Protein 3H5L (pdb70)

Sequence (799 aa):
DPVVIGCPAPLTGIVAADGIEFQRGIQMAADDEINAVGGILGRPIELVFADTQSKGVDVVIQQSAQQRRLIDRDNASALIAGYNLENNGTALHDVAADAGVIAMHANTVAVHDEMVKSDPDRYWGTFQYDPPETLYGGGFLKFLKDIEDNGEFSRPNNKIAIITGPGIYSVNIANAIRDGAGEYGYDVSLFETVAIPVSDWGPTLAKLRADPPAVIVVTHFYPQDQALFMNQFMTDPTNSLVYLQYGASLAAFRDIAGDNSVGVTYATVLGTLQDEMMGDAFAKAYKEERRYGDLSSTASGCQTYSALYAYSIAAALAGGPGAPYDDVQNKAVADRLRSLIFRGPVGTMRFHADTQSAWSYPTETNDPSLGMPHIFSQIFDKAEDGVLIAPAPYKKAGFKMMPPWMQAQSSDPVVIGCPAPLTGIVAADGIEFQRGIQMAADEINAVGGILGRPIELVVFADTQSKGVDVVIQQSAQQRLIDRDNASALIAGYNLENNGTALHDVAADAGVIAMHANTVAVHDEEMVKSDPDRYWGTFQYDPPETLYGGGFLKFLLKDIEDNGEFSRPNNKIAIITGPGIYSVNIANAIRDGAGEYGYDVSLFETVAIPVSDWGPTLAKLRADPPAVIVVTHFYPQDQALFMNQFMTDPTNSLVYLQYGASLAAFRDIAGDNSVGVTYATVLGTLQDEEMMGDAFAKAYKERYGDLSSTASGCQTYSALYAYSIAAALAGGPGAPYDDVQNKAVADRLRSLIFRGPVGTMRFHADTQSAWSYPTETNDPSLGMPHIFSQIFDKAEDGVLIAPAPYKKAGFKMMPPWM

Structure (mmCIF, N/CA/C/O backbone):
data_3H5L
#
_entry.id   3H5L
#
_cell.length_a   62.882
_cell.length_b   121.628
_cell.length_c   122.876
_cell.angle_alpha   90.000
_cell.angle_beta   90.000
_cell.angle_gamma   90.000
#
_symmetry.space_group_name_H-M   'P 21 21 21'
#
loop_
_entity.id
_entity.type
_entity.pdbx_description
1 polymer 'putative Branched-chain amino acid ABC transporter'
2 water water
#
loop_
_atom_site.group_PDB
_atom_site.id
_atom_site.type_symbol
_atom_site.label_atom_id
_atom_site.label_alt_id
_atom_site.label_comp_id
_atom_site.label_asym_id
_atom_site.label_entity_id
_atom_site.label_seq_id
_atom_site.pdbx_PDB_ins_code
_atom_site.Cartn_x
_atom_site.Cartn_y
_atom_site.Cartn_z
_atom_site.occupancy
_atom_site.B_iso_or_equiv
_atom_site.auth_seq_id
_atom_site.auth_comp_id
_atom_site.auth_asym_id
_atom_site.auth_atom_id
_atom_site.pdbx_PDB_model_num
ATOM 1 N N . ASP A 1 13 ? -6.012 131.623 -0.427 1.00 28.03 41 ASP A N 1
ATOM 2 C CA . ASP A 1 13 ? -4.727 130.862 -0.446 1.00 27.09 41 ASP A CA 1
ATOM 3 C C . ASP A 1 13 ? -4.605 129.964 0.795 1.00 25.89 41 ASP A C 1
ATOM 4 O O . ASP A 1 13 ? -4.952 130.384 1.899 1.00 26.32 41 ASP A O 1
ATOM 6 N N . PRO A 1 14 ? -4.079 128.745 0.625 1.00 24.38 42 PRO A N 1
ATOM 7 C CA . PRO A 1 14 ? -3.919 127.867 1.789 1.00 23.43 42 PRO A CA 1
ATOM 8 C C . PRO A 1 14 ? -2.949 128.437 2.826 1.00 21.57 42 PRO A C 1
ATOM 9 O O . PRO A 1 14 ? -2.069 129.212 2.469 1.00 21.76 42 PRO A O 1
ATOM 13 N N . VAL A 1 15 ? -3.135 128.063 4.090 1.00 20.07 43 VAL A N 1
ATOM 14 C CA . VAL A 1 15 ? -2.209 128.412 5.152 1.00 19.63 43 VAL A CA 1
ATOM 15 C C . VAL A 1 15 ? -1.255 127.218 5.330 1.00 18.66 43 VAL A C 1
ATOM 16 O O . VAL A 1 15 ? -1.703 126.138 5.670 1.00 18.48 43 VAL A O 1
ATOM 20 N N . VAL A 1 16 ? 0.040 127.425 5.101 1.00 17.17 44 VAL A N 1
ATOM 21 C CA . VAL A 1 16 ? 1.021 126.356 5.203 1.00 16.61 44 VAL A CA 1
ATOM 22 C C . VAL A 1 16 ? 1.573 126.322 6.633 1.00 16.59 44 VAL A C 1
ATOM 23 O O . VAL A 1 16 ? 2.138 127.315 7.123 1.00 16.10 44 VAL A O 1
ATOM 27 N N . ILE A 1 17 ? 1.373 125.190 7.294 1.00 16.45 45 ILE A N 1
ATOM 28 C CA . ILE A 1 17 ? 1.921 124.953 8.617 1.00 16.51 45 ILE A CA 1
ATOM 29 C C . ILE A 1 17 ? 2.993 123.868 8.497 1.00 15.91 45 ILE A C 1
ATOM 30 O O . ILE A 1 17 ? 2.736 122.800 7.943 1.00 14.57 45 ILE A O 1
ATOM 35 N N . GLY A 1 18 ? 4.181 124.141 9.045 1.00 14.86 46 GLY A N 1
ATOM 36 C CA . GLY A 1 18 ? 5.284 123.200 8.999 1.00 15.54 46 GLY A CA 1
ATOM 37 C C . GLY A 1 18 ? 5.472 122.526 10.342 1.00 15.79 46 GLY A C 1
ATOM 38 O O . GLY A 1 18 ? 5.377 123.179 11.372 1.00 16.00 46 GLY A O 1
ATOM 39 N N . CYS A 1 19 ? 5.775 121.237 10.342 1.00 15.39 47 CYS A N 1
ATOM 40 C CA . CYS A 1 19 ? 6.003 120.488 11.580 1.00 14.88 47 CYS A CA 1
ATOM 41 C C . CYS A 1 19 ? 7.345 119.731 11.512 1.00 15.71 47 CYS A C 1
ATOM 42 O O . CYS A 1 19 ? 7.449 118.722 10.801 1.00 15.74 47 CYS A O 1
ATOM 45 N N . PRO A 1 20 ? 8.362 120.220 12.246 1.00 14.50 48 PRO A N 1
ATOM 46 C CA . PRO A 1 20 ? 9.619 119.502 12.358 1.00 14.60 48 PRO A CA 1
ATOM 47 C C . PRO A 1 20 ? 9.476 118.513 13.510 1.00 14.22 48 PRO A C 1
ATOM 48 O O . PRO A 1 20 ? 9.255 118.917 14.657 1.00 14.78 48 PRO A O 1
ATOM 52 N N . ALA A 1 21 ? 9.551 117.233 13.204 1.00 14.57 49 ALA A N 1
ATOM 53 C CA . ALA A 1 21 ? 9.253 116.184 14.178 1.00 14.24 49 ALA A CA 1
ATOM 54 C C . ALA A 1 21 ? 10.221 115.047 13.964 1.00 14.49 49 ALA A C 1
ATOM 55 O O . ALA A 1 21 ? 10.666 114.835 12.840 1.00 13.80 49 ALA A O 1
ATOM 57 N N . PRO A 1 22 ? 10.545 114.308 15.030 1.00 14.42 50 PRO A N 1
ATOM 58 C CA . PRO A 1 22 ? 11.439 113.161 14.873 1.00 14.65 50 PRO A CA 1
ATOM 59 C C . PRO A 1 22 ? 10.655 111.931 14.405 1.00 14.94 50 PRO A C 1
ATOM 60 O O . PRO A 1 22 ? 10.169 111.154 15.209 1.00 15.95 50 PRO A O 1
ATOM 64 N N . LEU A 1 23 ? 10.521 111.791 13.091 1.00 15.26 51 LEU A N 1
ATOM 65 C CA . LEU A 1 23 ? 9.735 110.701 12.508 1.00 16.11 51 LEU A CA 1
ATOM 66 C C . LEU A 1 23 ? 10.540 109.413 12.375 1.00 16.40 51 LEU A C 1
ATOM 67 O O . LEU A 1 23 ? 9.971 108.347 12.139 1.00 15.71 51 LEU A O 1
ATOM 72 N N . THR A 1 24 ? 11.857 109.531 12.473 1.00 16.28 52 THR A N 1
ATOM 73 C CA . THR A 1 24 ? 12.741 108.370 12.507 1.00 16.89 52 THR A CA 1
ATOM 74 C C . THR A 1 24 ? 13.727 108.523 13.646 1.00 17.05 52 THR A C 1
ATOM 75 O O . THR A 1 24 ? 13.848 109.608 14.251 1.00 17.08 52 THR A O 1
ATOM 79 N N . GLY A 1 25 ? 14.423 107.425 13.946 1.00 17.81 53 GLY A N 1
ATOM 80 C CA . GLY A 1 25 ? 15.382 107.434 15.054 1.00 17.71 53 GLY A CA 1
ATOM 81 C C . GLY A 1 25 ? 14.758 107.096 16.395 1.00 17.11 53 GLY A C 1
ATOM 82 O O . GLY A 1 25 ? 13.630 106.615 16.478 1.00 17.69 53 GLY A O 1
ATOM 83 N N . ILE A 1 26 ? 15.504 107.330 17.470 1.00 17.42 54 ILE A N 1
ATOM 84 C CA . ILE A 1 26 ? 15.162 106.707 18.767 1.00 18.30 54 ILE A CA 1
ATOM 85 C C . ILE A 1 26 ? 13.843 107.187 19.408 1.00 18.00 54 ILE A C 1
ATOM 86 O O . ILE A 1 26 ? 13.242 106.480 20.209 1.00 17.53 54 ILE A O 1
ATOM 91 N N . VAL A 1 27 ? 13.388 108.383 19.040 1.00 17.34 55 VAL A N 1
ATOM 92 C CA . VAL A 1 27 ? 12.080 108.875 19.513 1.00 17.23 55 VAL A CA 1
ATOM 93 C C . VAL A 1 27 ? 11.042 109.005 18.365 1.00 17.14 55 VAL A C 1
ATOM 94 O O . VAL A 1 27 ? 10.116 109.821 18.442 1.00 17.10 55 VAL A O 1
ATOM 98 N N . ALA A 1 28 ? 11.176 108.166 17.338 1.00 17.57 56 ALA A N 1
ATOM 99 C CA . ALA A 1 28 ? 10.213 108.102 16.239 1.00 17.67 56 ALA A CA 1
ATOM 100 C C . ALA A 1 28 ? 8.779 107.948 16.717 1.00 18.04 56 ALA A C 1
ATOM 101 O O . ALA A 1 28 ? 7.849 108.511 16.126 1.00 18.02 56 ALA A O 1
ATOM 103 N N . ALA A 1 29 ? 8.594 107.155 17.758 1.00 17.80 57 ALA A N 1
ATOM 104 C CA . ALA A 1 29 ? 7.255 106.866 18.242 1.00 18.24 57 ALA A CA 1
ATOM 105 C C . ALA A 1 29 ? 6.557 108.164 18.658 1.00 18.45 57 ALA A C 1
ATOM 106 O O . ALA A 1 29 ? 5.415 108.383 18.305 1.00 19.61 57 ALA A O 1
ATOM 108 N N . ASP A 1 30 ? 7.251 109.043 19.367 1.00 17.41 58 ASP A N 1
ATOM 109 C CA . ASP A 1 30 ? 6.666 110.355 19.675 1.00 16.75 58 ASP A CA 1
ATOM 110 C C . ASP A 1 30 ? 6.474 111.244 18.445 1.00 15.50 58 ASP A C 1
ATOM 111 O O . ASP A 1 30 ? 5.448 111.898 18.335 1.00 15.44 58 ASP A O 1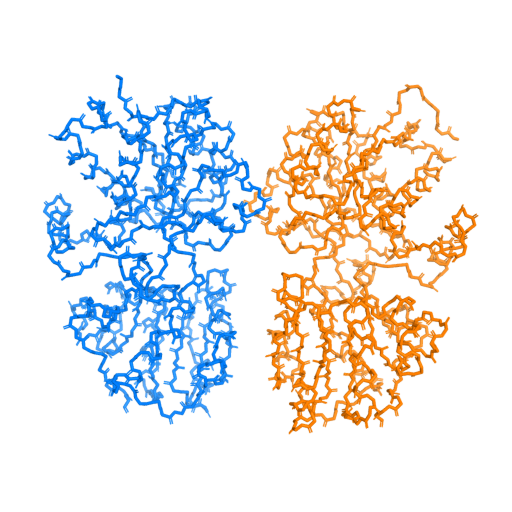
ATOM 116 N N . GLY A 1 31 ? 7.440 111.273 17.537 1.00 14.63 59 GLY A N 1
ATOM 117 C CA . GLY A 1 31 ? 7.304 112.081 16.333 1.00 14.54 59 GLY A CA 1
ATOM 118 C C . GLY A 1 31 ? 6.075 111.694 15.521 1.00 14.48 59 GLY A C 1
ATOM 119 O O . GLY A 1 31 ? 5.409 112.559 14.967 1.00 15.21 59 GLY A O 1
ATOM 120 N N . ILE A 1 32 ? 5.795 110.399 15.440 1.00 14.95 60 ILE A N 1
ATOM 121 C CA . ILE A 1 32 ? 4.629 109.895 14.692 1.00 16.64 60 ILE A CA 1
ATOM 122 C C . ILE A 1 32 ? 3.335 110.397 15.346 1.00 15.67 60 ILE A C 1
ATOM 123 O O . ILE A 1 32 ? 2.382 110.743 14.665 1.00 15.46 60 ILE A O 1
ATOM 128 N N . GLU A 1 33 ? 3.325 110.448 16.668 1.00 15.09 61 GLU A N 1
ATOM 129 C CA . GLU A 1 33 ? 2.143 110.953 17.375 1.00 14.72 61 GLU A CA 1
ATOM 130 C C . GLU A 1 33 ? 1.996 112.464 17.198 1.00 14.90 61 GLU A C 1
ATOM 131 O O . GLU A 1 33 ? 0.871 112.967 17.102 1.00 14.69 61 GLU A O 1
ATOM 137 N N . PHE A 1 34 ? 3.109 113.196 17.133 1.00 13.88 62 PHE A N 1
ATOM 138 C CA . PHE A 1 34 ? 3.002 114.633 16.868 1.00 14.28 62 PHE A CA 1
ATOM 139 C C . PHE A 1 34 ? 2.405 114.891 15.475 1.00 14.34 62 PHE A C 1
ATOM 140 O O . PHE A 1 34 ? 1.606 115.803 15.278 1.00 14.22 62 PHE A O 1
ATOM 148 N N . GLN A 1 35 ? 2.795 114.080 14.500 1.00 14.13 63 GLN A N 1
ATOM 149 C CA . GLN A 1 35 ? 2.230 114.160 13.167 1.00 14.98 63 GLN A CA 1
ATOM 150 C C . GLN A 1 35 ? 0.730 113.829 13.183 1.00 15.24 63 GLN A C 1
ATOM 151 O O . GLN A 1 35 ? -0.070 114.546 12.586 1.00 14.65 63 GLN A O 1
ATOM 157 N N . ARG A 1 36 ? 0.352 112.773 13.897 1.00 15.00 64 ARG A N 1
ATOM 158 C CA . ARG A 1 36 ? -1.055 112.346 13.994 1.00 14.76 64 ARG A CA 1
ATOM 159 C C . ARG A 1 36 ? -1.917 113.426 14.660 1.00 14.90 64 ARG A C 1
ATOM 160 O O . ARG A 1 36 ? -2.995 113.753 14.184 1.00 15.18 64 ARG A O 1
ATOM 168 N N . GLY A 1 37 ? -1.407 114.009 15.740 1.00 14.36 65 GLY A N 1
ATOM 169 C CA . GLY A 1 37 ? -2.136 115.050 16.458 1.00 13.79 65 GLY A CA 1
ATOM 170 C C . GLY A 1 37 ? -2.411 116.272 15.620 1.00 13.68 65 GLY A C 1
ATOM 171 O O . GLY A 1 37 ? -3.539 116.810 15.622 1.00 13.86 65 GLY A O 1
ATOM 172 N N . ILE A 1 38 ? -1.395 116.722 14.885 1.00 13.27 66 ILE A N 1
ATOM 173 C CA . ILE A 1 38 ? -1.547 117.929 14.089 1.00 13.46 66 ILE A CA 1
ATOM 174 C C . ILE A 1 38 ? -2.429 117.639 12.855 1.00 14.18 66 ILE A C 1
ATOM 175 O O . ILE A 1 38 ? -3.209 118.498 12.441 1.00 13.55 66 ILE A O 1
ATOM 180 N N . GLN A 1 39 ? -2.360 116.418 12.331 1.00 14.09 67 GLN A N 1
ATOM 181 C CA . GLN A 1 39 ? -3.250 116.036 11.223 1.00 15.08 67 GLN A CA 1
ATOM 182 C C . GLN A 1 39 ? -4.715 116.037 11.650 1.00 14.95 67 GLN A C 1
ATOM 183 O O . GLN A 1 39 ? -5.596 116.511 10.912 1.00 15.19 67 GLN A O 1
ATOM 189 N N . MET A 1 40 ? -4.985 115.518 12.839 1.00 15.19 68 MET A N 1
ATOM 190 C CA . MET A 1 40 ? -6.359 115.462 13.351 1.00 15.77 68 MET A CA 1
ATOM 191 C C . MET A 1 40 ? -6.905 116.886 13.549 1.00 15.89 68 MET A C 1
ATOM 192 O O . MET A 1 40 ? -8.036 117.203 13.117 1.00 15.49 68 MET A O 1
ATOM 197 N N . ALA A 1 41 ? -6.108 117.769 14.161 1.00 15.02 69 ALA A N 1
ATOM 198 C CA . ALA A 1 41 ? -6.578 119.147 14.353 1.00 14.92 69 ALA A CA 1
ATOM 199 C C . ALA A 1 41 ? -6.811 119.826 13.007 1.00 14.80 69 ALA A C 1
ATOM 200 O O . ALA A 1 41 ? -7.804 120.520 12.822 1.00 14.82 69 ALA A O 1
ATOM 202 N N . ALA A 1 42 ? -5.912 119.624 12.049 1.00 14.61 70 ALA A N 1
ATOM 203 C CA . ALA A 1 42 ? -6.070 120.256 10.736 1.00 14.74 70 ALA A CA 1
ATOM 204 C C . ALA A 1 42 ? -7.359 119.781 10.047 1.00 15.96 70 ALA A C 1
ATOM 205 O O . ALA A 1 42 ? -8.084 120.586 9.470 1.00 15.97 70 ALA A O 1
ATOM 207 N N . ASP A 1 43 ? -7.641 118.489 10.158 1.00 17.53 71 ASP A N 1
ATOM 208 C CA A ASP A 1 43 ? -8.843 117.913 9.564 0.50 18.29 71 ASP A CA 1
ATOM 209 C CA B ASP A 1 43 ? -8.857 117.897 9.582 0.50 18.43 71 ASP A CA 1
ATOM 210 C C . ASP A 1 43 ? -10.105 118.512 10.206 1.00 18.70 71 ASP A C 1
ATOM 211 O O . ASP A 1 43 ? -11.030 118.906 9.496 1.00 18.63 71 ASP A O 1
ATOM 220 N N . GLU A 1 44 ? -10.134 118.605 11.537 1.00 18.70 72 GLU A N 1
ATOM 221 C CA . GLU A 1 44 ? -11.291 119.192 12.240 1.00 19.33 72 GLU A CA 1
ATOM 222 C C . GLU A 1 44 ? -11.517 120.666 11.903 1.00 19.22 72 GLU A C 1
ATOM 223 O O . GLU A 1 44 ? -12.652 121.092 11.683 1.00 19.19 72 GLU A O 1
ATOM 229 N N . ILE A 1 45 ? -10.430 121.441 11.911 1.00 18.79 73 ILE A N 1
ATOM 230 C CA . ILE A 1 45 ? -10.480 122.867 11.582 1.00 17.85 73 ILE A CA 1
ATOM 231 C C . ILE A 1 45 ? -10.862 123.087 10.110 1.00 18.31 73 ILE A C 1
ATOM 232 O O . ILE A 1 45 ? -11.657 123.974 9.811 1.00 17.69 73 ILE A O 1
ATOM 237 N N . ASN A 1 46 ? -10.301 122.301 9.203 1.00 17.54 74 ASN A N 1
ATOM 238 C CA . ASN A 1 46 ? -10.629 122.399 7.783 1.00 18.70 74 ASN A CA 1
ATOM 239 C C . ASN A 1 46 ? -12.074 122.041 7.441 1.00 20.15 74 ASN A C 1
ATOM 240 O O . ASN A 1 46 ? -12.644 122.573 6.473 1.00 20.37 74 ASN A O 1
ATOM 245 N N . ALA A 1 47 ? -12.660 121.157 8.228 1.00 21.31 75 ALA A N 1
ATOM 246 C CA . ALA A 1 47 ? -14.051 120.730 8.034 1.00 22.83 75 ALA A CA 1
ATOM 247 C C . ALA A 1 47 ? -15.032 121.873 8.303 1.00 24.54 75 ALA A C 1
ATOM 248 O O . ALA A 1 47 ? -16.181 121.807 7.876 1.00 24.86 75 ALA A O 1
ATOM 250 N N . VAL A 1 48 ? -14.584 122.912 9.007 1.00 25.17 76 VAL A N 1
ATOM 251 C CA . VAL A 1 48 ? -15.359 124.153 9.146 1.00 26.75 76 VAL A CA 1
ATOM 252 C C . VAL A 1 48 ? -14.708 125.362 8.423 1.00 26.45 76 VAL A C 1
ATOM 253 O O . VAL A 1 48 ? -14.845 126.519 8.828 1.00 28.38 76 VAL A O 1
ATOM 257 N N . GLY A 1 49 ? -14.001 125.085 7.331 1.00 25.74 77 GLY A N 1
ATOM 258 C CA . GLY A 1 49 ? -13.496 126.118 6.421 1.00 24.68 77 GLY A CA 1
ATOM 259 C C . GLY A 1 49 ? -12.028 126.475 6.581 1.00 23.68 77 GLY A C 1
ATOM 260 O O . GLY A 1 49 ? -11.484 127.225 5.774 1.00 25.03 77 GLY A O 1
ATOM 261 N N . GLY A 1 50 ? -11.353 125.914 7.577 1.00 21.50 78 GLY A N 1
ATOM 262 C CA . GLY A 1 50 ? -9.953 126.265 7.815 1.00 19.83 78 GLY A CA 1
ATOM 263 C C . GLY A 1 50 ? -9.838 127.534 8.643 1.00 18.79 78 GLY A C 1
ATOM 264 O O . GLY A 1 50 ? -10.643 127.754 9.553 1.00 19.56 78 GLY A O 1
ATOM 265 N N . ILE A 1 51 ? -8.832 128.350 8.344 1.00 17.14 79 ILE A N 1
ATOM 266 C CA . ILE A 1 51 ? -8.628 129.631 9.046 1.00 16.43 79 ILE A CA 1
ATOM 267 C C . ILE A 1 51 ? -9.185 130.757 8.185 1.00 16.12 79 ILE A C 1
ATOM 268 O O . ILE A 1 51 ? -8.620 131.086 7.154 1.00 15.64 79 ILE A O 1
ATOM 273 N N . LEU A 1 52 ? -10.328 131.309 8.577 1.00 15.92 80 LEU A N 1
ATOM 274 C CA . LEU A 1 52 ? -10.974 132.367 7.769 1.00 16.45 80 LEU A CA 1
ATOM 275 C C . LEU A 1 52 ? -11.202 131.903 6.315 1.00 17.27 80 LEU A C 1
ATOM 276 O O . LEU A 1 52 ? -10.962 132.652 5.352 1.00 16.78 80 LEU A O 1
ATOM 281 N N . GLY A 1 53 ? -11.652 130.661 6.182 1.00 17.32 81 GLY A N 1
ATOM 282 C CA . GLY A 1 53 ? -11.924 130.072 4.856 1.00 18.36 81 GLY A CA 1
ATOM 283 C C . GLY A 1 53 ? -10.696 129.575 4.101 1.00 19.03 81 GLY A C 1
ATOM 284 O O . GLY A 1 53 ? -10.854 129.012 3.001 1.00 20.11 81 GLY A O 1
ATOM 285 N N . ARG A 1 54 ? -9.493 129.747 4.672 1.00 18.57 82 ARG A N 1
ATOM 286 C CA . ARG A 1 54 ? -8.243 129.300 4.049 1.00 18.63 82 ARG A CA 1
ATOM 287 C C . ARG A 1 54 ? -7.858 127.942 4.636 1.00 18.12 82 ARG A C 1
ATOM 288 O O . ARG A 1 54 ? -7.670 127.799 5.841 1.00 17.04 82 ARG A O 1
ATOM 296 N N . PRO A 1 55 ? -7.770 126.912 3.787 1.00 17.89 83 PRO A N 1
ATOM 297 C CA . PRO A 1 55 ? -7.476 125.606 4.314 1.00 17.44 83 PRO A CA 1
ATOM 298 C C . PRO A 1 55 ? -6.038 125.510 4.834 1.00 16.45 83 PRO A C 1
ATOM 299 O O . PRO A 1 55 ? -5.112 126.102 4.259 1.00 16.13 83 PRO A O 1
ATOM 303 N N . ILE A 1 56 ? -5.889 124.722 5.887 1.00 15.78 84 ILE A N 1
ATOM 304 C CA . ILE A 1 56 ? -4.600 124.414 6.474 1.00 15.39 84 ILE A CA 1
ATOM 305 C C . ILE A 1 56 ? -3.949 123.279 5.662 1.00 15.19 84 ILE A C 1
ATOM 306 O O . ILE A 1 56 ? -4.563 122.224 5.451 1.00 15.73 84 ILE A O 1
ATOM 311 N N . GLU A 1 57 ? -2.731 123.523 5.215 1.00 13.67 85 GLU A N 1
ATOM 312 C CA . GLU A 1 57 ? -1.874 122.521 4.580 1.00 14.45 85 GLU A CA 1
ATOM 313 C C . GLU A 1 57 ? -0.741 122.171 5.535 1.00 14.53 85 GLU A C 1
ATOM 314 O O . GLU A 1 57 ? -0.225 123.050 6.216 1.00 14.69 85 GLU A O 1
ATOM 320 N N . LEU A 1 58 ? -0.379 120.896 5.615 1.00 14.60 86 LEU A N 1
ATOM 321 C CA . LEU A 1 58 ? 0.678 120.483 6.505 1.00 13.75 86 LEU A CA 1
ATOM 322 C C . LEU A 1 58 ? 1.856 119.941 5.778 1.00 13.67 86 LEU A C 1
ATOM 323 O O . LEU A 1 58 ? 1.725 119.043 4.968 1.00 13.71 86 LEU A O 1
ATOM 328 N N . VAL A 1 59 ? 3.024 120.479 6.091 1.00 13.62 87 VAL A N 1
ATOM 329 C CA . VAL A 1 59 ? 4.264 119.970 5.546 1.00 13.55 87 VAL A CA 1
ATOM 330 C C . VAL A 1 59 ? 5.132 119.503 6.726 1.00 13.71 87 VAL A C 1
ATOM 331 O O . VAL A 1 59 ? 5.201 120.183 7.775 1.00 14.54 87 VAL A O 1
ATOM 335 N N . PHE A 1 60 ? 5.787 118.360 6.545 1.00 14.29 88 PHE A N 1
ATOM 336 C CA . PHE A 1 60 ? 6.614 117.750 7.591 1.00 14.00 88 PHE A CA 1
ATOM 337 C C . PHE A 1 60 ? 8.077 117.674 7.213 1.00 14.79 88 PHE A C 1
ATOM 338 O O . PHE A 1 60 ? 8.417 117.480 6.042 1.00 14.53 88 PHE A O 1
ATOM 346 N N . ALA A 1 61 ? 8.939 117.826 8.221 1.00 14.25 89 ALA A N 1
ATOM 347 C CA . ALA A 1 61 ? 10.359 117.612 8.071 1.00 14.23 89 ALA A CA 1
ATOM 348 C C . ALA A 1 61 ? 10.768 116.668 9.191 1.00 14.73 89 ALA A C 1
ATOM 349 O O . ALA A 1 61 ? 10.454 116.905 10.357 1.00 16.13 89 ALA A O 1
ATOM 351 N N . ASP A 1 62 ? 11.465 115.597 8.826 1.00 14.24 90 ASP A N 1
ATOM 352 C CA . ASP A 1 62 ? 11.955 114.589 9.772 1.00 14.84 90 ASP A CA 1
ATOM 353 C C . ASP A 1 62 ? 13.310 115.031 10.358 1.00 15.21 90 ASP A C 1
ATOM 354 O O . ASP A 1 62 ? 14.315 115.104 9.644 1.00 14.77 90 ASP A O 1
ATOM 359 N N . THR A 1 63 ? 13.328 115.343 11.657 1.00 14.91 91 THR A N 1
ATOM 360 C CA . THR A 1 63 ? 14.561 115.733 12.346 1.00 14.60 91 THR A CA 1
ATOM 361 C C . THR A 1 63 ? 15.354 114.511 12.823 1.00 15.19 91 THR A C 1
ATOM 362 O O . THR A 1 63 ? 16.416 114.680 13.415 1.00 15.03 91 THR A O 1
ATOM 366 N N . GLN A 1 64 ? 14.827 113.303 12.572 1.00 15.25 92 GLN A N 1
ATOM 367 C CA . GLN A 1 64 ? 15.557 112.033 12.736 1.00 15.97 92 GLN A CA 1
ATOM 368 C C . GLN A 1 64 ? 16.039 111.714 14.147 1.00 16.51 92 GLN A C 1
ATOM 369 O O . GLN A 1 64 ? 16.958 110.884 14.326 1.00 15.20 92 GLN A O 1
ATOM 375 N N . SER A 1 65 ? 15.384 112.321 15.145 1.00 15.77 93 SER A N 1
ATOM 376 C CA . SER A 1 65 ? 15.803 112.248 16.543 1.00 17.07 93 SER A CA 1
ATOM 377 C C . SER A 1 65 ? 17.255 112.722 16.720 1.00 17.45 93 SER A C 1
ATOM 378 O O . SER A 1 65 ? 17.968 112.300 17.646 1.00 18.05 93 SER A O 1
ATOM 381 N N . LYS A 1 66 ? 17.684 113.596 15.822 1.00 18.47 94 LYS A N 1
ATOM 382 C CA . LYS A 1 66 ? 19.019 114.173 15.849 1.00 19.62 94 LYS A CA 1
ATOM 383 C C . LYS A 1 66 ? 18.939 115.556 16.459 1.00 19.41 94 LYS A C 1
ATOM 384 O O . LYS A 1 66 ? 17.860 116.034 16.823 1.00 19.55 94 LYS A O 1
ATOM 390 N N . GLY A 1 67 ? 20.105 116.184 16.578 1.00 20.26 95 GLY A N 1
ATOM 391 C CA . GLY A 1 67 ? 20.260 117.408 17.324 1.00 20.29 95 GLY A CA 1
ATOM 392 C C . GLY A 1 67 ? 20.110 118.726 16.597 1.00 21.16 95 GLY A C 1
ATOM 393 O O . GLY A 1 67 ? 19.473 118.824 15.542 1.00 20.02 95 GLY A O 1
ATOM 394 N N . VAL A 1 68 ? 20.699 119.766 17.196 1.00 20.29 96 VAL A N 1
ATOM 395 C CA . VAL A 1 68 ? 20.486 121.140 16.744 1.00 20.86 96 VAL A CA 1
ATOM 396 C C . VAL A 1 68 ? 20.682 121.382 15.246 1.00 20.52 96 VAL A C 1
ATOM 397 O O . VAL A 1 68 ? 19.815 122.000 14.612 1.00 19.76 96 VAL A O 1
ATOM 401 N N . ASP A 1 69 ? 21.799 120.933 14.666 1.00 20.77 97 ASP A N 1
ATOM 402 C CA . ASP A 1 69 ? 22.096 121.256 13.263 1.00 21.97 97 ASP A CA 1
ATOM 403 C C . ASP A 1 69 ? 20.958 120.746 12.384 1.00 20.31 97 ASP A C 1
ATOM 404 O O . ASP A 1 69 ? 20.549 121.426 11.449 1.00 20.30 97 ASP A O 1
ATOM 409 N N . VAL A 1 70 ? 20.477 119.535 12.679 1.00 19.88 98 VAL A N 1
ATOM 410 C CA . VAL A 1 70 ? 19.436 118.904 11.844 1.00 18.87 98 VAL A CA 1
ATOM 411 C C . VAL A 1 70 ? 18.067 119.549 12.083 1.00 18.18 98 VAL A C 1
ATOM 412 O O . VAL A 1 70 ? 17.296 119.754 11.123 1.00 18.01 98 VAL A O 1
ATOM 416 N N . VAL A 1 71 ? 17.764 119.882 13.346 1.00 18.10 99 VAL A N 1
ATOM 417 C CA . VAL A 1 71 ? 16.520 120.589 13.651 1.00 17.00 99 VAL A CA 1
ATOM 418 C C . VAL A 1 71 ? 16.478 121.930 12.909 1.00 16.96 99 VAL A C 1
ATOM 419 O O . VAL A 1 71 ? 15.480 122.293 12.289 1.00 17.44 99 VAL A O 1
ATOM 423 N N . ILE A 1 72 ? 17.566 122.698 12.978 1.00 17.25 100 ILE A N 1
ATOM 424 C CA . ILE A 1 72 ? 17.608 123.982 12.273 1.00 16.99 100 ILE A CA 1
ATOM 425 C C . ILE A 1 72 ? 17.442 123.816 10.764 1.00 17.41 100 ILE A C 1
ATOM 426 O O . ILE A 1 72 ? 16.685 124.544 10.161 1.00 16.88 100 ILE A O 1
ATOM 431 N N . GLN A 1 73 ? 18.154 122.858 10.175 1.00 18.21 101 GLN A N 1
ATOM 432 C CA A GLN A 1 73 ? 18.071 122.557 8.749 0.50 18.65 101 GLN A CA 1
ATOM 433 C CA B GLN A 1 73 ? 18.059 122.618 8.746 0.50 18.46 101 GLN A CA 1
ATOM 434 C C . GLN A 1 73 ? 16.628 122.254 8.358 1.00 17.90 101 GLN A C 1
ATOM 435 O O . GLN A 1 73 ? 16.145 122.724 7.328 1.00 18.46 101 GLN A O 1
ATOM 446 N N . SER A 1 74 ? 15.962 121.462 9.204 1.00 16.78 102 SER A N 1
ATOM 447 C CA . SER A 1 74 ? 14.586 121.019 8.962 1.00 16.95 102 SER A CA 1
ATOM 448 C C . SER A 1 74 ? 13.620 122.195 9.048 1.00 16.93 102 SER A C 1
ATOM 449 O O . SER A 1 74 ? 12.752 122.357 8.172 1.00 16.16 102 SER A O 1
ATOM 452 N N . ALA A 1 75 ? 13.781 123.023 10.087 1.00 16.97 103 ALA A N 1
ATOM 453 C CA . ALA A 1 75 ? 12.933 124.203 10.243 1.00 17.77 103 ALA A CA 1
ATOM 454 C C . ALA A 1 75 ? 13.125 125.165 9.071 1.00 18.27 103 ALA A C 1
ATOM 455 O O . ALA A 1 75 ? 12.149 125.707 8.508 1.00 18.46 103 ALA A O 1
ATOM 457 N N . GLN A 1 76 ? 14.378 125.369 8.678 1.00 18.69 104 GLN A N 1
ATOM 458 C CA A GLN A 1 76 ? 14.706 126.271 7.574 0.50 19.09 104 GLN A CA 1
ATOM 459 C CA B GLN A 1 76 ? 14.667 126.290 7.592 0.50 19.44 104 GLN A CA 1
ATOM 460 C C . GLN A 1 76 ? 14.076 125.797 6.267 1.00 19.00 104 GLN A C 1
ATOM 461 O O . GLN A 1 76 ? 13.574 126.596 5.488 1.00 19.85 104 GLN A O 1
ATOM 472 N N . ARG A 1 77 ? 14.130 124.493 6.027 1.00 18.98 105 ARG A N 1
ATOM 473 C CA A ARG A 1 77 ? 13.542 123.898 4.822 0.50 19.54 105 ARG A CA 1
ATOM 474 C CA B ARG A 1 77 ? 13.545 123.904 4.818 0.50 19.06 105 ARG A CA 1
ATOM 475 C C . ARG A 1 77 ? 12.040 124.150 4.766 1.00 18.76 105 ARG A C 1
ATOM 476 O O . ARG A 1 77 ? 11.484 124.519 3.712 1.00 18.87 105 ARG A O 1
ATOM 491 N N . LEU A 1 78 ? 11.373 123.967 5.894 1.00 18.17 106 LEU A N 1
ATOM 492 C CA . LEU A 1 78 ? 9.926 124.210 5.963 1.00 17.57 106 LEU A CA 1
ATOM 493 C C . LEU A 1 78 ? 9.547 125.658 5.607 1.00 18.12 106 LEU A C 1
ATOM 494 O O . LEU A 1 78 ? 8.520 125.896 4.971 1.00 17.76 106 LEU A O 1
ATOM 499 N N . ILE A 1 79 ? 10.388 126.611 5.988 1.00 18.08 107 ILE A N 1
ATOM 500 C CA . ILE A 1 79 ? 10.163 128.011 5.639 1.00 19.31 107 ILE A CA 1
ATOM 501 C C . ILE A 1 79 ? 10.583 128.350 4.193 1.00 20.66 107 ILE A C 1
ATOM 502 O O . ILE A 1 79 ? 9.777 128.892 3.419 1.00 20.73 107 ILE A O 1
ATOM 507 N N . ASP A 1 80 ? 11.817 128.009 3.836 1.00 22.74 108 ASP A N 1
ATOM 508 C CA . ASP A 1 80 ? 12.442 128.414 2.570 1.00 24.46 108 ASP A CA 1
ATOM 509 C C . ASP A 1 80 ? 11.855 127.640 1.396 1.00 24.75 108 ASP A C 1
ATOM 510 O O . ASP A 1 80 ? 11.581 128.208 0.331 1.00 25.85 108 ASP A O 1
ATOM 515 N N . ARG A 1 81 ? 11.702 126.341 1.569 1.00 24.76 109 ARG A N 1
ATOM 516 C CA . ARG A 1 81 ? 11.228 125.500 0.476 1.00 25.17 109 ARG A CA 1
ATOM 517 C C . ARG A 1 81 ? 9.699 125.462 0.453 1.00 24.27 109 ARG A C 1
ATOM 518 O O . ARG A 1 81 ? 9.081 125.564 -0.630 1.00 23.83 109 ARG A O 1
ATOM 526 N N . ASP A 1 82 ? 9.072 125.333 1.631 1.00 21.82 110 ASP A N 1
ATOM 527 C CA . ASP A 1 82 ? 7.639 125.057 1.675 1.00 20.69 110 ASP A CA 1
ATOM 528 C C . ASP A 1 82 ? 6.795 126.274 2.032 1.00 19.66 110 ASP A C 1
ATOM 529 O O . ASP A 1 82 ? 5.576 126.178 2.073 1.00 17.52 110 ASP A O 1
ATOM 534 N N . ASN A 1 83 ? 7.454 127.403 2.303 1.00 18.74 111 ASN A N 1
ATOM 535 C CA . ASN A 1 83 ? 6.774 128.670 2.591 1.00 19.24 111 ASN A CA 1
ATOM 536 C C . ASN A 1 83 ? 5.858 128.646 3.829 1.00 17.18 111 ASN A C 1
ATOM 537 O O . ASN A 1 83 ? 4.825 129.333 3.869 1.00 16.05 111 ASN A O 1
ATOM 542 N N . ALA A 1 84 ? 6.252 127.878 4.853 1.00 16.28 112 ALA A N 1
ATOM 543 C CA . ALA A 1 84 ? 5.445 127.760 6.062 1.00 15.69 112 ALA A CA 1
ATOM 544 C C . ALA A 1 84 ? 5.303 129.101 6.769 1.00 15.38 112 ALA A C 1
ATOM 545 O O . ALA A 1 84 ? 6.293 129.800 6.978 1.00 16.06 112 ALA A O 1
ATOM 547 N N . SER A 1 85 ? 4.077 129.457 7.124 1.00 14.87 113 SER A N 1
ATOM 548 C CA . SER A 1 85 ? 3.796 130.658 7.908 1.00 15.50 113 SER A CA 1
ATOM 549 C C . SER A 1 85 ? 4.056 130.469 9.391 1.00 15.54 113 SER A C 1
ATOM 550 O O . SER A 1 85 ? 4.184 131.446 10.155 1.00 14.46 113 SER A O 1
ATOM 553 N N . ALA A 1 86 ? 4.063 129.208 9.817 1.00 15.11 114 ALA A N 1
ATOM 554 C CA . ALA A 1 86 ? 4.272 128.874 11.208 1.00 14.81 114 ALA A CA 1
ATOM 555 C C . ALA A 1 86 ? 4.867 127.496 11.310 1.00 14.53 114 ALA A C 1
ATOM 556 O O . ALA A 1 86 ? 4.612 126.664 10.441 1.00 13.92 114 ALA A O 1
ATOM 558 N N . LEU A 1 87 ? 5.670 127.284 12.350 1.00 12.87 115 LEU A N 1
ATOM 559 C CA . LEU A 1 87 ? 6.251 125.986 12.675 1.00 14.29 115 LEU A CA 1
ATOM 560 C C . LEU A 1 87 ? 5.640 125.524 13.972 1.00 13.96 115 LEU A C 1
ATOM 561 O O . LEU A 1 87 ? 5.596 126.277 14.948 1.00 15.07 115 LEU A O 1
ATOM 566 N N . ILE A 1 88 ? 5.123 124.300 13.974 1.00 13.71 116 ILE A N 1
ATOM 567 C CA . ILE A 1 88 ? 4.553 123.695 15.182 1.00 13.09 116 ILE A CA 1
ATOM 568 C C . ILE A 1 88 ? 5.217 122.353 15.447 1.00 13.84 116 ILE A C 1
ATOM 569 O O . ILE A 1 88 ? 5.135 121.423 14.627 1.00 14.82 116 ILE A O 1
ATOM 574 N N . ALA A 1 89 ? 5.909 122.276 16.581 1.00 14.01 117 ALA A N 1
ATOM 575 C CA . ALA A 1 89 ? 6.603 121.059 17.022 1.00 13.69 117 ALA A CA 1
ATOM 576 C C . ALA A 1 89 ? 5.994 120.511 18.295 1.00 13.87 117 ALA A C 1
ATOM 577 O O . ALA A 1 89 ? 5.309 121.227 19.026 1.00 13.66 117 ALA A O 1
ATOM 579 N N . GLY A 1 90 ? 6.273 119.245 18.575 1.00 14.00 118 GLY A N 1
ATOM 580 C CA . GLY A 1 90 ? 6.079 118.691 19.904 1.00 13.69 118 GLY A CA 1
ATOM 581 C C . GLY A 1 90 ? 7.387 118.986 20.640 1.00 14.79 118 GLY A C 1
ATOM 582 O O . GLY A 1 90 ? 7.567 120.068 21.183 1.00 15.10 118 GLY A O 1
ATOM 583 N N . TYR A 1 91 ? 8.322 118.044 20.588 1.00 14.23 119 TYR A N 1
ATOM 584 C CA . TYR A 1 91 ? 9.685 118.319 20.932 1.00 14.42 119 TYR A CA 1
ATOM 585 C C . TYR A 1 91 ? 10.576 117.703 19.862 1.00 14.77 119 TYR A C 1
ATOM 586 O O . TYR A 1 91 ? 10.124 116.889 19.053 1.00 15.76 119 TYR A O 1
ATOM 595 N N . ASN A 1 92 ? 11.835 118.100 19.878 1.00 15.28 120 ASN A N 1
ATOM 596 C CA . ASN A 1 92 ? 12.914 117.459 19.119 1.00 15.71 120 ASN A CA 1
ATOM 597 C C . ASN A 1 92 ? 14.100 117.352 20.069 1.00 16.69 120 ASN A C 1
ATOM 598 O O . ASN A 1 92 ? 14.113 118.026 21.109 1.00 15.23 120 ASN A O 1
ATOM 603 N N . LEU A 1 93 ? 15.093 116.530 19.721 1.00 17.38 121 LEU A N 1
ATOM 604 C CA . LEU A 1 93 ? 16.214 116.245 20.616 1.00 18.16 121 LEU A CA 1
ATOM 605 C C . LEU A 1 93 ? 17.321 117.294 20.452 1.00 19.22 121 LEU A C 1
ATOM 606 O O . LEU A 1 93 ? 18.494 117.002 20.188 1.00 18.57 121 LEU A O 1
ATOM 611 N N . GLU A 1 94 ? 16.915 118.538 20.673 1.00 19.47 122 GLU A N 1
ATOM 612 C CA . GLU A 1 94 ? 17.785 119.710 20.654 1.00 19.19 122 GLU A CA 1
ATOM 613 C C . GLU A 1 94 ? 17.776 120.290 22.068 1.00 18.31 122 GLU A C 1
ATOM 614 O O . GLU A 1 94 ? 16.956 119.870 22.906 1.00 18.62 122 GLU A O 1
ATOM 620 N N . ASN A 1 95 ? 18.646 121.264 22.346 1.00 17.56 123 ASN A N 1
ATOM 621 C CA A ASN A 1 95 ? 18.734 121.900 23.660 0.50 17.05 123 ASN A CA 1
ATOM 622 C CA B ASN A 1 95 ? 18.719 121.808 23.701 0.50 17.23 123 ASN A CA 1
ATOM 623 C C . ASN A 1 95 ? 17.447 122.635 24.035 1.00 16.50 123 ASN A C 1
ATOM 624 O O . ASN A 1 95 ? 17.115 122.805 25.206 1.00 16.16 123 ASN A O 1
ATOM 633 N N . GLY A 1 96 ? 16.750 123.136 23.015 1.00 16.02 124 GLY A N 1
ATOM 634 C CA . GLY A 1 96 ? 15.474 123.813 23.195 1.00 16.00 124 GLY A CA 1
ATOM 635 C C . GLY A 1 96 ? 15.293 125.165 22.539 1.00 15.86 124 GLY A C 1
ATOM 636 O O . GLY A 1 96 ? 14.171 125.651 22.457 1.00 16.97 124 GLY A O 1
ATOM 637 N N . THR A 1 97 ? 16.383 125.766 22.068 1.00 15.74 125 THR A N 1
ATOM 638 C CA . THR A 1 97 ? 16.360 127.104 21.492 1.00 15.83 125 THR A CA 1
ATOM 639 C C . THR A 1 97 ? 16.743 127.158 20.013 1.00 16.06 125 THR A C 1
ATOM 640 O O . THR A 1 97 ? 17.025 128.245 19.494 1.00 16.97 125 THR A O 1
ATOM 644 N N . ALA A 1 98 ? 16.698 126.026 19.323 1.00 15.58 126 ALA A N 1
ATOM 645 C CA . ALA A 1 98 ? 17.065 125.997 17.897 1.00 16.11 126 ALA A CA 1
ATOM 646 C C . ALA A 1 98 ? 16.100 126.781 17.002 1.00 16.47 126 ALA A C 1
ATOM 647 O O . ALA A 1 98 ? 16.513 127.358 16.004 1.00 16.30 126 ALA A O 1
ATOM 649 N N . LEU A 1 99 ? 14.827 126.788 17.379 1.00 15.96 127 LEU A N 1
ATOM 650 C CA . LEU A 1 99 ? 13.802 127.411 16.566 1.00 15.19 127 LEU A CA 1
ATOM 651 C C . LEU A 1 99 ? 13.786 128.916 16.626 1.00 14.53 127 LEU A C 1
ATOM 652 O O . LEU A 1 99 ? 13.324 129.551 15.679 1.00 14.85 127 LEU A O 1
ATOM 657 N N . HIS A 1 100 ? 14.273 129.509 17.712 1.00 13.42 128 HIS A N 1
ATOM 658 C CA . HIS A 1 100 ? 14.009 130.942 17.958 1.00 13.22 128 HIS A CA 1
ATOM 659 C C . HIS A 1 100 ? 14.575 131.846 16.881 1.00 13.93 128 HIS A C 1
ATOM 660 O O . HIS A 1 100 ? 13.860 132.715 16.384 1.00 13.74 128 HIS A O 1
ATOM 667 N N . ASP A 1 101 ? 15.837 131.639 16.493 1.00 14.35 129 ASP A N 1
ATOM 668 C CA . ASP A 1 101 ? 16.445 132.477 15.469 1.00 14.55 129 ASP A CA 1
ATOM 669 C C . ASP A 1 101 ? 15.888 132.176 14.081 1.00 14.50 129 ASP A C 1
ATOM 670 O O . ASP A 1 101 ? 15.788 133.094 13.257 1.00 15.52 129 ASP A O 1
ATOM 675 N N . VAL A 1 102 ? 15.562 130.915 13.815 1.00 14.84 130 VAL A N 1
ATOM 676 C CA . VAL A 1 102 ? 14.956 130.542 12.520 1.00 15.21 130 VAL A CA 1
ATOM 677 C C . VAL A 1 102 ? 13.622 131.295 12.347 1.00 15.49 130 VAL A C 1
ATOM 678 O O . VAL A 1 102 ? 13.396 131.944 11.317 1.00 15.39 130 VAL A O 1
ATOM 682 N N . ALA A 1 103 ? 12.761 131.229 13.363 1.00 15.96 131 ALA A N 1
ATOM 683 C CA . ALA A 1 103 ? 11.491 131.955 13.328 1.00 16.02 131 ALA A CA 1
ATOM 684 C C . ALA A 1 103 ? 11.671 133.472 13.222 1.00 15.38 131 ALA A C 1
ATOM 685 O O . ALA A 1 103 ? 11.038 134.134 12.391 1.00 15.04 131 ALA A O 1
ATOM 687 N N . ALA A 1 104 ? 12.541 134.018 14.062 1.00 15.93 132 ALA A N 1
ATOM 688 C CA . ALA A 1 104 ? 12.727 135.461 14.117 1.00 15.75 132 ALA A CA 1
ATOM 689 C C . ALA A 1 104 ? 13.260 135.975 12.805 1.00 15.68 132 ALA A C 1
ATOM 690 O O . ALA A 1 104 ? 12.771 136.964 12.274 1.00 15.31 132 ALA A O 1
ATOM 692 N N . ASP A 1 105 ? 14.239 135.278 12.254 1.00 16.30 133 ASP A N 1
ATOM 693 C CA . ASP A 1 105 ? 14.867 135.737 11.035 1.00 18.06 133 ASP A CA 1
ATOM 694 C C . ASP A 1 105 ? 13.916 135.673 9.827 1.00 17.43 133 ASP A C 1
ATOM 695 O O . ASP A 1 105 ? 14.029 136.505 8.932 1.00 19.45 133 ASP A O 1
ATOM 700 N N . ALA A 1 106 ? 12.944 134.760 9.852 1.00 17.36 134 ALA A N 1
ATOM 701 C CA . ALA A 1 106 ? 11.946 134.652 8.787 1.00 16.74 134 ALA A CA 1
ATOM 702 C C . ALA A 1 106 ? 10.629 135.387 9.107 1.00 15.91 134 ALA A C 1
ATOM 703 O O . ALA A 1 106 ? 9.703 135.369 8.302 1.00 16.25 134 ALA A O 1
ATOM 705 N N . GLY A 1 107 ? 10.528 136.025 10.270 1.00 15.43 135 GLY A N 1
ATOM 706 C CA . GLY A 1 107 ? 9.307 136.722 10.637 1.00 14.23 135 GLY A CA 1
ATOM 707 C C . GLY A 1 107 ? 8.072 135.840 10.726 1.00 14.43 135 GLY A C 1
ATOM 708 O O . GLY A 1 107 ? 6.963 136.298 10.414 1.00 14.97 135 GLY A O 1
ATOM 709 N N . VAL A 1 108 ? 8.264 134.593 11.170 1.00 14.03 136 VAL A N 1
ATOM 710 C CA . VAL A 1 108 ? 7.169 133.631 11.360 1.00 14.09 136 VAL A CA 1
ATOM 711 C C . VAL A 1 108 ? 7.002 133.207 12.826 1.00 14.64 136 VAL A C 1
ATOM 712 O O . VAL A 1 108 ? 7.794 133.582 13.706 1.00 14.08 136 VAL A O 1
ATOM 716 N N . ILE A 1 109 ? 5.902 132.497 13.081 1.00 13.90 137 ILE A N 1
ATOM 717 C CA . ILE A 1 109 ? 5.584 131.971 14.412 1.00 14.07 137 ILE A CA 1
ATOM 718 C C . ILE A 1 109 ? 6.154 130.563 14.539 1.00 13.65 137 ILE A C 1
ATOM 719 O O . ILE A 1 109 ? 6.055 129.772 13.593 1.00 13.81 137 ILE A O 1
ATOM 724 N N . ALA A 1 110 ? 6.770 130.255 15.692 1.00 12.33 138 ALA A N 1
ATOM 725 C CA . ALA A 1 110 ? 7.101 128.889 16.048 1.00 12.82 138 ALA A CA 1
ATOM 726 C C . ALA A 1 110 ? 6.467 128.562 17.388 1.00 12.04 138 ALA A C 1
ATOM 727 O O . ALA A 1 110 ? 6.494 129.372 18.295 1.00 12.18 138 ALA A O 1
ATOM 729 N N . MET A 1 111 ? 5.899 127.371 17.496 1.00 12.27 139 MET A N 1
ATOM 730 C CA . MET A 1 111 ? 5.316 126.863 18.723 1.00 12.02 139 MET A CA 1
ATOM 731 C C . MET A 1 111 ? 5.979 125.523 19.002 1.00 12.42 139 MET A C 1
ATOM 732 O O . MET A 1 111 ? 6.123 124.672 18.101 1.00 13.13 139 MET A O 1
ATOM 737 N N . HIS A 1 112 ? 6.376 125.312 20.234 1.00 11.27 140 HIS A N 1
ATOM 738 C CA . HIS A 1 112 ? 6.957 124.035 20.628 1.00 11.41 140 HIS A CA 1
ATOM 739 C C . HIS A 1 112 ? 6.618 123.668 22.062 1.00 11.67 140 HIS A C 1
ATOM 740 O O . HIS A 1 112 ? 6.237 124.541 22.861 1.00 11.87 140 HIS A O 1
ATOM 747 N N . ALA A 1 113 ? 6.785 122.377 22.378 1.00 12.14 141 ALA A N 1
ATOM 748 C CA . ALA A 1 113 ? 6.728 121.867 23.748 1.00 11.71 141 ALA A CA 1
ATOM 749 C C . ALA A 1 113 ? 8.013 121.153 24.116 1.00 12.33 141 ALA A C 1
ATOM 750 O O . ALA A 1 113 ? 7.997 120.058 24.668 1.00 11.86 141 ALA A O 1
ATOM 752 N N . ASN A 1 114 ? 9.135 121.802 23.854 1.00 12.91 142 ASN A N 1
ATOM 753 C CA . ASN A 1 114 ? 10.436 121.252 24.246 1.00 13.90 142 ASN A CA 1
ATOM 754 C C . ASN A 1 114 ? 10.542 121.117 25.778 1.00 14.05 142 ASN A C 1
ATOM 755 O O . ASN A 1 114 ? 11.319 120.298 26.284 1.00 14.74 142 ASN A O 1
ATOM 760 N N . THR A 1 115 ? 9.773 121.923 26.510 1.00 13.63 143 THR A N 1
ATOM 761 C CA . THR A 1 115 ? 9.653 121.829 27.975 1.00 13.37 143 THR A CA 1
ATOM 762 C C . THR A 1 115 ? 10.980 122.242 28.647 1.00 12.72 143 THR A C 1
ATOM 763 O O . THR A 1 115 ? 11.610 121.458 29.367 1.00 12.69 143 THR A O 1
ATOM 767 N N . VAL A 1 116 ? 11.426 123.448 28.346 1.00 12.66 144 VAL A N 1
ATOM 768 C CA . VAL A 1 116 ? 12.753 123.898 28.748 1.00 12.90 144 VAL A CA 1
ATOM 769 C C . VAL A 1 116 ? 12.763 125.327 29.297 1.00 13.16 144 VAL A C 1
ATOM 770 O O . VAL A 1 116 ? 12.242 126.264 28.677 1.00 11.95 144 VAL A O 1
ATOM 774 N N . ALA A 1 117 ? 13.460 125.486 30.415 1.00 12.69 145 ALA A N 1
ATOM 775 C CA . ALA A 1 117 ? 13.729 126.796 30.978 1.00 12.96 145 ALA A CA 1
ATOM 776 C C . ALA A 1 117 ? 14.566 127.652 30.043 1.00 12.12 145 ALA A C 1
ATOM 777 O O . ALA A 1 117 ? 14.432 128.871 30.055 1.00 12.75 145 ALA A O 1
ATOM 779 N N . VAL A 1 118 ? 15.408 127.038 29.204 1.00 11.80 146 VAL A N 1
ATOM 780 C CA . VAL A 1 118 ? 16.212 127.817 28.259 1.00 12.27 146 VAL A CA 1
ATOM 781 C C . VAL A 1 118 ? 15.376 128.608 27.252 1.00 12.16 146 VAL A C 1
ATOM 782 O O . VAL A 1 118 ? 15.811 129.670 26.791 1.00 12.27 146 VAL A O 1
ATOM 786 N N . HIS A 1 119 ? 14.184 128.097 26.916 1.00 11.66 147 HIS A N 1
ATOM 787 C CA . HIS A 1 119 ? 13.252 128.876 26.103 1.00 11.98 147 HIS A CA 1
ATOM 788 C C . HIS A 1 119 ? 12.862 130.193 26.799 1.00 12.80 147 HIS A C 1
ATOM 789 O O . HIS A 1 119 ? 12.894 131.271 26.187 1.00 12.28 147 HIS A O 1
ATOM 796 N N . ASP A 1 120 ? 12.471 130.087 28.063 1.00 12.63 148 ASP A N 1
ATOM 797 C CA . ASP A 1 120 ? 12.056 131.259 28.851 1.00 13.82 148 ASP A CA 1
ATOM 798 C C . ASP A 1 120 ? 13.182 132.289 28.868 1.00 14.10 148 ASP A C 1
ATOM 799 O O . ASP A 1 120 ? 12.974 133.482 28.653 1.00 13.40 148 ASP A O 1
ATOM 804 N N . GLU A 1 121 ? 14.390 131.814 29.112 1.00 14.67 149 GLU A N 1
ATOM 805 C CA . GLU A 1 121 ? 15.512 132.735 29.203 1.00 16.94 149 GLU A CA 1
ATOM 806 C C . GLU A 1 121 ? 15.883 133.336 27.855 1.00 16.47 149 GLU A C 1
ATOM 807 O O . GLU A 1 121 ? 16.274 134.483 27.818 1.00 16.15 149 GLU A O 1
ATOM 813 N N . MET A 1 122 ? 15.701 132.586 26.750 1.00 16.39 150 MET A N 1
ATOM 814 C CA . MET A 1 122 ? 15.977 133.111 25.405 1.00 15.79 150 MET A CA 1
ATOM 815 C C . MET A 1 122 ? 15.013 134.242 25.062 1.00 15.24 150 MET A C 1
ATOM 816 O O . MET A 1 122 ? 15.439 135.316 24.628 1.00 13.37 150 MET A O 1
ATOM 821 N N . VAL A 1 123 ? 13.715 134.019 25.252 1.00 14.68 151 VAL A N 1
ATOM 822 C CA . VAL A 1 123 ? 12.716 135.064 24.998 1.00 13.99 151 VAL A CA 1
ATOM 823 C C . VAL A 1 123 ? 12.997 136.287 25.897 1.00 14.99 151 VAL A C 1
ATOM 824 O O . VAL A 1 123 ? 13.001 137.429 25.421 1.00 15.63 151 VAL A O 1
ATOM 828 N N . LYS A 1 124 ? 13.284 136.061 27.176 1.00 16.04 152 LYS A N 1
ATOM 829 C CA . LYS A 1 124 ? 13.622 137.180 28.095 1.00 16.45 152 LYS A CA 1
ATOM 830 C C . LYS A 1 124 ? 14.912 137.951 27.699 1.00 16.45 152 LYS A C 1
ATOM 831 O O . LYS A 1 124 ? 15.078 139.135 28.058 1.00 15.92 152 LYS A O 1
ATOM 837 N N . SER A 1 125 ? 15.820 137.270 27.013 1.00 16.07 153 SER A N 1
ATOM 838 C CA . SER A 1 125 ? 17.105 137.870 26.588 1.00 17.03 153 SER A CA 1
ATOM 839 C C . SER A 1 125 ? 16.937 138.906 25.493 1.00 17.37 153 SER A C 1
ATOM 840 O O . SER A 1 125 ? 17.837 139.744 25.308 1.00 18.48 153 SER A O 1
ATOM 843 N N . ASP A 1 126 ? 15.834 138.829 24.735 1.00 16.14 154 ASP A N 1
ATOM 844 C CA . ASP A 1 126 ? 15.580 139.798 23.661 1.00 16.94 154 ASP A CA 1
ATOM 845 C C . ASP A 1 126 ? 14.110 139.707 23.247 1.00 16.08 154 ASP A C 1
ATOM 846 O O . ASP A 1 126 ? 13.816 139.247 22.155 1.00 15.96 154 ASP A O 1
ATOM 851 N N . PRO A 1 127 ? 13.187 140.143 24.126 1.00 16.83 155 PRO A N 1
ATOM 852 C CA . PRO A 1 127 ? 11.758 139.931 23.812 1.00 16.82 155 PRO A CA 1
ATOM 853 C C . PRO A 1 127 ? 11.287 140.651 22.543 1.00 16.95 155 PRO A C 1
ATOM 854 O O . PRO A 1 127 ? 10.355 140.175 21.878 1.00 17.48 155 PRO A O 1
ATOM 858 N N . ASP A 1 128 ? 11.933 141.768 22.197 1.00 17.58 156 ASP A N 1
ATOM 859 C CA . ASP A 1 128 ? 11.536 142.544 21.018 1.00 18.67 156 ASP A CA 1
ATOM 860 C C . ASP A 1 128 ? 11.827 141.738 19.765 1.00 17.63 156 ASP A C 1
ATOM 861 O O . ASP A 1 128 ? 11.140 141.904 18.756 1.00 18.49 156 ASP A O 1
ATOM 866 N N . ARG A 1 129 ? 12.855 140.890 19.815 1.00 16.40 157 ARG A N 1
ATOM 867 C CA . ARG A 1 129 ? 13.238 140.072 18.662 1.00 15.50 157 ARG A CA 1
ATOM 868 C C . ARG A 1 129 ? 12.499 138.736 18.621 1.00 14.75 157 ARG A C 1
ATOM 869 O O . ARG A 1 129 ? 12.092 138.282 17.561 1.00 15.00 157 ARG A O 1
ATOM 877 N N . TYR A 1 130 ? 12.377 138.106 19.787 1.00 13.75 158 TYR A N 1
ATOM 878 C CA . TYR A 1 130 ? 11.797 136.778 19.919 1.00 13.32 158 TYR A CA 1
ATOM 879 C C . TYR A 1 130 ? 10.295 136.805 20.186 1.00 13.41 158 TYR A C 1
ATOM 880 O O . TYR A 1 130 ? 9.775 135.984 20.932 1.00 15.47 158 TYR A O 1
ATOM 889 N N . TRP A 1 131 ? 9.591 137.718 19.526 1.00 12.59 159 TRP A N 1
ATOM 890 C CA . TRP A 1 131 ? 8.137 137.856 19.680 1.00 12.75 159 TRP A CA 1
ATOM 891 C C . TRP A 1 131 ? 7.334 136.663 19.128 1.00 12.17 159 TRP A C 1
ATOM 892 O O . TRP A 1 131 ? 6.158 136.523 19.447 1.00 11.77 159 TRP A O 1
ATOM 903 N N . GLY A 1 132 ? 7.976 135.865 18.284 1.00 12.30 160 GLY A N 1
ATOM 904 C CA . GLY A 1 132 ? 7.293 134.834 17.506 1.00 12.48 160 GLY A CA 1
ATOM 905 C C . GLY A 1 132 ? 7.333 133.400 17.992 1.00 12.84 160 GLY A C 1
ATOM 906 O O . GLY A 1 132 ? 6.653 132.537 17.402 1.00 12.33 160 GLY A O 1
ATOM 907 N N . THR A 1 133 ? 8.165 133.118 18.996 1.00 13.05 161 THR A N 1
ATOM 908 C CA . THR A 1 133 ? 8.351 131.734 19.469 1.00 12.64 161 THR A CA 1
ATOM 909 C C . THR A 1 133 ? 7.695 131.514 20.824 1.00 12.36 161 THR A C 1
ATOM 910 O O . THR A 1 133 ? 7.975 132.218 21.806 1.00 12.42 161 THR A O 1
ATOM 914 N N . PHE A 1 134 ? 6.814 130.526 20.864 1.00 11.22 162 PHE A N 1
ATOM 915 C CA . PHE A 1 134 ? 5.997 130.232 22.031 1.00 11.76 162 PHE A CA 1
ATOM 916 C C . PHE A 1 134 ? 6.197 128.796 22.468 1.00 12.48 162 PHE A C 1
ATOM 917 O O . PHE A 1 134 ? 6.224 127.871 21.638 1.00 12.98 162 PHE A O 1
ATOM 925 N N . GLN A 1 135 ? 6.288 128.614 23.776 1.00 11.09 163 GLN A N 1
ATOM 926 C CA . GLN A 1 135 ? 6.374 127.307 24.387 1.00 11.09 163 GLN A CA 1
ATOM 927 C C . GLN A 1 135 ? 5.009 127.033 25.000 1.00 10.87 163 GLN A C 1
ATOM 928 O O . GLN A 1 135 ? 4.584 127.717 25.925 1.00 10.62 163 GLN A O 1
ATOM 934 N N . TYR A 1 136 ? 4.282 126.074 24.432 1.00 11.57 164 TYR A N 1
ATOM 935 C CA . TYR A 1 136 ? 2.874 125.893 24.804 1.00 11.04 164 TYR A CA 1
ATOM 936 C C . TYR A 1 136 ? 2.658 124.909 25.949 1.00 11.46 164 TYR A C 1
ATOM 937 O O . TYR A 1 136 ? 1.529 124.556 26.292 1.00 11.24 164 TYR A O 1
ATOM 946 N N . ASP A 1 137 ? 3.754 124.489 26.558 1.00 12.24 165 ASP A N 1
ATOM 947 C CA . ASP A 1 137 ? 3.716 123.939 27.917 1.00 11.99 165 ASP A CA 1
ATOM 948 C C . ASP A 1 137 ? 4.630 124.737 28.833 1.00 12.54 165 ASP A C 1
ATOM 949 O O . ASP A 1 137 ? 5.376 125.603 28.379 1.00 12.28 165 ASP A O 1
ATOM 954 N N . PRO A 1 138 ? 4.552 124.476 30.138 1.00 11.95 166 PRO A N 1
ATOM 955 C CA . PRO A 1 138 ? 5.528 125.106 31.020 1.00 12.75 166 PRO A CA 1
ATOM 956 C C . PRO A 1 138 ? 6.916 124.489 30.899 1.00 12.89 166 PRO A C 1
ATOM 957 O O . PRO A 1 138 ? 7.054 123.357 30.441 1.00 13.93 166 PRO A O 1
ATOM 961 N N . PRO A 1 139 ? 7.956 125.226 31.313 1.00 13.47 167 PRO A N 1
ATOM 962 C CA . PRO A 1 139 ? 9.283 124.612 31.305 1.00 13.46 167 PRO A CA 1
ATOM 963 C C . PRO A 1 139 ? 9.401 123.472 32.352 1.00 13.09 167 PRO A C 1
ATOM 964 O O . PRO A 1 139 ? 8.577 123.352 33.255 1.00 12.70 167 PRO A O 1
ATOM 968 N N . GLU A 1 140 ? 10.442 122.666 32.216 1.00 12.55 168 GLU A N 1
ATOM 969 C CA . GLU A 1 140 ? 10.647 121.481 33.015 1.00 13.55 168 GLU A CA 1
ATOM 970 C C . GLU A 1 140 ? 10.820 121.812 34.492 1.00 13.47 168 GLU A C 1
ATOM 971 O O . GLU A 1 140 ? 10.544 120.977 35.350 1.00 12.65 168 GLU A O 1
ATOM 977 N N . THR A 1 141 ? 11.255 123.030 34.791 1.00 14.28 169 THR A N 1
ATOM 978 C CA . THR A 1 141 ? 11.327 123.519 36.159 1.00 15.49 169 THR A CA 1
ATOM 979 C C . THR A 1 141 ? 10.011 123.267 36.939 1.00 14.80 169 THR A C 1
ATOM 980 O O . THR A 1 141 ? 10.019 122.970 38.141 1.00 13.40 169 THR A O 1
ATOM 984 N N . LEU A 1 142 ? 8.868 123.420 36.270 1.00 13.78 170 LEU A N 1
ATOM 985 C CA . LEU A 1 142 ? 7.560 123.205 36.936 1.00 13.75 170 LEU A CA 1
ATOM 986 C C . LEU A 1 142 ? 7.341 121.759 37.411 1.00 13.66 170 LEU A C 1
ATOM 987 O O . LEU A 1 142 ? 6.516 121.503 38.300 1.00 13.00 170 LEU A O 1
ATOM 992 N N . TYR A 1 143 ? 8.062 120.799 36.823 1.00 13.46 171 TYR A N 1
ATOM 993 C CA . TYR A 1 143 ? 7.999 119.426 37.352 1.00 13.97 171 TYR A CA 1
ATOM 994 C C . TYR A 1 143 ? 8.444 119.408 38.804 1.00 13.84 171 TYR A C 1
ATOM 995 O O . TYR A 1 143 ? 7.890 118.642 39.615 1.00 14.43 171 TYR A O 1
ATOM 1004 N N . GLY A 1 144 ? 9.411 120.268 39.138 1.00 14.51 172 GLY A N 1
ATOM 1005 C CA . GLY A 1 144 ? 9.934 120.363 40.492 1.00 14.28 172 GLY A CA 1
ATOM 1006 C C . GLY A 1 144 ? 9.057 121.211 41.401 1.00 15.14 172 GLY A C 1
ATOM 1007 O O . GLY A 1 144 ? 8.569 120.749 42.433 1.00 14.42 172 GLY A O 1
ATOM 1008 N N . GLY A 1 145 ? 8.800 122.448 40.997 1.00 15.35 173 GLY A N 1
ATOM 1009 C CA . GLY A 1 145 ? 7.927 123.303 41.781 1.00 15.21 173 GLY A CA 1
ATOM 1010 C C . GLY A 1 145 ? 6.536 122.718 41.952 1.00 14.68 173 GLY A C 1
ATOM 1011 O O . GLY A 1 145 ? 5.927 122.815 43.016 1.00 15.30 173 GLY A O 1
ATOM 1012 N N . GLY A 1 146 ? 6.005 122.154 40.889 1.00 13.98 174 GLY A N 1
ATOM 1013 C CA . GLY A 1 146 ? 4.685 121.534 40.908 1.00 13.42 174 GLY A CA 1
ATOM 1014 C C . GLY A 1 146 ? 4.607 120.264 41.722 1.00 13.81 174 GLY A C 1
ATOM 1015 O O . GLY A 1 146 ? 3.566 119.958 42.278 1.00 14.64 174 GLY A O 1
ATOM 1016 N N . PHE A 1 147 ? 5.695 119.487 41.776 1.00 13.17 175 PHE A N 1
ATOM 1017 C CA . PHE A 1 147 ? 5.736 118.357 42.688 1.00 14.18 175 PHE A CA 1
ATOM 1018 C C . PHE A 1 147 ? 5.565 118.797 44.150 1.00 14.81 175 PHE A C 1
ATOM 1019 O O . PHE A 1 147 ? 4.812 118.185 44.938 1.00 14.61 175 PHE A O 1
ATOM 1027 N N . LEU A 1 148 ? 6.266 119.850 44.532 1.00 14.68 176 LEU A N 1
ATOM 1028 C CA . LEU A 1 148 ? 6.144 120.340 45.896 1.00 15.50 176 LEU A CA 1
ATOM 1029 C C . LEU A 1 148 ? 4.727 120.832 46.230 1.00 16.04 176 LEU A C 1
ATOM 1030 O O . LEU A 1 148 ? 4.197 120.549 47.308 1.00 15.95 176 LEU A O 1
ATOM 1035 N N . LYS A 1 149 ? 4.103 121.516 45.276 1.00 16.04 177 LYS A N 1
ATOM 1036 C CA . LYS A 1 149 ? 2.714 121.971 45.445 1.00 16.90 177 LYS A CA 1
ATOM 1037 C C . LYS A 1 149 ? 1.777 120.771 45.561 1.00 17.06 177 LYS A C 1
ATOM 1038 O O . LYS A 1 149 ? 0.846 120.753 46.376 1.00 17.68 177 LYS A O 1
ATOM 1044 N N . PHE A 1 150 ? 2.007 119.763 44.727 1.00 16.72 178 PHE A N 1
ATOM 1045 C CA . PHE A 1 150 ? 1.201 118.530 44.779 1.00 16.78 178 PHE A CA 1
ATOM 1046 C C . PHE A 1 150 ? 1.277 117.901 46.149 1.00 17.35 178 PHE A C 1
ATOM 1047 O O . PHE A 1 150 ? 0.254 117.496 46.742 1.00 17.44 178 PHE A O 1
ATOM 1055 N N . LEU A 1 151 ? 2.489 117.845 46.667 1.00 18.01 179 LEU A N 1
ATOM 1056 C CA . LEU A 1 151 ? 2.739 117.202 47.931 1.00 19.97 179 LEU A CA 1
ATOM 1057 C C . LEU A 1 151 ? 2.023 117.964 49.051 1.00 20.64 179 LEU A C 1
ATOM 1058 O O . LEU A 1 151 ? 1.424 117.359 49.955 1.00 20.44 179 LEU A O 1
ATOM 1063 N N . LYS A 1 152 ? 2.051 119.288 48.968 1.00 21.05 180 LYS A N 1
ATOM 1064 C CA . LYS A 1 152 ? 1.340 120.116 49.942 1.00 21.44 180 LYS A CA 1
ATOM 1065 C C . LYS A 1 152 ? -0.161 119.845 49.948 1.00 22.01 180 LYS A C 1
ATOM 1066 O O . LYS A 1 152 ? -0.783 119.742 51.023 1.00 22.67 180 LYS A O 1
ATOM 1072 N N . ASP A 1 153 ? -0.757 119.762 48.765 1.00 21.62 181 ASP A N 1
ATOM 1073 C CA . ASP A 1 153 ? -2.183 119.589 48.663 1.00 22.37 181 ASP A CA 1
ATOM 1074 C C . ASP A 1 153 ? -2.650 118.202 49.157 1.00 22.84 181 ASP A C 1
ATOM 1075 O O . ASP A 1 153 ? -3.684 118.113 49.813 1.00 22.17 181 ASP A O 1
ATOM 1080 N N . ILE A 1 154 ? -1.903 117.126 48.886 1.00 22.85 182 ILE A N 1
ATOM 1081 C CA . ILE A 1 154 ? -2.340 115.807 49.369 1.00 23.17 182 ILE A CA 1
ATOM 1082 C C . ILE A 1 154 ? -2.151 115.698 50.874 1.00 24.46 182 ILE A C 1
ATOM 1083 O O . ILE A 1 154 ? -2.905 114.977 51.523 1.00 24.69 182 ILE A O 1
ATOM 1088 N N . GLU A 1 155 ? -1.168 116.411 51.423 1.00 25.56 183 GLU A N 1
ATOM 1089 C CA . GLU A 1 155 ? -1.016 116.502 52.878 1.00 27.25 183 GLU A CA 1
ATOM 1090 C C . GLU A 1 155 ? -2.158 117.309 53.524 1.00 28.59 183 GLU A C 1
ATOM 1091 O O . GLU A 1 155 ? -2.728 116.896 54.537 1.00 27.99 183 GLU A O 1
ATOM 1097 N N . ASP A 1 156 ? -2.491 118.448 52.920 1.00 29.48 184 ASP A N 1
ATOM 1098 C CA . ASP A 1 156 ? -3.544 119.327 53.432 1.00 30.50 184 ASP A CA 1
ATOM 1099 C C . ASP A 1 156 ? -4.921 118.680 53.338 1.00 31.42 184 ASP A C 1
ATOM 1100 O O . ASP A 1 156 ? -5.785 118.971 54.159 1.00 32.03 184 ASP A O 1
ATOM 1105 N N . ASN A 1 157 ? -5.132 117.830 52.334 1.00 31.82 185 ASN A N 1
ATOM 1106 C CA . ASN A 1 157 ? -6.410 117.128 52.142 1.00 32.73 185 ASN A CA 1
ATOM 1107 C C . ASN A 1 157 ? -6.556 115.894 53.040 1.00 32.58 185 ASN A C 1
ATOM 1108 O O . ASN A 1 157 ? -7.594 115.220 52.987 1.00 33.35 185 ASN A O 1
ATOM 1113 N N . GLY A 1 158 ? -5.518 115.579 53.815 1.00 31.85 186 GLY A N 1
ATOM 1114 C CA . GLY A 1 158 ? -5.489 114.390 54.672 1.00 32.19 186 GLY A CA 1
ATOM 1115 C C . GLY A 1 158 ? -5.108 113.068 53.998 1.00 32.49 186 GLY A C 1
ATOM 1116 O O . GLY A 1 158 ? -5.126 112.015 54.641 1.00 32.85 186 GLY A O 1
ATOM 1117 N N . GLU A 1 159 ? -4.761 113.107 52.713 1.00 31.52 187 GLU A N 1
ATOM 1118 C CA . GLU A 1 159 ? -4.484 111.878 51.952 1.00 31.06 187 GLU A CA 1
ATOM 1119 C C . GLU A 1 159 ? -3.079 111.284 52.182 1.00 30.54 187 GLU A C 1
ATOM 1120 O O . GLU A 1 159 ? -2.858 110.091 51.967 1.00 30.81 187 GLU A O 1
ATOM 1126 N N . PHE A 1 160 ? -2.141 112.113 52.614 1.00 30.40 188 PHE A N 1
ATOM 1127 C CA . PHE A 1 160 ? -0.770 111.691 52.890 1.00 30.38 188 PHE A CA 1
ATOM 1128 C C . PHE A 1 160 ? -0.326 112.286 54.203 1.00 31.59 188 PHE A C 1
ATOM 1129 O O . PHE A 1 160 ? -0.411 113.494 54.388 1.00 31.02 188 PHE A O 1
ATOM 1137 N N . SER A 1 161 ? 0.166 111.437 55.105 1.00 32.42 189 SER A N 1
ATOM 1138 C CA . SER A 1 161 ? 0.667 111.880 56.402 1.00 33.68 189 SER A CA 1
ATOM 1139 C C . SER A 1 161 ? 2.159 111.611 56.401 1.00 33.36 189 SER A C 1
ATOM 1140 O O . SER A 1 161 ? 2.582 110.458 56.358 1.00 33.08 189 SER A O 1
ATOM 1143 N N . ARG A 1 162 ? 2.967 112.663 56.398 1.00 33.58 190 ARG A N 1
ATOM 1144 C CA . ARG A 1 162 ? 4.402 112.469 56.226 1.00 33.94 190 ARG A CA 1
ATOM 1145 C C . ARG A 1 162 ? 4.976 111.668 57.396 1.00 34.11 190 ARG A C 1
ATOM 1146 O O . ARG A 1 162 ? 4.717 112.003 58.543 1.00 34.45 190 ARG A O 1
ATOM 1154 N N . PRO A 1 163 ? 5.716 110.584 57.110 1.00 34.22 191 PRO A N 1
ATOM 1155 C CA . PRO A 1 163 ? 6.352 109.848 58.226 1.00 34.54 191 PRO A CA 1
ATOM 1156 C C . PRO A 1 163 ? 7.435 110.677 58.923 1.00 34.79 191 PRO A C 1
ATOM 1157 O O . PRO A 1 163 ? 7.644 110.533 60.125 1.00 34.89 191 PRO A O 1
ATOM 1161 N N . ASN A 1 164 ? 8.130 111.515 58.156 1.00 34.29 192 ASN A N 1
ATOM 1162 C CA . ASN A 1 164 ? 9.075 112.487 58.704 1.00 34.18 192 ASN A CA 1
ATOM 1163 C C . ASN A 1 164 ? 9.191 113.699 57.759 1.00 33.79 192 ASN A C 1
ATOM 1164 O O . ASN A 1 164 ? 8.351 113.862 56.868 1.00 33.23 192 ASN A O 1
ATOM 1169 N N . ASN A 1 165 ? 10.211 114.537 57.965 1.00 33.47 193 ASN A N 1
ATOM 1170 C CA . ASN A 1 165 ? 10.404 115.773 57.176 1.00 33.34 193 ASN A CA 1
ATOM 1171 C C . ASN A 1 165 ? 11.510 115.669 56.131 1.00 32.57 193 ASN A C 1
ATOM 1172 O O . ASN A 1 165 ? 12.009 116.689 55.650 1.00 32.61 193 ASN A O 1
ATOM 1177 N N . LYS A 1 166 ? 11.876 114.441 55.763 1.00 31.12 194 LYS A N 1
ATOM 1178 C CA . LYS A 1 166 ? 13.022 114.200 54.891 1.00 30.43 194 LYS A CA 1
ATOM 1179 C C . LYS A 1 166 ? 12.568 113.856 53.477 1.00 29.16 194 LYS A C 1
ATOM 1180 O O . LYS A 1 166 ? 11.639 113.069 53.295 1.00 28.41 194 LYS A O 1
ATOM 1186 N N . ILE A 1 167 ? 13.228 114.467 52.493 1.00 27.70 195 ILE A N 1
ATOM 1187 C CA . ILE A 1 167 ? 13.037 114.128 51.093 1.00 26.70 195 ILE A CA 1
ATOM 1188 C C . ILE A 1 167 ? 14.378 113.715 50.450 1.00 25.11 195 ILE A C 1
ATOM 1189 O O . ILE A 1 167 ? 15.407 114.353 50.667 1.00 25.39 195 ILE A O 1
ATOM 1194 N N . ALA A 1 168 ? 14.353 112.634 49.667 1.00 23.58 196 ALA A N 1
ATOM 1195 C CA . ALA A 1 168 ? 15.520 112.129 48.946 1.00 22.75 196 ALA A CA 1
ATOM 1196 C C . ALA A 1 168 ? 15.324 112.358 47.452 1.00 22.68 196 ALA A C 1
ATOM 1197 O O . ALA A 1 168 ? 14.264 112.038 46.937 1.00 22.17 196 ALA A O 1
ATOM 1199 N N . ILE A 1 169 ? 16.335 112.914 46.786 1.00 21.55 197 ILE A N 1
ATOM 1200 C CA . ILE A 1 169 ? 16.268 113.284 45.374 1.00 22.44 197 ILE A CA 1
ATOM 1201 C C . ILE A 1 169 ? 17.404 112.607 44.653 1.00 22.25 197 ILE A C 1
ATOM 1202 O O . ILE A 1 169 ? 18.565 112.741 45.047 1.00 23.28 197 ILE A O 1
ATOM 1207 N N . ILE A 1 170 ?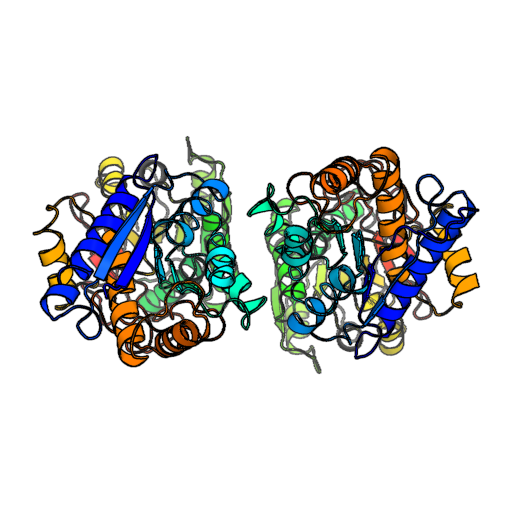 17.058 111.861 43.606 1.00 21.77 198 ILE A N 1
ATOM 1208 C CA . ILE A 1 170 ? 17.950 111.034 42.841 1.00 22.12 198 ILE A CA 1
ATOM 1209 C C . ILE A 1 170 ? 17.854 111.416 41.369 1.00 22.49 198 ILE A C 1
ATOM 1210 O O . ILE A 1 170 ? 16.795 111.285 40.754 1.00 22.27 198 ILE A O 1
ATOM 1215 N N . THR A 1 171 ? 18.947 111.923 40.812 1.00 22.01 199 THR A N 1
ATOM 1216 C CA . THR A 1 171 ? 18.930 112.479 39.469 1.00 22.75 199 THR A CA 1
ATOM 1217 C C . THR A 1 171 ? 19.986 111.832 38.594 1.00 23.67 199 THR A C 1
ATOM 1218 O O . THR A 1 171 ? 20.969 111.301 39.097 1.00 24.90 199 THR A O 1
ATOM 1222 N N . GLY A 1 172 ? 19.737 111.826 37.288 1.00 24.34 200 GLY A N 1
ATOM 1223 C CA . GLY A 1 172 ? 20.743 111.527 36.276 1.00 24.87 200 GLY A CA 1
ATOM 1224 C C . GLY A 1 172 ? 21.546 112.802 36.029 1.00 25.54 200 GLY A C 1
ATOM 1225 O O . GLY A 1 172 ? 21.262 113.839 36.639 1.00 24.91 200 GLY A O 1
ATOM 1226 N N . PRO A 1 173 ? 22.548 112.734 35.145 1.00 26.14 201 PRO A N 1
ATOM 1227 C CA . PRO A 1 173 ? 23.469 113.871 34.966 1.00 26.17 201 PRO A CA 1
ATOM 1228 C C . PRO A 1 173 ? 22.989 114.998 34.043 1.00 25.51 201 PRO A C 1
ATOM 1229 O O . PRO A 1 173 ? 23.569 116.081 34.079 1.00 25.84 201 PRO A O 1
ATOM 1233 N N . GLY A 1 174 ? 21.987 114.725 33.211 1.00 24.63 202 GLY A N 1
ATOM 1234 C CA . GLY A 1 174 ? 21.534 115.630 32.174 1.00 24.47 202 GLY A CA 1
ATOM 1235 C C . GLY A 1 174 ? 20.735 116.826 32.692 1.00 23.93 202 GLY A C 1
ATOM 1236 O O . GLY A 1 174 ? 20.223 116.817 33.814 1.00 23.67 202 GLY A O 1
ATOM 1237 N N . ILE A 1 175 ? 20.634 117.847 31.845 1.00 23.89 203 ILE A N 1
ATOM 1238 C CA . ILE A 1 175 ? 20.031 119.121 32.227 1.00 24.09 203 ILE A CA 1
ATOM 1239 C C . ILE A 1 175 ? 18.550 118.987 32.660 1.00 22.36 203 ILE A C 1
ATOM 1240 O O . ILE A 1 175 ? 18.149 119.571 33.654 1.00 22.21 203 ILE A O 1
ATOM 1245 N N . TYR A 1 176 ? 17.759 118.197 31.947 1.00 21.34 204 TYR A N 1
ATOM 1246 C CA . TYR A 1 176 ? 16.345 117.985 32.332 1.00 20.44 204 TYR A CA 1
ATOM 1247 C C . TYR A 1 176 ? 16.232 117.393 33.735 1.00 19.16 204 TYR A C 1
ATOM 1248 O O . TYR A 1 176 ? 15.556 117.956 34.598 1.00 19.21 204 TYR A O 1
ATOM 1257 N N . SER A 1 177 ? 16.918 116.285 33.995 1.00 18.65 205 SER A N 1
ATOM 1258 C CA . SER A 1 177 ? 16.814 115.656 35.300 1.00 18.81 205 SER A CA 1
ATOM 1259 C C . SER A 1 177 ? 17.371 116.544 36.392 1.00 18.10 205 SER A C 1
ATOM 1260 O O . SER A 1 177 ? 16.815 116.622 37.499 1.00 17.77 205 SER A O 1
ATOM 1263 N N . VAL A 1 178 ? 18.480 117.224 36.079 1.00 18.01 206 VAL A N 1
ATOM 1264 C CA . VAL A 1 178 ? 19.140 118.064 37.053 1.00 17.75 206 VAL A CA 1
ATOM 1265 C C . VAL A 1 178 ? 18.305 119.294 37.403 1.00 16.52 206 VAL A C 1
ATOM 1266 O O . VAL A 1 178 ? 18.183 119.662 38.561 1.00 15.94 206 VAL A O 1
ATOM 1270 N N . ASN A 1 179 ? 17.720 119.931 36.393 1.00 16.47 207 ASN A N 1
ATOM 1271 C CA . ASN A 1 179 ? 16.889 121.094 36.605 1.00 16.32 207 ASN A CA 1
ATOM 1272 C C . ASN A 1 179 ? 15.683 120.763 37.451 1.00 15.58 207 ASN A C 1
ATOM 1273 O O . ASN A 1 179 ? 15.307 121.520 38.335 1.00 15.86 207 ASN A O 1
ATOM 1278 N N . ILE A 1 180 ? 15.081 119.602 37.200 1.00 14.95 208 ILE A N 1
ATOM 1279 C CA . ILE A 1 180 ? 13.935 119.191 38.019 1.00 14.72 208 ILE A CA 1
ATOM 1280 C C . ILE A 1 180 ? 14.372 118.947 39.453 1.00 14.23 208 ILE A C 1
ATOM 1281 O O . ILE A 1 180 ? 13.758 119.412 40.412 1.00 14.50 208 ILE A O 1
ATOM 1286 N N . ALA A 1 181 ? 15.456 118.192 39.596 1.00 15.35 209 ALA A N 1
ATOM 1287 C CA . ALA A 1 181 ? 15.942 117.823 40.913 1.00 15.96 209 ALA A CA 1
ATOM 1288 C C . ALA A 1 181 ? 16.311 119.062 41.742 1.00 15.68 209 ALA A C 1
ATOM 1289 O O . ALA A 1 181 ? 15.970 119.155 42.920 1.00 17.04 209 ALA A O 1
ATOM 1291 N N . ASN A 1 182 ? 16.970 120.035 41.116 1.00 16.48 210 ASN A N 1
ATOM 1292 C CA . ASN A 1 182 ? 17.341 121.252 41.862 1.00 15.82 210 ASN A CA 1
ATOM 1293 C C . ASN A 1 182 ? 16.148 122.149 42.203 1.00 16.42 210 ASN A C 1
ATOM 1294 O O . ASN A 1 182 ? 16.157 122.825 43.242 1.00 15.93 210 ASN A O 1
ATOM 1299 N N . ALA A 1 183 ? 15.111 122.150 41.351 1.00 16.52 211 ALA A N 1
ATOM 1300 C CA . ALA A 1 183 ? 13.878 122.876 41.674 1.00 16.11 211 ALA A CA 1
ATOM 1301 C C . ALA A 1 183 ? 13.270 122.334 42.965 1.00 15.99 211 ALA A C 1
ATOM 1302 O O . ALA A 1 183 ? 12.783 123.091 43.812 1.00 16.67 211 ALA A O 1
ATOM 1304 N N . ILE A 1 184 ? 13.304 121.007 43.124 1.00 16.37 212 ILE A N 1
ATOM 1305 C CA . ILE A 1 184 ? 12.763 120.355 44.310 1.00 16.84 212 ILE A CA 1
ATOM 1306 C C . ILE A 1 184 ? 13.668 120.646 45.504 1.00 17.52 212 ILE A C 1
ATOM 1307 O O . ILE A 1 184 ? 13.194 121.046 46.549 1.00 18.31 212 ILE A O 1
ATOM 1312 N N . ARG A 1 185 ? 14.964 120.480 45.332 1.00 18.50 213 ARG A N 1
ATOM 1313 C CA . ARG A 1 185 ? 15.912 120.730 46.436 1.00 19.95 213 ARG A CA 1
ATOM 1314 C C . ARG A 1 185 ? 15.776 122.166 46.960 1.00 20.32 213 ARG A C 1
ATOM 1315 O O . ARG A 1 185 ? 15.691 122.401 48.161 1.00 21.65 213 ARG A O 1
ATOM 1323 N N . ASP A 1 186 ? 15.724 123.112 46.038 1.00 20.95 214 ASP A N 1
ATOM 1324 C CA . ASP A 1 186 ? 15.689 124.526 46.381 1.00 21.43 214 ASP A CA 1
ATOM 1325 C C . ASP A 1 186 ? 14.388 124.936 47.072 1.00 21.55 214 ASP A C 1
ATOM 1326 O O . ASP A 1 186 ? 14.404 125.775 47.979 1.00 21.81 214 ASP A O 1
ATOM 1331 N N . GLY A 1 187 ? 13.275 124.323 46.669 1.00 21.14 215 GLY A N 1
ATOM 1332 C CA . GLY A 1 187 ? 11.963 124.665 47.201 1.00 21.60 215 GLY A CA 1
ATOM 1333 C C . GLY A 1 187 ? 11.534 123.908 48.443 1.00 21.16 215 GLY A C 1
ATOM 1334 O O . GLY A 1 187 ? 10.559 124.281 49.074 1.00 21.90 215 GLY A O 1
ATOM 1335 N N . ALA A 1 188 ? 12.230 122.824 48.775 1.00 22.10 216 ALA A N 1
ATOM 1336 C CA . ALA A 1 188 ? 11.799 121.894 49.836 1.00 22.90 216 ALA A CA 1
ATOM 1337 C C . ALA A 1 188 ? 11.578 122.590 51.188 1.00 23.64 216 ALA A C 1
ATOM 1338 O O . ALA A 1 188 ? 10.598 122.316 51.890 1.00 22.98 216 ALA A O 1
ATOM 1340 N N . GLY A 1 189 ? 12.511 123.473 51.526 1.00 25.25 217 GLY A N 1
ATOM 1341 C CA . GLY A 1 189 ? 12.520 124.209 52.804 1.00 26.48 217 GLY A CA 1
ATOM 1342 C C . GLY A 1 189 ? 11.254 124.975 53.128 1.00 27.90 217 GLY A C 1
ATOM 1343 O O . GLY A 1 189 ? 10.754 124.918 54.265 1.00 28.23 217 GLY A O 1
ATOM 1344 N N . GLU A 1 190 ? 10.710 125.696 52.155 1.00 28.98 218 GLU A N 1
ATOM 1345 C CA . GLU A 1 190 ? 9.490 126.448 52.431 1.00 31.03 218 GLU A CA 1
ATOM 1346 C C . GLU A 1 190 ? 8.260 125.544 52.671 1.00 31.11 218 GLU A C 1
ATOM 1347 O O . GLU A 1 190 ? 7.260 125.997 53.223 1.00 30.81 218 GLU A O 1
ATOM 1353 N N . TYR A 1 191 ? 8.347 124.265 52.285 1.00 31.42 219 TYR A N 1
ATOM 1354 C CA . TYR A 1 191 ? 7.285 123.286 52.579 1.00 32.01 219 TYR A CA 1
ATOM 1355 C C . TYR A 1 191 ? 7.579 122.422 53.814 1.00 32.70 219 TYR A C 1
ATOM 1356 O O . TYR A 1 191 ? 6.812 121.501 54.148 1.00 33.25 219 TYR A O 1
ATOM 1365 N N . GLY A 1 192 ? 8.691 122.715 54.480 1.00 33.29 220 GLY A N 1
ATOM 1366 C CA . GLY A 1 192 ? 9.045 122.071 55.727 1.00 33.59 220 GLY A CA 1
ATOM 1367 C C . GLY A 1 192 ? 9.704 120.727 55.546 1.00 33.60 220 GLY A C 1
ATOM 1368 O O . GLY A 1 192 ? 9.630 119.876 56.447 1.00 34.37 220 GLY A O 1
ATOM 1369 N N . TYR A 1 193 ? 10.329 120.522 54.384 1.00 32.97 221 TYR A N 1
ATOM 1370 C CA . TYR A 1 193 ? 11.124 119.321 54.118 1.00 32.21 221 TYR A CA 1
ATOM 1371 C C . TYR A 1 193 ? 12.609 119.657 54.131 1.00 32.27 221 TYR A C 1
ATOM 1372 O O . TYR A 1 193 ? 13.032 120.694 53.611 1.00 32.62 221 TYR A O 1
ATOM 1381 N N . ASP A 1 194 ? 13.400 118.777 54.727 1.00 32.82 222 ASP A N 1
ATOM 1382 C CA . ASP A 1 194 ? 14.848 118.840 54.606 1.00 33.28 222 ASP A CA 1
ATOM 1383 C C . ASP A 1 194 ? 15.272 117.788 53.592 1.00 32.82 222 ASP A C 1
ATOM 1384 O O . ASP A 1 194 ? 14.723 116.676 53.577 1.00 33.01 222 ASP A O 1
ATOM 1389 N N . VAL A 1 195 ? 16.221 118.133 52.734 1.00 31.48 223 VAL A N 1
ATOM 1390 C CA . VAL A 1 195 ? 16.743 117.180 51.773 1.00 30.78 223 VAL A CA 1
ATOM 1391 C C . VAL A 1 195 ? 17.732 116.246 52.476 1.00 30.98 223 VAL A C 1
ATOM 1392 O O . VAL A 1 195 ? 18.836 116.646 52.822 1.00 30.28 223 VAL A O 1
ATOM 1396 N N . SER A 1 196 ? 17.305 115.003 52.693 1.00 30.21 224 SER A N 1
ATOM 1397 C CA . SER A 1 196 ? 18.135 114.000 53.374 1.00 29.78 224 SER A CA 1
ATOM 1398 C C . SER A 1 196 ? 19.182 113.403 52.448 1.00 29.53 224 SER A C 1
ATOM 1399 O O . SER A 1 196 ? 20.198 112.908 52.919 1.00 29.26 224 SER A O 1
ATOM 1402 N N . LEU A 1 197 ? 18.936 113.450 51.134 1.00 29.53 225 LEU A N 1
ATOM 1403 C CA . LEU A 1 197 ? 19.857 112.926 50.120 1.00 28.87 225 LEU A CA 1
ATOM 1404 C C . LEU A 1 197 ? 19.642 113.624 48.782 1.00 29.29 225 LEU A C 1
ATOM 1405 O O . LEU A 1 197 ? 18.504 113.772 48.335 1.00 28.87 225 LEU A O 1
ATOM 1410 N N . PHE A 1 198 ? 20.734 114.056 48.161 1.00 28.93 226 PHE A N 1
ATOM 1411 C CA . PHE A 1 198 ? 20.721 114.519 46.788 1.00 29.04 226 PHE A CA 1
ATOM 1412 C C . PHE A 1 198 ? 21.804 113.753 46.070 1.00 29.52 226 PHE A C 1
ATOM 1413 O O . PHE A 1 198 ? 22.985 113.961 46.327 1.00 29.68 226 PHE A O 1
ATOM 1421 N N . GLU A 1 199 ? 21.405 112.887 45.141 1.00 29.89 227 GLU A N 1
ATOM 1422 C CA . GLU A 1 199 ? 22.298 111.907 44.571 1.00 30.56 227 GLU A CA 1
ATOM 1423 C C . GLU A 1 199 ? 22.259 111.960 43.072 1.00 30.62 227 GLU A C 1
ATOM 1424 O O . GLU A 1 199 ? 21.178 111.882 42.470 1.00 30.73 227 GLU A O 1
ATOM 1430 N N . THR A 1 200 ? 23.428 112.067 42.454 1.00 30.25 228 THR A N 1
ATOM 1431 C CA . THR A 1 200 ? 23.533 112.038 41.016 1.00 30.73 228 THR A CA 1
ATOM 1432 C C . THR A 1 200 ? 24.134 110.712 40.612 1.00 31.70 228 THR A C 1
ATOM 1433 O O . THR A 1 200 ? 25.190 110.335 41.124 1.00 32.38 228 THR A O 1
ATOM 1437 N N . VAL A 1 201 ? 23.468 110.003 39.700 1.00 31.94 229 VAL A N 1
ATOM 1438 C CA . VAL A 1 201 ? 23.920 108.673 39.276 1.00 31.63 229 VAL A CA 1
ATOM 1439 C C . VAL A 1 201 ? 24.337 108.690 37.828 1.00 31.94 229 VAL A C 1
ATOM 1440 O O . VAL A 1 201 ? 23.895 109.543 37.051 1.00 31.70 229 VAL A O 1
ATOM 1444 N N . ALA A 1 202 ? 25.225 107.759 37.459 1.00 32.21 230 ALA A N 1
ATOM 1445 C CA . ALA A 1 202 ? 25.631 107.599 36.064 1.00 33.24 230 ALA A CA 1
ATOM 1446 C C . ALA A 1 202 ? 24.544 106.815 35.359 1.00 33.70 230 ALA A C 1
ATOM 1447 O O . ALA A 1 202 ? 23.885 105.994 35.975 1.00 34.30 230 ALA A O 1
ATOM 1449 N N . ILE A 1 203 ? 24.332 107.083 34.080 1.00 34.82 231 ILE A N 1
ATOM 1450 C CA . ILE A 1 203 ? 23.246 106.426 33.350 1.00 35.42 231 ILE A CA 1
ATOM 1451 C C . ILE A 1 203 ? 23.737 105.811 32.046 1.00 36.25 231 ILE A C 1
ATOM 1452 O O . ILE A 1 203 ? 24.693 106.318 31.452 1.00 36.91 231 ILE A O 1
ATOM 1457 N N . PRO A 1 204 ? 23.080 104.722 31.587 1.00 36.56 232 PRO A N 1
ATOM 1458 C CA . PRO A 1 204 ? 21.978 104.033 32.291 1.00 36.86 232 PRO A CA 1
ATOM 1459 C C . PRO A 1 204 ? 22.451 103.306 33.554 1.00 36.88 232 PRO A C 1
ATOM 1460 O O . PRO A 1 204 ? 23.637 103.018 33.696 1.00 36.83 232 PRO A O 1
ATOM 1464 N N . VAL A 1 205 ? 21.524 103.050 34.477 1.00 36.85 233 VAL A N 1
ATOM 1465 C CA . VAL A 1 205 ? 21.846 102.436 35.755 1.00 36.77 233 VAL A CA 1
ATOM 1466 C C . VAL A 1 205 ? 21.828 100.909 35.598 1.00 37.25 233 VAL A C 1
ATOM 1467 O O . VAL A 1 205 ? 20.856 100.350 35.092 1.00 36.42 233 VAL A O 1
ATOM 1471 N N . SER A 1 206 ? 22.894 100.241 36.041 1.00 37.73 234 SER A N 1
ATOM 1472 C CA . SER A 1 206 ? 22.906 98.771 36.104 1.00 37.80 234 SER A CA 1
ATOM 1473 C C . SER A 1 206 ? 22.514 98.262 37.499 1.00 37.40 234 SER A C 1
ATOM 1474 O O . SER A 1 206 ? 22.081 97.128 37.663 1.00 38.08 234 SER A O 1
ATOM 1477 N N . ASP A 1 207 ? 22.667 99.100 38.512 1.00 36.48 235 ASP A N 1
ATOM 1478 C CA . ASP A 1 207 ? 22.447 98.663 39.865 1.00 35.97 235 ASP A CA 1
ATOM 1479 C C . ASP A 1 207 ? 22.202 99.891 40.707 1.00 34.62 235 ASP A C 1
ATOM 1480 O O . ASP A 1 207 ? 23.017 100.810 40.715 1.00 34.54 235 ASP A O 1
ATOM 1485 N N . TRP A 1 208 ? 21.064 99.906 41.397 1.00 33.07 236 TRP A N 1
ATOM 1486 C CA . TRP A 1 208 ? 20.721 100.972 42.326 1.00 32.13 236 TRP A CA 1
ATOM 1487 C C . TRP A 1 208 ? 21.190 100.698 43.766 1.00 31.28 236 TRP A C 1
ATOM 1488 O O . TRP A 1 208 ? 20.834 101.430 44.677 1.00 30.92 236 TRP A O 1
ATOM 1499 N N . GLY A 1 209 ? 21.973 99.641 43.973 1.00 31.45 237 GLY A N 1
ATOM 1500 C CA . GLY A 1 209 ? 22.410 99.247 45.317 1.00 30.74 237 GLY A CA 1
ATOM 1501 C C . GLY A 1 209 ? 22.962 100.345 46.215 1.00 30.11 237 GLY A C 1
ATOM 1502 O O . GLY A 1 209 ? 22.504 100.509 47.350 1.00 30.48 237 GLY A O 1
ATOM 1503 N N . PRO A 1 210 ? 23.948 101.106 45.717 1.00 30.54 238 PRO A N 1
ATOM 1504 C CA . PRO A 1 210 ? 24.532 102.191 46.514 1.00 30.50 238 PRO A CA 1
ATOM 1505 C C . PRO A 1 210 ? 23.492 103.211 46.956 1.00 30.21 238 PRO A C 1
ATOM 1506 O O . PRO A 1 210 ? 23.465 103.586 48.128 1.00 29.69 238 PRO A O 1
ATOM 1510 N N . THR A 1 211 ? 22.599 103.614 46.046 1.00 30.07 239 THR A N 1
ATOM 1511 C CA . THR A 1 211 ? 21.534 104.547 46.427 1.00 29.69 239 THR A CA 1
ATOM 1512 C C . THR A 1 211 ? 20.603 103.902 47.424 1.00 28.51 239 THR A C 1
ATOM 1513 O O . THR A 1 211 ? 20.244 104.497 48.432 1.00 28.34 239 THR A O 1
ATOM 1517 N N . LEU A 1 212 ? 20.194 102.672 47.126 1.00 28.40 240 LEU A N 1
ATOM 1518 C CA . LEU A 1 212 ? 19.285 101.963 48.012 1.00 28.36 240 LEU A CA 1
ATOM 1519 C C . LEU A 1 212 ? 19.854 101.816 49.449 1.00 28.42 240 LEU A C 1
ATOM 1520 O O . LEU A 1 212 ? 19.132 101.986 50.431 1.00 28.63 240 LEU A O 1
ATOM 1525 N N . ALA A 1 213 ? 21.149 101.557 49.578 1.00 29.46 241 ALA A N 1
ATOM 1526 C CA . ALA A 1 213 ? 21.764 101.482 50.927 1.00 29.84 241 ALA A CA 1
ATOM 1527 C C . ALA A 1 213 ? 21.654 102.834 51.683 1.00 29.71 241 ALA A C 1
ATOM 1528 O O . ALA A 1 213 ? 21.339 102.864 52.878 1.00 29.51 241 ALA A O 1
ATOM 1530 N N . LYS A 1 214 ? 21.846 103.947 50.971 1.00 30.40 242 LYS A N 1
ATOM 1531 C CA . LYS A 1 214 ? 21.713 105.280 51.586 1.00 30.27 242 LYS A CA 1
ATOM 1532 C C . LYS A 1 214 ? 20.286 105.550 52.031 1.00 30.06 242 LYS A C 1
ATOM 1533 O O . LYS A 1 214 ? 20.040 106.013 53.147 1.00 29.45 242 LYS A O 1
ATOM 1539 N N . LEU A 1 215 ? 19.329 105.226 51.160 1.00 29.26 243 LEU A N 1
ATOM 1540 C CA . LEU A 1 215 ? 17.928 105.353 51.514 1.00 29.05 243 LEU A CA 1
ATOM 1541 C C . LEU A 1 215 ? 17.578 104.527 52.750 1.00 29.09 243 LEU A C 1
ATOM 1542 O O . LEU A 1 215 ? 16.915 105.021 53.655 1.00 28.78 243 LEU A O 1
ATOM 1547 N N . ARG A 1 216 ? 18.007 103.266 52.789 1.00 29.80 244 ARG A N 1
ATOM 1548 C CA . ARG A 1 216 ? 17.642 102.376 53.909 1.00 30.53 244 ARG A CA 1
ATOM 1549 C C . ARG A 1 216 ? 18.352 102.758 55.222 1.00 31.39 244 ARG A C 1
ATOM 1550 O O . ARG A 1 216 ? 17.810 102.564 56.302 1.00 31.40 244 ARG A O 1
ATOM 1558 N N . ALA A 1 217 ? 19.549 103.316 55.114 1.00 32.56 245 ALA A N 1
ATOM 1559 C CA . ALA A 1 217 ? 20.242 103.878 56.282 1.00 33.60 245 ALA A CA 1
ATOM 1560 C C . ALA A 1 217 ? 19.533 105.110 56.877 1.00 34.36 245 ALA A C 1
ATOM 1561 O O . ALA A 1 217 ? 19.778 105.468 58.038 1.00 34.45 245 ALA A O 1
ATOM 1563 N N . ASP A 1 218 ? 18.666 105.761 56.092 1.00 34.20 246 ASP A N 1
ATOM 1564 C CA . ASP A 1 218 ? 18.020 107.021 56.503 1.00 34.12 246 ASP A CA 1
ATOM 1565 C C . ASP A 1 218 ? 16.663 107.177 55.789 1.00 33.74 246 ASP A C 1
ATOM 1566 O O . ASP A 1 218 ? 16.490 108.084 54.958 1.00 33.71 246 ASP A O 1
ATOM 1571 N N . PRO A 1 219 ? 15.688 106.292 56.113 1.00 32.88 247 PRO A N 1
ATOM 1572 C CA . PRO A 1 219 ? 14.404 106.231 55.384 1.00 32.04 247 PRO A CA 1
ATOM 1573 C C . PRO A 1 219 ? 13.688 107.596 55.254 1.00 31.07 247 PRO A C 1
ATOM 1574 O O . PRO A 1 219 ? 13.206 108.135 56.255 1.00 31.38 247 PRO A O 1
ATOM 1578 N N . PRO A 1 220 ? 13.596 108.139 54.021 1.00 29.38 248 PRO A N 1
ATOM 1579 C CA . PRO A 1 220 ? 12.936 109.436 53.882 1.00 28.22 248 PRO A CA 1
ATOM 1580 C C . PRO A 1 220 ? 11.417 109.320 53.768 1.00 27.28 248 PRO A C 1
ATOM 1581 O O . PRO A 1 220 ? 10.898 108.240 53.475 1.00 26.93 248 PRO A O 1
ATOM 1585 N N . ALA A 1 221 ? 10.707 110.426 53.991 1.00 25.80 249 ALA A N 1
ATOM 1586 C CA . ALA A 1 221 ? 9.244 110.466 53.812 1.00 24.47 249 ALA A CA 1
ATOM 1587 C C . ALA A 1 221 ? 8.864 110.372 52.328 1.00 22.54 249 ALA A C 1
ATOM 1588 O O . ALA A 1 221 ? 7.790 109.876 51.963 1.00 22.01 249 ALA A O 1
ATOM 1590 N N . VAL A 1 222 ? 9.739 110.913 51.509 1.00 20.88 250 VAL A N 1
ATOM 1591 C CA . VAL A 1 222 ? 9.507 111.076 50.075 1.00 20.45 250 VAL A CA 1
ATOM 1592 C C . VAL A 1 222 ? 10.779 110.766 49.275 1.00 19.25 250 VAL A C 1
ATOM 1593 O O . VAL A 1 222 ? 11.872 111.236 49.589 1.00 20.15 250 VAL A O 1
ATOM 1597 N N . ILE A 1 223 ? 10.649 109.945 48.237 1.00 18.31 251 ILE A N 1
ATOM 1598 C CA . ILE A 1 223 ? 11.724 109.674 47.307 1.00 18.30 251 ILE A CA 1
ATOM 1599 C C . ILE A 1 223 ? 11.306 110.203 45.917 1.00 17.98 251 ILE A C 1
ATOM 1600 O O . ILE A 1 223 ? 10.222 109.858 45.421 1.00 16.50 251 ILE A O 1
ATOM 1605 N N . VAL A 1 224 ? 12.142 111.063 45.349 1.00 17.69 252 VAL A N 1
ATOM 1606 C CA . VAL A 1 224 ? 11.986 111.562 43.986 1.00 17.73 252 VAL A CA 1
ATOM 1607 C C . VAL A 1 224 ? 13.119 111.076 43.098 1.00 17.06 252 VAL A C 1
ATOM 1608 O O . VAL A 1 224 ? 14.305 111.313 43.385 1.00 18.31 252 VAL A O 1
ATOM 1612 N N . VAL A 1 225 ? 12.767 110.422 41.995 1.00 16.48 253 VAL A N 1
ATOM 1613 C CA . VAL A 1 225 ? 13.734 110.009 41.021 1.00 16.00 253 VAL A CA 1
ATOM 1614 C C . VAL A 1 225 ? 13.480 110.795 39.723 1.00 16.71 253 VAL A C 1
ATOM 1615 O O . VAL A 1 225 ? 12.459 110.565 39.055 1.00 15.77 253 VAL A O 1
ATOM 1619 N N . THR A 1 226 ? 14.398 111.712 39.386 1.00 15.91 254 THR A N 1
ATOM 1620 C CA . THR A 1 226 ? 14.280 112.524 38.172 1.00 16.87 254 THR A CA 1
ATOM 1621 C C . THR A 1 226 ? 14.994 111.946 36.947 1.00 17.24 254 THR A C 1
ATOM 1622 O O . THR A 1 226 ? 14.741 112.384 35.829 1.00 17.10 254 THR A O 1
ATOM 1626 N N . HIS A 1 227 ? 15.854 110.952 37.142 1.00 17.57 255 HIS A N 1
ATOM 1627 C CA . HIS A 1 227 ? 16.273 110.103 36.046 1.00 17.83 255 HIS A CA 1
ATOM 1628 C C . HIS A 1 227 ? 15.024 109.372 35.524 1.00 17.72 255 HIS A C 1
ATOM 1629 O O . HIS A 1 227 ? 14.277 108.814 36.313 1.00 18.93 255 HIS A O 1
ATOM 1636 N N . PHE A 1 228 ? 14.821 109.388 34.212 1.00 17.78 256 PHE A N 1
ATOM 1637 C CA . PHE A 1 228 ? 13.500 109.177 33.614 1.00 17.96 256 PHE A CA 1
ATOM 1638 C C . PHE A 1 228 ? 13.334 107.927 32.756 1.00 18.54 256 PHE A C 1
ATOM 1639 O O . PHE A 1 228 ? 12.225 107.684 32.284 1.00 17.52 256 PHE A O 1
ATOM 1647 N N . TYR A 1 229 ? 14.394 107.142 32.546 1.00 18.03 257 TYR A N 1
ATOM 1648 C CA . TYR A 1 229 ? 14.232 105.977 31.674 1.00 17.64 257 TYR A CA 1
ATOM 1649 C C . TYR A 1 229 ? 13.288 104.986 32.347 1.00 17.49 257 TYR A C 1
ATOM 1650 O O . TYR A 1 229 ? 13.529 104.613 33.474 1.00 17.09 257 TYR A O 1
ATOM 1659 N N . PRO A 1 230 ? 12.246 104.530 31.637 1.00 16.90 258 PRO A N 1
ATOM 1660 C CA . PRO A 1 230 ? 11.266 103.637 32.270 1.00 17.53 258 PRO A CA 1
ATOM 1661 C C . PRO A 1 230 ? 11.872 102.298 32.714 1.00 18.14 258 PRO A C 1
ATOM 1662 O O . PRO A 1 230 ? 11.526 101.785 33.779 1.00 16.70 258 PRO A O 1
ATOM 1666 N N . GLN A 1 231 ? 12.807 101.766 31.931 1.00 18.86 259 GLN A N 1
ATOM 1667 C CA . GLN A 1 231 ? 13.431 100.491 32.302 1.00 19.88 259 GLN A CA 1
ATOM 1668 C C . GLN A 1 231 ? 14.265 100.638 33.574 1.00 19.74 259 GLN A C 1
ATOM 1669 O O . GLN A 1 231 ? 14.162 99.797 34.480 1.00 19.67 259 GLN A O 1
ATOM 1675 N N . ASP A 1 232 ? 15.070 101.701 33.672 1.00 19.48 260 ASP A N 1
ATOM 1676 C CA . ASP A 1 232 ? 15.875 101.958 34.873 1.00 19.35 260 ASP A CA 1
ATOM 1677 C C . ASP A 1 232 ? 14.964 102.180 36.097 1.00 17.71 260 ASP A C 1
ATOM 1678 O O . ASP A 1 232 ? 15.256 101.763 37.209 1.00 16.05 260 ASP A O 1
ATOM 1683 N N . GLN A 1 233 ? 13.853 102.889 35.888 1.00 16.47 261 GLN A N 1
ATOM 1684 C CA . GLN A 1 233 ? 12.916 103.112 36.979 1.00 15.78 261 GLN A CA 1
ATOM 1685 C C . GLN A 1 233 ? 12.272 101.811 37.477 1.00 14.84 261 GLN A C 1
ATOM 1686 O O . GLN A 1 233 ? 12.090 101.635 38.672 1.00 15.94 261 GLN A O 1
ATOM 1692 N N . ALA A 1 234 ? 11.954 100.899 36.561 1.00 15.42 262 ALA A N 1
ATOM 1693 C CA . ALA A 1 234 ? 11.384 99.601 36.934 1.00 16.07 262 ALA A CA 1
ATOM 1694 C C . ALA A 1 234 ? 12.416 98.777 37.683 1.00 16.96 262 ALA A C 1
ATOM 1695 O O . ALA A 1 234 ? 12.094 98.144 38.700 1.00 17.28 262 ALA A O 1
ATOM 1697 N N . LEU A 1 235 ? 13.659 98.794 37.210 1.00 18.84 263 LEU A N 1
ATOM 1698 C CA . LEU A 1 235 ? 14.722 98.103 37.941 1.00 19.46 263 LEU A CA 1
ATOM 1699 C C . LEU A 1 235 ? 14.831 98.694 39.347 1.00 19.56 263 LEU A C 1
ATOM 1700 O O . LEU A 1 235 ? 14.987 97.955 40.321 1.00 19.98 263 LEU A O 1
ATOM 1705 N N . PHE A 1 236 ? 14.764 100.022 39.473 1.00 18.64 264 PHE A N 1
ATOM 1706 C CA . PHE A 1 236 ? 14.779 100.639 40.793 1.00 17.92 264 PHE A CA 1
ATOM 1707 C C . PHE A 1 236 ? 13.692 100.071 41.707 1.00 17.34 264 PHE A C 1
ATOM 1708 O O . PHE A 1 236 ? 13.954 99.702 42.865 1.00 17.93 264 PHE A O 1
ATOM 1716 N N . MET A 1 237 ? 12.462 100.014 41.204 1.00 15.96 265 MET A N 1
ATOM 1717 C CA . MET A 1 237 ? 11.348 99.570 42.047 1.00 15.91 265 MET A CA 1
ATOM 1718 C C . MET A 1 237 ? 11.525 98.079 42.392 1.00 15.38 265 MET A C 1
ATOM 1719 O O . MET A 1 237 ? 11.223 97.647 43.494 1.00 14.13 265 MET A O 1
ATOM 1724 N N . ASN A 1 238 ? 12.011 97.285 41.447 1.00 15.56 266 ASN A N 1
ATOM 1725 C CA . ASN A 1 238 ? 12.210 95.857 41.729 1.00 16.23 266 ASN A CA 1
ATOM 1726 C C . ASN A 1 238 ? 13.290 95.608 42.792 1.00 17.95 266 ASN A C 1
ATOM 1727 O O . ASN A 1 238 ? 13.171 94.669 43.594 1.00 18.80 266 ASN A O 1
ATOM 1732 N N . GLN A 1 239 ? 14.328 96.437 42.813 1.00 17.56 267 GLN A N 1
ATOM 1733 C CA . GLN A 1 239 ? 15.348 96.333 43.861 1.00 19.10 267 GLN A CA 1
ATOM 1734 C C . GLN A 1 239 ? 14.884 96.988 45.176 1.00 18.63 267 GLN A C 1
ATOM 1735 O O . GLN A 1 239 ? 15.109 96.461 46.273 1.00 17.61 267 GLN A O 1
ATOM 1741 N N . PHE A 1 240 ? 14.167 98.112 45.068 1.00 17.94 268 PHE A N 1
ATOM 1742 C CA . PHE A 1 240 ? 13.608 98.808 46.237 1.00 17.51 268 PHE A CA 1
ATOM 1743 C C . PHE A 1 240 ? 12.708 97.868 47.038 1.00 18.11 268 PHE A C 1
ATOM 1744 O O . PHE A 1 240 ? 12.805 97.809 48.267 1.00 18.32 268 PHE A O 1
ATOM 1752 N N . MET A 1 241 ? 11.845 97.128 46.326 1.00 18.08 269 MET A N 1
ATOM 1753 C CA . MET A 1 241 ? 10.770 96.372 46.954 1.00 18.98 269 MET A CA 1
ATOM 1754 C C . MET A 1 241 ? 11.221 95.084 47.655 1.00 20.44 269 MET A C 1
ATOM 1755 O O . MET A 1 241 ? 10.399 94.432 48.305 1.00 20.42 269 MET A O 1
ATOM 1760 N N . THR A 1 242 ? 12.511 94.759 47.575 1.00 20.89 270 THR A N 1
ATOM 1761 C CA . THR A 1 242 ? 13.043 93.666 48.404 1.00 22.38 270 THR A CA 1
ATOM 1762 C C . THR A 1 242 ? 13.182 94.107 49.857 1.00 23.07 270 THR A C 1
ATOM 1763 O O . THR A 1 242 ? 13.307 93.270 50.762 1.00 22.70 270 THR A O 1
ATOM 1767 N N . ASP A 1 243 ? 13.142 95.424 50.093 1.00 23.79 271 ASP A N 1
ATOM 1768 C CA . ASP A 1 243 ? 13.228 95.991 51.444 1.00 24.14 271 ASP A CA 1
ATOM 1769 C C . ASP A 1 243 ? 12.891 97.491 51.367 1.00 23.93 271 ASP A C 1
ATOM 1770 O O . ASP A 1 243 ? 13.791 98.346 51.424 1.00 23.56 271 ASP A O 1
ATOM 1775 N N . PRO A 1 244 ? 11.595 97.805 51.182 1.00 23.66 272 PRO A N 1
ATOM 1776 C CA . PRO A 1 244 ? 11.206 99.182 50.891 1.00 23.63 272 PRO A CA 1
ATOM 1777 C C . PRO A 1 244 ? 11.224 100.070 52.133 1.00 24.62 272 PRO A C 1
ATOM 1778 O O . PRO A 1 244 ? 10.849 99.615 53.218 1.00 24.68 272 PRO A O 1
ATOM 1782 N N . THR A 1 245 ? 11.658 101.314 51.949 1.00 24.48 273 THR A N 1
ATOM 1783 C CA . THR A 1 245 ? 11.518 102.356 52.959 1.00 24.89 273 THR A CA 1
ATOM 1784 C C . THR A 1 245 ? 10.091 102.891 52.992 1.00 25.27 273 THR A C 1
ATOM 1785 O O . THR A 1 245 ? 9.356 102.799 52.007 1.00 24.53 273 THR A O 1
ATOM 1789 N N . ASN A 1 246 ? 9.702 103.445 54.143 1.00 25.22 274 ASN A N 1
ATOM 1790 C CA . ASN A 1 246 ? 8.356 103.964 54.359 1.00 25.50 274 ASN A CA 1
ATOM 1791 C C . ASN A 1 246 ? 8.237 105.348 53.707 1.00 25.01 274 ASN A C 1
ATOM 1792 O O . ASN A 1 246 ? 8.276 106.373 54.394 1.00 25.15 274 ASN A O 1
ATOM 1797 N N . SER A 1 247 ? 8.115 105.361 52.384 1.00 24.03 275 SER A N 1
ATOM 1798 C CA . SER A 1 247 ? 8.318 106.588 51.596 1.00 23.58 275 SER A CA 1
ATOM 1799 C C . SER A 1 247 ? 7.329 106.687 50.442 1.00 22.96 275 SER A C 1
ATOM 1800 O O . SER A 1 247 ? 7.120 105.718 49.722 1.00 21.29 275 SER A O 1
ATOM 1803 N N . LEU A 1 248 ? 6.790 107.887 50.213 1.00 21.94 276 LEU A N 1
ATOM 1804 C CA . LEU A 1 248 ? 6.080 108.182 48.978 1.00 21.02 276 LEU A CA 1
ATOM 1805 C C . LEU A 1 248 ? 7.120 108.204 47.861 1.00 19.16 276 LEU A C 1
ATOM 1806 O O . LEU A 1 248 ? 8.208 108.736 48.033 1.00 19.25 276 LEU A O 1
ATOM 1811 N N . VAL A 1 249 ? 6.806 107.566 46.739 1.00 17.88 277 VAL A N 1
ATOM 1812 C CA . VAL A 1 249 ? 7.704 107.530 45.614 1.00 16.55 277 VAL A CA 1
ATOM 1813 C C . VAL A 1 249 ? 7.088 108.247 44.421 1.00 15.00 277 VAL A C 1
ATOM 1814 O O . VAL A 1 249 ? 5.939 107.973 44.028 1.00 15.67 277 VAL A O 1
ATOM 1818 N N . TYR A 1 250 ? 7.869 109.175 43.877 1.00 14.15 278 TYR A N 1
ATOM 1819 C CA . TYR A 1 250 ? 7.552 109.855 42.629 1.00 14.17 278 TYR A CA 1
ATOM 1820 C C . TYR A 1 250 ? 8.670 109.565 41.615 1.00 14.10 278 TYR A C 1
ATOM 1821 O O . TYR A 1 250 ? 9.865 109.712 41.913 1.00 14.96 278 TYR A O 1
ATOM 1830 N N . LEU A 1 251 ? 8.266 109.130 40.425 1.00 14.05 279 LEU A N 1
ATOM 1831 C CA . LEU A 1 251 ? 9.179 108.775 39.350 1.00 14.21 279 LEU A CA 1
ATOM 1832 C C . LEU A 1 251 ? 8.892 109.682 38.158 1.00 14.44 279 LEU A C 1
ATOM 1833 O O . LEU A 1 251 ? 7.766 109.766 37.685 1.00 14.13 279 LEU A O 1
ATOM 1838 N N . GLN A 1 252 ? 9.911 110.367 37.688 1.00 13.58 280 GLN A N 1
ATOM 1839 C CA . GLN A 1 252 ? 9.745 111.346 36.611 1.00 13.21 280 GLN A CA 1
ATOM 1840 C C . GLN A 1 252 ? 9.586 110.678 35.249 1.00 13.82 280 GLN A C 1
ATOM 1841 O O . GLN A 1 252 ? 10.511 110.003 34.781 1.00 13.75 280 GLN A O 1
ATOM 1847 N N . TYR A 1 253 ? 8.442 110.943 34.607 1.00 13.45 281 TYR A N 1
ATOM 1848 C CA . TYR A 1 253 ? 8.135 110.505 33.230 1.00 14.21 281 TYR A CA 1
ATOM 1849 C C . TYR A 1 253 ? 8.014 109.002 32.952 1.00 13.90 281 TYR A C 1
ATOM 1850 O O . TYR A 1 253 ? 6.974 108.557 32.468 1.00 13.47 281 TYR A O 1
ATOM 1859 N N . GLY A 1 254 ? 9.071 108.231 33.219 1.00 14.14 282 GLY A N 1
ATOM 1860 C CA . GLY A 1 254 ? 9.107 106.836 32.787 1.00 13.95 282 GLY A CA 1
ATOM 1861 C C . GLY A 1 254 ? 7.950 105.992 33.300 1.00 13.94 282 GLY A C 1
ATOM 1862 O O . GLY A 1 254 ? 7.449 105.102 32.575 1.00 14.34 282 GLY A O 1
ATOM 1863 N N . ALA A 1 255 ? 7.506 106.277 34.524 1.00 13.51 283 ALA A N 1
ATOM 1864 C CA . ALA A 1 255 ? 6.436 105.502 35.153 1.00 14.33 283 ALA A CA 1
ATOM 1865 C C . ALA A 1 255 ? 5.092 105.682 34.440 1.00 14.81 283 ALA A C 1
ATOM 1866 O O . ALA A 1 255 ? 4.166 104.913 34.658 1.00 15.26 283 ALA A O 1
ATOM 1868 N N . SER A 1 256 ? 5.018 106.684 33.554 1.00 15.02 284 SER A N 1
ATOM 1869 C CA . SER A 1 256 ? 3.822 106.945 32.769 1.00 15.91 284 SER A CA 1
ATOM 1870 C C . SER A 1 256 ? 3.629 105.936 31.627 1.00 16.55 284 SER A C 1
ATOM 1871 O O . SER A 1 256 ? 2.584 105.922 30.981 1.00 17.46 284 SER A O 1
ATOM 1874 N N . LEU A 1 257 ? 4.625 105.094 31.388 1.00 16.41 285 LEU A N 1
ATOM 1875 C CA . LEU A 1 257 ? 4.677 104.250 30.183 1.00 17.08 285 LEU A CA 1
ATOM 1876 C C . LEU A 1 257 ? 4.420 102.785 30.500 1.00 17.92 285 LEU A C 1
ATOM 1877 O O . LEU A 1 257 ? 4.814 102.299 31.567 1.00 18.79 285 LEU A O 1
ATOM 1882 N N . ALA A 1 258 ? 3.735 102.081 29.588 1.00 18.75 286 ALA A N 1
ATOM 1883 C CA . ALA A 1 258 ? 3.446 100.651 29.739 1.00 19.48 286 ALA A CA 1
ATOM 1884 C C . ALA A 1 258 ? 4.703 99.861 30.064 1.00 19.10 286 ALA A C 1
ATOM 1885 O O . ALA A 1 258 ? 4.655 98.956 30.887 1.00 19.99 286 ALA A O 1
ATOM 1887 N N . ALA A 1 259 ? 5.820 100.224 29.442 1.00 18.47 287 ALA A N 1
ATOM 1888 C CA . ALA A 1 259 ? 7.075 99.488 29.632 1.00 18.98 287 ALA A CA 1
ATOM 1889 C C . ALA A 1 259 ? 7.473 99.443 31.108 1.00 18.43 287 ALA A C 1
ATOM 1890 O O . ALA A 1 259 ? 7.922 98.397 31.619 1.00 19.13 287 ALA A O 1
ATOM 1892 N N . PHE A 1 260 ? 7.276 100.560 31.810 1.00 17.54 288 PHE A N 1
ATOM 1893 C CA . PHE A 1 260 ? 7.561 100.595 33.250 1.00 16.75 288 PHE A CA 1
ATOM 1894 C C . PHE A 1 260 ? 6.704 99.603 34.025 1.00 16.73 288 PHE A C 1
ATOM 1895 O O . PHE A 1 260 ? 7.196 98.848 34.897 1.00 16.25 288 PHE A O 1
ATOM 1903 N N . ARG A 1 261 ? 5.410 99.617 33.745 1.00 16.28 289 ARG A N 1
ATOM 1904 C CA . ARG A 1 261 ? 4.478 98.741 34.441 1.00 17.21 289 ARG A CA 1
ATOM 1905 C C . ARG A 1 261 ? 4.703 97.286 34.077 1.00 16.77 289 ARG A C 1
ATOM 1906 O O . ARG A 1 261 ? 4.538 96.405 34.935 1.00 17.57 289 ARG A O 1
ATOM 1914 N N . ASP A 1 262 ? 5.101 97.037 32.837 1.00 17.37 290 ASP A N 1
ATOM 1915 C CA . ASP A 1 262 ? 5.356 95.668 32.379 1.00 18.19 290 ASP A CA 1
ATOM 1916 C C . ASP A 1 262 ? 6.536 95.070 33.150 1.00 17.78 290 ASP A C 1
ATOM 1917 O O . ASP A 1 262 ? 6.467 93.915 33.582 1.00 18.53 290 ASP A O 1
ATOM 1922 N N . ILE A 1 263 ? 7.603 95.845 33.317 1.00 16.50 291 ILE A N 1
ATOM 1923 C CA . ILE A 1 263 ? 8.841 95.362 33.944 1.00 16.44 291 ILE A CA 1
ATOM 1924 C C . ILE A 1 263 ? 8.744 95.340 35.468 1.00 16.04 291 ILE A C 1
ATOM 1925 O O . ILE A 1 263 ? 9.212 94.395 36.106 1.00 16.75 291 ILE A O 1
ATOM 1930 N N . ALA A 1 264 ? 8.164 96.386 36.067 1.00 15.99 292 ALA A N 1
ATOM 1931 C CA . ALA A 1 264 ? 7.972 96.434 37.518 1.00 15.87 292 ALA A CA 1
ATOM 1932 C C . ALA A 1 264 ? 6.857 95.504 38.022 1.00 16.38 292 ALA A C 1
ATOM 1933 O O . ALA A 1 264 ? 6.907 95.055 39.154 1.00 15.49 292 ALA A O 1
ATOM 1935 N N . GLY A 1 265 ? 5.885 95.182 37.172 1.00 17.07 293 GLY A N 1
ATOM 1936 C CA . GLY A 1 265 ? 4.764 94.308 37.571 1.00 17.42 293 GLY A CA 1
ATOM 1937 C C . GLY A 1 265 ? 4.022 94.891 38.748 1.00 18.18 293 GLY A C 1
ATOM 1938 O O . GLY A 1 265 ? 3.766 96.110 38.791 1.00 18.45 293 GLY A O 1
ATOM 1939 N N . ASP A 1 266 ? 3.701 94.044 39.739 1.00 18.57 294 ASP A N 1
ATOM 1940 C CA . ASP A 1 266 ? 3.004 94.511 40.922 1.00 19.53 294 ASP A CA 1
ATOM 1941 C C . ASP A 1 266 ? 3.784 95.543 41.739 1.00 18.97 294 ASP A C 1
ATOM 1942 O O . ASP A 1 266 ? 3.182 96.300 42.490 1.00 17.93 294 ASP A O 1
ATOM 1947 N N . ASN A 1 267 ? 5.113 95.603 41.578 1.00 17.78 295 ASN A N 1
ATOM 1948 C CA . ASN A 1 267 ? 5.892 96.633 42.258 1.00 17.15 295 ASN A CA 1
ATOM 1949 C C . ASN A 1 267 ? 5.609 98.055 41.765 1.00 17.74 295 ASN A C 1
ATOM 1950 O O . ASN A 1 267 ? 6.048 99.010 42.391 1.00 17.52 295 ASN A O 1
ATOM 1955 N N . SER A 1 268 ? 4.862 98.187 40.681 1.00 16.74 296 SER A N 1
ATOM 1956 C CA . SER A 1 268 ? 4.512 99.510 40.166 1.00 17.49 296 SER A CA 1
ATOM 1957 C C . SER A 1 268 ? 3.366 100.116 40.933 1.00 16.70 296 SER A C 1
ATOM 1958 O O . SER A 1 268 ? 3.190 101.322 40.893 1.00 16.48 296 SER A O 1
ATOM 1961 N N . VAL A 1 269 ? 2.587 99.288 41.631 1.00 16.18 297 VAL A N 1
ATOM 1962 C CA . VAL A 1 269 ? 1.407 99.779 42.316 1.00 16.65 297 VAL A CA 1
ATOM 1963 C C . VAL A 1 269 ? 1.767 100.724 43.470 1.00 15.95 297 VAL A C 1
ATOM 1964 O O . VAL A 1 269 ? 2.531 100.388 44.384 1.00 16.56 297 VAL A O 1
ATOM 1968 N N . GLY A 1 270 ? 1.198 101.933 43.437 1.00 15.61 298 GLY A N 1
ATOM 1969 C CA . GLY A 1 270 ? 1.467 102.942 44.445 1.00 15.62 298 GLY A CA 1
ATOM 1970 C C . GLY A 1 270 ? 2.330 104.117 43.977 1.00 15.06 298 GLY A C 1
ATOM 1971 O O . GLY A 1 270 ? 2.317 105.187 44.595 1.00 14.84 298 GLY A O 1
ATOM 1972 N N . VAL A 1 271 ? 3.110 103.886 42.921 1.00 15.03 299 VAL A N 1
ATOM 1973 C CA . VAL A 1 271 ? 4.012 104.876 42.344 1.00 15.02 299 VAL A CA 1
ATOM 1974 C C . VAL A 1 271 ? 3.216 106.051 41.812 1.00 14.41 299 VAL A C 1
ATOM 1975 O O . VAL A 1 271 ? 2.146 105.859 41.187 1.00 14.53 299 VAL A O 1
ATOM 1979 N N . THR A 1 272 ? 3.753 107.258 42.008 1.00 13.86 300 THR A N 1
ATOM 1980 C CA . THR A 1 272 ? 3.181 108.468 41.372 1.00 13.91 300 THR A CA 1
ATOM 1981 C C . THR A 1 272 ? 4.061 109.024 40.250 1.00 13.43 300 THR A C 1
ATOM 1982 O O . THR A 1 272 ? 5.272 108.803 40.232 1.00 12.79 300 THR A O 1
ATOM 1986 N N . TYR A 1 273 ? 3.426 109.762 39.340 1.00 12.49 301 TYR A N 1
ATOM 1987 C CA . TYR A 1 273 ? 4.104 110.414 38.224 1.00 12.02 301 TYR A CA 1
ATOM 1988 C C . TYR A 1 273 ? 3.196 111.538 37.747 1.00 12.24 301 TYR A C 1
ATOM 1989 O O . TYR A 1 273 ? 2.081 111.709 38.280 1.00 11.45 301 TYR A O 1
ATOM 1998 N N . ALA A 1 274 ? 3.684 112.333 36.798 1.00 11.29 302 ALA A N 1
ATOM 1999 C CA . ALA A 1 274 ? 2.961 113.541 36.408 1.00 11.80 302 ALA A CA 1
ATOM 2000 C C . ALA A 1 274 ? 3.367 114.067 35.050 1.00 12.61 302 ALA A C 1
ATOM 2001 O O . ALA A 1 274 ? 4.375 113.689 34.493 1.00 12.89 302 ALA A O 1
ATOM 2003 N N . THR A 1 275 ? 2.506 114.917 34.495 1.00 12.60 303 THR A N 1
ATOM 2004 C CA . THR A 1 275 ? 2.825 115.609 33.258 1.00 13.12 303 THR A CA 1
ATOM 2005 C C . THR A 1 275 ? 2.358 117.059 33.392 1.00 12.61 303 THR A C 1
ATOM 2006 O O . THR A 1 275 ? 1.357 117.332 34.041 1.00 12.51 303 THR A O 1
ATOM 2010 N N . VAL A 1 276 ? 3.123 117.972 32.804 1.00 12.08 304 VAL A N 1
ATOM 2011 C CA . VAL A 1 276 ? 2.767 119.404 32.815 1.00 12.87 304 VAL A CA 1
ATOM 2012 C C . VAL A 1 276 ? 1.807 119.767 31.695 1.00 12.76 304 VAL A C 1
ATOM 2013 O O . VAL A 1 276 ? 1.299 120.888 31.649 1.00 13.14 304 VAL A O 1
ATOM 2017 N N . LEU A 1 277 ? 1.590 118.841 30.770 1.00 13.13 305 LEU A N 1
ATOM 2018 C CA . LEU A 1 277 ? 0.621 119.001 29.678 1.00 13.30 305 LEU A CA 1
ATOM 2019 C C . LEU A 1 277 ? 0.076 117.621 29.323 1.00 13.36 305 LEU A C 1
ATOM 2020 O O . LEU A 1 277 ? 0.805 116.758 28.783 1.00 13.15 305 LEU A O 1
ATOM 2025 N N . GLY A 1 278 ? -1.196 117.396 29.637 1.00 13.99 306 GLY A N 1
ATOM 2026 C CA . GLY A 1 278 ? -1.846 116.145 29.275 1.00 14.20 306 GLY A CA 1
ATOM 2027 C C . GLY A 1 278 ? -3.342 116.215 29.099 1.00 15.09 306 GLY A C 1
ATOM 2028 O O . GLY A 1 278 ? -3.982 117.181 29.478 1.00 13.37 306 GLY A O 1
ATOM 2029 N N . THR A 1 279 ? -3.895 115.167 28.490 1.00 15.54 307 THR A N 1
ATOM 2030 C CA . THR A 1 279 ? -5.326 115.080 28.290 1.00 16.14 307 THR A CA 1
ATOM 2031 C C . THR A 1 279 ? -6.048 114.927 29.631 1.00 16.01 307 THR A C 1
ATOM 2032 O O . THR A 1 279 ? -5.755 114.036 30.434 1.00 15.91 307 THR A O 1
ATOM 2036 N N . LEU A 1 280 ? -7.015 115.804 29.866 1.00 15.80 308 LEU A N 1
ATOM 2037 C CA . LEU A 1 280 ? -7.833 115.675 31.043 1.00 15.87 308 LEU A CA 1
ATOM 2038 C C . LEU A 1 280 ? -8.826 114.519 30.816 1.00 16.04 308 LEU A C 1
ATOM 2039 O O . LEU A 1 280 ? -8.996 114.019 29.689 1.00 14.76 308 LEU A O 1
ATOM 2044 N N . GLN A 1 281 ? -9.428 114.065 31.902 1.00 16.16 309 GLN A N 1
ATOM 2045 C CA . GLN A 1 281 ? -10.425 112.986 31.843 1.00 16.83 309 GLN A CA 1
ATOM 2046 C C . GLN A 1 281 ? -11.819 113.497 32.211 1.00 16.91 309 GLN A C 1
ATOM 2047 O O . GLN A 1 281 ? -12.654 112.781 32.771 1.00 17.33 309 GLN A O 1
ATOM 2053 N N . ASP A 1 282 ? -12.071 114.763 31.877 1.00 16.54 310 ASP A N 1
ATOM 2054 C CA . ASP A 1 282 ? -13.421 115.298 31.876 1.00 16.79 310 ASP A CA 1
ATOM 2055 C C . ASP A 1 282 ? -14.074 115.020 30.527 1.00 17.36 310 ASP A C 1
ATOM 2056 O O . ASP A 1 282 ? -13.496 114.330 29.687 1.00 17.22 310 ASP A O 1
ATOM 2061 N N . GLU A 1 283 ? -15.281 115.545 30.303 1.00 18.78 311 GLU A N 1
ATOM 2062 C CA . GLU A 1 283 ? -15.987 115.278 29.037 1.00 19.86 311 GLU A CA 1
ATOM 2063 C C . GLU A 1 283 ? -15.165 115.644 27.786 1.00 19.32 311 GLU A C 1
ATOM 2064 O O . GLU A 1 283 ? -15.029 114.837 26.845 1.00 18.24 311 GLU A O 1
ATOM 2070 N N . MET A 1 284 ? -14.603 116.851 27.778 1.00 18.37 312 MET A N 1
ATOM 2071 C CA A MET A 1 284 ? -13.866 117.327 26.605 0.50 17.69 312 MET A CA 1
ATOM 2072 C CA B MET A 1 284 ? -13.852 117.344 26.626 0.50 17.83 312 MET A CA 1
ATOM 2073 C C . MET A 1 284 ? -12.615 116.491 26.391 1.00 17.18 312 MET A C 1
ATOM 2074 O O . MET A 1 284 ? -12.286 116.144 25.261 1.00 17.24 312 MET A O 1
ATOM 2083 N N . GLY A 1 285 ? -11.925 116.160 27.480 1.00 17.70 313 GLY A N 1
ATOM 2084 C CA . GLY A 1 285 ? -10.711 115.346 27.389 1.00 17.36 313 GLY A CA 1
ATOM 2085 C C . GLY A 1 285 ? -10.995 113.932 26.908 1.00 17.86 313 GLY A C 1
ATOM 2086 O O . GLY A 1 285 ? -10.338 113.429 25.973 1.00 16.66 313 GLY A O 1
ATOM 2087 N N . ASP A 1 286 ? -12.011 113.309 27.508 1.00 17.84 314 ASP A N 1
ATOM 2088 C CA . ASP A 1 286 ? -12.463 111.993 27.072 1.00 18.88 314 ASP A CA 1
ATOM 2089 C C . ASP A 1 286 ? -12.855 111.973 25.594 1.00 18.82 314 ASP A C 1
ATOM 2090 O O . ASP A 1 286 ? -12.498 111.022 24.852 1.00 18.47 314 ASP A O 1
ATOM 2095 N N . ALA A 1 287 ? -13.546 113.028 25.145 1.00 18.59 315 ALA A N 1
ATOM 2096 C CA . ALA A 1 287 ? -13.948 113.130 23.754 1.00 18.93 315 ALA A CA 1
ATOM 2097 C C . ALA A 1 287 ? -12.749 113.170 22.813 1.00 18.21 315 ALA A C 1
ATOM 2098 O O . ALA A 1 287 ? -12.750 112.505 21.783 1.00 17.98 315 ALA A O 1
ATOM 2100 N N . PHE A 1 288 ? -11.691 113.892 23.194 1.00 16.88 316 PHE A N 1
ATOM 2101 C CA . PHE A 1 288 ? -10.494 113.931 22.378 1.00 17.03 316 PHE A CA 1
ATOM 2102 C C . PHE A 1 288 ? -9.826 112.565 22.315 1.00 16.82 316 PHE A C 1
ATOM 2103 O O . PHE A 1 288 ? -9.443 112.099 21.241 1.00 17.29 316 PHE A O 1
ATOM 2111 N N . ALA A 1 289 ? -9.664 111.936 23.465 1.00 17.51 317 ALA A N 1
ATOM 2112 C CA . ALA A 1 289 ? -8.974 110.652 23.529 1.00 17.78 317 ALA A CA 1
ATOM 2113 C C . ALA A 1 289 ? -9.732 109.610 22.707 1.00 18.36 317 ALA A C 1
ATOM 2114 O O . ALA A 1 289 ? -9.124 108.835 21.953 1.00 18.53 317 ALA A O 1
ATOM 2116 N N . LYS A 1 290 ? -11.056 109.642 22.785 1.00 18.55 318 LYS A N 1
ATOM 2117 C CA . LYS A 1 290 ? -11.874 108.668 22.048 1.00 19.74 318 LYS A CA 1
ATOM 2118 C C . LYS A 1 290 ? -11.723 108.853 20.549 1.00 19.39 318 LYS A C 1
ATOM 2119 O O . LYS A 1 290 ? -11.509 107.869 19.807 1.00 18.92 318 LYS A O 1
ATOM 2125 N N . ALA A 1 291 ? -11.788 110.107 20.111 1.00 18.88 319 ALA A N 1
ATOM 2126 C CA . ALA A 1 291 ? -11.636 110.442 18.702 1.00 18.65 319 ALA A CA 1
ATOM 2127 C C . ALA A 1 291 ? -10.234 110.115 18.187 1.00 18.47 319 ALA A C 1
ATOM 2128 O O . ALA A 1 291 ? -10.085 109.623 17.069 1.00 18.48 319 ALA A O 1
ATOM 2130 N N . TYR A 1 292 ? -9.200 110.392 18.994 1.00 17.71 320 TYR A N 1
ATOM 2131 C CA . TYR A 1 292 ? -7.823 110.080 18.613 1.00 18.11 320 TYR A CA 1
ATOM 2132 C C . TYR A 1 292 ? -7.621 108.575 18.436 1.00 19.46 320 TYR A C 1
ATOM 2133 O O . TYR A 1 292 ? -6.993 108.135 17.466 1.00 18.90 320 TYR A O 1
ATOM 2142 N N . LYS A 1 293 ? -8.170 107.793 19.353 1.00 20.37 321 LYS A N 1
ATOM 2143 C CA . LYS A 1 293 ? -7.984 106.340 19.304 1.00 22.51 321 LYS A CA 1
ATOM 2144 C C . LYS A 1 293 ? -8.778 105.721 18.175 1.00 23.19 321 LYS A C 1
ATOM 2145 O O . LYS A 1 293 ? -8.345 104.707 17.613 1.00 23.75 321 LYS A O 1
ATOM 2151 N N . GLU A 1 294 ? -9.920 106.314 17.833 1.00 24.11 322 GLU A N 1
ATOM 2152 C CA A GLU A 1 294 ? -10.698 105.865 16.676 0.50 24.81 322 GLU A CA 1
ATOM 2153 C CA B GLU A 1 294 ? -10.698 105.868 16.677 0.50 24.66 322 GLU A CA 1
ATOM 2154 C C . GLU A 1 294 ? -9.910 106.064 15.384 1.00 25.11 322 GLU A C 1
ATOM 2155 O O . GLU A 1 294 ? -9.964 105.222 14.472 1.00 24.27 322 GLU A O 1
ATOM 2166 N N . ARG A 1 295 ? -9.183 107.178 15.298 1.00 24.63 323 ARG A N 1
ATOM 2167 C CA A ARG A 1 295 ? -8.400 107.481 14.110 0.50 24.57 323 ARG A CA 1
ATOM 2168 C CA B ARG A 1 295 ? -8.391 107.502 14.112 0.50 24.65 323 ARG A CA 1
ATOM 2169 C C . ARG A 1 295 ? -7.155 106.623 14.035 1.00 24.33 323 ARG A C 1
ATOM 2170 O O . ARG A 1 295 ? -6.843 106.076 12.985 1.00 24.30 323 ARG A O 1
ATOM 2185 N N . TYR A 1 296 ? -6.452 106.498 15.152 1.00 23.18 324 TYR A N 1
ATOM 2186 C CA . TYR A 1 296 ? -5.109 105.939 15.113 1.00 23.74 324 TYR A CA 1
ATOM 2187 C C . TYR A 1 296 ? -4.881 104.623 15.836 1.00 24.56 324 TYR A C 1
ATOM 2188 O O . TYR A 1 296 ? -3.770 104.090 15.773 1.00 24.96 324 TYR A O 1
ATOM 2197 N N . GLY A 1 297 ? -5.905 104.089 16.502 1.00 25.73 325 GLY A N 1
ATOM 2198 C CA . GLY A 1 297 ? -5.801 102.791 17.179 1.00 27.09 325 GLY A CA 1
ATOM 2199 C C . GLY A 1 297 ? -5.604 102.888 18.678 1.00 27.80 325 GLY A C 1
ATOM 2200 O O . GLY A 1 297 ? -5.095 103.883 19.179 1.00 27.67 325 GLY A O 1
ATOM 2201 N N . ASP A 1 298 ? -5.979 101.831 19.393 1.00 29.76 326 ASP A N 1
ATOM 2202 C CA . ASP A 1 298 ? -6.000 101.834 20.862 1.00 30.80 326 ASP A CA 1
ATOM 2203 C C . ASP A 1 298 ? -4.629 101.908 21.522 1.00 30.65 326 ASP A C 1
ATOM 2204 O O . ASP A 1 298 ? -4.516 102.311 22.689 1.00 32.24 326 ASP A O 1
ATOM 2209 N N . LEU A 1 299 ? -3.590 101.519 20.795 1.00 30.43 327 LEU A N 1
ATOM 2210 C CA . LEU A 1 299 ? -2.237 101.566 21.325 1.00 30.00 327 LEU A CA 1
ATOM 2211 C C . LEU A 1 299 ? -1.563 102.918 21.066 1.00 28.44 327 LEU A C 1
ATOM 2212 O O . LEU A 1 299 ? -0.456 103.133 21.534 1.00 28.86 327 LEU A O 1
ATOM 2217 N N . SER A 1 300 ? -2.221 103.812 20.320 1.00 25.58 328 SER A N 1
ATOM 2218 C CA . SER A 1 300 ? -1.652 105.123 20.009 1.00 23.31 328 SER A CA 1
ATOM 2219 C C . SER A 1 300 ? -1.573 105.982 21.273 1.00 22.14 328 SER A C 1
ATOM 2220 O O . SER A 1 300 ? -2.292 105.755 22.242 1.00 21.80 328 SER A O 1
ATOM 2223 N N . SER A 1 301 ? -0.697 106.980 21.261 1.00 20.80 329 SER A N 1
ATOM 2224 C CA . SER A 1 301 ? -0.470 107.782 22.446 1.00 19.34 329 SER A CA 1
ATOM 2225 C C . SER A 1 301 ? -1.138 109.153 22.379 1.00 18.09 329 SER A C 1
ATOM 2226 O O . SER A 1 301 ? -0.687 110.053 21.645 1.00 17.29 329 SER A O 1
ATOM 2229 N N . THR A 1 302 ? -2.207 109.310 23.147 1.00 16.85 330 THR A N 1
ATOM 2230 C CA . THR A 1 302 ? -2.846 110.614 23.299 1.00 17.39 330 THR A CA 1
ATOM 2231 C C . THR A 1 302 ? -1.920 111.566 24.058 1.00 16.38 330 THR A C 1
ATOM 2232 O O . THR A 1 302 ? -1.981 112.779 23.856 1.00 16.64 330 THR A O 1
ATOM 2236 N N . ALA A 1 303 ? -1.035 111.013 24.889 1.00 15.22 331 ALA A N 1
ATOM 2237 C CA . ALA A 1 303 ? -0.107 111.839 25.661 1.00 15.56 331 ALA A CA 1
ATOM 2238 C C . ALA A 1 303 ? 0.808 112.689 24.788 1.00 15.28 331 ALA A C 1
ATOM 2239 O O . ALA A 1 303 ? 1.139 113.802 25.152 1.00 15.08 331 ALA A O 1
ATOM 2241 N N . SER A 1 304 ? 1.218 112.169 23.634 1.00 15.02 332 SER A N 1
ATOM 2242 C CA . SER A 1 304 ? 2.009 112.947 22.689 1.00 15.18 332 SER A CA 1
ATOM 2243 C C . SER A 1 304 ? 1.116 113.655 21.658 1.00 14.52 332 SER A C 1
ATOM 2244 O O . SER A 1 304 ? 1.346 114.810 21.320 1.00 15.02 332 SER A O 1
ATOM 2247 N N . GLY A 1 305 ? 0.072 112.982 21.188 1.00 13.57 333 GLY A N 1
ATOM 2248 C CA . GLY A 1 305 ? -0.758 113.585 20.130 1.00 13.54 333 GLY A CA 1
ATOM 2249 C C . GLY A 1 305 ? -1.537 114.822 20.571 1.00 13.40 333 GLY A C 1
ATOM 2250 O O . GLY A 1 305 ? -1.815 115.693 19.755 1.00 14.05 333 GLY A O 1
ATOM 2251 N N . CYS A 1 306 ? -1.879 114.905 21.847 1.00 12.89 334 CYS A N 1
ATOM 2252 C CA . CYS A 1 306 ? -2.587 116.096 22.362 1.00 13.06 334 CYS A CA 1
ATOM 2253 C C . CYS A 1 306 ? -1.774 117.399 22.282 1.00 12.99 334 CYS A C 1
ATOM 2254 O O . CYS A 1 306 ? -2.341 118.492 22.318 1.00 13.88 334 CYS A O 1
ATOM 2257 N N . GLN A 1 307 ? -0.459 117.284 22.159 1.00 12.73 335 GLN A N 1
ATOM 2258 C CA . GLN A 1 307 ? 0.411 118.461 22.202 1.00 12.70 335 GLN A CA 1
ATOM 2259 C C . GLN A 1 307 ? 0.252 119.285 20.892 1.00 12.03 335 GLN A C 1
ATOM 2260 O O . GLN A 1 307 ? -0.131 120.426 20.913 1.00 11.97 335 GLN A O 1
ATOM 2266 N N . THR A 1 308 ? 0.557 118.690 19.752 1.00 12.04 336 THR A N 1
ATOM 2267 C CA . THR A 1 308 ? 0.494 119.416 18.496 1.00 12.39 336 THR A CA 1
ATOM 2268 C C . THR A 1 308 ? -0.964 119.706 18.057 1.00 11.73 336 THR A C 1
ATOM 2269 O O . THR A 1 308 ? -1.235 120.739 17.435 1.00 11.78 336 THR A O 1
ATOM 2273 N N . TYR A 1 309 ? -1.885 118.843 18.483 1.00 12.45 337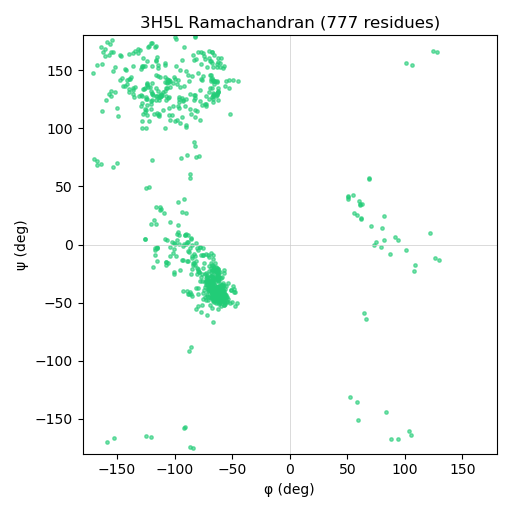 TYR A N 1
ATOM 2274 C CA . TYR A 1 309 ? -3.319 119.070 18.313 1.00 12.55 337 TYR A CA 1
ATOM 2275 C C . TYR A 1 309 ? -3.725 120.388 18.958 1.00 13.30 337 TYR A C 1
ATOM 2276 O O . TYR A 1 309 ? -4.364 121.248 18.321 1.00 12.99 337 TYR A O 1
ATOM 2285 N N . SER A 1 310 ? -3.339 120.545 20.217 1.00 13.19 338 SER A N 1
ATOM 2286 C CA . SER A 1 310 ? -3.716 121.740 21.014 1.00 13.16 338 SER A CA 1
ATOM 2287 C C . SER A 1 310 ? -3.053 122.988 20.448 1.00 12.30 338 SER A C 1
ATOM 2288 O O . SER A 1 310 ? -3.670 124.051 20.355 1.00 11.97 338 SER A O 1
ATOM 2291 N N . ALA A 1 311 ? -1.781 122.852 20.106 1.00 11.20 339 ALA A N 1
ATOM 2292 C CA . ALA A 1 311 ? -1.010 123.955 19.538 1.00 12.28 339 ALA A CA 1
ATOM 2293 C C . ALA A 1 311 ? -1.626 124.497 18.267 1.00 12.05 339 ALA A C 1
ATOM 2294 O O . ALA A 1 311 ? -1.727 125.715 18.080 1.00 11.87 339 ALA A O 1
ATOM 2296 N N . LEU A 1 312 ? -2.017 123.597 17.363 1.00 12.10 340 LEU A N 1
ATOM 2297 C CA . LEU A 1 312 ? -2.613 124.064 16.099 1.00 11.56 340 LEU A CA 1
ATOM 2298 C C . LEU A 1 312 ? -3.964 124.703 16.334 1.00 11.37 340 LEU A C 1
ATOM 2299 O O . LEU A 1 312 ? -4.290 125.697 15.699 1.00 12.00 340 LEU A O 1
ATOM 2304 N N . TYR A 1 313 ? -4.757 124.177 17.258 1.00 11.97 341 TYR A N 1
ATOM 2305 C CA . TYR A 1 313 ? -5.988 124.863 17.623 1.00 12.01 341 TYR A CA 1
ATOM 2306 C C . TYR A 1 313 ? -5.746 126.280 18.126 1.00 12.27 341 TYR A C 1
ATOM 2307 O O . TYR A 1 313 ? -6.393 127.212 17.659 1.00 12.40 341 TYR A O 1
ATOM 2316 N N . ALA A 1 314 ? -4.796 126.456 19.039 1.00 12.46 342 ALA A N 1
ATOM 2317 C CA . ALA A 1 314 ? -4.473 127.787 19.545 1.00 12.51 342 ALA A CA 1
ATOM 2318 C C . ALA A 1 314 ? -4.048 128.704 18.405 1.00 11.99 342 ALA A C 1
ATOM 2319 O O . ALA A 1 314 ? -4.508 129.862 18.291 1.00 12.80 342 ALA A O 1
ATOM 2321 N N . TYR A 1 315 ? -3.183 128.183 17.540 1.00 12.05 343 TYR A N 1
ATOM 2322 C CA . TYR A 1 315 ? -2.722 128.955 16.410 1.00 11.77 343 TYR A CA 1
ATOM 2323 C C . TYR A 1 315 ? -3.883 129.406 15.520 1.00 12.81 343 TYR A C 1
ATOM 2324 O O . TYR A 1 315 ? -3.929 130.557 15.111 1.00 12.66 343 TYR A O 1
ATOM 2333 N N . SER A 1 316 ? -4.778 128.478 15.200 1.00 12.37 344 SER A N 1
ATOM 2334 C CA . SER A 1 316 ? -5.944 128.767 14.363 1.00 13.06 344 SER A CA 1
ATOM 2335 C C . SER A 1 316 ? -6.811 129.904 14.923 1.00 13.10 344 SER A C 1
ATOM 2336 O O . SER A 1 316 ? -7.315 130.724 14.138 1.00 12.74 344 SER A O 1
ATOM 2339 N N . ILE A 1 317 ? -6.968 129.957 16.246 1.00 12.92 345 ILE A N 1
ATOM 2340 C CA . ILE A 1 317 ? -7.765 131.002 16.907 1.00 12.95 345 ILE A CA 1
ATOM 2341 C C . ILE A 1 317 ? -7.056 132.342 16.792 1.00 12.43 345 ILE A C 1
ATOM 2342 O O . ILE A 1 317 ? -7.606 133.319 16.312 1.00 11.86 345 ILE A O 1
ATOM 2347 N N . ALA A 1 318 ? -5.786 132.359 17.191 1.00 12.34 346 ALA A N 1
ATOM 2348 C CA . ALA A 1 318 ? -4.970 133.559 17.116 1.00 12.16 346 ALA A CA 1
ATOM 2349 C C . ALA A 1 318 ? -4.864 134.123 15.705 1.00 12.68 346 ALA A C 1
ATOM 2350 O O . ALA A 1 318 ? -5.056 135.308 15.499 1.00 13.24 346 ALA A O 1
ATOM 2352 N N . ALA A 1 319 ? -4.584 133.268 14.727 1.00 12.08 347 ALA A N 1
ATOM 2353 C CA . ALA A 1 319 ? -4.453 133.702 13.347 1.00 13.14 347 ALA A CA 1
ATOM 2354 C C . ALA A 1 319 ? -5.784 134.257 12.817 1.00 12.91 347 ALA A C 1
ATOM 2355 O O . ALA A 1 319 ? -5.781 135.291 12.165 1.00 14.30 347 ALA A O 1
ATOM 2357 N N . ALA A 1 320 ? -6.899 133.594 13.097 1.00 13.19 348 ALA A N 1
ATOM 2358 C CA . ALA A 1 320 ? -8.219 134.106 12.683 1.00 13.00 348 ALA A CA 1
ATOM 2359 C C . ALA A 1 320 ? -8.486 135.499 13.289 1.00 13.54 348 ALA A C 1
ATOM 2360 O O . ALA A 1 320 ? -8.849 136.453 12.568 1.00 14.23 348 ALA A O 1
ATOM 2362 N N . LEU A 1 321 ? -8.262 135.647 14.597 1.00 12.90 349 LEU A N 1
ATOM 2363 C CA . LEU A 1 321 ? -8.499 136.948 15.263 1.00 13.80 349 LEU A CA 1
ATOM 2364 C C . LEU A 1 321 ? -7.676 138.075 14.628 1.00 14.04 349 LEU A C 1
ATOM 2365 O O . LEU A 1 321 ? -8.160 139.221 14.506 1.00 14.71 349 LEU A O 1
ATOM 2370 N N . ALA A 1 322 ? -6.460 137.750 14.200 1.00 13.60 350 ALA A N 1
ATOM 2371 C CA . ALA A 1 322 ? -5.555 138.716 13.586 1.00 14.10 350 ALA A CA 1
ATOM 2372 C C . ALA A 1 322 ? -5.889 139.052 12.119 1.00 14.51 350 ALA A C 1
ATOM 2373 O O . ALA A 1 322 ? -5.254 139.958 11.526 1.00 15.17 350 ALA A O 1
ATOM 2375 N N . GLY A 1 323 ? -6.823 138.322 11.506 1.00 15.49 351 GLY A N 1
ATOM 2376 C CA . GLY A 1 323 ? -7.131 138.492 10.084 1.00 15.74 351 GLY A CA 1
ATOM 2377 C C . GLY A 1 323 ? -6.385 137.552 9.146 1.00 16.68 351 GLY A C 1
ATOM 2378 O O . GLY A 1 323 ? -6.530 137.645 7.928 1.00 16.76 351 GLY A O 1
ATOM 2379 N N . GLY A 1 324 ? -5.600 136.634 9.715 1.00 16.30 352 GLY A N 1
ATOM 2380 C CA . GLY A 1 324 ? -4.967 135.539 8.984 1.00 17.02 352 GLY A CA 1
ATOM 2381 C C . GLY A 1 324 ? -3.450 135.527 9.171 1.00 17.20 352 GLY A C 1
ATOM 2382 O O . GLY A 1 324 ? -2.882 136.488 9.646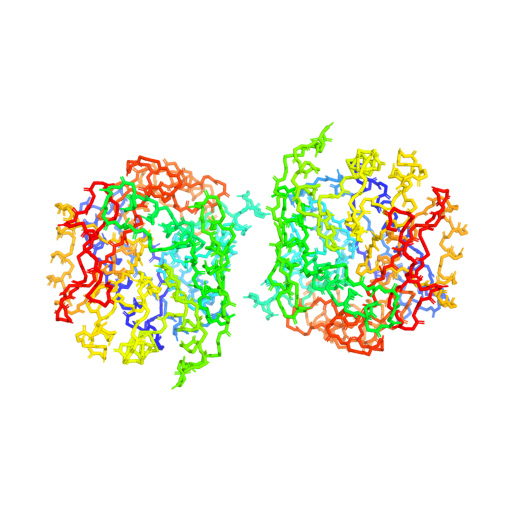 1.00 17.66 352 GLY A O 1
ATOM 2383 N N . PRO A 1 325 ? -2.784 134.431 8.795 1.00 18.78 353 PRO A N 1
ATOM 2384 C CA . PRO A 1 325 ? -1.322 134.338 8.875 1.00 19.30 353 PRO A CA 1
ATOM 2385 C C . PRO A 1 325 ? -0.623 135.277 7.913 1.00 19.47 353 PRO A C 1
ATOM 2386 O O . PRO A 1 325 ? -1.182 135.628 6.874 1.00 20.30 353 PRO A O 1
ATOM 2390 N N . GLY A 1 326 ? 0.588 135.689 8.254 1.00 18.21 354 GLY A N 1
ATOM 2391 C CA . GLY A 1 326 ? 1.449 136.294 7.269 1.00 18.21 354 GLY A CA 1
ATOM 2392 C C . GLY A 1 326 ? 2.288 135.244 6.589 1.00 18.18 354 GLY A C 1
ATOM 2393 O O . GLY A 1 326 ? 2.647 134.233 7.193 1.00 18.35 354 GLY A O 1
ATOM 2394 N N . ALA A 1 327 ? 2.612 135.493 5.327 1.00 18.61 355 ALA A N 1
ATOM 2395 C CA . ALA A 1 327 ? 3.623 134.731 4.604 1.00 18.61 355 ALA A CA 1
ATOM 2396 C C . ALA A 1 327 ? 4.976 134.845 5.324 1.00 17.97 355 ALA A C 1
ATOM 2397 O O . ALA A 1 327 ? 5.168 135.759 6.135 1.00 16.79 355 ALA A O 1
ATOM 2399 N N . PRO A 1 328 ? 5.913 133.920 5.046 1.00 17.88 356 PRO A N 1
ATOM 2400 C CA . PRO A 1 328 ? 7.262 134.187 5.525 1.00 18.47 356 PRO A CA 1
ATOM 2401 C C . PRO A 1 328 ? 7.712 135.598 5.157 1.00 18.67 356 PRO A C 1
ATOM 2402 O O . PRO A 1 328 ? 7.397 136.082 4.062 1.00 18.87 356 PRO A O 1
ATOM 2406 N N . TYR A 1 329 ? 8.427 136.228 6.083 1.00 18.65 357 TYR A N 1
ATOM 2407 C CA . TYR A 1 329 ? 8.963 137.590 5.943 1.00 19.62 357 TYR A CA 1
ATOM 2408 C C . TYR A 1 329 ? 7.899 138.666 6.084 1.00 19.22 357 TYR A C 1
ATOM 2409 O O . TYR A 1 329 ? 8.221 139.840 6.020 1.00 20.02 357 TYR A O 1
ATOM 2418 N N . ASP A 1 330 ? 6.641 138.304 6.348 1.00 18.78 358 ASP A N 1
ATOM 2419 C CA . ASP A 1 330 ? 5.624 139.338 6.623 1.00 18.56 358 ASP A CA 1
ATOM 2420 C C . ASP A 1 330 ? 5.541 139.502 8.143 1.00 18.53 358 ASP A C 1
ATOM 2421 O O . ASP A 1 330 ? 4.618 139.033 8.800 1.00 17.83 358 ASP A O 1
ATOM 2426 N N . ASP A 1 331 ? 6.563 140.160 8.690 1.00 19.05 359 ASP A N 1
ATOM 2427 C CA . ASP A 1 331 ? 6.716 140.325 10.123 1.00 18.68 359 ASP A CA 1
ATOM 2428 C C . ASP A 1 331 ? 5.546 141.102 10.707 1.00 18.04 359 ASP A C 1
ATOM 2429 O O . ASP A 1 331 ? 5.106 140.810 11.815 1.00 17.71 359 ASP A O 1
ATOM 2434 N N . VAL A 1 332 ? 5.033 142.095 9.987 1.00 17.66 360 VAL A N 1
ATOM 2435 C CA . VAL A 1 332 ? 3.925 142.885 10.529 1.00 17.89 360 VAL A CA 1
ATOM 2436 C C . VAL A 1 332 ? 2.670 142.052 10.781 1.00 16.47 360 VAL A C 1
ATOM 2437 O O . VAL A 1 332 ? 2.057 142.139 11.838 1.00 16.16 360 VAL A O 1
ATOM 2441 N N . GLN A 1 333 ? 2.275 141.241 9.808 1.00 15.47 361 GLN A N 1
ATOM 2442 C CA . GLN A 1 333 ? 1.098 140.435 10.018 1.00 15.04 361 GLN A CA 1
ATOM 2443 C C . GLN A 1 333 ? 1.350 139.327 11.023 1.00 14.03 361 GLN A C 1
ATOM 2444 O O . GLN A 1 333 ? 0.479 139.027 11.829 1.00 14.86 361 GLN A O 1
ATOM 2450 N N . ASN A 1 334 ? 2.511 138.689 10.975 1.00 13.71 362 ASN A N 1
ATOM 2451 C CA . ASN A 1 334 ? 2.788 137.648 11.971 1.00 13.33 362 ASN A CA 1
ATOM 2452 C C . ASN A 1 334 ? 2.966 138.197 13.379 1.00 13.50 362 ASN A C 1
ATOM 2453 O O . ASN A 1 334 ? 2.651 137.499 14.352 1.00 13.59 362 ASN A O 1
ATOM 2458 N N . LYS A 1 335 ? 3.406 139.451 13.514 1.00 13.70 363 LYS A N 1
ATOM 2459 C CA . LYS A 1 335 ? 3.410 140.090 14.832 1.00 14.25 363 LYS A CA 1
ATOM 2460 C C . LYS A 1 335 ? 1.992 140.256 15.356 1.00 14.61 363 LYS A C 1
ATOM 2461 O O . LYS A 1 335 ? 1.761 140.069 16.557 1.00 14.73 363 LYS A O 1
ATOM 2467 N N . ALA A 1 336 ? 1.044 140.583 14.462 1.00 14.13 364 ALA A N 1
ATOM 2468 C CA . ALA A 1 336 ? -0.375 140.652 14.839 1.00 14.43 364 ALA A CA 1
ATOM 2469 C C . ALA A 1 336 ? -0.880 139.310 15.335 1.00 14.14 364 ALA A C 1
ATOM 2470 O O . ALA A 1 336 ? -1.616 139.250 16.323 1.00 14.29 364 ALA A O 1
ATOM 2472 N N . VAL A 1 337 ? -0.530 138.241 14.622 1.00 13.26 365 VAL A N 1
ATOM 2473 C CA . VAL A 1 337 ? -0.882 136.884 15.056 1.00 12.35 365 VAL A CA 1
ATOM 2474 C C . VAL A 1 337 ? -0.264 136.561 16.426 1.00 11.73 365 VAL A C 1
ATOM 2475 O O . VAL A 1 337 ? -0.946 136.027 17.295 1.00 11.81 365 VAL A O 1
ATOM 2479 N N . ALA A 1 338 ? 1.007 136.889 16.606 1.00 11.74 366 ALA A N 1
ATOM 2480 C CA . ALA A 1 338 ? 1.710 136.651 17.897 1.00 12.15 366 ALA A CA 1
ATOM 2481 C C . ALA A 1 338 ? 1.069 137.448 19.033 1.00 11.94 366 ALA A C 1
ATOM 2482 O O . ALA A 1 338 ? 0.928 136.945 20.132 1.00 12.75 366 ALA A O 1
ATOM 2484 N N . ASP A 1 339 ? 0.607 138.659 18.754 1.00 12.39 367 ASP A N 1
ATOM 2485 C CA . ASP A 1 339 ? -0.108 139.457 19.779 1.00 13.26 367 ASP A CA 1
ATOM 2486 C C . ASP A 1 339 ? -1.365 138.735 20.235 1.00 13.44 367 ASP A C 1
ATOM 2487 O O . ASP A 1 339 ? -1.677 138.741 21.430 1.00 14.35 367 ASP A O 1
ATOM 2492 N N . ARG A 1 340 ? -2.096 138.130 19.292 1.00 13.38 368 ARG A N 1
ATOM 2493 C CA . ARG A 1 340 ? -3.303 137.391 19.635 1.00 13.26 368 ARG A CA 1
ATOM 2494 C C . ARG A 1 340 ? -2.955 136.151 20.430 1.00 13.65 368 ARG A C 1
ATOM 2495 O O . ARG A 1 340 ? -3.681 135.789 21.346 1.00 14.32 368 ARG A O 1
ATOM 2503 N N . LEU A 1 341 ? -1.875 135.472 20.059 1.00 13.71 369 LEU A N 1
ATOM 2504 C CA . LEU A 1 341 ? -1.468 134.274 20.769 1.00 14.87 369 LEU A CA 1
ATOM 2505 C C . LEU A 1 341 ? -1.038 134.656 22.183 1.00 15.01 369 LEU A C 1
ATOM 2506 O O . LEU A 1 341 ? -1.405 133.994 23.152 1.00 15.11 369 LEU A O 1
ATOM 2511 N N . ARG A 1 342 ? -0.336 135.770 22.305 1.00 15.83 370 ARG A N 1
ATOM 2512 C CA . ARG A 1 342 ? 0.188 136.179 23.589 1.00 17.01 370 ARG A CA 1
ATOM 2513 C C . ARG A 1 342 ? -0.913 136.514 24.582 1.00 18.16 370 ARG A C 1
ATOM 2514 O O . ARG A 1 342 ? -0.732 136.288 25.798 1.00 18.75 370 ARG A O 1
ATOM 2522 N N . SER A 1 343 ? -2.079 136.947 24.097 1.00 17.38 371 SER A N 1
ATOM 2523 C CA . SER A 1 343 ? -3.208 137.253 24.972 1.00 18.63 371 SER A CA 1
ATOM 2524 C C . SER A 1 343 ? -4.298 136.179 25.013 1.00 17.30 371 SER A C 1
ATOM 2525 O O . SER A 1 343 ? -5.310 136.348 25.687 1.00 17.22 371 SER A O 1
ATOM 2528 N N . LEU A 1 344 ? -4.084 135.086 24.294 1.00 16.14 372 LEU A N 1
ATOM 2529 C CA . LEU A 1 344 ? -5.089 134.053 24.146 1.00 15.93 372 LEU A CA 1
ATOM 2530 C C . LEU A 1 344 ? -5.319 133.316 25.468 1.00 14.82 372 LEU A C 1
ATOM 2531 O O . LEU A 1 344 ? -4.367 133.055 26.207 1.00 14.04 372 LEU A O 1
ATOM 2536 N N . ILE A 1 345 ? -6.574 132.984 25.756 1.00 13.14 373 ILE A N 1
ATOM 2537 C CA . ILE A 1 345 ? -6.916 132.036 26.818 1.00 12.69 373 ILE A CA 1
ATOM 2538 C C . ILE A 1 345 ? -7.768 130.930 26.191 1.00 13.61 373 ILE A C 1
ATOM 2539 O O . ILE A 1 345 ? -8.968 131.120 25.960 1.00 13.58 373 ILE A O 1
ATOM 2544 N N . PHE A 1 346 ? -7.142 129.789 25.905 1.00 12.46 374 PHE A N 1
ATOM 2545 C CA . PHE A 1 346 ? -7.747 128.761 25.054 1.00 12.80 374 PHE A CA 1
ATOM 2546 C C . PHE A 1 346 ? -7.976 127.501 25.876 1.00 12.79 374 PHE A C 1
ATOM 2547 O O . PHE A 1 346 ? -6.988 126.820 26.303 1.00 12.42 374 PHE A O 1
ATOM 2555 N N . ARG A 1 347 ? -9.248 127.179 26.081 1.00 12.77 375 ARG A N 1
ATOM 2556 C CA . ARG A 1 347 ? -9.639 125.975 26.822 1.00 12.49 375 ARG A CA 1
ATOM 2557 C C . ARG A 1 347 ? -9.909 124.838 25.844 1.00 12.74 375 ARG A C 1
ATOM 2558 O O . ARG A 1 347 ? -10.930 124.831 25.131 1.00 14.12 375 ARG A O 1
ATOM 2566 N N . GLY A 1 348 ? -8.964 123.912 25.785 1.00 13.02 376 GLY A N 1
ATOM 2567 C CA . GLY A 1 348 ? -9.082 122.692 24.986 1.00 12.88 376 GLY A CA 1
ATOM 2568 C C . GLY A 1 348 ? -8.975 121.456 25.863 1.00 13.51 376 GLY A C 1
ATOM 2569 O O . GLY A 1 348 ? -9.068 121.551 27.077 1.00 13.36 376 GLY A O 1
ATOM 2570 N N . PRO A 1 349 ? -8.766 120.279 25.252 1.00 13.69 377 PRO A N 1
ATOM 2571 C CA . PRO A 1 349 ? -8.763 119.019 25.987 1.00 13.71 377 PRO A CA 1
ATOM 2572 C C . PRO A 1 349 ? -7.678 118.894 27.057 1.00 12.60 377 PRO A C 1
ATOM 2573 O O . PRO A 1 349 ? -7.833 118.085 27.955 1.00 13.60 377 PRO A O 1
ATOM 2577 N N . VAL A 1 350 ? -6.582 119.649 26.957 1.00 12.87 378 VAL A N 1
ATOM 2578 C CA . VAL A 1 350 ? -5.540 119.599 27.978 1.00 12.54 378 VAL A CA 1
ATOM 2579 C C . VAL A 1 350 ? -5.736 120.594 29.119 1.00 12.93 378 VAL A C 1
ATOM 2580 O O . VAL A 1 350 ? -4.924 120.645 30.047 1.00 13.37 378 VAL A O 1
ATOM 2584 N N . GLY A 1 351 ? -6.821 121.366 29.058 1.00 12.10 379 GLY A N 1
ATOM 2585 C CA . GLY A 1 351 ? -7.039 122.422 30.025 1.00 12.31 379 GLY A CA 1
ATOM 2586 C C . GLY A 1 351 ? -6.751 123.753 29.367 1.00 12.93 379 GLY A C 1
ATOM 2587 O O . GLY A 1 351 ? -6.728 123.857 28.133 1.00 14.13 379 GLY A O 1
ATOM 2588 N N . THR A 1 352 ? -6.576 124.786 30.186 1.00 12.65 380 THR A N 1
ATOM 2589 C CA . THR A 1 352 ? -6.386 126.119 29.670 1.00 12.08 380 THR A CA 1
ATOM 2590 C C . THR A 1 352 ? -4.964 126.409 29.248 1.00 12.15 380 THR A C 1
ATOM 2591 O O . THR A 1 352 ? -4.015 126.165 29.992 1.00 12.71 380 THR A O 1
ATOM 2595 N N . MET A 1 353 ? -4.828 126.910 28.026 1.00 11.92 381 MET A N 1
ATOM 2596 C CA . MET A 1 353 ? -3.541 127.356 27.488 1.00 12.63 381 MET A CA 1
ATOM 2597 C C . MET A 1 353 ? -3.588 128.878 27.514 1.00 12.59 381 MET A C 1
ATOM 2598 O O . MET A 1 353 ? -4.402 129.498 26.829 1.00 13.08 381 MET A O 1
ATOM 2603 N N . ARG A 1 354 ? -2.688 129.458 28.296 1.00 13.05 382 ARG A N 1
ATOM 2604 C CA . ARG A 1 354 ? -2.517 130.919 28.414 1.00 13.26 382 ARG A CA 1
ATOM 2605 C C . ARG A 1 354 ? -1.042 131.174 28.630 1.00 13.45 382 ARG A C 1
ATOM 2606 O O . ARG A 1 354 ? -0.378 130.390 29.324 1.00 13.83 382 ARG A O 1
ATOM 2614 N N . PHE A 1 355 ? -0.524 132.261 28.059 1.00 13.25 383 PHE A N 1
ATOM 2615 C CA . PHE A 1 355 ? 0.909 132.522 28.075 1.00 13.59 383 PHE A CA 1
ATOM 2616 C C . PHE A 1 355 ? 1.323 133.625 29.030 1.00 14.21 383 PHE A C 1
ATOM 2617 O O . PHE A 1 355 ? 0.635 134.632 29.176 1.00 15.41 383 PHE A O 1
ATOM 2625 N N . HIS A 1 356 ? 2.466 133.412 29.684 1.00 13.16 384 HIS A N 1
ATOM 2626 C CA . HIS A 1 356 ? 3.207 134.495 30.329 1.00 13.58 384 HIS A CA 1
ATOM 2627 C C . HIS A 1 356 ? 3.738 135.432 29.239 1.00 13.86 384 HIS A C 1
ATOM 2628 O O . HIS A 1 356 ? 4.363 134.995 28.250 1.00 14.74 384 HIS A O 1
ATOM 2635 N N . ALA A 1 357 ? 3.508 136.722 29.398 1.00 14.96 385 ALA A N 1
ATOM 2636 C CA . ALA A 1 357 ? 3.949 137.685 28.374 1.00 15.38 385 ALA A CA 1
ATOM 2637 C C . ALA A 1 357 ? 5.472 137.695 28.246 1.00 16.20 385 ALA A C 1
ATOM 2638 O O . ALA A 1 357 ? 6.026 137.812 27.132 1.00 16.66 385 ALA A O 1
ATOM 2640 N N . ASP A 1 358 ? 6.151 137.600 29.380 1.00 15.72 386 ASP A N 1
ATOM 2641 C CA . ASP A 1 358 ? 7.583 137.809 29.445 1.00 17.13 386 ASP A CA 1
ATOM 2642 C C . ASP A 1 358 ? 8.389 136.597 28.953 1.00 16.05 386 ASP A C 1
ATOM 2643 O O . ASP A 1 358 ? 9.447 136.778 28.345 1.00 17.28 386 ASP A O 1
ATOM 2648 N N . THR A 1 359 ? 7.854 135.392 29.148 1.00 14.41 387 THR A N 1
ATOM 2649 C CA . THR A 1 359 ? 8.541 134.156 28.723 1.00 13.36 387 THR A CA 1
ATOM 2650 C C . THR A 1 359 ? 7.911 133.487 27.500 1.00 12.98 387 THR A C 1
ATOM 2651 O O . THR A 1 359 ? 8.539 132.636 26.875 1.00 12.30 387 THR A O 1
ATOM 2655 N N . GLN A 1 360 ? 6.689 133.877 27.160 1.00 12.44 388 GLN A N 1
ATOM 2656 C CA . GLN A 1 360 ? 5.920 133.204 26.115 1.00 12.16 388 GLN A CA 1
ATOM 2657 C C . GLN A 1 360 ? 5.878 131.686 26.340 1.00 11.83 388 GLN A C 1
ATOM 2658 O O . GLN A 1 360 ? 5.954 130.889 25.410 1.00 12.18 388 GLN A O 1
ATOM 2664 N N . SER A 1 361 ? 5.706 131.308 27.611 1.00 12.25 389 SER A N 1
ATOM 2665 C CA . SER A 1 361 ? 5.474 129.925 28.034 1.00 12.46 389 SER A CA 1
ATOM 2666 C C . SER A 1 361 ? 4.141 129.816 28.738 1.00 12.33 389 SER A C 1
ATOM 2667 O O . SER A 1 361 ? 3.655 130.791 29.335 1.00 12.22 389 SER A O 1
ATOM 2670 N N . ALA A 1 362 ? 3.563 128.621 28.693 1.00 11.91 390 ALA A N 1
ATOM 2671 C CA . ALA A 1 362 ? 2.249 128.387 29.301 1.00 11.60 390 ALA A CA 1
ATOM 2672 C C . ALA A 1 362 ? 2.272 128.538 30.816 1.00 11.11 390 ALA A C 1
ATOM 2673 O O . ALA A 1 362 ? 3.216 128.107 31.509 1.00 11.05 390 ALA A O 1
ATOM 2675 N N . TRP A 1 363 ? 1.229 129.183 31.321 1.00 11.19 391 TRP A N 1
ATOM 2676 C CA . TRP A 1 363 ? 0.904 129.183 32.737 1.00 11.36 391 TRP A CA 1
ATOM 2677 C C . TRP A 1 363 ? 0.574 127.779 33.226 1.00 11.68 391 TRP A C 1
ATOM 2678 O O . TRP A 1 363 ? -0.133 127.021 32.530 1.00 10.73 391 TRP A O 1
ATOM 2689 N N . SER A 1 364 ? 1.049 127.444 34.419 1.00 11.84 392 SER A N 1
ATOM 2690 C CA . SER A 1 364 ? 0.788 126.146 35.062 1.00 12.48 392 SER A CA 1
ATOM 2691 C C . SER A 1 364 ? -0.119 126.295 36.283 1.00 12.58 392 SER A C 1
ATOM 2692 O O . SER A 1 364 ? 0.155 127.125 37.164 1.00 12.69 392 SER A O 1
ATOM 2695 N N . TYR A 1 365 ? -1.175 125.481 36.308 1.00 12.49 393 TYR A N 1
ATOM 2696 C CA . TYR A 1 365 ? -2.154 125.382 37.398 1.00 12.76 393 TYR A CA 1
ATOM 2697 C C . TYR A 1 365 ? -1.927 124.044 38.141 1.00 12.09 393 TYR A C 1
ATOM 2698 O O . TYR A 1 365 ? -1.830 123.008 37.492 1.00 13.01 393 TYR A O 1
ATOM 2707 N N . PRO A 1 366 ? -1.919 124.038 39.488 1.00 12.06 394 PRO A N 1
ATOM 2708 C CA . PRO A 1 366 ? -2.208 125.137 40.419 1.00 12.80 394 PRO A CA 1
ATOM 2709 C C . PRO A 1 366 ? -0.970 125.830 40.937 1.00 12.91 394 PRO A C 1
ATOM 2710 O O . PRO A 1 366 ? -1.080 126.686 41.817 1.00 13.95 394 PRO A O 1
ATOM 2714 N N . THR A 1 367 ? 0.195 125.511 40.364 1.00 14.07 395 THR A N 1
ATOM 2715 C CA . THR A 1 367 ? 1.481 126.005 40.868 1.00 13.90 395 THR A CA 1
ATOM 2716 C C . THR A 1 367 ? 1.700 127.499 40.738 1.00 14.07 395 THR A C 1
ATOM 2717 O O . THR A 1 367 ? 2.166 128.159 41.688 1.00 14.70 395 THR A O 1
ATOM 2721 N N . GLU A 1 368 ? 1.388 128.054 39.569 1.00 13.56 396 GLU A N 1
ATOM 2722 C CA . GLU A 1 368 ? 1.602 129.466 39.287 1.00 13.96 396 GLU A CA 1
ATOM 2723 C C . GLU A 1 368 ? 0.306 130.278 39.420 1.00 14.46 396 GLU A C 1
ATOM 2724 O O . GLU A 1 368 ? 0.352 131.491 39.623 1.00 15.42 396 GLU A O 1
ATOM 2730 N N . THR A 1 369 ? -0.825 129.611 39.248 1.00 15.13 397 THR A N 1
ATOM 2731 C CA . THR A 1 369 ? -2.142 130.235 39.376 1.00 15.70 397 THR A CA 1
ATOM 2732 C C . THR A 1 369 ? -3.073 129.285 40.101 1.00 16.00 397 THR A C 1
ATOM 2733 O O . THR A 1 369 ? -3.019 128.069 39.895 1.00 16.28 397 THR A O 1
ATOM 2737 N N . ASN A 1 370 ? -3.931 129.857 40.948 1.00 15.74 398 ASN A N 1
ATOM 2738 C CA . ASN A 1 370 ? -4.954 129.093 41.636 1.00 16.57 398 ASN A CA 1
ATOM 2739 C C . ASN A 1 370 ? -6.250 128.916 40.845 1.00 14.52 398 ASN A C 1
ATOM 2740 O O . ASN A 1 370 ? -7.223 128.381 41.373 1.00 13.41 398 ASN A O 1
ATOM 2745 N N . ASP A 1 371 ? -6.269 129.385 39.592 1.00 13.74 399 ASP A N 1
ATOM 2746 C CA . ASP A 1 371 ? -7.483 129.350 38.777 1.00 12.43 399 ASP A CA 1
ATOM 2747 C C . ASP A 1 371 ? -7.263 128.529 37.514 1.00 12.89 399 ASP A C 1
ATOM 2748 O O . ASP A 1 371 ? -6.443 128.908 36.654 1.00 12.92 399 ASP A O 1
ATOM 2753 N N . PRO A 1 372 ? -8.001 127.405 37.371 1.00 12.55 400 PRO A N 1
ATOM 2754 C CA . PRO A 1 372 ? -7.767 126.567 36.177 1.00 12.01 400 PRO A CA 1
ATOM 2755 C C . PRO A 1 372 ? -8.312 127.166 34.874 1.00 12.15 400 PRO A C 1
ATOM 2756 O O . PRO A 1 372 ? -8.054 126.618 33.813 1.00 12.22 400 PRO A O 1
ATOM 2760 N N . SER A 1 373 ? -9.067 128.262 34.962 1.00 10.96 401 SER A N 1
ATOM 2761 C CA . SER A 1 373 ? -9.399 129.046 33.771 1.00 10.92 401 SER A CA 1
ATOM 2762 C C . SER A 1 373 ? -8.258 129.943 33.301 1.00 11.18 401 SER A C 1
ATOM 2763 O O . SER A 1 373 ? -8.414 130.646 32.289 1.00 12.08 401 SER A O 1
ATOM 2766 N N . LEU A 1 374 ? -7.141 129.940 34.034 1.00 11.85 402 LEU A N 1
ATOM 2767 C CA . LEU A 1 374 ? -6.002 130.779 33.711 1.00 11.38 402 LEU A CA 1
ATOM 2768 C C . LEU A 1 374 ? -4.677 130.022 33.565 1.00 12.09 402 LEU A C 1
ATOM 2769 O O . LEU A 1 374 ? -3.632 130.649 33.384 1.00 12.86 402 LEU A O 1
ATOM 2774 N N . GLY A 1 375 ? -4.710 128.704 33.652 1.00 11.77 403 GLY A N 1
ATOM 2775 C CA . GLY A 1 375 ? -3.493 127.928 33.470 1.00 11.76 403 GLY A CA 1
ATOM 2776 C C . GLY A 1 375 ? -3.756 126.461 33.216 1.00 12.77 403 GLY A C 1
ATOM 2777 O O . GLY A 1 375 ? -4.891 125.984 33.339 1.00 12.60 403 GLY A O 1
ATOM 2778 N N . MET A 1 376 ? -2.676 125.779 32.831 1.00 12.82 404 MET A N 1
ATOM 2779 C CA . MET A 1 376 ? -2.693 124.424 32.340 1.00 12.75 404 MET A CA 1
ATOM 2780 C C . MET A 1 376 ? -2.461 123.455 33.515 1.00 12.32 404 MET A C 1
ATOM 2781 O O . MET A 1 376 ? -1.448 123.550 34.218 1.00 11.80 404 MET A O 1
ATOM 2786 N N . PRO A 1 377 ? -3.377 122.509 33.709 1.00 11.86 405 PRO A N 1
ATOM 2787 C CA . PRO A 1 377 ? -3.246 121.584 34.846 1.00 12.34 405 PRO A CA 1
ATOM 2788 C C . PRO A 1 377 ? -2.003 120.715 34.785 1.00 12.51 405 PRO A C 1
ATOM 2789 O O . PRO A 1 377 ? -1.718 120.113 33.750 1.00 12.74 405 PRO A O 1
ATOM 2793 N N . HIS A 1 378 ? -1.267 120.691 35.889 1.00 11.47 406 HIS A N 1
ATOM 2794 C CA . HIS A 1 378 ? -0.126 119.795 36.070 1.00 11.90 406 HIS A CA 1
ATOM 2795 C C . HIS A 1 378 ? -0.718 118.539 36.690 1.00 12.17 406 HIS A C 1
ATOM 2796 O O . HIS A 1 378 ? -1.029 118.515 37.864 1.00 12.70 406 HIS A O 1
ATOM 2803 N N . ILE A 1 379 ? -0.908 117.522 35.854 1.00 12.57 407 ILE A N 1
ATOM 2804 C CA . ILE A 1 379 ? -1.688 116.352 36.203 1.00 13.13 407 ILE A CA 1
ATOM 2805 C C . ILE A 1 379 ? -0.811 115.267 36.847 1.00 13.69 407 ILE A C 1
ATOM 2806 O O . ILE A 1 379 ? 0.191 114.835 36.248 1.00 13.53 407 ILE A O 1
ATOM 2811 N N . PHE A 1 380 ? -1.210 114.823 38.035 1.00 13.15 408 PHE A N 1
ATOM 2812 C CA . PHE A 1 380 ? -0.525 113.720 38.740 1.00 13.93 408 PHE A CA 1
ATOM 2813 C C . PHE A 1 380 ? -1.374 112.487 38.675 1.00 14.28 408 PHE A C 1
ATOM 2814 O O . PHE A 1 380 ? -2.606 112.563 38.772 1.00 13.93 408 PHE A O 1
ATOM 2822 N N . SER A 1 381 ? -0.707 111.342 38.515 1.00 13.91 409 SER A N 1
ATOM 2823 C CA . SER A 1 381 ? -1.375 110.045 38.469 1.00 14.99 409 SER A CA 1
ATOM 2824 C C . SER A 1 381 ? -0.742 109.088 39.471 1.00 14.85 409 SER A C 1
ATOM 2825 O O . SER A 1 381 ? 0.390 109.281 39.918 1.00 13.89 409 SER A O 1
ATOM 2828 N N . GLN A 1 382 ? -1.482 108.048 39.810 1.00 15.77 410 GLN A N 1
ATOM 2829 C CA . GLN A 1 382 ? -0.970 107.011 40.738 1.00 15.97 410 GLN A CA 1
ATOM 2830 C C . GLN A 1 382 ? -1.329 105.661 40.182 1.00 15.74 410 GLN A C 1
ATOM 2831 O O . GLN A 1 382 ? -2.482 105.421 39.780 1.00 15.88 410 GLN A O 1
ATOM 2837 N N . ILE A 1 383 ? -0.361 104.743 40.155 1.00 15.75 411 ILE A N 1
ATOM 2838 C CA . ILE A 1 383 ? -0.623 103.417 39.590 1.00 15.51 411 ILE A CA 1
ATOM 2839 C C . ILE A 1 383 ? -1.404 102.590 40.604 1.00 16.57 411 ILE A C 1
ATOM 2840 O O . ILE A 1 383 ? -1.049 102.578 41.786 1.00 16.76 411 ILE A O 1
ATOM 2845 N N . PHE A 1 384 ? -2.464 101.942 40.136 1.00 18.72 412 PHE A N 1
ATOM 2846 C CA . PHE A 1 384 ? -3.301 101.058 40.977 1.00 20.61 412 PHE A CA 1
ATOM 2847 C C . PHE A 1 384 ? -3.329 99.611 40.495 1.00 22.09 412 PHE A C 1
ATOM 2848 O O . PHE A 1 384 ? -3.692 98.713 41.280 1.00 23.20 412 PHE A O 1
ATOM 2856 N N . ASP A 1 385 ? -2.964 99.380 39.235 1.00 23.48 413 ASP A N 1
ATOM 2857 C CA . ASP A 1 385 ? -2.934 98.052 38.635 1.00 24.37 413 ASP A CA 1
ATOM 2858 C C . ASP A 1 385 ? -1.878 98.052 37.548 1.00 24.18 413 ASP A C 1
ATOM 2859 O O . ASP A 1 385 ? -1.856 98.945 36.692 1.00 22.59 413 ASP A O 1
ATOM 2864 N N . LYS A 1 386 ? -1.004 97.046 37.558 1.00 24.41 414 LYS A N 1
ATOM 2865 C CA . LYS A 1 386 ? 0.065 96.955 36.560 1.00 24.15 414 LYS A CA 1
ATOM 2866 C C . LYS A 1 386 ? -0.433 96.934 35.115 1.00 24.49 414 LYS A C 1
ATOM 2867 O O . LYS A 1 386 ? 0.290 97.305 34.187 1.00 23.58 414 LYS A O 1
ATOM 2873 N N . ALA A 1 387 ? -1.678 96.501 34.934 1.00 24.97 415 ALA A N 1
ATOM 2874 C CA . ALA A 1 387 ? -2.287 96.346 33.635 1.00 25.50 415 ALA A CA 1
ATOM 2875 C C . ALA A 1 387 ? -3.053 97.598 33.220 1.00 26.31 415 ALA A C 1
ATOM 2876 O O . ALA A 1 387 ? -3.619 97.635 32.128 1.00 27.90 415 ALA A O 1
ATOM 2878 N N . GLU A 1 388 ? -3.079 98.623 34.074 1.00 25.83 416 GLU A N 1
ATOM 2879 C CA . GLU A 1 388 ? -3.814 99.850 33.736 1.00 26.06 416 GLU A CA 1
ATOM 2880 C C . GLU A 1 388 ? -2.957 101.107 33.866 1.00 24.94 416 GLU A C 1
ATOM 2881 O O . GLU A 1 388 ? -1.999 101.176 34.620 1.00 22.95 416 GLU A O 1
ATOM 2887 N N . ASP A 1 389 ? -3.345 102.104 33.095 1.00 24.62 417 ASP A N 1
ATOM 2888 C CA . ASP A 1 389 ? -2.828 103.421 33.228 1.00 24.65 417 ASP A CA 1
ATOM 2889 C C . ASP A 1 389 ? -3.106 103.891 34.666 1.00 22.47 417 ASP A C 1
ATOM 2890 O O . ASP A 1 389 ? -4.053 103.435 35.305 1.00 22.89 417 ASP A O 1
ATOM 2895 N N . GLY A 1 390 ? -2.271 104.779 35.191 1.00 21.03 418 GLY A N 1
ATOM 2896 C CA . GLY A 1 390 ? -2.514 105.342 36.499 1.00 19.80 418 GLY A CA 1
ATOM 2897 C C . GLY A 1 390 ? -3.802 106.152 36.564 1.00 19.64 418 GLY A C 1
ATOM 2898 O O . GLY A 1 390 ? -4.273 106.641 35.546 1.00 20.06 418 GLY A O 1
ATOM 2899 N N . VAL A 1 391 ? -4.360 106.270 37.763 1.00 19.33 419 VAL A N 1
ATOM 2900 C CA . VAL A 1 391 ? -5.563 107.094 38.018 1.00 19.05 419 VAL A CA 1
ATOM 2901 C C . VAL A 1 391 ? -5.149 108.532 38.330 1.00 18.72 419 VAL A C 1
ATOM 2902 O O . VAL A 1 391 ? -4.155 108.770 39.016 1.00 17.73 419 VAL A O 1
ATOM 2906 N N . LEU A 1 392 ? -5.918 109.503 37.822 1.00 18.39 420 LEU A N 1
ATOM 2907 C CA . LEU A 1 392 ? -5.619 110.909 38.091 1.00 17.86 420 LEU A CA 1
ATOM 2908 C C . LEU A 1 392 ? -5.953 111.258 39.525 1.00 17.74 420 LEU A C 1
ATOM 2909 O O . LEU A 1 392 ? -7.108 111.112 39.953 1.00 18.04 420 LEU A O 1
ATOM 2914 N N . ILE A 1 393 ? -4.942 111.718 40.257 1.00 16.05 421 ILE A N 1
ATOM 2915 C CA . ILE A 1 393 ? -5.073 112.131 41.651 1.00 15.95 421 ILE A CA 1
ATOM 2916 C C . ILE A 1 393 ? -4.829 113.596 41.950 1.00 15.78 421 ILE A C 1
ATOM 2917 O O . ILE A 1 393 ? -4.965 114.012 43.084 1.00 16.14 421 ILE A O 1
ATOM 2922 N N . ALA A 1 394 ? -4.462 114.392 40.944 1.00 15.72 422 ALA A N 1
ATOM 2923 C CA . ALA A 1 394 ? -4.329 115.825 41.133 1.00 14.90 422 ALA A CA 1
ATOM 2924 C C . ALA A 1 394 ? -4.218 116.494 39.774 1.00 14.68 422 ALA A C 1
ATOM 2925 O O . ALA A 1 394 ? -3.802 115.859 38.803 1.00 14.11 422 ALA A O 1
ATOM 2927 N N . PRO A 1 395 ? -4.613 117.769 39.680 1.00 14.36 423 PRO A N 1
ATOM 2928 C CA . PRO A 1 395 ? -5.162 118.631 40.703 1.00 14.87 423 PRO A CA 1
ATOM 2929 C C . PRO A 1 395 ? -6.681 118.700 40.633 1.00 14.87 423 PRO A C 1
ATOM 2930 O O . PRO A 1 395 ? -7.239 118.541 39.540 1.00 15.02 423 PRO A O 1
ATOM 2934 N N . ALA A 1 396 ? -7.342 118.982 41.764 1.00 15.22 424 ALA A N 1
ATOM 2935 C CA . ALA A 1 396 ? -8.767 119.361 41.736 1.00 15.77 424 ALA A CA 1
ATOM 2936 C C . ALA A 1 396 ? -8.857 120.554 40.788 1.00 15.55 424 ALA A C 1
ATOM 2937 O O . ALA A 1 396 ? -7.996 121.431 40.839 1.00 15.41 424 ALA A O 1
ATOM 2939 N N . PRO A 1 397 ? -9.909 120.624 39.954 1.00 16.43 425 PRO A N 1
ATOM 2940 C CA . PRO A 1 397 ? -11.124 119.774 39.898 1.00 16.16 425 PRO A CA 1
ATOM 2941 C C . PRO A 1 397 ? -11.076 118.587 38.926 1.00 16.70 425 PRO A C 1
ATOM 2942 O O . PRO A 1 397 ? -12.135 118.132 38.464 1.00 16.70 425 PRO A O 1
ATOM 2946 N N . TYR A 1 398 ? -9.882 118.061 38.652 1.00 16.10 426 TYR A N 1
ATOM 2947 C CA . TYR A 1 398 ? -9.690 117.037 37.644 1.00 16.18 426 TYR A CA 1
ATOM 2948 C C . TYR A 1 398 ? -9.389 115.643 38.205 1.00 17.44 426 TYR A C 1
ATOM 2949 O O . TYR A 1 398 ? -9.124 114.714 37.422 1.00 17.89 426 TYR A O 1
ATOM 2958 N N . LYS A 1 399 ? -9.436 115.499 39.526 1.00 18.12 427 LYS A N 1
ATOM 2959 C CA . LYS A 1 399 ? -9.172 114.207 40.161 1.00 19.10 427 LYS A CA 1
ATOM 2960 C C . LYS A 1 399 ? -10.241 113.179 39.828 1.00 20.23 427 LYS A C 1
ATOM 2961 O O . LYS A 1 399 ? -11.439 113.501 39.759 1.00 19.74 427 LYS A O 1
ATOM 2967 N N . LYS A 1 400 ? -9.786 111.947 39.625 1.00 20.38 428 LYS A N 1
ATOM 2968 C CA . LYS A 1 400 ? -10.667 110.789 39.478 1.00 21.11 428 LYS A CA 1
ATOM 2969 C C . LYS A 1 400 ? -10.617 109.892 40.713 1.00 21.69 428 LYS A C 1
ATOM 2970 O O . LYS A 1 400 ? -11.481 109.025 40.878 1.00 22.53 428 LYS A O 1
ATOM 2976 N N . ALA A 1 401 ? -9.582 110.065 41.530 1.00 21.16 429 ALA A N 1
ATOM 2977 C CA . ALA A 1 401 ? -9.453 109.425 42.845 1.00 21.67 429 ALA A CA 1
ATOM 2978 C C . ALA A 1 401 ? -8.526 110.281 43.673 1.00 21.82 429 ALA A C 1
ATOM 2979 O O . ALA A 1 401 ? -7.936 111.238 43.162 1.00 21.30 429 ALA A O 1
ATOM 2981 N N . GLY A 1 402 ? -8.414 109.945 44.953 1.00 22.09 430 GLY A N 1
ATOM 2982 C CA . GLY A 1 402 ? -7.447 110.553 45.852 1.00 22.28 430 GLY A CA 1
ATOM 2983 C C . GLY A 1 402 ? -6.175 109.722 45.907 1.00 22.49 430 GLY A C 1
ATOM 2984 O O . GLY A 1 402 ? -6.192 108.535 45.571 1.00 22.63 430 GLY A O 1
ATOM 2985 N N . PHE A 1 403 ? -5.084 110.350 46.325 1.00 22.58 431 PHE A N 1
ATOM 2986 C CA . PHE A 1 403 ? -3.842 109.641 46.620 1.00 22.80 431 PHE A CA 1
ATOM 2987 C C . PHE A 1 403 ? -4.132 108.557 47.664 1.00 23.60 431 PHE A C 1
ATOM 2988 O O . PHE A 1 403 ? -4.875 108.794 48.635 1.00 23.19 431 PHE A O 1
ATOM 2996 N N . LYS A 1 404 ? -3.573 107.372 47.435 1.00 23.88 432 LYS A N 1
ATOM 2997 C CA . LYS A 1 404 ? -3.741 106.252 48.349 1.00 25.12 432 LYS A CA 1
ATOM 2998 C C . LYS A 1 404 ? -2.369 105.811 48.830 1.00 25.03 432 LYS A C 1
ATOM 2999 O O . LYS A 1 404 ? -1.413 105.764 48.051 1.00 23.46 432 LYS A O 1
ATOM 3005 N N . MET A 1 405 ? -2.241 105.563 50.131 1.00 25.08 433 MET A N 1
ATOM 3006 C CA A MET A 1 405 ? -0.940 105.210 50.665 0.50 25.47 433 MET A CA 1
ATOM 3007 C CA B MET A 1 405 ? -0.971 105.131 50.723 0.50 25.46 433 MET A CA 1
ATOM 3008 C C . MET A 1 405 ? -0.389 103.980 49.905 1.00 25.16 433 MET A C 1
ATOM 3009 O O . MET A 1 405 ? -1.097 102.992 49.651 1.00 25.55 433 MET A O 1
ATOM 3018 N N . PRO A 1 406 ? 0.887 104.071 49.479 1.00 25.05 434 PRO A N 1
ATOM 3019 C CA . PRO A 1 406 ? 1.419 102.931 48.742 1.00 25.66 434 PRO A CA 1
ATOM 3020 C C . PRO A 1 406 ? 1.415 101.636 49.563 1.00 25.85 434 PRO A C 1
ATOM 3021 O O . PRO A 1 406 ? 1.491 101.688 50.791 1.00 25.98 434 PRO A O 1
ATOM 3025 N N . PRO A 1 407 ? 1.329 100.489 48.884 1.00 26.01 435 PRO A N 1
ATOM 3026 C CA . PRO A 1 407 ? 1.254 99.228 49.628 1.00 25.91 435 PRO A CA 1
ATOM 3027 C C . PRO A 1 407 ? 2.496 98.922 50.456 1.00 26.06 435 PRO A C 1
ATOM 3028 O O . PRO A 1 407 ? 2.387 98.158 51.411 1.00 26.99 435 PRO A O 1
ATOM 3032 N N . TRP A 1 408 ? 3.648 99.505 50.113 1.00 25.61 436 TRP A N 1
ATOM 3033 C CA . TRP A 1 408 ? 4.895 99.309 50.868 1.00 25.25 436 TRP A CA 1
ATOM 3034 C C . TRP A 1 408 ? 5.000 100.217 52.088 1.00 25.91 436 TRP A C 1
ATOM 3035 O O . TRP A 1 408 ? 5.948 100.079 52.877 1.00 26.46 436 TRP A O 1
ATOM 3046 N N . MET A 1 409 ? 4.067 101.162 52.229 1.00 25.97 437 MET A N 1
ATOM 3047 C CA . MET A 1 409 ? 4.113 102.071 53.370 1.00 26.62 437 MET A CA 1
ATOM 3048 C C . MET A 1 409 ? 3.340 101.443 54.528 1.00 27.41 437 MET A C 1
ATOM 3049 O O . MET A 1 409 ? 3.512 101.893 55.664 1.00 29.72 437 MET A O 1
ATOM 3054 N N . GLN B 1 8 ? 57.449 150.229 14.792 1.00 37.96 36 GLN B N 1
ATOM 3055 C CA . GLN B 1 8 ? 56.022 150.669 14.886 1.00 37.60 36 GLN B CA 1
ATOM 3056 C C . GLN B 1 8 ? 55.269 150.337 13.587 1.00 37.58 36 GLN B C 1
ATOM 3057 O O . GLN B 1 8 ? 55.735 150.659 12.491 1.00 36.53 36 GLN B O 1
ATOM 3059 N N . ALA B 1 9 ? 54.107 149.690 13.724 1.00 37.63 37 ALA B N 1
ATOM 3060 C CA . ALA B 1 9 ? 53.250 149.367 12.577 1.00 37.64 37 ALA B CA 1
ATOM 3061 C C . ALA B 1 9 ? 52.638 150.651 12.040 1.00 37.81 37 ALA B C 1
ATOM 3062 O O . ALA B 1 9 ? 52.105 151.462 12.817 1.00 37.31 37 ALA B O 1
ATOM 3064 N N . GLN B 1 10 ? 52.723 150.843 10.725 1.00 37.58 38 GLN B N 1
ATOM 3065 C CA . GLN B 1 10 ? 52.116 152.003 10.077 1.00 37.63 38 GLN B CA 1
ATOM 3066 C C . GLN B 1 10 ? 51.371 151.553 8.823 1.00 37.84 38 GLN B C 1
ATOM 3067 O O . GLN B 1 10 ? 51.871 150.723 8.056 1.00 37.61 38 GLN B O 1
ATOM 3069 N N . SER B 1 11 ? 50.160 152.085 8.648 1.00 37.67 39 SER B N 1
ATOM 3070 C CA . SER B 1 11 ? 49.327 151.823 7.476 1.00 37.74 39 SER B CA 1
ATOM 3071 C C . SER B 1 11 ? 48.127 152.771 7.515 1.00 37.61 39 SER B C 1
ATOM 3072 O O . SER B 1 11 ? 47.641 153.115 8.598 1.00 37.75 39 SER B O 1
ATOM 3075 N N . SER B 1 12 ? 47.645 153.184 6.343 1.00 37.55 40 SER B N 1
ATOM 3076 C CA . SER B 1 12 ? 46.348 153.876 6.252 1.00 37.36 40 SER B CA 1
ATOM 3077 C C . SER B 1 12 ? 45.202 152.855 6.092 1.00 36.56 40 SER B C 1
ATOM 3078 O O . SER B 1 12 ? 44.038 153.260 5.950 1.00 37.00 40 SER B O 1
ATOM 3081 N N . ASP B 1 13 ? 45.554 151.553 6.112 1.00 35.09 41 ASP B N 1
ATOM 3082 C CA . ASP B 1 13 ? 44.606 150.404 6.202 1.00 33.45 41 ASP B CA 1
ATOM 3083 C C . ASP B 1 13 ? 44.857 149.531 7.478 1.00 31.20 41 ASP B C 1
ATOM 3084 O O . ASP B 1 13 ? 45.368 148.410 7.438 1.00 30.55 41 ASP B O 1
ATOM 3086 N N . PRO B 1 14 ? 44.486 150.063 8.627 1.00 29.11 42 PRO B N 1
ATOM 3087 C CA . PRO B 1 14 ? 44.639 149.323 9.867 1.00 26.59 42 PRO B CA 1
ATOM 3088 C C . PRO B 1 14 ? 43.688 148.129 10.008 1.00 24.96 42 PRO B C 1
ATOM 3089 O O . PRO B 1 14 ? 42.713 148.015 9.262 1.00 25.12 42 PRO B O 1
ATOM 3093 N N . VAL B 1 15 ? 43.974 147.262 10.974 1.00 21.79 43 VAL B N 1
ATOM 3094 C CA . VAL B 1 15 ? 43.016 146.290 11.478 1.00 20.64 43 VAL B CA 1
ATOM 3095 C C . VAL B 1 15 ? 42.088 147.044 12.410 1.00 19.59 43 VAL B C 1
ATOM 3096 O O . VAL B 1 15 ? 42.549 147.691 13.357 1.00 19.16 43 VAL B O 1
ATOM 3100 N N . VAL B 1 16 ? 40.788 146.997 12.142 1.00 18.31 44 VAL B N 1
ATOM 3101 C CA . VAL B 1 16 ? 39.838 147.735 12.980 1.00 17.90 44 VAL B CA 1
ATOM 3102 C C . VAL B 1 16 ? 39.267 146.798 14.023 1.00 16.17 44 VAL B C 1
ATOM 3103 O O . VAL B 1 16 ? 38.729 145.736 13.696 1.00 17.49 44 VAL B O 1
ATOM 3107 N N . ILE B 1 17 ? 39.391 147.199 15.277 1.00 14.97 45 ILE B N 1
ATOM 3108 C CA . ILE B 1 17 ? 38.834 146.427 16.386 1.00 15.65 45 ILE B CA 1
ATOM 3109 C C . ILE B 1 17 ? 37.820 147.318 17.073 1.00 15.47 45 ILE B C 1
ATOM 3110 O O . ILE B 1 17 ? 38.113 148.459 17.422 1.00 14.91 45 ILE B O 1
ATOM 3115 N N . GLY B 1 18 ? 36.626 146.787 17.258 1.00 15.09 46 GLY B N 1
ATOM 3116 C CA . GLY B 1 18 ? 35.533 147.522 17.885 1.00 15.55 46 GLY B CA 1
ATOM 3117 C C . GLY B 1 18 ? 35.366 147.151 19.334 1.00 15.67 46 GLY B C 1
ATOM 3118 O O . GLY B 1 18 ? 35.519 145.993 19.709 1.00 16.90 46 GLY B O 1
ATOM 3119 N N . CYS B 1 19 ? 35.048 148.149 20.146 1.00 16.16 47 CYS B N 1
ATOM 3120 C CA . CYS B 1 19 ? 34.845 147.963 21.574 1.00 16.00 47 CYS B CA 1
ATOM 3121 C C . CYS B 1 19 ? 33.497 148.575 21.976 1.00 15.49 47 CYS B C 1
ATOM 3122 O O . CYS B 1 19 ? 33.390 149.796 22.118 1.00 14.89 47 CYS B O 1
ATOM 3125 N N . PRO B 1 20 ? 32.455 147.732 22.128 1.00 15.15 48 PRO B N 1
ATOM 3126 C CA . PRO B 1 20 ? 31.189 148.171 22.727 1.00 16.12 48 PRO B CA 1
ATOM 3127 C C . PRO B 1 20 ? 31.275 148.193 24.255 1.00 16.29 48 PRO B C 1
ATOM 3128 O O . PRO B 1 20 ? 31.505 147.144 24.898 1.00 16.96 48 PRO B O 1
ATOM 3132 N N . ALA B 1 21 ? 31.173 149.397 24.836 1.00 15.54 49 ALA B N 1
ATOM 3133 C CA . ALA B 1 21 ? 31.427 149.575 26.260 1.00 15.61 49 ALA B CA 1
ATOM 3134 C C . ALA B 1 21 ? 30.472 150.604 26.848 1.00 15.54 49 ALA B C 1
ATOM 3135 O O . ALA B 1 21 ? 30.092 151.529 26.148 1.00 16.21 49 ALA B O 1
ATOM 3137 N N . PRO B 1 22 ? 30.143 150.473 28.141 1.00 15.20 50 PRO B N 1
ATOM 3138 C CA . PRO B 1 22 ? 29.244 151.449 28.758 1.00 15.74 50 PRO B CA 1
ATOM 3139 C C . PRO B 1 22 ? 30.034 152.700 29.176 1.00 15.64 50 PRO B C 1
ATOM 3140 O O . PRO B 1 22 ? 30.503 152.798 30.311 1.00 16.70 50 PRO B O 1
ATOM 3144 N N . LEU B 1 23 ? 30.232 153.627 28.239 1.00 17.75 51 LEU B N 1
ATOM 3145 C CA . LEU B 1 23 ? 31.105 154.800 28.485 1.00 18.11 51 LEU B CA 1
ATOM 3146 C C . LEU B 1 23 ? 30.384 155.933 29.205 1.00 19.06 51 LEU B C 1
ATOM 3147 O O . LEU B 1 23 ? 31.038 156.856 29.714 1.00 19.74 51 LEU B O 1
ATOM 3152 N N . THR B 1 24 ? 29.052 155.876 29.176 1.00 19.47 52 THR B N 1
ATOM 3153 C CA . THR B 1 24 ? 28.187 156.771 29.933 1.00 20.02 52 THR B CA 1
ATOM 3154 C C . THR B 1 24 ? 27.157 155.950 30.705 1.00 20.52 52 THR B C 1
ATOM 3155 O O . THR B 1 24 ? 26.987 154.736 30.466 1.00 19.62 52 THR B O 1
ATOM 3159 N N . GLY B 1 25 ? 26.467 156.604 31.645 1.00 21.04 53 GLY B N 1
ATOM 3160 C CA . GLY B 1 25 ? 25.442 155.932 32.427 1.00 20.69 53 GLY B CA 1
ATOM 3161 C C . GLY B 1 25 ? 25.976 155.394 33.714 1.00 21.21 53 GLY B C 1
ATOM 3162 O O . GLY B 1 25 ? 27.111 155.683 34.101 1.00 21.20 53 GLY B O 1
ATOM 3163 N N . ILE B 1 26 ? 25.176 154.554 34.363 1.00 21.10 54 ILE B N 1
ATOM 3164 C CA . ILE B 1 26 ? 25.469 154.126 35.726 1.00 22.17 54 ILE B CA 1
ATOM 3165 C C . ILE B 1 26 ? 26.772 153.340 35.899 1.00 21.72 54 ILE B C 1
ATOM 3166 O O . ILE B 1 26 ? 27.384 153.416 36.959 1.00 22.62 54 ILE B O 1
ATOM 3171 N N . VAL B 1 27 ? 27.205 152.588 34.888 1.00 21.24 55 VAL B N 1
ATOM 3172 C CA . VAL B 1 27 ? 28.499 151.885 34.992 1.00 21.12 55 VAL B CA 1
ATOM 3173 C C . VAL B 1 27 ? 29.577 152.497 34.075 1.00 21.11 55 VAL B C 1
ATOM 3174 O O . VAL B 1 27 ? 30.538 151.819 33.692 1.00 20.14 55 VAL B O 1
ATOM 3178 N N . ALA B 1 28 ? 29.442 153.787 33.792 1.00 20.92 56 ALA B N 1
ATOM 3179 C CA . ALA B 1 28 ? 30.455 154.538 33.033 1.00 21.22 56 ALA B CA 1
ATOM 3180 C C . ALA B 1 28 ? 31.873 154.315 33.541 1.00 21.65 56 ALA B C 1
ATOM 3181 O O . ALA B 1 28 ? 32.800 154.190 32.731 1.00 21.08 56 ALA B O 1
ATOM 3183 N N . ALA B 1 29 ? 32.052 154.264 34.864 1.00 21.50 57 ALA B N 1
ATOM 3184 C CA . ALA B 1 29 ? 33.386 154.123 35.456 1.00 22.49 57 ALA B CA 1
ATOM 3185 C C . ALA B 1 29 ? 34.092 152.868 34.917 1.00 21.74 57 ALA B C 1
ATOM 3186 O O . ALA B 1 29 ? 35.271 152.925 34.560 1.00 21.80 57 ALA B O 1
ATOM 3188 N N . ASP B 1 30 ? 33.359 151.761 34.815 1.00 21.00 58 ASP B N 1
ATOM 3189 C CA . ASP B 1 30 ? 33.922 150.512 34.291 1.00 20.06 58 ASP B CA 1
ATOM 3190 C C . ASP B 1 30 ? 34.154 150.593 32.799 1.00 18.26 58 ASP B C 1
ATOM 3191 O O . ASP B 1 30 ? 35.206 150.161 32.311 1.00 17.32 58 ASP B O 1
ATOM 3196 N N . GLY B 1 31 ? 33.180 151.135 32.061 1.00 17.49 59 GLY B N 1
ATOM 3197 C CA . GLY B 1 31 ? 33.327 151.319 30.620 1.00 16.85 59 GLY B CA 1
ATOM 3198 C C . GLY B 1 31 ? 34.550 152.105 30.239 1.00 16.47 59 GLY B C 1
ATOM 3199 O O . GLY B 1 31 ? 35.282 151.762 29.295 1.00 16.16 59 GLY B O 1
ATOM 3200 N N . ILE B 1 32 ? 34.795 153.183 30.979 1.00 15.58 60 ILE B N 1
ATOM 3201 C CA . ILE B 1 32 ? 35.977 154.009 30.730 1.00 16.32 60 ILE B CA 1
ATOM 3202 C C . ILE B 1 32 ? 37.261 153.200 30.960 1.00 15.60 60 ILE B C 1
ATOM 3203 O O . ILE B 1 32 ? 38.210 153.331 30.193 1.00 15.90 60 ILE B O 1
ATOM 3208 N N . GLU B 1 33 ? 37.265 152.322 31.956 1.00 14.92 61 GLU B N 1
ATOM 3209 C CA . GLU B 1 33 ? 38.452 151.501 32.206 1.00 14.92 61 GLU B CA 1
ATOM 3210 C C . GLU B 1 33 ? 38.638 150.463 31.105 1.00 14.30 61 GLU B C 1
ATOM 3211 O O . GLU B 1 33 ? 39.779 150.170 30.752 1.00 14.62 61 GLU B O 1
ATOM 3217 N N . PHE B 1 34 ? 37.546 149.894 30.579 1.00 13.56 62 PHE B N 1
ATOM 3218 C CA . PHE B 1 34 ? 37.665 148.961 29.441 1.00 12.70 62 PHE B CA 1
ATOM 3219 C C . PHE B 1 34 ? 38.286 149.652 28.230 1.00 12.56 62 PHE B C 1
ATOM 3220 O O . PHE B 1 34 ? 39.150 149.088 27.562 1.00 12.38 62 PHE B O 1
ATOM 3228 N N . GLN B 1 35 ? 37.866 150.884 27.962 1.00 12.61 63 GLN B N 1
ATOM 3229 C CA . GLN B 1 35 ? 38.493 151.706 26.935 1.00 13.16 63 GLN B CA 1
ATOM 3230 C C . GLN B 1 35 ? 39.980 151.932 27.216 1.00 12.97 63 GLN B C 1
ATOM 3231 O O . GLN B 1 35 ? 40.819 151.808 26.325 1.00 14.18 63 GLN B O 1
ATOM 3237 N N . ARG B 1 36 ? 40.330 152.277 28.441 1.00 13.50 64 ARG B N 1
ATOM 3238 C CA . ARG B 1 36 ? 41.734 152.544 28.764 1.00 13.76 64 ARG B CA 1
ATOM 3239 C C . ARG B 1 36 ? 42.608 151.308 28.577 1.00 13.46 64 ARG B C 1
ATOM 3240 O O . ARG B 1 36 ? 43.715 151.383 28.025 1.00 13.92 64 ARG B O 1
ATOM 3248 N N . GLY B 1 37 ? 42.101 150.167 29.030 1.00 13.61 65 GLY B N 1
ATOM 3249 C CA . GLY B 1 37 ? 42.851 148.907 28.923 1.00 13.63 65 GLY B CA 1
ATOM 3250 C C . GLY B 1 37 ? 43.095 148.495 27.498 1.00 13.38 65 GLY B C 1
ATOM 3251 O O . GLY B 1 37 ? 44.189 148.077 27.169 1.00 12.54 65 GLY B O 1
ATOM 3252 N N . ILE B 1 38 ? 42.080 148.628 26.639 1.00 13.61 66 ILE B N 1
ATOM 3253 C CA . ILE B 1 38 ? 42.224 148.178 25.275 1.00 13.21 66 ILE B CA 1
ATOM 3254 C C . ILE B 1 38 ? 43.129 149.141 24.491 1.00 12.92 66 ILE B C 1
ATOM 3255 O O . ILE B 1 38 ? 43.939 148.714 23.663 1.00 12.78 66 ILE B O 1
ATOM 3260 N N . GLN B 1 39 ? 43.025 150.437 24.783 1.00 13.49 67 GLN B N 1
ATOM 3261 C CA . GLN B 1 39 ? 43.926 151.421 24.192 1.00 14.39 67 GLN B CA 1
ATOM 3262 C C . GLN B 1 39 ? 45.394 151.182 24.576 1.00 14.25 67 GLN B C 1
ATOM 3263 O O . GLN B 1 39 ? 46.284 151.275 23.720 1.00 13.76 67 GLN B O 1
ATOM 3269 N N . MET B 1 40 ? 45.657 150.829 25.822 1.00 14.01 68 MET B N 1
ATOM 3270 C CA . MET B 1 40 ? 47.023 150.520 26.252 1.00 13.75 68 MET B CA 1
ATOM 3271 C C . MET B 1 40 ? 47.567 149.300 25.501 1.00 13.80 68 MET B C 1
ATOM 3272 O O . MET B 1 40 ? 48.728 149.304 25.013 1.00 13.52 68 MET B O 1
ATOM 3277 N N . ALA B 1 41 ? 46.752 148.250 25.384 1.00 13.41 69 ALA B N 1
ATOM 3278 C CA . ALA B 1 41 ? 47.186 147.057 24.628 1.00 12.29 69 ALA B CA 1
ATOM 3279 C C . ALA B 1 41 ? 47.457 147.398 23.173 1.00 13.81 69 ALA B C 1
ATOM 3280 O O . ALA B 1 41 ? 48.485 146.991 22.627 1.00 12.86 69 ALA B O 1
ATOM 3282 N N . ALA B 1 42 ? 46.559 148.169 22.548 1.00 12.88 70 ALA B N 1
ATOM 3283 C CA . ALA B 1 42 ? 46.717 148.524 21.153 1.00 12.98 70 ALA B CA 1
ATOM 3284 C C . ALA B 1 42 ? 48.013 149.299 20.957 1.00 12.48 70 ALA B C 1
ATOM 3285 O O . ALA B 1 42 ? 48.783 148.988 20.055 1.00 13.41 70 ALA B O 1
ATOM 3287 N N . ASP B 1 43 ? 48.297 150.255 21.844 1.00 13.04 71 ASP B N 1
ATOM 3288 C CA . ASP B 1 43 ? 49.543 150.994 21.744 1.00 13.79 71 ASP B CA 1
ATOM 3289 C C . ASP B 1 43 ? 50.769 150.106 21.847 1.00 12.87 71 ASP B C 1
ATOM 3290 O O . ASP B 1 43 ? 51.728 150.254 21.071 1.00 13.98 71 ASP B O 1
ATOM 3295 N N . GLU B 1 44 ? 50.778 149.196 22.815 1.00 13.15 72 GLU B N 1
ATOM 3296 C CA . GLU B 1 44 ? 51.933 148.321 23.007 1.00 13.27 72 GLU B CA 1
ATOM 3297 C C . GLU B 1 44 ? 52.166 147.384 21.833 1.00 13.64 72 GLU B C 1
ATOM 3298 O O . GLU B 1 44 ? 53.310 147.184 21.404 1.00 14.41 72 GLU B O 1
ATOM 3304 N N . ILE B 1 45 ? 51.084 146.814 21.325 1.00 13.15 73 ILE B N 1
ATOM 3305 C CA . ILE B 1 45 ? 51.170 145.915 20.187 1.00 13.87 73 ILE B CA 1
ATOM 3306 C C . ILE B 1 45 ? 51.628 146.713 18.953 1.00 13.50 73 ILE B C 1
ATOM 3307 O O . ILE B 1 45 ? 52.485 146.265 18.180 1.00 14.42 73 ILE B O 1
ATOM 3312 N N . ASN B 1 46 ? 51.042 147.885 18.747 1.00 13.90 74 ASN B N 1
ATOM 3313 C CA . ASN B 1 46 ? 51.433 148.730 17.602 1.00 14.39 74 ASN B CA 1
ATOM 3314 C C . ASN B 1 46 ? 52.895 149.175 17.675 1.00 16.01 74 ASN B C 1
ATOM 3315 O O . ASN B 1 46 ? 53.547 149.357 16.630 1.00 17.88 74 ASN B O 1
ATOM 3320 N N . ALA B 1 47 ? 53.411 149.353 18.888 1.00 16.49 75 ALA B N 1
ATOM 3321 C CA . ALA B 1 47 ? 54.806 149.775 19.069 1.00 17.44 75 ALA B CA 1
ATOM 3322 C C . ALA B 1 47 ? 55.817 148.771 18.532 1.00 19.49 75 ALA B C 1
ATOM 3323 O O . ALA B 1 47 ? 56.918 149.163 18.151 1.00 19.17 75 ALA B O 1
ATOM 3325 N N . VAL B 1 48 ? 55.449 147.490 18.477 1.00 20.32 76 VAL B N 1
ATOM 3326 C CA . VAL B 1 48 ? 56.412 146.442 18.113 1.00 22.09 76 VAL B CA 1
ATOM 3327 C C . VAL B 1 48 ? 56.023 145.714 16.856 1.00 23.60 76 VAL B C 1
ATOM 3328 O O . VAL B 1 48 ? 56.505 144.591 16.630 1.00 25.40 76 VAL B O 1
ATOM 3332 N N . GLY B 1 49 ? 55.186 146.356 16.035 1.00 23.24 77 GLY B N 1
ATOM 3333 C CA . GLY B 1 49 ? 54.852 145.854 14.696 1.00 24.05 77 GLY B CA 1
ATOM 3334 C C . GLY B 1 49 ? 53.388 145.579 14.384 1.00 23.16 77 GLY B C 1
ATOM 3335 O O . GLY B 1 49 ? 53.098 144.961 13.349 1.00 25.10 77 GLY B O 1
ATOM 3336 N N . GLY B 1 50 ? 52.460 145.992 15.253 1.00 20.32 78 GLY B N 1
ATOM 3337 C CA . GLY B 1 50 ? 51.031 145.743 15.019 1.00 19.15 78 GLY B CA 1
ATOM 3338 C C . GLY B 1 50 ? 50.715 144.263 14.897 1.00 17.84 78 GLY B C 1
ATOM 3339 O O . GLY B 1 50 ? 51.372 143.417 15.523 1.00 17.77 78 GLY B O 1
ATOM 3340 N N . ILE B 1 51 ? 49.665 143.934 14.137 1.00 16.88 79 ILE B N 1
ATOM 3341 C CA . ILE B 1 51 ? 49.386 142.533 13.810 1.00 15.52 79 ILE B CA 1
ATOM 3342 C C . ILE B 1 51 ? 49.971 142.296 12.421 1.00 14.87 79 ILE B C 1
ATOM 3343 O O . ILE B 1 51 ? 49.421 142.796 11.416 1.00 14.19 79 ILE B O 1
ATOM 3348 N N . LEU B 1 52 ? 51.089 141.553 12.353 1.00 14.45 80 LEU B N 1
ATOM 3349 C CA . LEU B 1 52 ? 51.802 141.302 11.100 1.00 15.63 80 LEU B CA 1
ATOM 3350 C C . LEU B 1 52 ? 52.079 142.605 10.330 1.00 16.09 80 LEU B C 1
ATOM 3351 O O . LEU B 1 52 ? 51.875 142.675 9.112 1.00 15.67 80 LEU B O 1
ATOM 3356 N N . GLY B 1 53 ? 52.468 143.655 11.041 1.00 16.38 81 GLY B N 1
ATOM 3357 C CA . GLY B 1 53 ? 52.773 144.941 10.378 1.00 17.40 81 GLY B CA 1
ATOM 3358 C C . GLY B 1 53 ? 51.592 145.877 10.170 1.00 17.76 81 GLY B C 1
ATOM 3359 O O . GLY B 1 53 ? 51.785 147.021 9.757 1.00 19.18 81 GLY B O 1
ATOM 3360 N N . ARG B 1 54 ? 50.372 145.407 10.437 1.00 17.27 82 ARG B N 1
ATOM 3361 C CA . ARG B 1 54 ? 49.186 146.224 10.297 1.00 17.03 82 ARG B CA 1
ATOM 3362 C C . ARG B 1 54 ? 48.843 146.813 11.672 1.00 16.12 82 ARG B C 1
ATOM 3363 O O . ARG B 1 54 ? 48.633 146.074 12.629 1.00 15.38 82 ARG B O 1
ATOM 3371 N N . PRO B 1 55 ? 48.776 148.144 11.779 1.00 16.28 83 PRO B N 1
ATOM 3372 C CA . PRO B 1 55 ? 48.411 148.762 13.042 1.00 15.93 83 PRO B CA 1
ATOM 3373 C C . PRO B 1 55 ? 46.953 148.497 13.411 1.00 15.78 83 PRO B C 1
ATOM 3374 O O . PRO B 1 55 ? 46.096 148.355 12.554 1.00 17.08 83 PRO B O 1
ATOM 3378 N N . ILE B 1 56 ? 46.715 148.364 14.699 1.00 16.14 84 ILE B N 1
ATOM 3379 C CA . ILE B 1 56 ? 45.357 148.265 15.235 1.00 16.04 84 ILE B CA 1
ATOM 3380 C C . ILE B 1 56 ? 44.791 149.672 15.390 1.00 16.92 84 ILE B C 1
ATOM 3381 O O . ILE B 1 56 ? 45.417 150.537 16.019 1.00 17.29 84 ILE B O 1
ATOM 3386 N N . GLU B 1 57 ? 43.599 149.878 14.838 1.00 17.56 85 GLU B N 1
ATOM 3387 C CA . GLU B 1 57 ? 42.803 151.069 15.048 1.00 18.82 85 GLU B CA 1
ATOM 3388 C C . GLU B 1 57 ? 41.571 150.659 15.854 1.00 17.97 85 GLU B C 1
ATOM 3389 O O . GLU B 1 57 ? 40.869 149.722 15.501 1.00 18.50 85 GLU B O 1
ATOM 3395 N N . LEU B 1 58 ? 41.320 151.349 16.948 1.00 16.97 86 LEU B N 1
ATOM 3396 C CA . LEU B 1 58 ? 40.159 151.054 17.778 1.00 17.11 86 LEU B CA 1
ATOM 3397 C C . LEU B 1 58 ? 38.994 151.993 17.464 1.00 16.68 86 LEU B C 1
ATOM 3398 O O . LEU B 1 58 ? 39.187 153.195 17.288 1.00 16.24 86 LEU B O 1
ATOM 3403 N N . VAL B 1 59 ? 37.795 151.424 17.402 1.00 16.47 87 VAL B N 1
ATOM 3404 C CA A VAL B 1 59 ? 36.559 152.210 17.314 0.50 16.75 87 VAL B CA 1
ATOM 3405 C CA B VAL B 1 59 ? 36.553 152.209 17.310 0.50 17.04 87 VAL B CA 1
ATOM 3406 C C . VAL B 1 59 ? 35.657 151.838 18.494 1.00 17.11 87 VAL B C 1
ATOM 3407 O O . VAL B 1 59 ? 35.584 150.676 18.890 1.00 17.54 87 VAL B O 1
ATOM 3414 N N . PHE B 1 60 ? 34.999 152.829 19.080 1.00 16.83 88 PHE B N 1
ATOM 3415 C CA . PHE B 1 60 ? 34.209 152.620 20.273 1.00 17.52 88 PHE B CA 1
ATOM 3416 C C . PHE B 1 60 ? 32.744 152.864 19.992 1.00 18.23 88 PHE B C 1
ATOM 3417 O O . PHE B 1 60 ? 32.396 153.710 19.154 1.00 18.52 88 PHE B O 1
ATOM 3425 N N . ALA B 1 61 ? 31.895 152.093 20.651 1.00 18.09 89 ALA B N 1
ATOM 3426 C CA . ALA B 1 61 ? 30.457 152.345 20.609 1.00 18.98 89 ALA B CA 1
ATOM 3427 C C . ALA B 1 61 ? 30.003 152.382 22.033 1.00 18.80 89 ALA B C 1
ATOM 3428 O O . ALA B 1 61 ? 30.241 151.422 22.802 1.00 17.88 89 ALA B O 1
ATOM 3430 N N . ASP B 1 62 ? 29.406 153.513 22.426 1.00 18.56 90 ASP B N 1
ATOM 3431 C CA . ASP B 1 62 ? 28.924 153.693 23.781 1.00 18.37 90 ASP B CA 1
ATOM 3432 C C . ASP B 1 62 ? 27.547 153.034 23.933 1.00 18.96 90 ASP B C 1
ATOM 3433 O O . ASP B 1 62 ? 26.565 153.456 23.293 1.00 18.27 90 ASP B O 1
ATOM 3438 N N . THR B 1 63 ? 27.480 152.007 24.779 1.00 17.84 91 THR B N 1
ATOM 3439 C CA . THR B 1 63 ? 26.241 151.299 25.039 1.00 17.79 91 THR B CA 1
ATOM 3440 C C . THR B 1 63 ? 25.443 151.989 26.151 1.00 19.01 91 THR B C 1
ATOM 3441 O O . THR B 1 63 ? 24.345 151.529 26.502 1.00 18.22 91 THR B O 1
ATOM 3445 N N . GLN B 1 64 ? 26.008 153.054 26.725 1.00 19.17 92 GLN B N 1
ATOM 3446 C CA . GLN B 1 64 ? 25.261 153.962 27.631 1.00 20.26 92 GLN B CA 1
ATOM 3447 C C . GLN B 1 64 ? 24.731 153.298 28.895 1.00 19.89 92 GLN B C 1
ATOM 3448 O O . GLN B 1 64 ? 23.776 153.793 29.521 1.00 19.50 92 GLN B O 1
ATOM 3454 N N . SER B 1 65 ? 25.336 152.176 29.287 1.00 19.34 93 SER B N 1
ATOM 3455 C CA . SER B 1 65 ? 24.838 151.372 30.417 1.00 19.61 93 SER B CA 1
ATOM 3456 C C . SER B 1 65 ? 23.395 150.898 30.230 1.00 20.66 93 SER B C 1
ATOM 3457 O O . SER B 1 65 ? 22.700 150.616 31.221 1.00 20.77 93 SER B O 1
ATOM 3460 N N . LYS B 1 66 ? 22.986 150.785 28.964 1.00 21.08 94 LYS B N 1
ATOM 3461 C CA . LYS B 1 66 ? 21.648 150.341 28.557 1.00 22.27 94 LYS B CA 1
ATOM 3462 C C . LYS B 1 66 ? 21.663 148.858 28.177 1.00 22.02 94 LYS B C 1
ATOM 3463 O O . LYS B 1 66 ? 22.714 148.213 28.199 1.00 22.26 94 LYS B O 1
ATOM 3469 N N . GLY B 1 67 ? 20.494 148.315 27.845 1.00 22.51 95 GLY B N 1
ATOM 3470 C CA . GLY B 1 67 ? 20.332 146.888 27.706 1.00 22.21 95 GLY B CA 1
ATOM 3471 C C . GLY B 1 67 ? 20.561 146.310 26.327 1.00 21.98 95 GLY B C 1
ATOM 3472 O O . GLY B 1 67 ? 21.203 146.924 25.464 1.00 21.96 95 GLY B O 1
ATOM 3473 N N . VAL B 1 68 ? 19.968 145.138 26.117 1.00 21.20 96 VAL B N 1
ATOM 3474 C CA . VAL B 1 68 ? 20.219 144.310 24.940 1.00 20.71 96 VAL B CA 1
ATOM 3475 C C . VAL B 1 68 ? 20.037 145.028 23.614 1.00 20.26 96 VAL B C 1
ATOM 3476 O O . VAL B 1 68 ? 20.879 144.883 22.757 1.00 18.72 96 VAL B O 1
ATOM 3480 N N . ASP B 1 69 ? 18.951 145.778 23.427 1.00 20.56 97 ASP B N 1
ATOM 3481 C CA . ASP B 1 69 ? 18.687 146.392 22.118 1.00 21.30 97 ASP B CA 1
ATOM 3482 C C . ASP B 1 69 ? 19.804 147.379 21.771 1.00 19.91 97 ASP B C 1
ATOM 3483 O O . ASP B 1 69 ? 20.217 147.460 20.627 1.00 19.83 97 ASP B O 1
ATOM 3488 N N . VAL B 1 70 ? 20.225 148.159 22.760 1.00 18.58 98 VAL B N 1
ATOM 3489 C CA . VAL B 1 70 ? 21.285 149.162 22.552 1.00 17.75 98 VAL B CA 1
ATOM 3490 C C . VAL B 1 70 ? 22.657 148.465 22.352 1.00 16.88 98 VAL B C 1
ATOM 3491 O O . VAL B 1 70 ? 23.449 148.866 21.508 1.00 18.12 98 VAL B O 1
ATOM 3495 N N . VAL B 1 71 ? 22.908 147.388 23.084 1.00 16.82 99 VAL B N 1
ATOM 3496 C CA . VAL B 1 71 ? 24.174 146.646 22.921 1.00 16.34 99 VAL B CA 1
ATOM 3497 C C . VAL B 1 71 ? 24.285 146.064 21.516 1.00 16.11 99 VAL B C 1
ATOM 3498 O O . VAL B 1 71 ? 25.322 146.198 20.847 1.00 14.77 99 VAL B O 1
ATOM 3502 N N . ILE B 1 72 ? 23.187 145.459 21.047 1.00 16.17 100 ILE B N 1
ATOM 3503 C CA . ILE B 1 72 ? 23.138 144.894 19.710 1.00 16.38 100 ILE B CA 1
ATOM 3504 C C . ILE B 1 72 ? 23.328 145.970 18.635 1.00 17.40 100 ILE B C 1
ATOM 3505 O O . ILE B 1 72 ? 24.106 145.793 17.705 1.00 18.23 100 ILE B O 1
ATOM 3510 N N . GLN B 1 73 ? 22.609 147.081 18.755 1.00 18.39 101 GLN B N 1
ATOM 3511 C CA A GLN B 1 73 ? 22.734 148.150 17.775 0.50 18.92 101 GLN B CA 1
ATOM 3512 C CA B GLN B 1 73 ? 22.730 148.187 17.795 0.50 18.85 101 GLN B CA 1
ATOM 3513 C C . GLN B 1 73 ? 24.160 148.701 17.747 1.00 18.77 101 GLN B C 1
ATOM 3514 O O . GLN B 1 73 ? 24.676 149.000 16.679 1.00 19.16 101 GLN B O 1
ATOM 3525 N N . SER B 1 74 ? 24.794 148.789 18.915 1.00 18.62 102 SER B N 1
ATOM 3526 C CA . SER B 1 74 ? 26.159 149.293 19.046 1.00 19.01 102 SER B CA 1
ATOM 3527 C C . SER B 1 74 ? 27.161 148.359 18.374 1.00 18.32 102 SER B C 1
ATOM 3528 O O . SER B 1 74 ? 28.027 148.803 17.597 1.00 17.82 102 SER B O 1
ATOM 3531 N N . ALA B 1 75 ? 27.037 147.068 18.677 1.00 18.11 103 ALA B N 1
ATOM 3532 C CA . ALA B 1 75 ? 27.840 146.029 18.016 1.00 18.24 103 ALA B CA 1
ATOM 3533 C C . ALA B 1 75 ? 27.672 146.034 16.501 1.00 18.84 103 ALA B C 1
ATOM 3534 O O . ALA B 1 75 ? 28.664 145.987 15.755 1.00 19.02 103 ALA B O 1
ATOM 3536 N N . GLN B 1 76 ? 26.419 146.070 16.034 1.00 18.92 104 GLN B N 1
ATOM 3537 C CA A GLN B 1 76 ? 26.114 146.096 14.598 0.50 19.56 104 GLN B CA 1
ATOM 3538 C CA B GLN B 1 76 ? 26.158 146.070 14.599 0.50 19.71 104 GLN B CA 1
ATOM 3539 C C . GLN B 1 76 ? 26.762 147.301 13.895 1.00 20.06 104 GLN B C 1
ATOM 3540 O O . GLN B 1 76 ? 27.308 147.176 12.808 1.00 19.97 104 GLN B O 1
ATOM 3551 N N . ARG B 1 77 ? 26.701 148.462 14.536 1.00 20.67 105 ARG B N 1
ATOM 3552 C CA . ARG B 1 77 ? 27.268 149.691 13.975 1.00 21.04 105 ARG B CA 1
ATOM 3553 C C . ARG B 1 77 ? 28.785 149.568 13.829 1.00 20.37 105 ARG B C 1
ATOM 3554 O O . ARG B 1 77 ? 29.345 149.946 12.809 1.00 20.51 105 ARG B O 1
ATOM 3562 N N . LEU B 1 78 ? 29.448 148.997 14.831 1.00 18.71 106 LEU B N 1
ATOM 3563 C CA . LEU B 1 78 ? 30.889 148.808 14.745 1.00 18.91 106 LEU B CA 1
ATOM 3564 C C . LEU B 1 78 ? 31.278 147.937 13.557 1.00 18.78 106 LEU B C 1
ATOM 3565 O O . LEU B 1 78 ? 32.279 148.204 12.892 1.00 18.34 106 LEU B O 1
ATOM 3570 N N . ILE B 1 79 ? 30.490 146.912 13.283 1.00 19.17 107 ILE B N 1
ATOM 3571 C CA . ILE B 1 79 ? 30.764 146.034 12.151 1.00 20.61 107 ILE B CA 1
ATOM 3572 C C . ILE B 1 79 ? 30.375 146.697 10.825 1.00 22.07 107 ILE B C 1
ATOM 3573 O O . ILE B 1 79 ? 31.185 146.757 9.901 1.00 21.68 107 ILE B O 1
ATOM 3578 N N . ASP B 1 80 ? 29.149 147.188 10.737 1.00 23.62 108 ASP B N 1
ATOM 3579 C CA . ASP B 1 80 ? 28.619 147.620 9.435 1.00 25.81 108 ASP B CA 1
ATOM 3580 C C . ASP B 1 80 ? 29.073 149.017 9.045 1.00 26.02 108 ASP B C 1
ATOM 3581 O O . ASP B 1 80 ? 29.367 149.250 7.880 1.00 27.00 108 ASP B O 1
ATOM 3586 N N . ARG B 1 81 ? 29.178 149.935 9.996 1.00 26.25 109 ARG B N 1
ATOM 3587 C CA . ARG B 1 81 ? 29.648 151.283 9.684 1.00 26.85 109 ARG B CA 1
ATOM 3588 C C . ARG B 1 81 ? 31.174 151.428 9.793 1.00 26.24 109 ARG B C 1
ATOM 3589 O O . ARG B 1 81 ? 31.791 152.117 8.975 1.00 25.67 109 ARG B O 1
ATOM 3597 N N . ASP B 1 82 ? 31.774 150.796 10.806 1.00 24.78 110 ASP B N 1
ATOM 3598 C CA . ASP B 1 82 ? 33.200 150.961 11.099 1.00 24.34 110 ASP B CA 1
ATOM 3599 C C . ASP B 1 82 ? 34.102 149.830 10.599 1.00 22.61 110 ASP B C 1
ATOM 3600 O O . ASP B 1 82 ? 35.323 149.942 10.692 1.00 22.40 110 ASP B O 1
ATOM 3605 N N . ASN B 1 83 ? 33.497 148.779 10.032 1.00 20.40 111 ASN B N 1
ATOM 3606 C CA . ASN B 1 83 ? 34.202 147.652 9.405 1.00 20.40 111 ASN B CA 1
ATOM 3607 C C . ASN B 1 83 ? 35.091 146.841 10.394 1.00 18.58 111 ASN B C 1
ATOM 3608 O O . ASN B 1 83 ? 36.152 146.307 10.023 1.00 17.66 111 ASN B O 1
ATOM 3613 N N . ALA B 1 84 ? 34.619 146.731 11.627 1.00 17.27 112 ALA B N 1
ATOM 3614 C CA . ALA B 1 84 ? 35.363 145.984 12.669 1.00 16.93 112 ALA B CA 1
ATOM 3615 C C . ALA B 1 84 ? 35.491 144.513 12.309 1.00 16.55 112 ALA B C 1
ATOM 3616 O O . ALA B 1 84 ? 34.493 143.854 11.984 1.00 16.97 112 ALA B O 1
ATOM 3618 N N . SER B 1 85 ? 36.723 144.006 12.395 1.00 15.44 113 SER B N 1
ATOM 3619 C CA . SER B 1 85 ? 37.044 142.600 12.265 1.00 15.74 113 SER B CA 1
ATOM 3620 C C . SER B 1 85 ? 36.765 141.793 13.509 1.00 15.23 113 SER B C 1
ATOM 3621 O O . SER B 1 85 ? 36.591 140.600 13.415 1.00 15.91 113 SER B O 1
ATOM 3624 N N . ALA B 1 86 ? 36.735 142.452 14.661 1.00 14.48 114 ALA B N 1
ATOM 3625 C CA . ALA B 1 86 ? 36.461 141.790 15.917 1.00 14.27 114 ALA B CA 1
ATOM 3626 C C . ALA B 1 86 ? 35.840 142.783 16.846 1.00 14.19 114 ALA B C 1
ATOM 3627 O O . ALA B 1 86 ? 36.099 143.974 16.712 1.00 15.27 114 ALA B O 1
ATOM 3629 N N . LEU B 1 87 ? 35.041 142.278 17.779 1.00 13.33 115 LEU B N 1
ATOM 3630 C CA . LEU B 1 87 ? 34.497 143.094 18.873 1.00 13.83 115 LEU B CA 1
ATOM 3631 C C . LEU B 1 87 ? 35.095 142.585 20.164 1.00 13.88 115 LEU B C 1
ATOM 3632 O O . LEU B 1 87 ? 35.069 141.386 20.422 1.00 13.66 115 LEU B O 1
ATOM 3637 N N . ILE B 1 88 ? 35.592 143.503 20.990 1.00 13.69 116 ILE B N 1
ATOM 3638 C CA . ILE B 1 88 ? 36.136 143.153 22.283 1.00 12.92 116 ILE B CA 1
ATOM 3639 C C . ILE B 1 88 ? 35.495 144.043 23.352 1.00 13.52 116 ILE B C 1
ATOM 3640 O O . ILE B 1 88 ? 35.614 145.281 23.323 1.00 14.27 116 ILE B O 1
ATOM 3645 N N . ALA B 1 89 ? 34.809 143.379 24.277 1.00 13.07 117 ALA B N 1
ATOM 3646 C CA . ALA B 1 89 ? 34.097 144.013 25.377 1.00 13.62 117 ALA B CA 1
ATOM 3647 C C . ALA B 1 89 ? 34.697 143.610 26.722 1.00 14.15 117 ALA B C 1
ATOM 3648 O O . ALA B 1 89 ? 35.380 142.580 26.831 1.00 14.37 117 ALA B O 1
ATOM 3650 N N . GLY B 1 90 ? 34.447 144.414 27.754 1.00 13.58 118 GLY B N 1
ATOM 3651 C CA . GLY B 1 90 ? 34.555 143.929 29.146 1.00 13.75 118 GLY B CA 1
ATOM 3652 C C . GLY B 1 90 ? 33.214 143.296 29.466 1.00 14.24 118 GLY B C 1
ATOM 3653 O O . GLY B 1 90 ? 32.981 142.108 29.239 1.00 14.33 118 GLY B O 1
ATOM 3654 N N . TYR B 1 91 ? 32.289 144.102 29.945 1.00 14.66 119 TYR B N 1
ATOM 3655 C CA . TYR B 1 91 ? 30.896 143.683 30.032 1.00 15.21 119 TYR B CA 1
ATOM 3656 C C . TYR B 1 91 ? 30.026 144.858 29.620 1.00 15.97 119 TYR B C 1
ATOM 3657 O O . TYR B 1 91 ? 30.500 146.001 29.519 1.00 15.57 119 TYR B O 1
ATOM 3666 N N . ASN B 1 92 ? 28.769 144.531 29.327 1.00 16.60 120 ASN B N 1
ATOM 3667 C CA . ASN B 1 92 ? 27.708 145.509 29.106 1.00 17.23 120 ASN B CA 1
ATOM 3668 C C . ASN B 1 92 ? 26.520 145.044 29.939 1.00 17.66 120 ASN B C 1
ATOM 3669 O O . ASN B 1 92 ? 26.504 143.894 30.411 1.00 16.25 120 ASN B O 1
ATOM 3674 N N . LEU B 1 93 ? 25.532 145.921 30.155 1.00 18.06 121 LEU B N 1
ATOM 3675 C CA . LEU B 1 93 ? 24.400 145.561 31.000 1.00 18.60 121 LEU B CA 1
ATOM 3676 C C . LEU B 1 93 ? 23.307 144.844 30.202 1.00 19.00 121 LEU B C 1
ATOM 3677 O O . LEU B 1 93 ? 22.173 145.286 30.105 1.00 19.73 121 LEU B O 1
ATOM 3682 N N . GLU B 1 94 ? 23.691 143.706 29.644 1.00 19.28 122 GLU B N 1
ATOM 3683 C CA . GLU B 1 94 ? 22.815 142.800 28.911 1.00 19.01 122 GLU B CA 1
ATOM 3684 C C . GLU B 1 94 ? 22.864 141.448 29.640 1.00 19.12 122 GLU B C 1
ATOM 3685 O O . GLU B 1 94 ? 23.676 141.271 30.546 1.00 19.72 122 GLU B O 1
ATOM 3691 N N . ASN B 1 95 ? 22.024 140.492 29.232 1.00 18.93 123 ASN B N 1
ATOM 3692 C CA A ASN B 1 95 ? 21.992 139.193 29.911 0.50 18.93 123 ASN B CA 1
ATOM 3693 C CA B ASN B 1 95 ? 21.969 139.156 29.826 0.50 18.76 123 ASN B CA 1
ATOM 3694 C C . ASN B 1 95 ? 23.266 138.354 29.663 1.00 18.33 123 ASN B C 1
ATOM 3695 O O . ASN B 1 95 ? 23.582 137.466 30.455 1.00 19.16 123 ASN B O 1
ATOM 3704 N N . GLY B 1 96 ? 23.990 138.644 28.592 1.00 17.83 124 GLY B N 1
ATOM 3705 C CA . GLY B 1 96 ? 25.254 137.966 28.289 1.00 17.43 124 GLY B CA 1
ATOM 3706 C C . GLY B 1 96 ? 25.388 137.341 26.920 1.00 17.56 124 GLY B C 1
ATOM 3707 O O . GLY B 1 96 ? 26.494 136.951 26.538 1.00 17.86 124 GLY B O 1
ATOM 3708 N N . THR B 1 97 ? 24.281 137.230 26.170 1.00 16.22 125 THR B N 1
ATOM 3709 C CA . THR B 1 97 ? 24.309 136.518 24.909 1.00 16.65 125 THR B CA 1
ATOM 3710 C C . THR B 1 97 ? 23.912 137.406 23.722 1.00 16.22 125 THR B C 1
ATOM 3711 O O . THR B 1 97 ? 23.605 136.890 22.660 1.00 16.99 125 THR B O 1
ATOM 3715 N N . ALA B 1 98 ? 23.956 138.713 23.911 1.00 16.38 126 ALA B N 1
ATOM 3716 C CA . ALA B 1 98 ? 23.584 139.681 22.849 1.00 16.92 126 ALA B CA 1
ATOM 3717 C C . ALA B 1 98 ? 24.562 139.678 21.678 1.00 17.72 126 ALA B C 1
ATOM 3718 O O . ALA B 1 98 ? 24.176 139.938 20.527 1.00 18.03 126 ALA B O 1
ATOM 3720 N N . LEU B 1 99 ? 25.836 139.399 21.964 1.00 16.83 127 LEU B N 1
ATOM 3721 C CA . LEU B 1 99 ? 26.863 139.500 20.927 1.00 16.26 127 LEU B CA 1
ATOM 3722 C C . LEU B 1 99 ? 26.912 138.299 20.006 1.00 15.91 127 LEU B C 1
ATOM 3723 O O . LEU B 1 99 ? 27.359 138.441 18.870 1.00 15.81 127 LEU B O 1
ATOM 3728 N N . HIS B 1 100 ? 26.465 137.135 20.477 1.00 15.55 128 HIS B N 1
ATOM 3729 C CA . HIS B 1 100 ? 26.671 135.873 19.745 1.00 14.73 128 HIS B CA 1
ATOM 3730 C C . HIS B 1 100 ? 26.116 135.891 18.313 1.00 14.99 128 HIS B C 1
ATOM 3731 O O . HIS B 1 100 ? 26.837 135.548 17.367 1.00 14.27 128 HIS B O 1
ATOM 3738 N N . ASP B 1 101 ? 24.860 136.283 18.147 1.00 14.74 129 ASP B N 1
ATOM 3739 C CA . ASP B 1 101 ? 24.279 136.307 16.767 1.00 15.29 129 ASP B CA 1
ATOM 3740 C C . ASP B 1 101 ? 24.845 137.425 15.905 1.00 15.46 129 ASP B C 1
ATOM 3741 O O . ASP B 1 101 ? 24.973 137.269 14.684 1.00 16.99 129 ASP B O 1
ATOM 3746 N N . VAL B 1 102 ? 25.203 138.543 16.527 1.00 15.72 130 VAL B N 1
ATOM 3747 C CA . VAL B 1 102 ? 25.787 139.659 15.774 1.00 15.83 130 VAL B CA 1
ATOM 3748 C C . VAL B 1 102 ? 27.108 139.191 15.153 1.00 15.90 130 VAL B C 1
ATOM 3749 O O . VAL B 1 102 ? 27.366 139.373 13.965 1.00 15.52 130 VAL B O 1
ATOM 3753 N N . ALA B 1 103 ? 27.952 138.567 15.981 1.00 15.61 131 ALA B N 1
ATOM 3754 C CA . ALA B 1 103 ? 29.221 138.054 15.517 1.00 15.42 131 ALA B CA 1
ATOM 3755 C C . ALA B 1 103 ? 29.048 136.938 14.480 1.00 15.20 131 ALA B C 1
ATOM 3756 O O . ALA B 1 103 ? 29.717 136.943 13.443 1.00 15.48 131 ALA B O 1
ATOM 3758 N N . ALA B 1 104 ? 28.159 135.989 14.752 1.00 15.22 132 ALA B N 1
ATOM 3759 C CA . ALA B 1 104 ? 27.979 134.845 13.856 1.00 15.85 132 ALA B CA 1
ATOM 3760 C C . ALA B 1 104 ? 27.445 135.290 12.503 1.00 16.78 132 ALA B C 1
ATOM 3761 O O . ALA B 1 104 ? 27.897 134.801 11.465 1.00 17.05 132 ALA B O 1
ATOM 3763 N N . ASP B 1 105 ? 26.499 136.213 12.517 1.00 17.12 133 ASP B N 1
ATOM 3764 C CA . ASP B 1 105 ? 25.865 136.648 11.281 1.00 19.00 133 ASP B CA 1
ATOM 3765 C C . ASP B 1 105 ? 26.790 137.512 10.424 1.00 18.87 133 ASP B C 1
ATOM 3766 O O . ASP B 1 105 ? 26.614 137.563 9.206 1.00 20.34 133 ASP B O 1
ATOM 3771 N N . ALA B 1 106 ? 27.779 138.164 11.042 1.00 17.29 134 ALA B N 1
ATOM 3772 C CA . ALA B 1 106 ? 28.747 138.943 10.287 1.00 17.26 134 ALA B CA 1
ATOM 3773 C C . ALA B 1 106 ? 30.067 138.190 10.060 1.00 17.11 134 ALA B C 1
ATOM 3774 O O . ALA B 1 106 ? 30.990 138.746 9.503 1.00 16.84 134 ALA B O 1
ATOM 3776 N N . GLY B 1 107 ? 30.181 136.961 10.551 1.00 16.41 135 GLY B N 1
ATOM 3777 C CA . GLY B 1 107 ? 31.421 136.178 10.414 1.00 16.04 135 GLY B CA 1
ATOM 3778 C C . GLY B 1 107 ? 32.671 136.805 11.048 1.00 15.20 135 GLY B C 1
ATOM 3779 O O . GLY B 1 107 ? 33.775 136.715 10.492 1.00 15.50 135 GLY B O 1
ATOM 3780 N N . VAL B 1 108 ? 32.492 137.446 12.200 1.00 14.30 136 VAL B N 1
ATOM 3781 C CA . VAL B 1 108 ? 33.604 138.074 12.911 1.00 14.04 136 VAL B CA 1
ATOM 3782 C C . VAL B 1 108 ? 33.754 137.455 14.285 1.00 13.95 136 VAL B C 1
ATOM 3783 O O . VAL B 1 108 ? 32.937 136.674 14.693 1.00 13.52 136 VAL B O 1
ATOM 3787 N N . ILE B 1 109 ? 34.815 137.831 15.005 1.00 14.05 137 ILE B N 1
ATOM 3788 C CA . ILE B 1 109 ? 35.031 137.330 16.358 1.00 14.17 137 ILE B CA 1
ATOM 3789 C C . ILE B 1 109 ? 34.520 138.335 17.380 1.00 13.13 137 ILE B C 1
ATOM 3790 O O . ILE B 1 109 ? 34.682 139.533 17.192 1.00 13.90 137 ILE B O 1
ATOM 3795 N N . ALA B 1 110 ? 33.913 137.842 18.448 1.00 12.79 138 ALA B N 1
ATOM 3796 C CA . ALA B 1 110 ? 33.557 138.702 19.604 1.00 12.44 138 ALA B CA 1
ATOM 3797 C C . ALA B 1 110 ? 34.214 138.077 20.823 1.00 12.14 138 ALA B C 1
ATOM 3798 O O . ALA B 1 110 ? 34.163 136.873 20.990 1.00 13.65 138 ALA B O 1
ATOM 3800 N N . MET B 1 111 ? 34.766 138.917 21.690 1.00 12.04 139 MET B N 1
ATOM 3801 C CA . MET B 1 111 ? 35.346 138.501 22.948 1.00 11.57 139 MET B CA 1
ATOM 3802 C C . MET B 1 111 ? 34.719 139.357 24.045 1.00 12.05 139 MET B C 1
ATOM 3803 O O . MET B 1 111 ? 34.571 140.576 23.866 1.00 13.83 139 MET B O 1
ATOM 3808 N N . HIS B 1 112 ? 34.307 138.720 25.143 1.00 11.71 140 HIS B N 1
ATOM 3809 C CA . HIS B 1 112 ? 33.722 139.449 26.257 1.00 11.32 140 HIS B CA 1
ATOM 3810 C C . HIS B 1 112 ? 34.038 138.788 27.589 1.00 11.58 140 HIS B C 1
ATOM 3811 O O . HIS B 1 112 ? 34.466 137.618 27.653 1.00 11.05 140 HIS B O 1
ATOM 3818 N N . ALA B 1 113 ? 33.842 139.559 28.649 1.00 11.89 141 ALA B N 1
ATOM 3819 C CA . ALA B 1 113 ? 33.939 139.048 30.004 1.00 11.52 141 ALA B CA 1
ATOM 3820 C C . ALA B 1 113 ? 32.653 139.349 30.731 1.00 12.68 141 ALA B C 1
ATOM 3821 O O . ALA B 1 113 ? 32.657 139.862 31.854 1.00 12.05 141 ALA B O 1
ATOM 3823 N N . ASN B 1 114 ? 31.523 139.020 30.085 1.00 13.27 142 ASN B N 1
ATOM 3824 C CA . ASN B 1 114 ? 30.217 139.207 30.729 1.00 13.53 142 ASN B CA 1
ATOM 3825 C C . ASN B 1 114 ? 30.075 138.319 31.983 1.00 13.73 142 ASN B C 1
ATOM 3826 O O . ASN B 1 114 ? 29.283 138.630 32.885 1.00 13.84 142 ASN B O 1
ATOM 3831 N N . THR B 1 115 ? 30.842 137.228 32.051 1.00 13.91 143 THR B N 1
ATOM 3832 C CA . THR B 1 115 ? 30.972 136.402 33.266 1.00 12.88 143 THR B CA 1
ATOM 3833 C C . THR B 1 115 ? 29.659 135.667 33.537 1.00 13.14 143 THR B C 1
ATOM 3834 O O . THR B 1 115 ? 29.021 135.831 34.588 1.00 13.63 143 THR B O 1
ATOM 3838 N N . VAL B 1 116 ? 29.236 134.900 32.541 1.00 12.78 144 VAL B N 1
ATOM 3839 C CA . VAL B 1 116 ? 27.897 134.301 32.542 1.00 12.98 144 VAL B CA 1
ATOM 3840 C C . VAL B 1 116 ? 27.866 132.874 32.038 1.00 13.12 144 VAL B C 1
ATOM 3841 O O . VAL B 1 116 ? 28.377 132.565 30.969 1.00 12.43 144 VAL B O 1
ATOM 3845 N N . ALA B 1 117 ? 27.168 132.026 32.785 1.00 12.90 145 ALA B N 1
ATOM 3846 C CA . ALA B 1 117 ? 26.935 130.643 32.375 1.00 14.42 145 ALA B CA 1
ATOM 3847 C C . ALA B 1 117 ? 26.092 130.587 31.090 1.00 14.00 145 ALA B C 1
ATOM 3848 O O . ALA B 1 117 ? 26.217 129.657 30.286 1.00 13.58 145 ALA B O 1
ATOM 3850 N N . VAL B 1 118 ? 25.251 131.591 30.854 1.00 14.18 146 VAL B N 1
ATOM 3851 C CA . VAL B 1 118 ? 24.466 131.608 29.606 1.00 14.28 146 VAL B CA 1
ATOM 3852 C C . VAL B 1 118 ? 25.333 131.665 28.340 1.00 14.49 146 VAL B C 1
ATOM 3853 O O . VAL B 1 118 ? 24.936 131.120 27.323 1.00 13.74 146 VAL B O 1
ATOM 3857 N N . HIS B 1 119 ? 26.535 132.253 28.424 1.00 13.03 147 HIS B N 1
ATOM 3858 C CA . HIS B 1 119 ? 27.471 132.176 27.308 1.00 13.19 147 HIS B CA 1
ATOM 3859 C C . HIS B 1 119 ? 27.831 130.722 27.019 1.00 13.35 147 HIS B C 1
ATOM 3860 O O . HIS B 1 119 ? 27.751 130.270 25.871 1.00 13.29 147 HIS B O 1
ATOM 3867 N N . ASP B 1 120 ? 28.164 129.970 28.065 1.00 14.15 148 ASP B N 1
ATOM 3868 C CA . ASP B 1 120 ? 28.586 128.585 27.891 1.00 14.71 148 ASP B CA 1
ATOM 3869 C C . ASP B 1 120 ? 27.467 127.776 27.234 1.00 14.66 148 ASP B C 1
ATOM 3870 O O . ASP B 1 120 ? 27.713 126.990 26.286 1.00 14.34 148 ASP B O 1
ATOM 3875 N N . GLU B 1 121 ? 26.251 127.966 27.753 1.00 15.72 149 GLU B N 1
ATOM 3876 C CA A GLU B 1 121 ? 25.001 127.332 27.267 0.50 16.49 149 GLU B CA 1
ATOM 3877 C CA B GLU B 1 121 ? 25.136 127.200 27.213 0.50 16.34 149 GLU B CA 1
ATOM 3878 C C . GLU B 1 121 ? 24.755 127.653 25.794 1.00 16.42 149 GLU B C 1
ATOM 3879 O O . GLU B 1 121 ? 24.391 126.785 24.972 1.00 17.77 149 GLU B O 1
ATOM 3890 N N . MET B 1 122 ? 24.935 128.928 25.456 1.00 16.97 150 MET B N 1
ATOM 3891 C CA . MET B 1 122 ? 24.716 129.399 24.080 1.00 16.97 150 MET B CA 1
ATOM 3892 C C . MET B 1 122 ? 25.687 128.734 23.098 1.00 16.77 150 MET B C 1
ATOM 3893 O O . MET B 1 122 ? 25.263 128.219 22.078 1.00 16.95 150 MET B O 1
ATOM 3898 N N . VAL B 1 123 ? 26.980 128.728 23.416 1.00 16.48 151 VAL B N 1
ATOM 3899 C CA . VAL B 1 123 ? 27.972 128.130 22.524 1.00 15.83 151 VAL B CA 1
ATOM 3900 C C . VAL B 1 123 ? 27.690 126.642 22.368 1.00 17.13 151 VAL B C 1
ATOM 3901 O O . VAL B 1 123 ? 27.686 126.136 21.247 1.00 18.30 151 VAL B O 1
ATOM 3905 N N . LYS B 1 124 ? 27.419 125.952 23.482 1.00 17.74 152 LYS B N 1
ATOM 3906 C CA . LYS B 1 124 ? 27.135 124.522 23.437 1.00 18.88 152 LYS B CA 1
ATOM 3907 C C . LYS B 1 124 ? 25.831 124.206 22.664 1.00 19.12 152 LYS B C 1
ATOM 3908 O O . LYS B 1 124 ? 25.658 123.087 22.148 1.00 18.76 152 LYS B O 1
ATOM 3914 N N . SER B 1 125 ? 24.929 125.168 22.607 1.00 19.05 153 SER B N 1
ATOM 3915 C CA . SER B 1 125 ? 23.629 124.990 21.921 1.00 19.77 153 SER B CA 1
ATOM 3916 C C . SER B 1 125 ? 23.807 124.862 20.406 1.00 20.75 153 SER B C 1
ATOM 3917 O O . SER B 1 125 ? 22.916 124.313 19.716 1.00 21.87 153 SER B O 1
ATOM 3920 N N . ASP B 1 126 ? 24.916 125.392 19.880 1.00 19.64 154 ASP B N 1
ATOM 3921 C CA . ASP B 1 126 ? 25.173 125.385 18.446 1.00 19.51 154 ASP B CA 1
ATOM 3922 C C . ASP B 1 126 ? 26.637 125.761 18.184 1.00 18.60 154 ASP B C 1
ATOM 3923 O O . ASP B 1 126 ? 26.913 126.815 17.631 1.00 18.05 154 ASP B O 1
ATOM 3928 N N . PRO B 1 127 ? 27.583 124.891 18.571 1.00 18.72 155 PRO B N 1
ATOM 3929 C CA . PRO B 1 127 ? 29.018 125.217 18.436 1.00 18.91 155 PRO B CA 1
ATOM 3930 C C . PRO B 1 127 ? 29.493 125.458 17.013 1.00 19.28 155 PRO B C 1
ATOM 3931 O O . PRO B 1 127 ? 30.406 126.253 16.796 1.00 18.83 155 PRO B O 1
ATOM 3935 N N . ASP B 1 128 ? 28.867 124.797 16.032 1.00 19.34 156 ASP B N 1
ATOM 3936 C CA . ASP B 1 128 ? 29.253 125.027 14.651 1.00 19.44 156 ASP B CA 1
ATOM 3937 C C . ASP B 1 128 ? 28.912 126.446 14.195 1.00 17.76 156 ASP B C 1
ATOM 3938 O O . ASP B 1 128 ? 29.566 126.955 13.300 1.00 16.66 156 ASP B O 1
ATOM 3943 N N . ARG B 1 129 ? 27.878 127.058 14.773 1.00 16.52 157 ARG B N 1
ATOM 3944 C CA . ARG B 1 129 ? 27.492 128.421 14.445 1.00 16.38 157 ARG B CA 1
ATOM 3945 C C . ARG B 1 129 ? 28.261 129.440 15.276 1.00 15.16 157 ARG B C 1
ATOM 3946 O O . ARG B 1 129 ? 28.643 130.484 14.777 1.00 15.38 157 ARG B O 1
ATOM 3954 N N . TYR B 1 130 ? 28.437 129.129 16.554 1.00 15.14 158 TYR B N 1
ATOM 3955 C CA . TYR B 1 130 ? 28.947 130.102 17.518 1.00 14.25 158 TYR B CA 1
ATOM 3956 C C . TYR B 1 130 ? 30.444 129.947 17.731 1.00 15.42 158 TYR B C 1
ATOM 3957 O O . TYR B 1 130 ? 30.975 130.143 18.837 1.00 16.03 158 TYR B O 1
ATOM 3966 N N . TRP B 1 131 ? 31.124 129.622 16.644 1.00 13.80 159 TRP B N 1
ATOM 3967 C CA . TRP B 1 131 ? 32.554 129.460 16.635 1.00 14.16 159 TRP B CA 1
ATOM 3968 C C . TRP B 1 131 ? 33.331 130.725 16.968 1.00 13.41 159 TRP B C 1
ATOM 3969 O O . TRP B 1 131 ? 34.507 130.633 17.317 1.00 13.15 159 TRP B O 1
ATOM 3980 N N . GLY B 1 132 ? 32.699 131.891 16.832 1.00 13.70 160 GLY B N 1
ATOM 3981 C CA . GLY B 1 132 ? 33.419 133.155 16.934 1.00 13.52 160 GLY B CA 1
ATOM 3982 C C . GLY B 1 132 ? 33.325 133.941 18.224 1.00 13.45 160 GLY B C 1
ATOM 3983 O O . GLY B 1 132 ? 34.023 134.950 18.325 1.00 12.54 160 GLY B O 1
ATOM 3984 N N . THR B 1 133 ? 32.467 133.522 19.170 1.00 12.56 161 THR B N 1
ATOM 3985 C CA . THR B 1 133 ? 32.290 134.260 20.428 1.00 12.49 161 THR B CA 1
ATOM 3986 C C . THR B 1 133 ? 32.977 133.551 21.595 1.00 12.25 161 THR B C 1
ATOM 3987 O O . THR B 1 133 ? 32.688 132.412 21.880 1.00 12.92 161 THR B O 1
ATOM 3991 N N . PHE B 1 134 ? 33.820 134.308 22.288 1.00 11.95 162 PHE B N 1
ATOM 3992 C CA . PHE B 1 134 ? 34.677 133.798 23.351 1.00 12.13 162 PHE B CA 1
ATOM 3993 C C . PHE B 1 134 ? 34.462 134.625 24.582 1.00 11.53 162 PHE B C 1
ATOM 3994 O O . PHE B 1 134 ? 34.406 135.851 24.512 1.00 11.65 162 PHE B O 1
ATOM 4002 N N . GLN B 1 135 ? 34.310 133.938 25.710 1.00 10.71 163 GLN B N 1
ATOM 4003 C CA . GLN B 1 135 ? 34.221 134.568 27.010 1.00 10.23 163 GLN B CA 1
ATOM 4004 C C . GLN B 1 135 ? 35.598 134.368 27.649 1.00 10.58 163 GLN B C 1
ATOM 4005 O O . GLN B 1 135 ? 35.975 133.244 27.961 1.00 10.48 163 GLN B O 1
ATOM 4011 N N . TYR B 1 136 ? 36.351 135.447 27.815 1.00 11.39 164 TYR B N 1
ATOM 4012 C CA . TYR B 1 136 ? 37.743 135.340 28.237 1.00 11.28 164 TYR B CA 1
ATOM 4013 C C . TYR B 1 136 ? 37.990 135.332 29.764 1.00 11.66 164 TYR B C 1
ATOM 4014 O O . TYR B 1 136 ? 39.151 135.383 30.222 1.00 11.86 164 TYR B O 1
ATOM 4023 N N . ASP B 1 137 ? 36.913 135.246 30.540 1.00 11.88 165 ASP B N 1
ATOM 4024 C CA . ASP B 1 137 ? 36.972 134.785 31.906 1.00 12.89 165 ASP B CA 1
ATOM 4025 C C . ASP B 1 137 ? 36.048 133.585 32.099 1.00 12.73 165 ASP B C 1
ATOM 4026 O O . ASP B 1 137 ? 35.295 133.217 31.187 1.00 13.40 165 ASP B O 1
ATOM 4031 N N . PRO B 1 138 ? 36.139 132.911 33.262 1.00 12.40 166 PRO B N 1
ATOM 4032 C CA . PRO B 1 138 ? 35.146 131.878 33.534 1.00 12.86 166 PRO B CA 1
ATOM 4033 C C . PRO B 1 138 ? 33.758 132.461 33.800 1.00 13.30 166 PRO B C 1
ATOM 4034 O O . PRO B 1 138 ? 33.647 133.638 34.145 1.00 13.60 166 PRO B O 1
ATOM 4038 N N . PRO B 1 139 ? 32.701 131.639 33.668 1.00 13.56 167 PRO B N 1
ATOM 4039 C CA . PRO B 1 139 ? 31.350 132.090 34.048 1.00 13.97 167 PRO B CA 1
ATOM 4040 C C . PRO B 1 139 ? 31.198 132.347 35.555 1.00 14.18 167 PRO B C 1
ATOM 4041 O O . PRO B 1 139 ? 32.021 131.866 36.369 1.00 12.56 167 PRO B O 1
ATOM 4045 N N . GLU B 1 140 ? 30.148 133.067 35.945 1.00 13.89 168 GLU B N 1
ATOM 4046 C CA . GLU B 1 140 ? 29.965 133.412 37.350 1.00 14.00 168 GLU B CA 1
ATOM 4047 C C . GLU B 1 140 ? 29.830 132.185 38.271 1.00 14.56 168 GLU B C 1
ATOM 4048 O O . GLU B 1 140 ? 30.110 132.288 39.455 1.00 13.73 168 GLU B O 1
ATOM 4054 N N . THR B 1 141 ? 29.407 131.043 37.719 1.00 14.62 169 THR B N 1
ATOM 4055 C CA . THR B 1 141 ? 29.335 129.771 38.453 1.00 15.97 169 THR B CA 1
ATOM 4056 C C . THR B 1 141 ? 30.630 129.479 39.190 1.00 14.49 169 THR B C 1
ATOM 4057 O O . THR B 1 141 ? 30.609 128.913 40.293 1.00 14.23 169 THR B O 1
ATOM 4061 N N . LEU B 1 142 ? 31.766 129.861 38.592 1.00 13.53 170 LEU B N 1
ATOM 4062 C CA . LEU B 1 142 ? 33.053 129.543 39.221 1.00 11.81 170 LEU B CA 1
ATOM 4063 C C . LEU B 1 142 ? 33.274 130.322 40.498 1.00 11.82 170 LEU B C 1
ATOM 4064 O O . LEU B 1 142 ? 34.123 129.912 41.316 1.00 11.95 170 LEU B O 1
ATOM 4069 N N . TYR B 1 143 ? 32.569 131.439 40.694 1.00 11.04 171 TYR B N 1
ATOM 4070 C CA . TYR B 1 143 ? 32.652 132.113 41.987 1.00 10.88 171 TYR B CA 1
ATOM 4071 C C . TYR B 1 143 ? 32.205 131.153 43.094 1.00 12.02 171 TYR B C 1
ATOM 4072 O O . TYR B 1 143 ? 32.763 131.165 44.193 1.00 13.03 171 TYR B O 1
ATOM 4081 N N . GLY B 1 144 ? 31.234 130.305 42.784 1.00 12.37 172 GLY B N 1
ATOM 4082 C CA . GLY B 1 144 ? 30.752 129.309 43.745 1.00 12.14 172 GLY B CA 1
ATOM 4083 C C . GLY B 1 144 ? 31.660 128.125 43.900 1.00 12.44 172 GLY B C 1
ATOM 4084 O O . GLY B 1 144 ? 32.122 127.797 44.998 1.00 12.96 172 GLY B O 1
ATOM 4085 N N . GLY B 1 145 ? 31.919 127.438 42.799 1.00 13.51 173 GLY B N 1
ATOM 4086 C CA . GLY B 1 145 ? 32.760 126.252 42.841 1.00 13.02 173 GLY B CA 1
ATOM 4087 C C . GLY B 1 145 ? 34.170 126.584 43.284 1.00 12.68 173 GLY B C 1
ATOM 4088 O O . GLY B 1 145 ? 34.782 125.850 44.059 1.00 13.35 173 GLY B O 1
ATOM 4089 N N . GLY B 1 146 ? 34.666 127.730 42.841 1.00 12.58 174 GLY B N 1
ATOM 4090 C CA . GLY B 1 146 ? 35.996 128.197 43.227 1.00 12.36 174 GLY B CA 1
ATOM 4091 C C . GLY B 1 146 ? 36.085 128.589 44.691 1.00 11.78 174 GLY B C 1
ATOM 4092 O O . GLY B 1 146 ? 37.131 128.403 45.317 1.00 11.97 174 GLY B O 1
ATOM 4093 N N . PHE B 1 147 ? 34.987 129.104 45.256 1.00 12.06 175 PHE B N 1
ATOM 4094 C CA . PHE B 1 147 ? 34.969 129.396 46.687 1.00 11.89 175 PHE B CA 1
ATOM 4095 C C . PHE B 1 147 ? 35.173 128.110 47.492 1.00 12.11 175 PHE B C 1
ATOM 4096 O O . PHE B 1 147 ? 35.914 128.103 48.454 1.00 12.25 175 PHE B O 1
ATOM 4104 N N . LEU B 1 148 ? 34.486 127.034 47.099 1.00 12.00 176 LEU B N 1
ATOM 4105 C CA . LEU B 1 148 ? 34.584 125.790 47.859 1.00 12.37 176 LEU B CA 1
ATOM 4106 C C . LEU B 1 148 ? 36.001 125.227 47.790 1.00 12.64 176 LEU B C 1
ATOM 4107 O O . LEU B 1 148 ? 36.523 124.691 48.778 1.00 12.30 176 LEU B O 1
ATOM 4112 N N . LYS B 1 149 ? 36.614 125.346 46.610 1.00 13.55 177 LYS B N 1
ATOM 4113 C CA . LYS B 1 149 ? 38.014 124.926 46.413 1.00 13.92 177 LYS B CA 1
ATOM 4114 C C . LYS B 1 149 ? 38.949 125.762 47.281 1.00 14.25 177 LYS B C 1
ATOM 4115 O O . LYS B 1 149 ? 39.829 125.210 47.951 1.00 14.48 177 LYS B O 1
ATOM 4121 N N . PHE B 1 150 ? 38.734 127.075 47.290 1.00 13.72 178 PHE B N 1
ATOM 4122 C CA . PHE B 1 150 ? 39.470 127.992 48.186 1.00 14.27 178 PHE B CA 1
ATOM 4123 C C . PHE B 1 150 ? 39.397 127.524 49.637 1.00 14.90 178 PHE B C 1
ATOM 4124 O O . PHE B 1 150 ? 40.430 127.420 50.319 1.00 15.21 178 PHE B O 1
ATOM 4132 N N . LEU B 1 151 ? 38.178 127.240 50.103 1.00 14.03 179 LEU B N 1
ATOM 4133 C CA A LEU B 1 151 ? 37.947 126.798 51.469 0.50 14.49 179 LEU B CA 1
ATOM 4134 C CA B LEU B 1 151 ? 37.940 126.771 51.483 0.50 14.37 179 LEU B CA 1
ATOM 4135 C C . LEU B 1 151 ? 38.707 125.487 51.742 1.00 14.58 179 LEU B C 1
ATOM 4136 O O . LEU B 1 151 ? 39.393 125.350 52.758 1.00 16.34 179 LEU B O 1
ATOM 4145 N N . LYS B 1 152 ? 38.629 124.531 50.818 1.00 14.73 180 LYS B N 1
ATOM 4146 C CA . LYS B 1 152 ? 39.399 123.299 50.982 1.00 15.87 180 LYS B CA 1
ATOM 4147 C C . LYS B 1 152 ? 40.895 123.583 51.145 1.00 16.09 180 LYS B C 1
ATOM 4148 O O . LYS B 1 152 ? 41.565 123.005 52.015 1.00 15.77 180 LYS B O 1
ATOM 4154 N N . ASP B 1 153 ? 41.439 124.462 50.311 1.00 16.14 181 ASP B N 1
ATOM 4155 C CA . ASP B 1 153 ? 42.888 124.641 50.348 1.00 17.27 181 ASP B CA 1
ATOM 4156 C C . ASP B 1 153 ? 43.368 125.384 51.599 1.00 17.18 181 ASP B C 1
ATOM 4157 O O . ASP B 1 153 ? 44.443 125.067 52.097 1.00 18.23 181 ASP B O 1
ATOM 4162 N N . ILE B 1 154 ? 42.600 126.336 52.132 1.00 16.89 182 ILE B N 1
ATOM 4163 C CA . ILE B 1 154 ? 43.023 126.992 53.380 1.00 16.83 182 ILE B CA 1
ATOM 4164 C C . ILE B 1 154 ? 42.885 126.046 54.565 1.00 17.88 182 ILE B C 1
ATOM 4165 O O . ILE B 1 154 ? 43.615 126.175 55.554 1.00 19.30 182 ILE B O 1
ATOM 4170 N N . GLU B 1 155 ? 41.983 125.076 54.458 1.00 18.17 183 GLU B N 1
ATOM 4171 C CA . GLU B 1 155 ? 41.825 124.081 55.524 1.00 19.84 183 GLU B CA 1
ATOM 4172 C C . GLU B 1 155 ? 42.976 123.087 55.482 1.00 20.43 183 GLU B C 1
ATOM 4173 O O . GLU B 1 155 ? 43.592 122.803 56.523 1.00 21.34 183 GLU B O 1
ATOM 4179 N N . ASP B 1 156 ? 43.284 122.597 54.286 1.00 20.55 184 ASP B N 1
ATOM 4180 C CA . ASP B 1 156 ? 44.373 121.627 54.098 1.00 21.81 184 ASP B CA 1
ATOM 4181 C C . ASP B 1 156 ? 45.732 122.236 54.455 1.00 22.86 184 ASP B C 1
ATOM 4182 O O . ASP B 1 156 ? 46.610 121.528 54.945 1.00 23.23 184 ASP B O 1
ATOM 4187 N N . ASN B 1 157 ? 45.899 123.538 54.246 1.00 23.64 185 ASN B N 1
ATOM 4188 C CA . ASN B 1 157 ? 47.151 124.242 54.603 1.00 25.01 185 ASN B CA 1
ATOM 4189 C C . ASN B 1 157 ? 47.255 124.631 56.074 1.00 24.36 185 ASN B C 1
ATOM 4190 O O . ASN B 1 157 ? 48.226 125.280 56.472 1.00 24.97 185 ASN B O 1
ATOM 4195 N N . GLY B 1 158 ? 46.241 124.283 56.856 1.00 24.24 186 GLY B N 1
ATOM 4196 C CA . GLY B 1 158 ? 46.172 124.647 58.271 1.00 23.82 186 GLY B CA 1
ATOM 4197 C C . GLY B 1 158 ? 45.932 126.109 58.614 1.00 23.41 186 GLY B C 1
ATOM 4198 O O . GLY B 1 158 ? 46.156 126.517 59.756 1.00 24.03 186 GLY B O 1
ATOM 4199 N N . GLU B 1 159 ? 45.487 126.915 57.653 1.00 21.60 187 GLU B N 1
ATOM 4200 C CA . GLU B 1 159 ? 45.269 128.337 57.923 1.00 21.19 187 GLU B CA 1
ATOM 4201 C C . GLU B 1 159 ? 43.880 128.581 58.508 1.00 20.07 187 GLU B C 1
ATOM 4202 O O . GLU B 1 159 ? 43.664 129.575 59.202 1.00 19.79 187 GLU B O 1
ATOM 4208 N N . PHE B 1 160 ? 42.960 127.676 58.197 1.00 19.51 188 PHE B N 1
ATOM 4209 C CA . PHE B 1 160 ? 41.580 127.725 58.674 1.00 19.68 188 PHE B CA 1
ATOM 4210 C C . PHE B 1 160 ? 41.191 126.358 59.231 1.00 20.04 188 PHE B C 1
ATOM 4211 O O . PHE B 1 160 ? 41.340 125.349 58.569 1.00 19.84 188 PHE B O 1
ATOM 4219 N N . SER B 1 161 ? 40.684 126.345 60.463 1.00 22.19 189 SER B N 1
ATOM 4220 C CA . SER B 1 161 ? 40.066 125.143 61.044 1.00 23.03 189 SER B CA 1
ATOM 4221 C C . SER B 1 161 ? 38.576 125.400 61.161 1.00 21.40 189 SER B C 1
ATOM 4222 O O . SER B 1 161 ? 38.193 126.309 61.861 1.00 21.63 189 SER B O 1
ATOM 4225 N N . ARG B 1 162 ? 37.755 124.650 60.439 1.00 21.35 190 ARG B N 1
ATOM 4226 C CA . ARG B 1 162 ? 36.297 124.931 60.423 1.00 21.08 190 ARG B CA 1
ATOM 4227 C C . ARG B 1 162 ? 35.744 124.722 61.847 1.00 20.48 190 ARG B C 1
ATOM 4228 O O . ARG B 1 162 ? 36.017 123.695 62.441 1.00 20.27 190 ARG B O 1
ATOM 4236 N N . PRO B 1 163 ? 35.001 125.700 62.407 1.00 19.69 191 PRO B N 1
ATOM 4237 C CA . PRO B 1 163 ? 34.393 125.456 63.745 1.00 19.11 191 PRO B CA 1
ATOM 4238 C C . PRO B 1 163 ? 33.361 124.318 63.746 1.00 17.49 191 PRO B C 1
ATOM 4239 O O . PRO B 1 163 ? 33.188 123.638 64.762 1.00 17.79 191 PRO B O 1
ATOM 4243 N N . ASN B 1 164 ? 32.693 124.125 62.616 1.00 16.22 192 ASN B N 1
ATOM 4244 C CA . ASN B 1 164 ? 31.758 123.046 62.404 1.00 15.93 192 ASN B CA 1
ATOM 4245 C C . ASN B 1 164 ? 31.588 122.820 60.882 1.00 16.03 192 ASN B C 1
ATOM 4246 O O . ASN B 1 164 ? 32.353 123.387 60.097 1.00 17.07 192 ASN B O 1
ATOM 4251 N N . ASN B 1 165 ? 30.619 122.017 60.452 1.00 16.86 193 ASN B N 1
ATOM 4252 C CA . ASN B 1 165 ? 30.462 121.726 59.028 1.00 17.42 193 ASN B CA 1
ATOM 4253 C C . ASN B 1 165 ? 29.403 122.586 58.320 1.00 16.93 193 ASN B C 1
ATOM 4254 O O . ASN B 1 165 ? 28.986 122.250 57.223 1.00 18.27 193 ASN B O 1
ATOM 4259 N N . LYS B 1 166 ? 29.000 123.688 58.940 1.00 15.40 194 LYS B N 1
ATOM 4260 C CA . LYS B 1 166 ? 27.915 124.489 58.410 1.00 14.55 194 LYS B CA 1
ATOM 4261 C C . LYS B 1 166 ? 28.355 125.673 57.551 1.00 13.28 194 LYS B C 1
ATOM 4262 O O . LYS B 1 166 ? 29.260 126.443 57.928 1.00 12.93 194 LYS B O 1
ATOM 4268 N N . ILE B 1 167 ? 27.668 125.842 56.417 1.00 13.53 195 ILE B N 1
ATOM 4269 C CA . ILE B 1 167 ? 27.821 127.029 55.586 1.00 13.20 195 ILE B CA 1
ATOM 4270 C C . ILE B 1 167 ? 26.461 127.732 55.462 1.00 13.01 195 ILE B C 1
ATOM 4271 O O . ILE B 1 167 ? 25.447 127.074 55.256 1.00 13.87 195 ILE B O 1
ATOM 4276 N N . ALA B 1 168 ? 26.452 129.044 55.666 1.00 12.91 196 ALA B N 1
ATOM 4277 C CA . ALA B 1 168 ? 25.244 129.861 55.513 1.00 12.84 196 ALA B CA 1
ATOM 4278 C C . ALA B 1 168 ? 25.433 130.671 54.264 1.00 12.86 196 ALA B C 1
ATOM 4279 O O . ALA B 1 168 ? 26.487 131.253 54.063 1.00 13.29 196 ALA B O 1
ATOM 4281 N N . ILE B 1 169 ? 24.410 130.681 53.415 1.00 12.36 197 ILE B N 1
ATOM 4282 C CA . ILE B 1 169 ? 24.485 131.352 52.111 1.00 12.07 197 ILE B CA 1
ATOM 4283 C C . ILE B 1 169 ? 23.330 132.350 52.038 1.00 13.07 197 ILE B C 1
ATOM 4284 O O . ILE B 1 169 ? 22.166 131.979 52.214 1.00 14.10 197 ILE B O 1
ATOM 4289 N N . ILE B 1 170 ? 23.657 133.602 51.775 1.00 13.31 198 ILE B N 1
ATOM 4290 C CA . ILE B 1 170 ? 22.693 134.707 51.757 1.00 14.46 198 ILE B CA 1
ATOM 4291 C C . ILE B 1 170 ? 22.757 135.396 50.402 1.00 14.75 198 ILE B C 1
ATOM 4292 O O . ILE B 1 170 ? 23.807 135.915 50.025 1.00 15.08 198 ILE B O 1
ATOM 4297 N N . THR B 1 171 ? 21.629 135.396 49.692 1.00 14.66 199 THR B N 1
ATOM 4298 C CA . THR B 1 171 ? 21.610 135.856 48.311 1.00 15.75 199 THR B CA 1
ATOM 4299 C C . THR B 1 171 ? 20.523 136.903 48.113 1.00 16.64 199 THR B C 1
ATOM 4300 O O . THR B 1 171 ? 19.538 136.937 48.850 1.00 15.12 199 THR B O 1
ATOM 4304 N N . GLY B 1 172 ? 20.751 137.772 47.134 1.00 17.09 200 GLY B N 1
ATOM 4305 C CA . GLY B 1 172 ? 19.701 138.589 46.560 1.00 17.97 200 GLY B CA 1
ATOM 4306 C C . GLY B 1 172 ? 18.940 137.781 45.518 1.00 18.07 200 GLY B C 1
ATOM 4307 O O . GLY B 1 172 ? 19.233 136.608 45.276 1.00 17.65 200 GLY B O 1
ATOM 4308 N N . PRO B 1 173 ? 17.924 138.393 44.901 1.00 19.28 201 PRO B N 1
ATOM 4309 C CA . PRO B 1 173 ? 17.026 137.631 44.014 1.00 20.26 201 PRO B CA 1
ATOM 4310 C C . PRO B 1 173 ? 17.487 137.399 42.572 1.00 20.24 201 PRO B C 1
ATOM 4311 O O . PRO B 1 173 ? 16.901 136.560 41.880 1.00 20.78 201 PRO B O 1
ATOM 4315 N N . GLY B 1 174 ? 18.486 138.153 42.133 1.00 20.43 202 GLY B N 1
ATOM 4316 C CA . GLY B 1 174 ? 18.902 138.177 40.749 1.00 20.68 202 GLY B CA 1
ATOM 4317 C C . GLY B 1 174 ? 19.783 137.010 40.350 1.00 20.73 202 GLY B C 1
ATOM 4318 O O . GLY B 1 174 ? 20.355 136.307 41.200 1.00 20.01 202 GLY B O 1
ATOM 4319 N N . ILE B 1 175 ? 19.930 136.853 39.037 1.00 20.64 203 ILE B N 1
ATOM 4320 C CA . ILE B 1 175 ? 20.557 135.684 38.466 1.00 20.57 203 ILE B CA 1
ATOM 4321 C C . ILE B 1 175 ? 22.027 135.507 38.857 1.00 18.84 203 ILE B C 1
ATOM 4322 O O . ILE B 1 175 ? 22.464 134.382 39.125 1.00 18.90 203 ILE B O 1
ATOM 4327 N N . TYR B 1 176 ? 22.784 136.585 38.922 1.00 18.00 204 TYR B N 1
ATOM 4328 C CA . TYR B 1 176 ? 24.205 136.484 39.327 1.00 17.07 204 TYR B CA 1
ATOM 4329 C C . TYR B 1 176 ? 24.305 135.943 40.758 1.00 16.51 204 TYR B C 1
ATOM 4330 O O . TYR B 1 176 ? 24.969 134.924 41.009 1.00 14.83 204 TYR B O 1
ATOM 4339 N N . SER B 1 177 ? 23.634 136.623 41.683 1.00 15.60 205 SER B N 1
ATOM 4340 C CA . SER B 1 177 ? 23.694 136.228 43.098 1.00 15.34 205 SER B CA 1
ATOM 4341 C C . SER B 1 177 ? 23.162 134.821 43.320 1.00 15.27 205 SER B C 1
ATOM 4342 O O . SER B 1 177 ? 23.793 134.008 44.022 1.00 14.69 205 SER B O 1
ATOM 4345 N N . VAL B 1 178 ? 22.044 134.478 42.672 1.00 15.00 206 VAL B N 1
ATOM 4346 C CA . VAL B 1 178 ? 21.461 133.163 42.830 1.00 15.01 206 VAL B CA 1
ATOM 4347 C C . VAL B 1 178 ? 22.312 132.059 42.200 1.00 14.45 206 VAL B C 1
ATOM 4348 O O . VAL B 1 178 ? 22.479 131.014 42.788 1.00 13.47 206 VAL B O 1
ATOM 4352 N N . ASN B 1 179 ? 22.889 132.306 41.032 1.00 13.99 207 ASN B N 1
ATOM 4353 C CA . ASN B 1 179 ? 23.737 131.282 40.395 1.00 14.02 207 ASN B CA 1
ATOM 4354 C C . ASN B 1 179 ? 24.966 130.938 41.232 1.00 13.91 207 ASN B C 1
ATOM 4355 O O . ASN B 1 179 ? 25.327 129.759 41.362 1.00 14.84 207 ASN B O 1
ATOM 4360 N N . ILE B 1 180 ? 25.587 131.967 41.799 1.00 13.42 208 ILE B N 1
ATOM 4361 C CA . ILE B 1 180 ? 26.766 131.764 42.643 1.00 12.47 208 ILE B CA 1
ATOM 4362 C C . ILE B 1 180 ? 26.314 131.003 43.899 1.00 12.04 208 ILE B C 1
ATOM 4363 O O . ILE B 1 180 ? 26.949 130.058 44.334 1.00 11.90 208 ILE B O 1
ATOM 4368 N N . ALA B 1 181 ? 25.223 131.458 44.519 1.00 12.37 209 ALA B N 1
ATOM 4369 C CA . ALA B 1 181 ? 24.724 130.806 45.752 1.00 12.46 209 ALA B CA 1
ATOM 4370 C C . ALA B 1 181 ? 24.387 129.322 45.547 1.00 13.16 209 ALA B C 1
ATOM 4371 O O . ALA B 1 181 ? 24.729 128.449 46.388 1.00 11.99 209 ALA B O 1
ATOM 4373 N N . ASN B 1 182 ? 23.715 129.031 44.440 1.00 13.19 210 ASN B N 1
ATOM 4374 C CA . ASN B 1 182 ? 23.362 127.645 44.147 1.00 14.16 210 ASN B CA 1
ATOM 4375 C C . ASN B 1 182 ? 24.560 126.761 43.780 1.00 14.04 210 ASN B C 1
ATOM 4376 O O . ASN B 1 182 ? 24.583 125.580 44.135 1.00 14.15 210 ASN B O 1
ATOM 4381 N N . ALA B 1 183 ? 25.575 127.348 43.154 1.00 14.26 211 ALA B N 1
ATOM 4382 C CA . ALA B 1 183 ? 26.813 126.608 42.898 1.00 13.50 211 ALA B CA 1
ATOM 4383 C C . ALA B 1 183 ? 27.435 126.164 44.227 1.00 12.94 211 ALA B C 1
ATOM 4384 O O . ALA B 1 183 ? 27.915 125.041 44.348 1.00 13.92 211 ALA B O 1
ATOM 4386 N N . ILE B 1 184 ? 27.432 127.056 45.225 1.00 13.13 212 ILE B N 1
ATOM 4387 C CA . ILE B 1 184 ? 27.970 126.733 46.543 1.00 13.84 212 ILE B CA 1
ATOM 4388 C C . ILE B 1 184 ? 27.090 125.703 47.251 1.00 14.14 212 ILE B C 1
ATOM 4389 O O . ILE B 1 184 ? 27.586 124.716 47.783 1.00 14.20 212 ILE B O 1
ATOM 4394 N N . ARG B 1 185 ? 25.781 125.916 47.219 1.00 14.94 213 ARG B N 1
ATOM 4395 C CA . ARG B 1 185 ? 24.842 124.999 47.860 1.00 15.65 213 ARG B CA 1
ATOM 4396 C C . ARG B 1 185 ? 24.971 123.570 47.319 1.00 16.85 213 ARG B C 1
ATOM 4397 O O . ARG B 1 185 ? 25.038 122.583 48.065 1.00 17.56 213 ARG B O 1
ATOM 4405 N N . ASP B 1 186 ? 25.020 123.465 46.008 1.00 17.29 214 ASP B N 1
ATOM 4406 C CA . ASP B 1 186 ? 25.029 122.158 45.337 1.00 18.35 214 ASP B CA 1
ATOM 4407 C C . ASP B 1 186 ? 26.369 121.430 45.509 1.00 17.88 214 ASP B C 1
ATOM 4408 O O . ASP B 1 186 ? 26.412 120.197 45.543 1.00 18.28 214 ASP B O 1
ATOM 4413 N N . GLY B 1 187 ? 27.458 122.199 45.603 1.00 16.51 215 GLY B N 1
ATOM 4414 C CA . GLY B 1 187 ? 28.784 121.636 45.748 1.00 16.16 215 GLY B CA 1
ATOM 4415 C C . GLY B 1 187 ? 29.246 121.368 47.169 1.00 15.48 215 GLY B C 1
ATOM 4416 O O . GLY B 1 187 ? 30.227 120.643 47.372 1.00 14.66 215 GLY B O 1
ATOM 4417 N N . ALA B 1 188 ? 28.548 121.917 48.167 1.00 15.12 216 ALA B N 1
ATOM 4418 C CA . ALA B 1 188 ? 29.055 121.905 49.545 1.00 15.66 216 ALA B CA 1
ATOM 4419 C C . ALA B 1 188 ? 29.267 120.496 50.103 1.00 16.23 216 ALA B C 1
ATOM 4420 O O . ALA B 1 188 ? 30.254 120.245 50.788 1.00 15.05 216 ALA B O 1
ATOM 4422 N N . GLY B 1 189 ? 28.349 119.574 49.793 1.00 16.13 217 GLY B N 1
ATOM 4423 C CA . GLY B 1 189 ? 28.404 118.213 50.325 1.00 17.51 217 GLY B CA 1
ATOM 4424 C C . GLY B 1 189 ? 29.671 117.433 49.956 1.00 17.82 217 GLY B C 1
ATOM 4425 O O . GLY B 1 189 ? 30.207 116.679 50.791 1.00 18.60 217 GLY B O 1
ATOM 4426 N N . GLU B 1 190 ? 30.174 117.636 48.742 1.00 19.21 218 GLU B N 1
ATOM 4427 C CA . GLU B 1 190 ? 31.420 116.994 48.290 1.00 20.82 218 GLU B CA 1
ATOM 4428 C C . GLU B 1 190 ? 32.592 117.392 49.198 1.00 21.38 218 GLU B C 1
ATOM 4429 O O . GLU B 1 190 ? 33.553 116.634 49.368 1.00 21.03 218 GLU B O 1
ATOM 4435 N N . TYR B 1 191 ? 32.513 118.585 49.780 1.00 20.44 219 TYR B N 1
ATOM 4436 C CA . TYR B 1 191 ? 33.554 119.085 50.670 1.00 21.33 219 TYR B CA 1
ATOM 4437 C C . TYR B 1 191 ? 33.268 118.859 52.154 1.00 21.08 219 TYR B C 1
ATOM 4438 O O . TYR B 1 191 ? 33.978 119.382 53.005 1.00 23.09 219 TYR B O 1
ATOM 4447 N N . GLY B 1 192 ? 32.212 118.107 52.467 1.00 20.67 220 GLY B N 1
ATOM 4448 C CA . GLY B 1 192 ? 31.853 117.805 53.849 1.00 20.43 220 GLY B CA 1
ATOM 4449 C C . GLY B 1 192 ? 31.098 118.921 54.556 1.00 19.77 220 GLY B C 1
ATOM 4450 O O . GLY B 1 192 ? 30.979 118.909 55.793 1.00 21.23 220 GLY B O 1
ATOM 4451 N N . TYR B 1 193 ? 30.587 119.900 53.799 1.00 18.05 221 TYR B N 1
ATOM 4452 C CA . TYR B 1 193 ? 29.792 120.977 54.390 1.00 17.28 221 TYR B CA 1
ATOM 4453 C C . TYR B 1 193 ? 28.308 120.716 54.184 1.00 17.65 221 TYR B C 1
ATOM 4454 O O . TYR B 1 193 ? 27.902 120.228 53.125 1.00 18.40 221 TYR B O 1
ATOM 4463 N N . ASP B 1 194 ? 27.519 121.100 55.187 1.00 17.81 222 ASP B N 1
ATOM 4464 C CA . ASP B 1 194 ? 26.061 121.146 55.137 1.00 18.37 222 ASP B CA 1
ATOM 4465 C C . ASP B 1 194 ? 25.613 122.602 55.060 1.00 17.61 222 ASP B C 1
ATOM 4466 O O . ASP B 1 194 ? 26.181 123.467 55.728 1.00 18.48 222 ASP B O 1
ATOM 4471 N N . VAL B 1 195 ? 24.605 122.895 54.257 1.00 16.57 223 VAL B N 1
ATOM 4472 C CA . VAL B 1 195 ? 24.059 124.252 54.175 1.00 16.16 223 VAL B CA 1
ATOM 4473 C C . VAL B 1 195 ? 23.057 124.465 55.338 1.00 16.12 223 VAL B C 1
ATOM 4474 O O . VAL B 1 195 ? 21.981 123.870 55.352 1.00 17.30 223 VAL B O 1
ATOM 4478 N N . SER B 1 196 ? 23.425 125.297 56.310 1.00 15.66 224 SER B N 1
ATOM 4479 C CA . SER B 1 196 ? 22.606 125.528 57.502 1.00 16.41 224 SER B CA 1
ATOM 4480 C C . SER B 1 196 ? 21.558 126.589 57.262 1.00 16.21 224 SER B C 1
ATOM 4481 O O . SER B 1 196 ? 20.563 126.651 57.970 1.00 16.87 224 SER B O 1
ATOM 4484 N N . LEU B 1 197 ? 21.771 127.423 56.262 1.00 15.94 225 LEU B N 1
ATOM 4485 C CA . LEU B 1 197 ? 20.861 128.509 55.958 1.00 15.75 225 LEU B CA 1
ATOM 4486 C C . LEU B 1 197 ? 21.060 128.829 54.495 1.00 15.94 225 LEU B C 1
ATOM 4487 O O . LEU B 1 197 ? 22.187 129.049 54.055 1.00 14.66 225 LEU B O 1
ATOM 4492 N N . PHE B 1 198 ? 19.965 128.856 53.744 1.00 15.64 226 PHE B N 1
ATOM 4493 C CA . PHE B 1 198 ? 19.976 129.446 52.404 1.00 15.70 226 PHE B CA 1
ATOM 4494 C C . PHE B 1 198 ? 18.879 130.496 52.427 1.00 16.53 226 PHE B C 1
ATOM 4495 O O . PHE B 1 198 ? 17.694 130.172 52.576 1.00 17.32 226 PHE B O 1
ATOM 4503 N N . GLU B 1 199 ? 19.275 131.758 52.362 1.00 17.28 227 GLU B N 1
ATOM 4504 C CA . GLU B 1 199 ? 18.375 132.871 52.612 1.00 18.80 227 GLU B CA 1
ATOM 4505 C C . GLU B 1 199 ? 18.389 133.826 51.424 1.00 18.91 227 GLU B C 1
ATOM 4506 O O . GLU B 1 199 ? 19.448 134.279 51.008 1.00 17.52 227 GLU B O 1
ATOM 4512 N N . THR B 1 200 ? 17.211 134.131 50.885 1.00 19.63 228 THR B N 1
ATOM 4513 C CA . THR B 1 200 ? 17.094 135.093 49.811 1.00 20.26 228 THR B CA 1
ATOM 4514 C C . THR B 1 200 ? 16.506 136.354 50.418 1.00 21.23 228 THR B C 1
ATOM 4515 O O . THR B 1 200 ? 15.503 136.288 51.132 1.00 21.98 228 THR B O 1
ATOM 4519 N N . VAL B 1 201 ? 17.173 137.487 50.219 1.00 20.12 229 VAL B N 1
ATOM 4520 C CA . VAL B 1 201 ? 16.691 138.740 50.788 1.00 20.71 229 VAL B CA 1
ATOM 4521 C C . VAL B 1 201 ? 16.275 139.709 49.701 1.00 21.21 229 VAL B C 1
ATOM 4522 O O . VAL B 1 201 ? 16.813 139.696 48.588 1.00 20.60 229 VAL B O 1
ATOM 4526 N N . ALA B 1 202 ? 15.328 140.577 50.046 1.00 21.18 230 ALA B N 1
ATOM 4527 C CA . ALA B 1 202 ? 14.936 141.656 49.153 1.00 21.28 230 ALA B CA 1
ATOM 4528 C C . ALA B 1 202 ? 16.022 142.717 49.186 1.00 21.26 230 ALA B C 1
ATOM 4529 O O . ALA B 1 202 ? 16.671 142.944 50.232 1.00 21.30 230 ALA B O 1
ATOM 4531 N N . ILE B 1 203 ? 16.245 143.356 48.044 1.00 21.53 231 ILE B N 1
ATOM 4532 C CA . ILE B 1 203 ? 17.317 144.342 47.903 1.00 21.99 231 ILE B CA 1
ATOM 4533 C C . ILE B 1 203 ? 16.767 145.651 47.324 1.00 22.98 231 ILE B C 1
ATOM 4534 O O . ILE B 1 203 ? 15.737 145.641 46.654 1.00 24.03 231 ILE B O 1
ATOM 4539 N N . PRO B 1 204 ? 17.419 146.773 47.618 1.00 23.82 232 PRO B N 1
ATOM 4540 C CA . PRO B 1 204 ? 18.560 146.910 48.536 1.00 24.00 232 PRO B CA 1
ATOM 4541 C C . PRO B 1 204 ? 18.182 146.664 50.007 1.00 24.26 232 PRO B C 1
ATOM 4542 O O . PRO B 1 204 ? 17.004 146.778 50.390 1.00 23.22 232 PRO B O 1
ATOM 4546 N N . VAL B 1 205 ? 19.170 146.291 50.818 1.00 24.70 233 VAL B N 1
ATOM 4547 C CA . VAL B 1 205 ? 18.924 145.914 52.202 1.00 25.07 233 VAL B CA 1
ATOM 4548 C C . VAL B 1 205 ? 19.176 147.125 53.085 1.00 25.67 233 VAL B C 1
ATOM 4549 O O . VAL B 1 205 ? 20.235 147.736 52.998 1.00 26.90 233 VAL B O 1
ATOM 4553 N N . SER B 1 206 ? 18.185 147.464 53.906 1.00 26.11 234 SER B N 1
ATOM 4554 C CA . SER B 1 206 ? 18.310 148.521 54.913 1.00 26.69 234 SER B CA 1
ATOM 4555 C C . SER B 1 206 ? 18.476 147.959 56.340 1.00 25.71 234 SER B C 1
ATOM 4556 O O . SER B 1 206 ? 18.777 148.704 57.262 1.00 26.08 234 SER B O 1
ATOM 4559 N N . ASP B 1 207 ? 18.290 146.656 56.512 1.00 24.62 235 ASP B N 1
ATOM 4560 C CA . ASP B 1 207 ? 18.360 146.015 57.833 1.00 23.38 235 ASP B CA 1
ATOM 4561 C C . ASP B 1 207 ? 18.529 144.507 57.675 1.00 22.29 235 ASP B C 1
ATOM 4562 O O . ASP B 1 207 ? 17.631 143.838 57.187 1.00 21.99 235 ASP B O 1
ATOM 4567 N N . TRP B 1 208 ? 19.674 143.975 58.105 1.00 20.90 236 TRP B N 1
ATOM 4568 C CA . TRP B 1 208 ? 19.935 142.548 58.023 1.00 20.29 236 TRP B CA 1
ATOM 4569 C C . TRP B 1 208 ? 19.482 141.793 59.287 1.00 20.49 236 TRP B C 1
ATOM 4570 O O . TRP B 1 208 ? 19.784 140.608 59.452 1.00 19.62 236 TRP B O 1
ATOM 4581 N N . GLY B 1 209 ? 18.762 142.481 60.176 1.00 20.31 237 GLY B N 1
ATOM 4582 C CA . GLY B 1 209 ? 18.378 141.888 61.459 1.00 20.14 237 GLY B CA 1
ATOM 4583 C C . GLY B 1 209 ? 17.822 140.475 61.411 1.00 19.55 237 GLY B C 1
ATOM 4584 O O . GLY B 1 209 ? 18.250 139.598 62.198 1.00 19.37 237 GLY B O 1
ATOM 4585 N N . PRO B 1 210 ? 16.839 140.234 60.534 1.00 19.80 238 PRO B N 1
ATOM 4586 C CA . PRO B 1 210 ? 16.236 138.905 60.516 1.00 19.41 238 PRO B CA 1
ATOM 4587 C C . PRO B 1 210 ? 17.250 137.802 60.190 1.00 18.90 238 PRO B C 1
ATOM 4588 O O . PRO B 1 210 ? 17.236 136.741 60.819 1.00 18.22 238 PRO B O 1
ATOM 4592 N N . THR B 1 211 ? 18.102 138.055 59.191 1.00 17.56 239 THR B N 1
ATOM 4593 C CA . THR B 1 211 ? 19.156 137.123 58.821 1.00 17.28 239 THR B CA 1
ATOM 4594 C C . THR B 1 211 ? 20.160 136.918 59.938 1.00 16.13 239 THR B C 1
ATOM 4595 O O . THR B 1 211 ? 20.525 135.788 60.244 1.00 16.67 239 THR B O 1
ATOM 4599 N N . LEU B 1 212 ? 20.590 138.000 60.565 1.00 15.80 240 LEU B N 1
ATOM 4600 C CA . LEU B 1 212 ? 21.583 137.913 61.627 1.00 16.19 240 LEU B CA 1
ATOM 4601 C C . LEU B 1 212 ? 21.051 137.137 62.832 1.00 16.33 240 LEU B C 1
ATOM 4602 O O . LEU B 1 212 ? 21.799 136.417 63.502 1.00 15.40 240 LEU B O 1
ATOM 4607 N N . ALA B 1 213 ? 19.767 137.305 63.132 1.00 16.77 241 ALA B N 1
ATOM 4608 C CA . ALA B 1 213 ? 19.148 136.509 64.219 1.00 16.65 241 ALA B CA 1
ATOM 4609 C C . ALA B 1 213 ? 19.253 135.006 63.932 1.00 16.77 241 ALA B C 1
ATOM 4610 O O . ALA B 1 213 ? 19.611 134.219 64.814 1.00 16.44 241 ALA B O 1
ATOM 4612 N N . LYS B 1 214 ? 18.963 134.604 62.695 1.00 16.65 242 LYS B N 1
ATOM 4613 C CA . LYS B 1 214 ? 19.078 133.210 62.313 1.00 16.69 242 LYS B CA 1
ATOM 4614 C C . LYS B 1 214 ? 20.518 132.698 62.420 1.00 16.31 242 LYS B C 1
ATOM 4615 O O . LYS B 1 214 ? 20.741 131.562 62.862 1.00 16.03 242 LYS B O 1
ATOM 4621 N N . LEU B 1 215 ? 21.481 133.522 61.982 1.00 15.25 243 LEU B N 1
ATOM 4622 C CA . LEU B 1 215 ? 22.893 133.170 62.090 1.00 14.50 243 LEU B CA 1
ATOM 4623 C C . LEU B 1 215 ? 23.301 132.966 63.530 1.00 14.82 243 LEU B C 1
ATOM 4624 O O . LEU B 1 215 ? 23.992 132.001 63.861 1.00 15.08 243 LEU B O 1
ATOM 4629 N N . ARG B 1 216 ? 22.889 133.884 64.396 1.00 14.86 244 ARG B N 1
ATOM 4630 C CA . ARG B 1 216 ? 23.297 133.827 65.798 1.00 15.58 244 ARG B CA 1
ATOM 4631 C C . ARG B 1 216 ? 22.695 132.644 66.550 1.00 15.87 244 ARG B C 1
ATOM 4632 O O . ARG B 1 216 ? 23.341 132.095 67.459 1.00 16.46 244 ARG B O 1
ATOM 4640 N N . ALA B 1 217 ? 21.539 132.195 66.095 1.00 16.55 245 ALA B N 1
ATOM 4641 C CA . ALA B 1 217 ? 20.854 131.020 66.669 1.00 16.94 245 ALA B CA 1
ATOM 4642 C C . ALA B 1 217 ? 21.384 129.669 66.156 1.00 17.88 245 ALA B C 1
ATOM 4643 O O . ALA B 1 217 ? 21.075 128.611 66.724 1.00 17.56 245 ALA B O 1
ATOM 4645 N N . ASP B 1 218 ? 22.170 129.686 65.076 1.00 16.74 246 ASP B N 1
ATOM 4646 C CA . ASP B 1 218 ? 22.791 128.474 64.554 1.00 17.40 246 ASP B CA 1
ATOM 4647 C C . ASP B 1 218 ? 24.117 128.840 63.881 1.00 16.92 246 ASP B C 1
ATOM 4648 O O . ASP B 1 218 ? 24.224 128.786 62.658 1.00 18.10 246 ASP B O 1
ATOM 4653 N N . PRO B 1 219 ? 25.121 129.234 64.689 1.00 16.27 247 PRO B N 1
ATOM 4654 C CA . PRO B 1 219 ? 26.320 129.828 64.121 1.00 16.29 247 PRO B CA 1
ATOM 4655 C C . PRO B 1 219 ? 27.062 128.880 63.197 1.00 15.24 247 PRO B C 1
ATOM 4656 O O . PRO B 1 219 ? 27.394 127.775 63.584 1.00 15.52 247 PRO B O 1
ATOM 4660 N N . PRO B 1 220 ? 27.296 129.310 61.962 1.00 14.58 248 PRO B N 1
ATOM 4661 C CA . PRO B 1 220 ? 27.921 128.441 60.994 1.00 13.46 248 PRO B CA 1
ATOM 4662 C C . PRO B 1 220 ? 29.449 128.611 61.007 1.00 13.61 248 PRO B C 1
ATOM 4663 O O . PRO B 1 220 ? 29.960 129.545 61.582 1.00 14.21 248 PRO B O 1
ATOM 4667 N N . ALA B 1 221 ? 30.163 127.742 60.317 1.00 13.09 249 ALA B N 1
ATOM 4668 C CA . ALA B 1 221 ? 31.604 127.891 60.171 1.00 12.71 249 ALA B CA 1
ATOM 4669 C C . ALA B 1 221 ? 31.943 128.966 59.141 1.00 12.48 249 ALA B C 1
ATOM 4670 O O . ALA B 1 221 ? 33.005 129.598 59.203 1.00 11.98 249 ALA B O 1
ATOM 4672 N N . VAL B 1 222 ? 31.040 129.157 58.194 1.00 12.04 250 VAL B N 1
ATOM 4673 C CA . VAL B 1 222 ? 31.292 130.008 57.024 1.00 11.66 250 VAL B CA 1
ATOM 4674 C C . VAL B 1 222 ? 30.004 130.739 56.692 1.00 11.82 250 VAL B C 1
ATOM 4675 O O . VAL B 1 222 ? 28.916 130.128 56.671 1.00 12.92 250 VAL B O 1
ATOM 4679 N N . ILE B 1 223 ? 30.134 132.027 56.392 1.00 12.14 251 ILE B N 1
ATOM 4680 C CA . ILE B 1 223 ? 29.023 132.868 55.914 1.00 12.37 251 ILE B CA 1
ATOM 4681 C C . ILE B 1 223 ? 29.416 133.403 54.559 1.00 13.06 251 ILE B C 1
ATOM 4682 O O . ILE B 1 223 ? 30.468 134.047 54.436 1.00 13.00 251 ILE B O 1
ATOM 4687 N N . VAL B 1 224 ? 28.606 133.094 53.549 1.00 13.28 252 VAL B N 1
ATOM 4688 C CA . VAL B 1 224 ? 28.759 133.645 52.222 1.00 13.43 252 VAL B CA 1
ATOM 4689 C C . VAL B 1 224 ? 27.589 134.577 51.919 1.00 13.31 252 VAL B C 1
ATOM 4690 O O . VAL B 1 224 ? 26.421 134.184 52.036 1.00 12.74 252 VAL B O 1
ATOM 4694 N N . VAL B 1 225 ? 27.900 135.808 51.502 1.00 13.37 253 VAL B N 1
ATOM 4695 C CA . VAL B 1 225 ? 26.877 136.758 51.049 1.00 13.69 253 VAL B CA 1
ATOM 4696 C C . VAL B 1 225 ? 27.138 136.988 49.563 1.00 13.84 253 VAL B C 1
ATOM 4697 O O . VAL B 1 225 ? 28.193 137.520 49.189 1.00 13.53 253 VAL B O 1
ATOM 4701 N N . THR B 1 226 ? 26.231 136.501 48.718 1.00 13.83 254 THR B N 1
ATOM 4702 C CA . THR B 1 226 ? 26.376 136.657 47.283 1.00 14.31 254 THR B CA 1
ATOM 4703 C C . THR B 1 226 ? 25.637 137.889 46.782 1.00 15.06 254 THR B C 1
ATOM 4704 O O . THR B 1 226 ? 25.854 138.321 45.635 1.00 14.05 254 THR B O 1
ATOM 4708 N N . HIS B 1 227 ? 24.770 138.478 47.612 1.00 15.06 255 HIS B N 1
ATOM 4709 C CA . HIS B 1 227 ? 24.318 139.843 47.313 1.00 15.89 255 HIS B CA 1
ATOM 4710 C C . HIS B 1 227 ? 25.550 140.741 47.356 1.00 16.66 255 HIS B C 1
ATOM 4711 O O . HIS B 1 227 ? 26.372 140.619 48.267 1.00 17.82 255 HIS B O 1
ATOM 4718 N N . PHE B 1 228 ? 25.689 141.627 46.368 1.00 16.02 256 PHE B N 1
ATOM 4719 C CA . PHE B 1 228 ? 26.984 142.238 46.021 1.00 16.60 256 PHE B CA 1
ATOM 4720 C C . PHE B 1 228 ? 27.113 143.763 46.186 1.00 16.58 256 PHE B C 1
ATOM 4721 O O . PHE B 1 228 ? 28.198 144.289 46.000 1.00 16.78 256 PHE B O 1
ATOM 4729 N N . TYR B 1 229 ? 26.047 144.459 46.569 1.00 16.96 257 TYR B N 1
ATOM 4730 C CA . TYR B 1 229 ? 26.096 145.923 46.684 1.00 17.46 257 TYR B CA 1
ATOM 4731 C C . TYR B 1 229 ? 27.036 146.271 47.825 1.00 17.92 257 TYR B C 1
ATOM 4732 O O . TYR B 1 229 ? 26.869 145.759 48.946 1.00 17.49 257 TYR B O 1
ATOM 4741 N N . PRO B 1 230 ? 28.014 147.143 47.563 1.00 17.14 258 PRO B N 1
ATOM 4742 C CA . PRO B 1 230 ? 28.989 147.414 48.600 1.00 17.47 258 PRO B CA 1
ATOM 4743 C C . PRO B 1 230 ? 28.424 148.116 49.840 1.00 17.24 258 PRO B C 1
ATOM 4744 O O . PRO B 1 230 ? 28.875 147.812 50.957 1.00 17.73 258 PRO B O 1
ATOM 4748 N N . GLN B 1 231 ? 27.484 149.043 49.665 1.00 17.47 259 GLN B N 1
ATOM 4749 C CA . GLN B 1 231 ? 26.864 149.712 50.833 1.00 17.75 259 GLN B CA 1
ATOM 4750 C C . GLN B 1 231 ? 26.123 148.677 51.709 1.00 17.40 259 GLN B C 1
ATOM 4751 O O . GLN B 1 231 ? 26.204 148.744 52.948 1.00 19.44 259 GLN B O 1
ATOM 4753 N N . ASP B 1 232 ? 25.433 147.729 51.073 1.00 17.53 260 ASP B N 1
ATOM 4754 C CA . ASP B 1 232 ? 24.621 146.745 51.785 1.00 17.39 260 ASP B CA 1
ATOM 4755 C C . ASP B 1 232 ? 25.533 145.770 52.524 1.00 16.91 260 ASP B C 1
ATOM 4756 O O . ASP B 1 232 ? 25.220 145.351 53.651 1.00 16.61 260 ASP B O 1
ATOM 4761 N N . GLN B 1 233 ? 26.652 145.401 51.888 1.00 15.61 261 GLN B N 1
ATOM 4762 C CA . GLN B 1 233 ? 27.647 144.539 52.550 1.00 15.32 261 GLN B CA 1
ATOM 4763 C C . GLN B 1 233 ? 28.309 145.212 53.754 1.00 15.45 261 GLN B C 1
ATOM 4764 O O . GLN B 1 233 ? 28.611 144.547 54.737 1.00 15.19 261 GLN B O 1
ATOM 4770 N N . ALA B 1 234 ? 28.565 146.512 53.660 1.00 15.95 262 ALA B N 1
ATOM 4771 C CA . ALA B 1 234 ? 29.148 147.276 54.758 1.00 16.86 262 ALA B CA 1
ATOM 4772 C C . ALA B 1 234 ? 28.155 147.353 55.921 1.00 16.84 262 ALA B C 1
ATOM 4773 O O . ALA B 1 234 ? 28.543 147.225 57.082 1.00 16.87 262 ALA B O 1
ATOM 4775 N N . LEU B 1 235 ? 26.873 147.508 55.602 1.00 17.26 263 LEU B N 1
ATOM 4776 C CA . LEU B 1 235 ? 25.827 147.497 56.630 1.00 17.76 263 LEU B CA 1
ATOM 4777 C C . LEU B 1 235 ? 25.795 146.126 57.307 1.00 17.39 263 LEU B C 1
ATOM 4778 O O . LEU B 1 235 ? 25.667 146.013 58.537 1.00 16.83 263 LEU B O 1
ATOM 4783 N N . PHE B 1 236 ? 25.930 145.071 56.497 1.00 17.05 264 PHE B N 1
ATOM 4784 C CA . PHE B 1 236 ? 25.950 143.737 57.042 1.00 16.36 264 PHE B CA 1
ATOM 4785 C C . PHE B 1 236 ? 27.047 143.641 58.084 1.00 15.97 264 PHE B C 1
ATOM 4786 O O . PHE B 1 236 ? 26.805 143.129 59.162 1.00 16.63 264 PHE B O 1
ATOM 4794 N N . MET B 1 237 ? 28.258 144.093 57.752 1.00 15.37 265 MET B N 1
ATOM 4795 C CA . MET B 1 237 ? 29.401 143.924 58.623 1.00 16.17 265 MET B CA 1
ATOM 4796 C C . MET B 1 237 ? 29.228 144.801 59.874 1.00 16.67 265 MET B C 1
ATOM 4797 O O . MET B 1 237 ? 29.561 144.386 60.989 1.00 17.45 265 MET B O 1
ATOM 4802 N N . ASN B 1 238 ? 28.651 145.984 59.704 1.00 17.10 266 ASN B N 1
ATOM 4803 C CA . ASN B 1 238 ? 28.466 146.858 60.875 1.00 17.23 266 ASN B CA 1
ATOM 4804 C C . ASN B 1 238 ? 27.448 146.280 61.849 1.00 17.57 266 ASN B C 1
ATOM 4805 O O . ASN B 1 238 ? 27.647 146.386 63.062 1.00 19.20 266 ASN B O 1
ATOM 4810 N N . GLN B 1 239 ? 26.384 145.674 61.325 1.00 17.24 267 GLN B N 1
ATOM 4811 C CA . GLN B 1 239 ? 25.382 144.975 62.150 1.00 17.47 267 GLN B CA 1
ATOM 4812 C C . GLN B 1 239 ? 25.915 143.654 62.731 1.00 17.67 267 GLN B C 1
ATOM 4813 O O . GLN B 1 239 ? 25.695 143.349 63.897 1.00 17.30 267 GLN B O 1
ATOM 4819 N N . PHE B 1 240 ? 26.632 142.883 61.910 1.00 16.41 268 PHE B N 1
ATOM 4820 C CA . PHE B 1 240 ? 27.269 141.627 62.340 1.00 16.55 268 PHE B CA 1
ATOM 4821 C C . PHE B 1 240 ? 28.200 141.833 63.555 1.00 16.90 268 PHE B C 1
ATOM 4822 O O . PHE B 1 240 ? 28.179 141.050 64.531 1.00 16.99 268 PHE B O 1
ATOM 4830 N N . MET B 1 241 ? 29.023 142.888 63.497 1.00 17.42 269 MET B N 1
ATOM 4831 C CA . MET B 1 241 ? 30.090 143.075 64.464 1.00 18.15 269 MET B CA 1
ATOM 4832 C C . MET B 1 241 ? 29.604 143.559 65.832 1.00 19.04 269 MET B C 1
ATOM 4833 O O . MET B 1 241 ? 30.390 143.552 66.786 1.00 20.01 269 MET B O 1
ATOM 4838 N N . THR B 1 242 ? 28.331 143.931 65.943 1.00 20.88 270 THR B N 1
ATOM 4839 C CA . THR B 1 242 ? 27.730 144.136 67.274 1.00 22.27 270 THR B CA 1
ATOM 4840 C C . THR B 1 242 ? 27.663 142.827 68.088 1.00 22.00 270 THR B C 1
ATOM 4841 O O . THR B 1 242 ? 27.604 142.863 69.328 1.00 22.81 270 THR B O 1
ATOM 4845 N N . ASP B 1 243 ? 27.674 141.672 67.398 1.00 21.03 271 ASP B N 1
ATOM 4846 C CA . ASP B 1 243 ? 27.609 140.350 68.039 1.00 20.45 271 ASP B CA 1
ATOM 4847 C C . ASP B 1 243 ? 27.957 139.264 66.994 1.00 18.93 271 ASP B C 1
ATOM 4848 O O . ASP B 1 243 ? 27.091 138.551 66.513 1.00 18.93 271 ASP B O 1
ATOM 4853 N N . PRO B 1 244 ? 29.239 139.183 66.614 1.00 18.42 272 PRO B N 1
ATOM 4854 C CA . PRO B 1 244 ? 29.643 138.317 65.493 1.00 17.96 272 PRO B CA 1
ATOM 4855 C C . PRO B 1 244 ? 29.674 136.851 65.860 1.00 18.38 272 PRO B C 1
ATOM 4856 O O . PRO B 1 244 ? 30.067 136.493 66.967 1.00 18.78 272 PRO B O 1
ATOM 4860 N N . THR B 1 245 ? 29.248 136.014 64.919 1.00 17.37 273 THR B N 1
ATOM 4861 C CA . THR B 1 245 ? 29.337 134.582 65.064 1.00 16.74 273 THR B CA 1
ATOM 4862 C C . THR B 1 245 ? 30.772 134.122 64.696 1.00 16.57 273 THR B C 1
ATOM 4863 O O . THR B 1 245 ? 31.522 134.836 64.024 1.00 15.82 273 THR B O 1
ATOM 4867 N N . ASN B 1 246 ? 31.140 132.933 65.162 1.00 15.58 274 ASN B N 1
ATOM 4868 C CA . ASN B 1 246 ? 32.480 132.393 64.985 1.00 15.32 274 ASN B CA 1
ATOM 4869 C C . ASN B 1 246 ? 32.591 131.780 63.583 1.00 14.97 274 ASN B C 1
ATOM 4870 O O . ASN B 1 246 ? 32.604 130.559 63.418 1.00 15.53 274 ASN B O 1
ATOM 4875 N N . SER B 1 247 ? 32.707 132.661 62.574 1.00 15.17 275 SER B N 1
ATOM 4876 C CA . SER B 1 247 ? 32.485 132.287 61.178 1.00 14.87 275 SER B CA 1
ATOM 4877 C C . SER B 1 247 ? 33.422 133.032 60.227 1.00 14.35 275 SER B C 1
ATOM 4878 O O . SER B 1 247 ? 33.595 134.236 60.342 1.00 15.32 275 SER B O 1
ATOM 4881 N N . LEU B 1 248 ? 33.978 132.313 59.257 1.00 14.05 276 LEU B N 1
ATOM 4882 C CA . LEU B 1 248 ? 34.677 132.933 58.129 1.00 12.70 276 LEU B CA 1
ATOM 4883 C C . LEU B 1 248 ? 33.630 133.666 57.304 1.00 13.32 276 LEU B C 1
ATOM 4884 O O . LEU B 1 248 ? 32.568 133.123 57.053 1.00 13.75 276 LEU B O 1
ATOM 4889 N N . VAL B 1 249 ? 33.926 134.900 56.906 1.00 12.68 277 VAL B N 1
ATOM 4890 C CA . VAL B 1 249 ? 33.016 135.691 56.092 1.00 13.53 277 VAL B CA 1
ATOM 4891 C C . VAL B 1 249 ? 33.616 135.911 54.699 1.00 13.22 277 VAL B C 1
ATOM 4892 O O . VAL B 1 249 ? 34.750 136.403 54.567 1.00 13.69 277 VAL B O 1
ATOM 4896 N N . TYR B 1 250 ? 32.828 135.559 53.679 1.00 12.56 278 TYR B N 1
ATOM 4897 C CA . TYR B 1 250 ? 33.144 135.897 52.283 1.00 12.26 278 TYR B CA 1
ATOM 4898 C C . TYR B 1 250 ? 32.022 136.749 51.722 1.00 12.26 278 TYR B C 1
ATOM 4899 O O . TYR B 1 250 ? 30.845 136.391 51.851 1.00 12.95 278 TYR B O 1
ATOM 4908 N N . LEU B 1 251 ? 32.401 137.865 51.101 1.00 12.09 279 LEU B N 1
ATOM 4909 C CA . LEU B 1 251 ? 31.466 138.815 50.506 1.00 12.76 279 LEU B CA 1
ATOM 4910 C C . LEU B 1 251 ? 31.756 138.942 49.014 1.00 13.96 279 LEU B C 1
ATOM 4911 O O . LEU B 1 251 ? 32.898 139.213 48.606 1.00 14.72 279 LEU B O 1
ATOM 4916 N N . GLN B 1 252 ? 30.729 138.680 48.202 1.00 13.81 280 GLN B N 1
ATOM 4917 C CA . GLN B 1 252 ? 30.864 138.703 46.763 1.00 13.64 280 GLN B CA 1
ATOM 4918 C C . GLN B 1 252 ? 30.992 140.098 46.178 1.00 14.12 280 GLN B C 1
ATOM 4919 O O . GLN B 1 252 ? 30.061 140.896 46.300 1.00 14.22 280 GLN B O 1
ATOM 4925 N N . TYR B 1 253 ? 32.122 140.357 45.514 1.00 13.75 281 TYR B N 1
ATOM 4926 C CA . TYR B 1 253 ? 32.367 141.589 44.721 1.00 14.22 281 TYR B CA 1
ATOM 4927 C C . TYR B 1 253 ? 32.452 142.914 45.517 1.00 14.66 281 TYR B C 1
ATOM 4928 O O . TYR B 1 253 ? 33.462 143.581 45.498 1.00 14.90 281 TYR B O 1
ATOM 4937 N N . GLY B 1 254 ? 31.360 143.305 46.157 1.00 14.18 282 GLY B N 1
ATOM 4938 C CA . GLY B 1 254 ? 31.283 144.609 46.823 1.00 15.44 282 GLY B CA 1
ATOM 4939 C C . GLY B 1 254 ? 32.443 144.949 47.726 1.00 14.43 282 GLY B C 1
ATOM 4940 O O . GLY B 1 254 ? 32.903 146.097 47.742 1.00 15.87 282 GLY B O 1
ATOM 4941 N N . ALA B 1 255 ? 32.912 143.966 48.497 1.00 14.41 283 ALA B N 1
ATOM 4942 C CA . ALA B 1 255 ? 34.009 144.164 49.425 1.00 14.65 283 ALA B CA 1
ATOM 4943 C C . ALA B 1 255 ? 35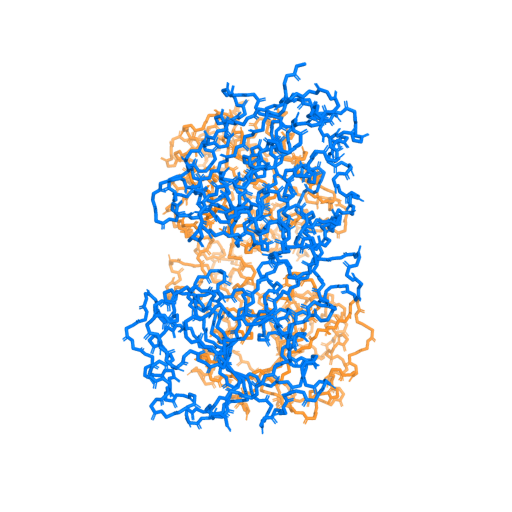.358 144.497 48.795 1.00 15.22 283 ALA B C 1
ATOM 4944 O O . ALA B 1 255 ? 36.264 144.937 49.510 1.00 15.98 283 ALA B O 1
ATOM 4946 N N . SER B 1 256 ? 35.486 144.262 47.486 1.00 16.59 284 SER B N 1
ATOM 4947 C CA . SER B 1 256 ? 36.663 144.667 46.711 1.00 17.47 284 SER B CA 1
ATOM 4948 C C . SER B 1 256 ? 36.808 146.183 46.538 1.00 18.98 284 SER B C 1
ATOM 4949 O O . SER B 1 256 ? 37.850 146.642 46.046 1.00 18.84 284 SER B O 1
ATOM 4952 N N . LEU B 1 257 ? 35.802 146.943 46.959 1.00 19.48 285 LEU B N 1
ATOM 4953 C CA . LEU B 1 257 ? 35.708 148.356 46.601 1.00 20.67 285 LEU B CA 1
ATOM 4954 C C . LEU B 1 257 ? 35.895 149.265 47.809 1.00 21.55 285 LEU B C 1
ATOM 4955 O O . LEU B 1 257 ? 35.450 148.953 48.924 1.00 22.15 285 LEU B O 1
ATOM 4960 N N . ALA B 1 258 ? 36.546 150.402 47.559 1.00 22.09 286 ALA B N 1
ATOM 4961 C CA . ALA B 1 258 ? 36.725 151.438 48.566 1.00 22.87 286 ALA B CA 1
ATOM 4962 C C . ALA B 1 258 ? 35.384 151.845 49.185 1.00 23.19 286 ALA B C 1
ATOM 4963 O O . ALA B 1 258 ? 35.322 152.177 50.368 1.00 24.53 286 ALA B O 1
ATOM 4965 N N . ALA B 1 259 ? 34.312 151.805 48.401 1.00 23.41 287 ALA B N 1
ATOM 4966 C CA . ALA B 1 259 ? 32.973 152.183 48.878 1.00 23.94 287 ALA B CA 1
ATOM 4967 C C . ALA B 1 259 ? 32.520 151.299 50.044 1.00 23.61 287 ALA B C 1
ATOM 4968 O O . ALA B 1 259 ? 31.888 151.790 50.985 1.00 25.47 287 ALA B O 1
ATOM 4970 N N . PHE B 1 260 ? 32.860 150.015 49.990 1.00 21.58 288 PHE B N 1
ATOM 4971 C CA . PHE B 1 260 ? 32.603 149.102 51.111 1.00 20.22 288 PHE B CA 1
ATOM 4972 C C . PHE B 1 260 ? 33.460 149.433 52.330 1.00 20.32 288 PHE B C 1
ATOM 4973 O O . PHE B 1 260 ? 32.948 149.592 53.455 1.00 19.82 288 PHE B O 1
ATOM 4981 N N . ARG B 1 261 ? 34.768 149.490 52.115 1.00 19.79 289 ARG B N 1
ATOM 4982 C CA . ARG B 1 261 ? 35.711 149.744 53.180 1.00 21.28 289 ARG B CA 1
ATOM 4983 C C . ARG B 1 261 ? 35.464 151.079 53.895 1.00 22.09 289 ARG B C 1
ATOM 4984 O O . ARG B 1 261 ? 35.632 151.156 55.103 1.00 22.43 289 ARG B O 1
ATOM 4992 N N . ASP B 1 262 ? 35.062 152.111 53.158 1.00 22.70 290 ASP B N 1
ATOM 4993 C CA . ASP B 1 262 ? 34.843 153.402 53.781 1.00 23.33 290 ASP B CA 1
ATOM 4994 C C . ASP B 1 262 ? 33.676 153.351 54.790 1.00 22.71 290 ASP B C 1
ATOM 4995 O O . ASP B 1 262 ? 33.731 154.009 55.829 1.00 23.80 290 ASP B O 1
ATOM 5000 N N . ILE B 1 263 ? 32.651 152.551 54.506 1.00 22.00 291 ILE B N 1
ATOM 5001 C CA . ILE B 1 263 ? 31.456 152.466 55.358 1.00 21.56 291 ILE B CA 1
ATOM 5002 C C . ILE B 1 263 ? 31.639 151.465 56.508 1.00 20.56 291 ILE B C 1
ATOM 5003 O O . ILE B 1 263 ? 31.245 151.733 57.664 1.00 20.36 291 ILE B O 1
ATOM 5008 N N . ALA B 1 264 ? 32.238 150.311 56.205 1.00 19.51 292 ALA B N 1
ATOM 5009 C CA . ALA B 1 264 ? 32.515 149.290 57.217 1.00 19.10 292 ALA B CA 1
ATOM 5010 C C . ALA B 1 264 ? 33.639 149.680 58.175 1.00 19.45 292 ALA B C 1
ATOM 5011 O O . ALA B 1 264 ? 33.681 149.226 59.317 1.00 19.18 292 ALA B O 1
ATOM 5013 N N . GLY B 1 265 ? 34.563 150.516 57.705 1.00 19.38 293 GLY B N 1
ATOM 5014 C CA . GLY B 1 265 ? 35.741 150.886 58.479 1.00 19.86 293 GLY B CA 1
ATOM 5015 C C . GLY B 1 265 ? 36.524 149.712 59.022 1.00 20.43 293 GLY B C 1
ATOM 5016 O O . GLY B 1 265 ? 36.824 148.755 58.308 1.00 20.70 293 GLY B O 1
ATOM 5017 N N . ASP B 1 266 ? 36.844 149.781 60.312 1.00 21.24 294 ASP B N 1
ATOM 5018 C CA . ASP B 1 266 ? 37.592 148.732 60.972 1.00 22.16 294 ASP B CA 1
ATOM 5019 C C . ASP B 1 266 ? 36.852 147.403 60.970 1.00 21.00 294 ASP B C 1
ATOM 5020 O O . ASP B 1 266 ? 37.486 146.358 61.065 1.00 20.86 294 ASP B O 1
ATOM 5025 N N . ASN B 1 267 ? 35.534 147.434 60.798 1.00 20.20 295 ASN B N 1
ATOM 5026 C CA . ASN B 1 267 ? 34.774 146.198 60.679 1.00 19.66 295 ASN B CA 1
ATOM 5027 C C . ASN B 1 267 ? 35.020 145.451 59.364 1.00 19.55 295 ASN B C 1
ATOM 5028 O O . ASN B 1 267 ? 34.618 144.313 59.245 1.00 21.32 295 ASN B O 1
ATOM 5033 N N . SER B 1 268 ? 35.696 146.071 58.401 1.00 19.01 296 SER B N 1
ATOM 5034 C CA . SER B 1 268 ? 36.055 145.361 57.177 1.00 18.36 296 SER B CA 1
ATOM 5035 C C . SER B 1 268 ? 37.212 144.380 57.352 1.00 17.81 296 SER B C 1
ATOM 5036 O O . SER B 1 268 ? 37.389 143.477 56.517 1.00 17.14 296 SER B O 1
ATOM 5039 N N . VAL B 1 269 ? 38.021 144.556 58.400 1.00 17.46 297 VAL B N 1
ATOM 5040 C CA . VAL B 1 269 ? 39.251 143.775 58.579 1.00 17.05 297 VAL B CA 1
ATOM 5041 C C . VAL B 1 269 ? 38.934 142.304 58.842 1.00 16.94 297 VAL B C 1
ATOM 5042 O O . VAL B 1 269 ? 38.190 141.970 59.767 1.00 17.69 297 VAL B O 1
ATOM 5046 N N . GLY B 1 270 ? 39.471 141.433 57.982 1.00 16.03 298 GLY B N 1
ATOM 5047 C CA . GLY B 1 270 ? 39.271 139.990 58.077 1.00 15.54 298 GLY B CA 1
ATOM 5048 C C . GLY B 1 270 ? 38.367 139.436 56.987 1.00 14.28 298 GLY B C 1
ATOM 5049 O O . GLY B 1 270 ? 38.369 138.238 56.755 1.00 14.38 298 GLY B O 1
ATOM 5050 N N . VAL B 1 271 ? 37.603 140.309 56.327 1.00 13.93 299 VAL B N 1
ATOM 5051 C CA . VAL B 1 271 ? 36.652 139.891 55.282 1.00 13.79 299 VAL B CA 1
ATOM 5052 C C . VAL B 1 271 ? 37.441 139.352 54.085 1.00 13.68 299 VAL B C 1
ATOM 5053 O O . VAL B 1 271 ? 38.513 139.878 53.754 1.00 14.26 299 VAL B O 1
ATOM 5057 N N . THR B 1 272 ? 36.913 138.320 53.442 1.00 12.55 300 THR B N 1
ATOM 5058 C CA . THR B 1 272 ? 37.480 137.834 52.180 1.00 13.36 300 THR B CA 1
ATOM 5059 C C . THR B 1 272 ? 36.578 138.157 50.984 1.00 12.86 300 THR B C 1
ATOM 5060 O O . THR B 1 272 ? 35.352 138.305 51.136 1.00 12.84 300 THR B O 1
ATOM 5064 N N . TYR B 1 273 ? 37.198 138.257 49.800 1.00 12.94 301 TYR B N 1
ATOM 5065 C CA . TYR B 1 2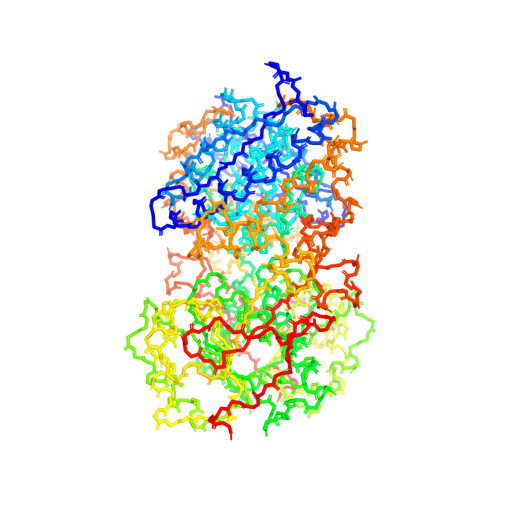73 ? 36.486 138.458 48.533 1.00 12.40 301 TYR B CA 1
ATOM 5066 C C . TYR B 1 273 ? 37.373 137.890 47.408 1.00 12.46 301 TYR B C 1
ATOM 5067 O O . TYR B 1 273 ? 38.496 137.467 47.678 1.00 11.62 301 TYR B O 1
ATOM 5076 N N . ALA B 1 274 ? 36.879 137.886 46.169 1.00 11.74 302 ALA B N 1
ATOM 5077 C CA . ALA B 1 274 ? 37.604 137.226 45.081 1.00 12.59 302 ALA B CA 1
ATOM 5078 C C . ALA B 1 274 ? 37.238 137.763 43.735 1.00 12.53 302 ALA B C 1
ATOM 5079 O O . ALA B 1 274 ? 36.215 138.431 43.557 1.00 13.33 302 ALA B O 1
ATOM 5081 N N . THR B 1 275 ? 38.103 137.457 42.775 1.00 13.21 303 THR B N 1
ATOM 5082 C CA . THR B 1 275 ? 37.795 137.718 41.376 1.00 13.01 303 THR B CA 1
ATOM 5083 C C . THR B 1 275 ? 38.268 136.533 40.552 1.00 12.19 303 THR B C 1
ATOM 5084 O O . THR B 1 275 ? 39.321 135.953 40.838 1.00 12.05 303 THR B O 1
ATOM 5088 N N . VAL B 1 276 ? 37.487 136.185 39.523 1.00 11.76 304 VAL B N 1
ATOM 5089 C CA . VAL B 1 276 ? 37.851 135.090 38.599 1.00 11.47 304 VAL B CA 1
ATOM 5090 C C . VAL B 1 276 ? 38.839 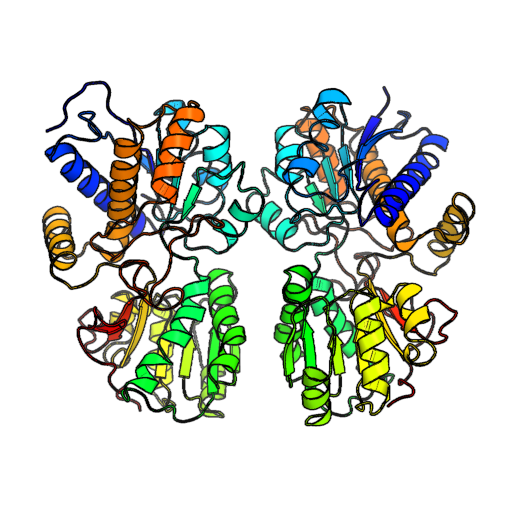135.521 37.487 1.00 11.90 304 VAL B C 1
ATOM 5091 O O . VAL B 1 276 ? 39.356 134.683 36.743 1.00 12.50 304 VAL B O 1
ATOM 5095 N N . LEU B 1 277 ? 39.073 136.818 37.371 1.00 12.14 305 LEU B N 1
ATOM 5096 C CA . LEU B 1 277 ? 40.062 137.387 36.450 1.00 12.91 305 LEU B CA 1
ATOM 5097 C C . LEU B 1 277 ? 40.577 138.657 37.066 1.00 13.84 305 LEU B C 1
ATOM 5098 O O . LEU B 1 277 ? 39.819 139.619 37.265 1.00 13.16 305 LEU B O 1
ATOM 5103 N N . GLY B 1 278 ? 41.870 138.674 37.355 1.00 13.62 306 GLY B N 1
ATOM 5104 C CA . GLY B 1 278 ? 42.470 139.884 37.896 1.00 13.83 306 GLY B CA 1
ATOM 5105 C C . GLY B 1 278 ? 43.976 139.928 37.742 1.00 13.50 306 GLY B C 1
ATOM 5106 O O . GLY B 1 278 ? 44.616 138.941 37.425 1.00 14.18 306 GLY B O 1
ATOM 5107 N N . THR B 1 279 ? 44.512 141.107 37.996 1.00 14.15 307 THR B N 1
ATOM 5108 C CA . THR B 1 279 ? 45.930 141.358 37.895 1.00 14.92 307 THR B CA 1
ATOM 5109 C C . THR B 1 279 ? 46.668 140.639 39.025 1.00 14.24 307 THR B C 1
ATOM 5110 O O . THR B 1 279 ? 46.359 140.835 40.191 1.00 15.00 307 THR B O 1
ATOM 5114 N N . LEU B 1 280 ? 47.647 139.821 38.669 1.00 13.94 308 LEU B N 1
ATOM 5115 C CA . LEU B 1 280 ? 48.468 139.166 39.662 1.00 13.52 308 LEU B CA 1
ATOM 5116 C C . LEU B 1 280 ? 49.494 140.165 40.214 1.00 13.40 308 LEU B C 1
ATOM 5117 O O . LEU B 1 280 ? 49.691 141.266 39.675 1.00 14.23 308 LEU B O 1
ATOM 5122 N N . GLN B 1 281 ? 50.115 139.799 41.319 1.00 14.04 309 GLN B N 1
ATOM 5123 C CA . GLN B 1 281 ? 51.100 140.683 41.951 1.00 14.83 309 GLN B CA 1
ATOM 5124 C C . GLN B 1 281 ? 52.494 140.064 41.952 1.00 14.71 309 GLN B C 1
ATOM 5125 O O . GLN B 1 281 ? 53.349 140.312 42.844 1.00 15.66 309 GLN B O 1
ATOM 5131 N N . ASP B 1 282 ? 52.747 139.282 40.910 1.00 14.25 310 ASP B N 1
ATOM 5132 C CA . ASP B 1 282 ? 54.100 138.908 40.520 1.00 13.97 310 ASP B CA 1
ATOM 5133 C C . ASP B 1 282 ? 54.736 140.011 39.636 1.00 14.17 310 ASP B C 1
ATOM 5134 O O . ASP B 1 282 ? 54.155 141.078 39.437 1.00 14.04 310 ASP B O 1
ATOM 5139 N N . GLU B 1 283 ? 55.938 139.756 39.125 1.00 15.44 311 GLU B N 1
ATOM 5140 C CA A GLU B 1 283 ? 56.641 140.771 38.339 0.50 15.62 311 GLU B CA 1
ATOM 5141 C CA B GLU B 1 283 ? 56.649 140.750 38.316 0.50 15.63 311 GLU B CA 1
ATOM 5142 C C . GLU B 1 283 ? 55.812 141.265 37.144 1.00 14.89 311 GLU B C 1
ATOM 5143 O O . GLU B 1 283 ? 55.734 142.482 36.907 1.00 15.71 311 GLU B O 1
ATOM 5154 N N . MET B 1 284 ? 55.203 140.350 36.380 1.00 14.82 312 MET B N 1
ATOM 5155 C CA A MET B 1 284 ? 54.456 140.744 35.165 0.50 13.83 312 MET B CA 1
ATOM 5156 C CA B MET B 1 284 ? 54.448 140.708 35.168 0.50 14.32 312 MET B CA 1
ATOM 5157 C C . MET B 1 284 ? 53.193 141.513 35.527 1.00 13.81 312 MET B C 1
ATOM 5158 O O . MET B 1 284 ? 52.838 142.492 34.869 1.00 13.78 312 MET B O 1
ATOM 5167 N N . GLY B 1 285 ? 52.524 141.100 36.586 1.00 13.78 313 GLY B N 1
ATOM 5168 C CA . GLY B 1 285 ? 51.313 141.783 37.000 1.00 13.86 313 GLY B CA 1
ATOM 5169 C C . GLY B 1 285 ? 51.613 143.175 37.530 1.00 13.75 313 GLY B C 1
ATOM 5170 O O . GLY B 1 285 ? 50.900 144.127 37.210 1.00 13.11 313 GLY B O 1
ATOM 5171 N N . ASP B 1 286 ? 52.697 143.289 38.294 1.00 14.04 314 ASP B N 1
ATOM 5172 C CA . ASP B 1 286 ? 53.109 144.568 38.868 1.00 15.79 314 ASP B CA 1
ATOM 5173 C C . ASP B 1 286 ? 53.528 145.508 37.739 1.00 15.25 314 ASP B C 1
ATOM 5174 O O . ASP B 1 286 ? 53.238 146.706 37.800 1.00 16.05 314 ASP B O 1
ATOM 5179 N N . ALA B 1 287 ? 54.193 144.973 36.706 1.00 15.16 315 ALA B N 1
ATOM 5180 C CA . ALA B 1 287 ? 54.590 145.792 35.556 1.00 15.25 315 ALA B CA 1
ATOM 5181 C C . ALA B 1 287 ? 53.369 146.353 34.866 1.00 14.86 315 ALA B C 1
ATOM 5182 O O . ALA B 1 287 ? 53.367 147.516 34.451 1.00 14.85 315 ALA B O 1
ATOM 5184 N N . PHE B 1 288 ? 52.334 145.527 34.687 1.00 14.36 316 PHE B N 1
ATOM 5185 C CA . PHE B 1 288 ? 51.116 146.022 34.080 1.00 14.27 316 PHE B CA 1
ATOM 5186 C C . PHE B 1 288 ? 50.471 147.160 34.905 1.00 13.94 316 PHE B C 1
ATOM 5187 O O . PHE B 1 288 ? 50.085 148.211 34.347 1.00 13.78 316 PHE B O 1
ATOM 5195 N N . ALA B 1 289 ? 50.323 146.920 36.208 1.00 13.75 317 ALA B N 1
ATOM 5196 C CA . ALA B 1 289 ? 49.686 147.860 37.138 1.00 14.21 317 ALA B CA 1
ATOM 5197 C C . ALA B 1 289 ? 50.468 149.188 37.143 1.00 14.52 317 ALA B C 1
ATOM 5198 O O . ALA B 1 289 ? 49.873 150.251 37.089 1.00 14.91 317 ALA B O 1
ATOM 5200 N N . LYS B 1 290 ? 51.791 149.112 37.151 1.00 14.76 318 LYS B N 1
ATOM 5201 C CA . LYS B 1 290 ? 52.627 150.328 37.148 1.00 15.88 318 LYS B CA 1
ATOM 5202 C C . LYS B 1 290 ? 52.374 151.130 35.885 1.00 15.58 318 LYS B C 1
ATOM 5203 O O . LYS B 1 290 ? 52.207 152.369 35.930 1.00 16.33 318 LYS B O 1
ATOM 5209 N N . ALA B 1 291 ? 52.363 150.439 34.748 1.00 15.28 319 ALA B N 1
ATOM 5210 C CA . ALA B 1 291 ? 52.164 151.127 33.470 1.00 15.03 319 ALA B CA 1
ATOM 5211 C C . ALA B 1 291 ? 50.769 151.691 33.341 1.00 15.25 319 ALA B C 1
ATOM 5212 O O . ALA B 1 291 ? 50.588 152.796 32.830 1.00 14.53 319 ALA B O 1
ATOM 5214 N N . TYR B 1 292 ? 49.769 150.945 33.798 1.00 13.95 320 TYR B N 1
ATOM 5215 C CA . TYR B 1 292 ? 48.388 151.402 33.720 1.00 14.02 320 TYR B CA 1
ATOM 5216 C C . TYR B 1 292 ? 48.184 152.672 34.575 1.00 14.95 320 TYR B C 1
ATOM 5217 O O . TYR B 1 292 ? 47.553 153.665 34.124 1.00 14.55 320 TYR B O 1
ATOM 5226 N N . LYS B 1 293 ? 48.758 152.657 35.770 1.00 16.20 321 LYS B N 1
ATOM 5227 C CA . LYS B 1 293 ? 48.634 153.807 36.692 1.00 17.56 321 LYS B CA 1
ATOM 5228 C C . LYS B 1 293 ? 49.402 155.026 36.179 1.00 17.85 321 LYS B C 1
ATOM 5229 O O . LYS B 1 293 ? 48.965 156.153 36.395 1.00 18.04 321 LYS B O 1
ATOM 5235 N N . GLU B 1 294 ? 50.528 154.810 35.503 1.00 18.25 322 GLU B N 1
ATOM 5236 C CA . GLU B 1 294 ? 51.254 155.945 34.900 1.00 18.43 322 GLU B CA 1
ATOM 5237 C C . GLU B 1 294 ? 50.429 156.634 33.800 1.00 18.78 322 GLU B C 1
ATOM 5238 O O . GLU B 1 294 ? 50.480 157.856 33.642 1.00 18.76 322 GLU B O 1
ATOM 5244 N N . ARG B 1 295 ? 49.684 155.847 33.031 1.00 17.77 323 ARG B N 1
ATOM 5245 C CA . ARG B 1 295 ? 48.820 156.395 31.986 1.00 18.03 323 ARG B CA 1
ATOM 5246 C C . ARG B 1 295 ? 47.556 157.027 32.529 1.00 18.15 323 ARG B C 1
ATOM 5247 O O . ARG B 1 295 ? 47.122 158.076 32.034 1.00 18.36 323 ARG B O 1
ATOM 5255 N N . TYR B 1 296 ? 46.928 156.384 33.514 1.00 17.37 324 TYR B N 1
ATOM 5256 C CA . TYR B 1 296 ? 45.536 156.702 33.859 1.00 18.57 324 TYR B CA 1
ATOM 5257 C C . TYR B 1 296 ? 45.300 157.245 35.258 1.00 20.20 324 TYR B C 1
ATOM 5258 O O . TYR B 1 296 ? 44.191 157.671 35.567 1.00 21.04 324 TYR B O 1
ATOM 5267 N N . GLY B 1 297 ? 46.322 157.209 36.104 1.00 22.44 325 GLY B N 1
ATOM 5268 C CA . GLY B 1 297 ? 46.244 157.828 37.425 1.00 24.32 325 GLY B CA 1
ATOM 5269 C C . GLY B 1 297 ? 46.122 156.797 38.505 1.00 26.40 325 GLY B C 1
ATOM 5270 O O . GLY B 1 297 ? 45.613 155.687 38.271 1.00 26.23 325 GLY B O 1
ATOM 5271 N N . ASP B 1 298 ? 46.564 157.167 39.705 1.00 28.80 326 ASP B N 1
ATOM 5272 C CA . ASP B 1 298 ? 46.678 156.191 40.798 1.00 30.74 326 ASP B CA 1
ATOM 5273 C C . ASP B 1 298 ? 45.314 155.665 41.254 1.00 31.27 326 ASP B C 1
ATOM 5274 O O . ASP B 1 298 ? 45.243 154.570 41.819 1.00 32.73 326 ASP B O 1
ATOM 5279 N N . LEU B 1 299 ? 44.253 156.421 40.960 1.00 31.40 327 LEU B N 1
ATOM 5280 C CA . LEU B 1 299 ? 42.869 156.046 41.280 1.00 31.33 327 LEU B CA 1
ATOM 5281 C C . LEU B 1 299 ? 42.149 155.198 40.213 1.00 29.99 327 LEU B C 1
ATOM 5282 O O . LEU B 1 299 ? 41.002 154.778 40.425 1.00 30.82 327 LEU B O 1
ATOM 5287 N N . SER B 1 300 ? 42.775 154.993 39.057 1.00 27.04 328 SER B N 1
ATOM 5288 C CA . SER B 1 300 ? 42.153 154.214 37.986 1.00 24.35 328 SER B CA 1
ATOM 5289 C C . SER B 1 300 ? 42.041 152.752 38.441 1.00 23.04 328 SER B C 1
ATOM 5290 O O . SER B 1 300 ? 42.673 152.327 39.431 1.00 23.56 328 SER B O 1
ATOM 5293 N N . SER B 1 301 ? 41.249 151.969 37.723 1.00 20.96 329 SER B N 1
ATOM 5294 C CA . SER B 1 301 ? 41.016 150.585 38.114 1.00 19.82 329 SER B CA 1
ATOM 5295 C C . SER B 1 301 ? 41.701 149.587 37.185 1.00 18.82 329 SER B C 1
ATOM 5296 O O . SER B 1 301 ? 41.177 149.242 36.116 1.00 18.13 329 SER B O 1
ATOM 5299 N N . THR B 1 302 ? 42.846 149.074 37.623 1.00 17.97 330 THR B N 1
ATOM 5300 C CA . THR B 1 302 ? 43.432 147.908 36.950 1.00 17.23 330 THR B CA 1
ATOM 5301 C C . THR B 1 302 ? 42.516 146.691 36.946 1.00 17.44 330 THR B C 1
ATOM 5302 O O . THR B 1 302 ? 42.614 145.850 36.036 1.00 17.17 330 THR B O 1
ATOM 5306 N N . ALA B 1 303 ? 41.635 146.565 37.945 1.00 17.08 331 ALA B N 1
ATOM 5307 C CA . ALA B 1 303 ? 40.725 145.413 38.003 1.00 17.41 331 ALA B CA 1
ATOM 5308 C C . ALA B 1 303 ? 39.829 145.334 36.769 1.00 16.74 331 ALA B C 1
ATOM 5309 O O . ALA B 1 303 ? 39.562 144.231 36.268 1.00 17.87 331 ALA B O 1
ATOM 5311 N N . SER B 1 304 ? 39.372 146.485 36.289 1.00 16.92 332 SER B N 1
ATOM 5312 C CA . SER B 1 304 ? 38.638 146.561 35.029 1.00 16.71 332 SER B CA 1
ATOM 5313 C C . SER B 1 304 ? 39.535 146.660 33.785 1.00 15.64 332 SER B C 1
ATOM 5314 O O . SER B 1 304 ? 39.298 145.987 32.789 1.00 14.11 332 SER B O 1
ATOM 5317 N N . GLY B 1 305 ? 40.552 147.495 33.859 1.00 14.37 333 GLY B N 1
ATOM 5318 C CA . GLY B 1 305 ? 41.451 147.699 32.737 1.00 14.43 333 GLY B CA 1
ATOM 5319 C C . GLY B 1 305 ? 42.143 146.455 32.233 1.00 13.85 333 GLY B C 1
ATOM 5320 O O . GLY B 1 305 ? 42.363 146.335 31.040 1.00 13.57 333 GLY B O 1
ATOM 5321 N N . CYS B 1 306 ? 42.450 145.510 33.129 1.00 12.60 334 CYS B N 1
ATOM 5322 C CA . CYS B 1 306 ? 43.214 144.337 32.733 1.00 13.14 334 CYS B CA 1
ATOM 5323 C C . CYS B 1 306 ? 42.409 143.400 31.839 1.00 11.93 334 CYS B C 1
ATOM 5324 O O . CYS B 1 306 ? 42.976 142.565 31.141 1.00 12.83 334 CYS B O 1
ATOM 5327 N N . GLN B 1 307 ? 41.090 143.551 31.858 1.00 12.01 335 GLN B N 1
ATOM 5328 C CA . GLN B 1 307 ? 40.218 142.657 31.087 1.00 12.10 335 GLN B CA 1
ATOM 5329 C C . GLN B 1 307 ? 40.393 142.811 29.576 1.00 12.13 335 GLN B C 1
ATOM 5330 O O . GLN B 1 307 ? 40.850 141.888 28.864 1.00 12.19 335 GLN B O 1
ATOM 5336 N N . THR B 1 308 ? 40.013 143.983 29.060 1.00 12.40 336 THR B N 1
ATOM 5337 C CA . THR B 1 308 ? 40.138 144.230 27.643 1.00 12.12 336 THR B CA 1
ATOM 5338 C C . THR B 1 308 ? 41.589 144.289 27.144 1.00 12.32 336 THR B C 1
ATOM 5339 O O . THR B 1 308 ? 41.854 143.930 26.007 1.00 12.38 336 THR B O 1
ATOM 5343 N N . TYR B 1 309 ? 42.529 144.690 28.014 1.00 12.16 337 TYR B N 1
ATOM 5344 C CA . TYR B 1 309 ? 43.958 144.628 27.700 1.00 12.44 337 TYR B CA 1
ATOM 5345 C C . TYR B 1 309 ? 44.344 143.193 27.335 1.00 12.07 337 TYR B C 1
ATOM 5346 O O . TYR B 1 309 ? 44.961 142.941 26.307 1.00 12.96 337 TYR B O 1
ATOM 5355 N N . SER B 1 310 ? 43.981 142.262 28.210 1.00 12.26 338 SER B N 1
ATOM 5356 C CA . SER B 1 310 ? 44.346 140.847 28.029 1.00 12.22 338 SER B CA 1
ATOM 5357 C C . SER B 1 310 ? 43.679 140.249 26.811 1.00 12.44 338 SER B C 1
ATOM 5358 O O . SER B 1 310 ? 44.309 139.509 26.038 1.00 11.86 338 SER B O 1
ATOM 5361 N N . ALA B 1 311 ? 42.408 140.598 26.617 1.00 11.73 339 ALA B N 1
ATOM 5362 C CA . ALA B 1 311 ? 41.642 140.084 25.464 1.00 11.19 339 ALA B CA 1
ATOM 5363 C C . ALA B 1 311 ? 42.287 140.502 24.124 1.00 10.60 339 ALA B C 1
ATOM 5364 O O . ALA B 1 311 ? 42.471 139.680 23.221 1.00 10.85 339 ALA B O 1
ATOM 5366 N N . LEU B 1 312 ? 42.656 141.770 23.997 1.00 11.33 340 LEU B N 1
ATOM 5367 C CA . LEU B 1 312 ? 43.274 142.250 22.769 1.00 11.31 340 LEU B CA 1
ATOM 5368 C C . LEU B 1 312 ? 44.614 141.580 22.537 1.00 11.93 340 LEU B C 1
ATOM 5369 O O . LEU B 1 312 ? 44.948 141.231 21.413 1.00 11.58 340 LEU B O 1
ATOM 5374 N N . TYR B 1 313 ? 45.414 141.398 23.592 1.00 12.17 341 TYR B N 1
ATOM 5375 C CA . TYR B 1 313 ? 46.656 140.660 23.419 1.00 12.17 341 TYR B CA 1
ATOM 5376 C C . TYR B 1 313 ? 46.417 139.276 22.862 1.00 11.58 341 TYR B C 1
ATOM 5377 O O . TYR B 1 313 ? 47.057 138.881 21.879 1.00 12.30 341 TYR B O 1
ATOM 5386 N N . ALA B 1 314 ? 45.485 138.549 23.470 1.00 11.12 342 ALA B N 1
ATOM 5387 C CA . ALA B 1 314 ? 45.152 137.219 23.003 1.00 12.18 342 ALA B CA 1
ATOM 5388 C C . ALA B 1 314 ? 44.711 137.243 21.552 1.00 12.07 342 ALA B C 1
ATOM 5389 O O . ALA B 1 314 ? 45.177 136.436 20.746 1.00 13.56 342 ALA B O 1
ATOM 5391 N N . TYR B 1 315 ? 43.826 138.171 21.210 1.00 12.23 343 TYR B N 1
ATOM 5392 C CA . TYR B 1 315 ? 43.375 138.298 19.829 1.00 11.81 343 TYR B CA 1
ATOM 5393 C C . TYR B 1 315 ? 44.537 138.533 18.878 1.00 12.36 343 TYR B C 1
ATOM 5394 O O . TYR B 1 315 ? 44.613 137.911 17.788 1.00 11.04 343 TYR B O 1
ATOM 5403 N N . SER B 1 316 ? 45.443 139.418 19.287 1.00 11.45 344 SER B N 1
ATOM 5404 C CA . SER B 1 316 ? 46.579 139.802 18.425 1.00 11.87 344 SER B CA 1
ATOM 5405 C C . SER B 1 316 ? 47.477 138.610 18.095 1.00 11.53 344 SER B C 1
ATOM 5406 O O . SER B 1 316 ? 48.028 138.503 16.994 1.00 12.21 344 SER B O 1
ATOM 5409 N N . ILE B 1 317 ? 47.640 137.710 19.042 1.00 12.23 345 ILE B N 1
ATOM 5410 C CA . ILE B 1 317 ? 48.457 136.518 18.841 1.00 11.87 345 ILE B CA 1
ATOM 5411 C C . ILE B 1 317 ? 47.719 135.549 17.912 1.00 11.96 345 ILE B C 1
ATOM 5412 O O . ILE B 1 317 ? 48.279 135.026 16.967 1.00 11.67 345 ILE B O 1
ATOM 5417 N N . ALA B 1 318 ? 46.451 135.318 18.197 1.00 12.33 346 ALA B N 1
ATOM 5418 C CA . ALA B 1 318 ? 45.644 134.441 17.364 1.00 12.18 346 ALA B CA 1
ATOM 5419 C C . ALA B 1 318 ? 45.545 134.931 15.916 1.00 12.68 346 ALA B C 1
ATOM 5420 O O . ALA B 1 318 ? 45.746 134.139 14.961 1.00 13.59 346 ALA B O 1
ATOM 5422 N N . ALA B 1 319 ? 45.256 136.221 15.723 1.00 12.11 347 ALA B N 1
ATOM 5423 C CA . ALA B 1 319 ? 45.191 136.802 14.373 1.00 12.97 347 ALA B CA 1
ATOM 5424 C C . ALA B 1 319 ? 46.515 136.685 13.625 1.00 12.54 347 ALA B C 1
ATOM 5425 O O . ALA B 1 319 ? 46.542 136.336 12.433 1.00 13.30 347 ALA B O 1
ATOM 5427 N N . ALA B 1 320 ? 47.633 136.950 14.313 1.00 12.41 348 ALA B N 1
ATOM 5428 C CA . ALA B 1 320 ? 48.948 136.817 13.692 1.00 12.64 348 ALA B CA 1
ATOM 5429 C C . ALA B 1 320 ? 49.187 135.370 13.251 1.00 12.88 348 ALA B C 1
ATOM 5430 O O . ALA B 1 320 ? 49.568 135.119 12.106 1.00 13.34 348 ALA B O 1
ATOM 5432 N N . LEU B 1 321 ? 48.982 134.420 14.153 1.00 13.15 349 LEU B N 1
ATOM 5433 C CA . LEU B 1 321 ? 49.200 133.003 13.811 1.00 14.05 349 LEU B CA 1
ATOM 5434 C C . LEU B 1 321 ? 48.388 132.568 12.582 1.00 14.57 349 LEU B C 1
ATOM 5435 O O . LEU B 1 321 ? 48.869 131.794 11.746 1.00 14.94 349 LEU B O 1
ATOM 5440 N N . ALA B 1 322 ? 47.182 133.106 12.447 1.00 14.40 350 ALA B N 1
ATOM 5441 C CA . ALA B 1 322 ? 46.291 132.759 11.343 1.00 15.56 350 ALA B CA 1
ATOM 5442 C C . ALA B 1 322 ? 46.589 133.456 9.998 1.00 15.42 350 ALA B C 1
ATOM 5443 O O . ALA B 1 322 ? 45.953 133.143 8.960 1.00 16.54 350 ALA B O 1
ATOM 5445 N N . GLY B 1 323 ? 47.550 134.371 9.994 1.00 16.30 351 GLY B N 1
ATOM 5446 C CA . GLY B 1 323 ? 47.890 135.144 8.818 1.00 16.88 351 GLY B CA 1
ATOM 5447 C C . GLY B 1 323 ? 47.147 136.454 8.694 1.00 17.29 351 GLY B C 1
ATOM 5448 O O . GLY B 1 323 ? 47.344 137.168 7.714 1.00 17.57 351 GLY B O 1
ATOM 5449 N N . GLY B 1 324 ? 46.371 136.814 9.726 1.00 17.11 352 GLY B N 1
ATOM 5450 C CA . GLY B 1 324 ? 45.750 138.130 9.827 1.00 17.47 352 GLY B CA 1
ATOM 5451 C C . GLY B 1 324 ? 44.257 138.032 10.072 1.00 17.53 352 GLY B C 1
ATOM 5452 O O . GLY B 1 324 ? 43.676 136.978 9.916 1.00 18.08 352 GLY B O 1
ATOM 5453 N N . PRO B 1 325 ? 43.633 139.140 10.480 1.00 18.55 353 PRO B N 1
ATOM 5454 C CA . PRO B 1 325 ? 42.183 139.140 10.663 1.00 19.09 353 PRO B CA 1
ATOM 5455 C C . PRO B 1 325 ? 41.437 139.095 9.331 1.00 18.83 353 PRO B C 1
ATOM 5456 O O . PRO B 1 325 ? 41.968 139.522 8.299 1.00 19.04 353 PRO B O 1
ATOM 5460 N N . GLY B 1 326 ? 40.237 138.546 9.349 1.00 19.00 354 GLY B N 1
ATOM 5461 C CA . GLY B 1 326 ? 39.344 138.644 8.217 1.00 18.77 354 GLY B CA 1
ATOM 5462 C C . GLY B 1 326 ? 38.517 139.910 8.337 1.00 18.34 354 GLY B C 1
ATOM 5463 O O . GLY B 1 326 ? 38.177 140.338 9.433 1.00 18.27 354 GLY B O 1
ATOM 5464 N N . ALA B 1 327 ? 38.203 140.523 7.204 1.00 18.95 355 ALA B N 1
ATOM 5465 C CA . ALA B 1 327 ? 37.244 141.604 7.168 1.00 18.84 355 ALA B CA 1
ATOM 5466 C C . ALA B 1 327 ? 35.854 141.107 7.624 1.00 18.71 355 ALA B C 1
ATOM 5467 O O . ALA B 1 327 ? 35.587 139.912 7.659 1.00 17.53 355 ALA B O 1
ATOM 5469 N N . PRO B 1 328 ? 34.970 142.027 8.022 1.00 19.51 356 PRO B N 1
ATOM 5470 C CA . PRO B 1 328 ? 33.585 141.562 8.160 1.00 19.61 356 PRO B CA 1
ATOM 5471 C C . PRO B 1 328 ? 33.161 140.706 6.979 1.00 19.49 356 PRO B C 1
ATOM 5472 O O . PRO B 1 328 ? 33.561 140.988 5.842 1.00 19.68 356 PRO B O 1
ATOM 5476 N N . TYR B 1 329 ? 32.412 139.644 7.264 1.00 19.55 357 TYR B N 1
ATOM 5477 C CA . TYR B 1 329 ? 31.858 138.710 6.281 1.00 20.66 357 TYR B CA 1
ATOM 5478 C C . TYR B 1 329 ? 32.877 137.749 5.628 1.00 21.24 357 TYR B C 1
ATOM 5479 O O . TYR B 1 329 ? 32.509 136.883 4.830 1.00 23.27 357 TYR B O 1
ATOM 5488 N N . ASP B 1 330 ? 34.151 137.856 6.007 1.00 20.95 358 ASP B N 1
ATOM 5489 C CA . ASP B 1 330 ? 35.137 136.855 5.637 1.00 19.96 358 ASP B CA 1
ATOM 5490 C C . ASP B 1 330 ? 35.154 135.768 6.710 1.00 19.45 358 ASP B C 1
ATOM 5491 O O . ASP B 1 330 ? 36.053 135.722 7.557 1.00 18.29 358 ASP B O 1
ATOM 5496 N N . ASP B 1 331 ? 34.151 134.892 6.664 1.00 19.36 359 ASP B N 1
ATOM 5497 C CA . ASP B 1 331 ? 33.992 133.805 7.642 1.00 19.94 359 ASP B CA 1
ATOM 5498 C C . ASP B 1 331 ? 35.168 132.850 7.592 1.00 19.12 359 ASP B C 1
ATOM 5499 O O . ASP B 1 331 ? 35.583 132.330 8.636 1.00 18.76 359 ASP B O 1
ATOM 5504 N N . VAL B 1 332 ? 35.716 132.596 6.394 1.00 17.71 360 VAL B N 1
ATOM 5505 C CA . VAL B 1 332 ? 36.769 131.597 6.267 1.00 17.28 360 VAL B CA 1
ATOM 5506 C C . VAL B 1 332 ? 38.006 132.045 7.071 1.00 16.07 360 VAL B C 1
ATOM 5507 O O . VAL B 1 332 ? 38.534 131.280 7.879 1.00 16.68 360 VAL B O 1
ATOM 5511 N N . GLN B 1 333 ? 38.441 133.278 6.854 1.00 15.95 361 GLN B N 1
ATOM 5512 C CA . GLN B 1 333 ? 39.654 133.751 7.518 1.00 15.44 361 GLN B CA 1
ATOM 5513 C C . GLN B 1 333 ? 39.406 133.937 9.009 1.00 15.73 361 GLN B C 1
ATOM 5514 O O . GLN B 1 333 ? 40.253 133.600 9.819 1.00 15.08 361 GLN B O 1
ATOM 5520 N N . ASN B 1 334 ? 38.236 134.441 9.388 1.00 15.23 362 ASN B N 1
ATOM 5521 C CA . ASN B 1 334 ? 37.951 134.598 10.806 1.00 15.08 362 ASN B CA 1
ATOM 5522 C C . ASN B 1 334 ? 37.764 133.275 11.546 1.00 15.16 362 ASN B C 1
ATOM 5523 O O . ASN B 1 334 ? 38.093 133.191 12.716 1.00 13.69 362 ASN B O 1
ATOM 5528 N N . LYS B 1 335 ? 37.296 132.231 10.859 1.00 14.43 363 LYS B N 1
ATOM 5529 C CA . LYS B 1 335 ? 37.330 130.886 11.443 1.00 15.84 363 LYS B CA 1
ATOM 5530 C C . LYS B 1 335 ? 38.752 130.431 11.722 1.00 14.76 363 LYS B C 1
ATOM 5531 O O . LYS B 1 335 ? 38.995 129.736 12.707 1.00 13.89 363 LYS B O 1
ATOM 5537 N N . ALA B 1 336 ? 39.679 130.794 10.848 1.00 14.60 364 ALA B N 1
ATOM 5538 C CA . ALA B 1 336 ? 41.093 130.480 11.053 1.00 14.44 364 ALA B CA 1
ATOM 5539 C C . ALA B 1 336 ? 41.636 131.207 12.284 1.00 13.47 364 ALA B C 1
ATOM 5540 O O . ALA B 1 336 ? 42.375 130.615 13.079 1.00 13.30 364 ALA B O 1
ATOM 5542 N N . VAL B 1 337 ? 41.234 132.461 12.476 1.00 13.50 365 VAL B N 1
ATOM 5543 C CA . VAL B 1 337 ? 41.616 133.230 13.682 1.00 12.31 365 VAL B CA 1
ATOM 5544 C C . VAL B 1 337 ? 41.018 132.575 14.923 1.00 12.48 365 VAL B C 1
ATOM 5545 O O . VAL B 1 337 ? 41.705 132.373 15.945 1.00 11.62 365 VAL B O 1
ATOM 5549 N N . ALA B 1 338 ? 39.749 132.199 14.839 1.00 11.65 366 ALA B N 1
ATOM 5550 C CA . ALA B 1 338 ? 39.075 131.599 15.973 1.00 13.05 366 ALA B CA 1
ATOM 5551 C C . ALA B 1 338 ? 39.673 130.240 16.347 1.00 12.53 366 ALA B C 1
ATOM 5552 O O . ALA B 1 338 ? 39.722 129.892 17.526 1.00 13.83 366 ALA B O 1
ATOM 5554 N N . ASP B 1 339 ? 40.087 129.448 15.359 1.00 13.55 367 ASP B N 1
ATOM 5555 C CA . ASP B 1 339 ? 40.782 128.189 15.627 1.00 14.77 367 ASP B CA 1
ATOM 5556 C C . ASP B 1 339 ? 42.070 128.422 16.421 1.00 14.69 367 ASP B C 1
ATOM 5557 O O . ASP B 1 339 ? 42.376 127.663 17.349 1.00 15.92 367 ASP B O 1
ATOM 5562 N N . ARG B 1 340 ? 42.814 129.461 16.062 1.00 13.56 368 ARG B N 1
ATOM 5563 C CA . ARG B 1 340 ? 44.020 129.801 16.788 1.00 13.61 368 ARG B CA 1
ATOM 5564 C C . ARG B 1 340 ? 43.706 130.263 18.185 1.00 14.25 368 ARG B C 1
ATOM 5565 O O . ARG B 1 340 ? 44.419 129.921 19.126 1.00 14.63 368 ARG B O 1
ATOM 5573 N N . LEU B 1 341 ? 42.641 131.042 18.331 1.00 13.84 369 LEU B N 1
ATOM 5574 C CA . LEU B 1 341 ? 42.261 131.563 19.636 1.00 13.91 369 LEU B CA 1
ATOM 5575 C C . LEU B 1 341 ? 41.796 130.410 20.520 1.00 14.14 369 LEU B C 1
ATOM 5576 O O . LEU B 1 341 ? 42.192 130.297 21.686 1.00 13.29 369 LEU B O 1
ATOM 5581 N N . ARG B 1 342 ? 41.025 129.486 19.940 1.00 13.89 370 ARG B N 1
ATOM 5582 C CA . ARG B 1 342 ? 40.473 128.388 20.690 1.00 15.34 370 ARG B CA 1
ATOM 5583 C C . ARG B 1 342 ? 41.545 127.501 21.318 1.00 16.21 370 ARG B C 1
ATOM 5584 O O . ARG B 1 342 ? 41.318 127.004 22.444 1.00 17.47 370 ARG B O 1
ATOM 5592 N N . SER B 1 343 ? 42.696 127.339 20.646 1.00 16.46 371 SER B N 1
ATOM 5593 C CA . SER B 1 343 ? 43.799 126.511 21.154 1.00 17.82 371 SER B CA 1
ATOM 5594 C C . SER B 1 343 ? 44.945 127.299 21.815 1.00 17.60 371 SER B C 1
ATOM 5595 O O . SER B 1 343 ? 45.939 126.697 22.259 1.00 17.10 371 SER B O 1
ATOM 5598 N N . LEU B 1 344 ? 44.796 128.615 21.881 1.00 16.18 372 LEU B N 1
ATOM 5599 C CA . LEU B 1 344 ? 45.840 129.493 22.428 1.00 16.96 372 LEU B CA 1
ATOM 5600 C C . LEU B 1 344 ? 46.055 129.241 23.916 1.00 15.49 372 LEU B C 1
ATOM 5601 O O . LEU B 1 344 ? 45.108 129.038 24.642 1.00 14.75 372 LEU B O 1
ATOM 5606 N N . ILE B 1 345 ? 47.311 129.279 24.359 1.00 14.11 373 ILE B N 1
ATOM 5607 C CA . ILE B 1 345 ? 47.615 129.327 25.783 1.00 13.26 373 ILE B CA 1
ATOM 5608 C C . ILE B 1 345 ? 48.427 130.579 25.983 1.00 12.72 373 ILE B C 1
ATOM 5609 O O . ILE B 1 345 ? 49.607 130.634 25.600 1.00 14.02 373 ILE B O 1
ATOM 5614 N N . PHE B 1 346 ? 47.810 131.606 26.566 1.00 12.59 374 PHE B N 1
ATOM 5615 C CA . PHE B 1 346 ? 48.431 132.933 26.607 1.00 12.08 374 PHE B CA 1
ATOM 5616 C C . PHE B 1 346 ? 48.684 133.392 28.044 1.00 12.34 374 PHE B C 1
ATOM 5617 O O . PHE B 1 346 ? 47.732 133.630 28.799 1.00 12.22 374 PHE B O 1
ATOM 5625 N N . ARG B 1 347 ? 49.963 133.490 28.423 1.00 12.14 375 ARG B N 1
ATOM 5626 C CA . ARG B 1 347 ? 50.334 133.948 29.779 1.00 12.14 375 ARG B CA 1
ATOM 5627 C C . ARG B 1 347 ? 50.581 135.450 29.747 1.00 12.56 375 ARG B C 1
ATOM 5628 O O . ARG B 1 347 ? 51.566 135.925 29.156 1.00 12.23 375 ARG B O 1
ATOM 5636 N N . GLY B 1 348 ? 49.664 136.181 30.374 1.00 12.97 376 GLY B N 1
ATOM 5637 C CA . GLY B 1 348 ? 49.741 137.632 30.509 1.00 13.52 376 GLY B CA 1
ATOM 5638 C C . GLY B 1 348 ? 49.647 138.045 31.962 1.00 13.43 376 GLY B C 1
ATOM 5639 O O . GLY B 1 348 ? 49.751 137.202 32.859 1.00 12.74 376 GLY B O 1
ATOM 5640 N N . PRO B 1 349 ? 49.398 139.332 32.218 1.00 12.72 377 PRO B N 1
ATOM 5641 C CA . PRO B 1 349 ? 49.394 139.827 33.608 1.00 13.32 377 PRO B CA 1
ATOM 5642 C C . PRO B 1 349 ? 48.332 139.215 34.524 1.00 12.77 377 PRO B C 1
ATOM 5643 O O . PRO B 1 349 ? 48.525 139.224 35.740 1.00 12.48 377 PRO B O 1
ATOM 5647 N N . VAL B 1 350 ? 47.231 138.708 33.959 1.00 11.90 378 VAL B N 1
ATOM 5648 C CA . VAL B 1 350 ? 46.168 138.095 34.784 1.00 12.38 378 VAL B CA 1
ATOM 5649 C C . VAL B 1 350 ? 46.392 136.599 35.012 1.00 12.48 378 VAL B C 1
ATOM 5650 O O . VAL B 1 350 ? 45.615 135.956 35.712 1.00 12.83 378 VAL B O 1
ATOM 5654 N N . GLY B 1 351 ? 47.496 136.067 34.493 1.00 12.78 379 GLY B N 1
ATOM 5655 C CA . GLY B 1 351 ? 47.766 134.639 34.524 1.00 12.38 379 GLY B CA 1
ATOM 5656 C C . GLY B 1 351 ? 47.509 134.043 33.136 1.00 12.18 379 GLY B C 1
ATOM 5657 O O . GLY B 1 351 ? 47.516 134.752 32.110 1.00 13.40 379 GLY B O 1
ATOM 5658 N N . THR B 1 352 ? 47.328 132.740 33.100 1.00 12.25 380 THR B N 1
ATOM 5659 C CA . THR B 1 352 ? 47.135 132.015 31.839 1.00 11.88 380 THR B CA 1
ATOM 5660 C C . THR B 1 352 ? 45.679 132.050 31.328 1.00 12.52 380 THR B C 1
ATOM 5661 O O . THR B 1 352 ? 44.755 131.657 32.028 1.00 13.10 380 THR B O 1
ATOM 5665 N N . MET B 1 353 ? 45.515 132.521 30.089 1.00 11.27 381 MET B N 1
ATOM 5666 C CA . MET B 1 353 ? 44.240 132.477 29.375 1.00 11.35 381 MET B CA 1
ATOM 5667 C C . MET B 1 353 ? 44.301 131.312 28.386 1.00 11.34 381 MET B C 1
ATOM 5668 O O . MET B 1 353 ? 45.132 131.281 27.461 1.00 12.42 381 MET B O 1
ATOM 5673 N N . ARG B 1 354 ? 43.390 130.380 28.588 1.00 10.69 382 ARG B N 1
ATOM 5674 C CA . ARG B 1 354 ? 43.225 129.170 27.771 1.00 10.81 382 ARG B CA 1
ATOM 5675 C C . ARG B 1 354 ? 41.733 128.838 27.767 1.00 11.81 382 ARG B C 1
ATOM 5676 O O . ARG B 1 354 ? 41.043 129.013 28.796 1.00 11.60 382 ARG B O 1
ATOM 5684 N N . PHE B 1 355 ? 41.215 128.393 26.621 1.00 12.03 383 PHE B N 1
ATOM 5685 C CA . PHE B 1 355 ? 39.766 128.170 26.460 1.00 12.58 383 PHE B CA 1
ATOM 5686 C C . PHE B 1 355 ? 39.353 126.728 26.487 1.00 12.89 383 PHE B C 1
ATOM 5687 O O . PHE B 1 355 ? 40.070 125.874 25.969 1.00 13.21 383 PHE B O 1
ATOM 5695 N N . HIS B 1 356 ? 38.229 126.457 27.144 1.00 13.39 384 HIS B N 1
ATOM 5696 C CA . HIS B 1 356 ? 37.498 125.190 26.956 1.00 14.17 384 HIS B CA 1
ATOM 5697 C C . HIS B 1 356 ? 36.971 125.173 25.531 1.00 14.63 384 HIS B C 1
ATOM 5698 O O . HIS B 1 356 ? 36.384 126.152 25.089 1.00 14.18 384 HIS B O 1
ATOM 5705 N N . ALA B 1 357 ? 37.212 124.086 24.802 1.00 14.73 385 ALA B N 1
ATOM 5706 C CA . ALA B 1 357 ? 36.747 124.009 23.414 1.00 16.04 385 ALA B CA 1
ATOM 5707 C C . ALA B 1 357 ? 35.225 124.057 23.316 1.00 16.31 385 ALA B C 1
ATOM 5708 O O . ALA B 1 357 ? 34.684 124.694 22.412 1.00 17.63 385 ALA B O 1
ATOM 5710 N N . ASP B 1 358 ? 34.540 123.369 24.222 1.00 16.11 386 ASP B N 1
ATOM 5711 C CA . ASP B 1 358 ? 33.073 123.206 24.104 1.00 17.04 386 ASP B CA 1
ATOM 5712 C C . ASP B 1 358 ? 32.283 124.459 24.496 1.00 16.54 386 ASP B C 1
ATOM 5713 O O . ASP B 1 358 ? 31.212 124.722 23.931 1.00 17.11 386 ASP B O 1
ATOM 5718 N N . THR B 1 359 ? 32.811 125.240 25.435 1.00 14.78 387 THR B N 1
ATOM 5719 C CA . THR B 1 359 ? 32.130 126.469 25.900 1.00 14.38 387 THR B CA 1
ATOM 5720 C C . THR B 1 359 ? 32.768 127.771 25.396 1.00 14.26 387 THR B C 1
ATOM 5721 O O . THR B 1 359 ? 32.157 128.835 25.499 1.00 14.40 387 THR B O 1
ATOM 5725 N N . GLN B 1 360 ? 34.004 127.692 24.905 1.00 12.44 388 GLN B N 1
ATOM 5726 C CA . GLN B 1 360 ? 34.800 128.877 24.550 1.00 11.84 388 GLN B CA 1
ATOM 5727 C C . GLN B 1 360 ? 34.844 129.914 25.699 1.00 11.59 388 GLN B C 1
ATOM 5728 O O . GLN B 1 360 ? 34.767 131.120 25.481 1.00 12.06 388 GLN B O 1
ATOM 5734 N N . SER B 1 361 ? 34.958 129.399 26.921 1.00 12.30 389 SER B N 1
ATOM 5735 C CA . SER B 1 361 ? 35.209 130.220 28.100 1.00 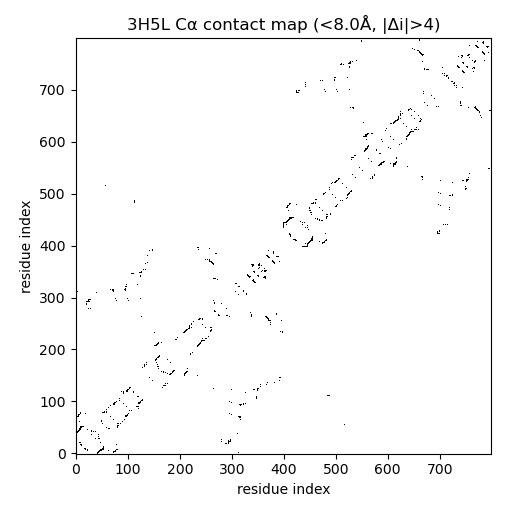12.54 389 SER B CA 1
ATOM 5736 C C . SER B 1 361 ? 36.560 129.832 28.690 1.00 12.34 389 SER B C 1
ATOM 5737 O O . SER B 1 361 ? 37.025 128.710 28.505 1.00 10.90 389 SER B O 1
ATOM 5740 N N . ALA B 1 362 ? 37.133 130.749 29.459 1.00 12.19 390 ALA B N 1
ATOM 5741 C CA . ALA B 1 362 ? 38.437 130.508 30.087 1.00 12.27 390 ALA B CA 1
ATOM 5742 C C . ALA B 1 362 ? 38.409 129.403 31.148 1.00 11.68 390 ALA B C 1
ATOM 5743 O O . ALA B 1 362 ? 37.486 129.312 31.968 1.00 12.99 390 ALA B O 1
ATOM 5745 N N . TRP B 1 363 ? 39.480 128.608 31.133 1.00 11.27 391 TRP B N 1
ATOM 5746 C CA . TRP B 1 363 ? 39.816 127.669 32.195 1.00 11.81 391 TRP B CA 1
ATOM 5747 C C . TRP B 1 363 ? 40.140 128.423 33.485 1.00 11.44 391 TRP B C 1
ATOM 5748 O O . TRP B 1 363 ? 40.791 129.469 33.444 1.00 11.83 391 TRP B O 1
ATOM 5759 N N . SER B 1 364 ? 39.694 127.886 34.617 1.00 11.18 392 SER B N 1
ATOM 5760 C CA . SER B 1 364 ? 39.892 128.505 35.937 1.00 10.46 392 SER B CA 1
ATOM 5761 C C . SER B 1 364 ? 40.808 127.621 36.769 1.00 11.05 392 SER B C 1
ATOM 5762 O O . SER B 1 364 ? 40.559 126.436 36.898 1.00 12.00 392 SER B O 1
ATOM 5765 N N . TYR B 1 365 ? 41.859 128.230 37.292 1.00 11.38 393 TYR B N 1
ATOM 5766 C CA . TYR B 1 365 ? 42.836 127.615 38.195 1.00 11.95 393 TYR B CA 1
ATOM 5767 C C . TYR B 1 365 ? 42.599 128.162 39.616 1.00 12.10 393 TYR B C 1
ATOM 5768 O O . TYR B 1 365 ? 42.485 129.375 39.796 1.00 12.66 393 TYR B O 1
ATOM 5777 N N . PRO B 1 366 ? 42.587 127.289 40.641 1.00 12.09 394 PRO B N 1
ATOM 5778 C CA . PRO B 1 366 ? 42.879 125.858 40.652 1.00 12.57 394 PRO B CA 1
ATOM 5779 C C . PRO B 1 366 ? 41.624 124.967 40.579 1.00 13.10 394 PRO B C 1
ATOM 5780 O O . PRO B 1 366 ? 41.710 123.742 40.766 1.00 13.18 394 PRO B O 1
ATOM 5784 N N . THR B 1 367 ? 40.471 125.572 40.294 1.00 12.03 395 THR B N 1
ATOM 5785 C CA . THR B 1 367 ? 39.200 124.870 40.421 1.00 12.55 395 THR B CA 1
ATOM 5786 C C . THR B 1 367 ? 39.014 123.798 39.364 1.00 12.42 395 THR B C 1
ATOM 5787 O O . THR B 1 367 ? 38.593 122.678 39.678 1.00 14.81 395 THR B O 1
ATOM 5791 N N . GLU B 1 368 ? 39.328 124.143 38.118 1.00 13.38 396 GLU B N 1
ATOM 5792 C CA . GLU B 1 368 ? 39.105 123.258 36.970 1.00 13.62 396 GLU B CA 1
ATOM 5793 C C . GLU B 1 368 ? 40.382 122.555 36.532 1.00 14.36 396 GLU B C 1
ATOM 5794 O O . GLU B 1 368 ? 40.319 121.509 35.885 1.00 14.50 396 GLU B O 1
ATOM 5800 N N . THR B 1 369 ? 41.526 123.154 36.852 1.00 14.85 397 THR B N 1
ATOM 5801 C CA . THR B 1 369 ? 42.851 122.605 36.496 1.00 15.18 397 THR B CA 1
ATOM 5802 C C . THR B 1 369 ? 43.775 122.861 37.662 1.00 15.15 397 THR B C 1
ATOM 5803 O O . THR B 1 369 ? 43.676 123.906 38.315 1.00 14.26 397 THR B O 1
ATOM 5807 N N . ASN B 1 370 ? 44.643 121.889 37.951 1.00 15.42 398 ASN B N 1
ATOM 5808 C CA . ASN B 1 370 ? 45.638 121.994 38.998 1.00 15.89 398 ASN B CA 1
ATOM 5809 C C . ASN B 1 370 ? 46.929 122.677 38.560 1.00 14.07 398 ASN B C 1
ATOM 5810 O O . ASN B 1 370 ? 47.887 122.718 39.324 1.00 13.39 398 ASN B O 1
ATOM 5815 N N . ASP B 1 371 ? 46.954 123.199 37.335 1.00 13.98 399 ASP B N 1
ATOM 5816 C CA . ASP B 1 371 ? 48.180 123.695 36.719 1.00 12.92 399 ASP B CA 1
ATOM 5817 C C . ASP B 1 371 ? 47.967 125.138 36.265 1.00 13.20 399 ASP B C 1
ATOM 5818 O O . ASP B 1 371 ? 47.182 125.402 35.373 1.00 13.09 399 ASP B O 1
ATOM 5823 N N . PRO B 1 372 ? 48.681 126.089 36.893 1.00 12.94 400 PRO B N 1
ATOM 5824 C CA . PRO B 1 372 ? 48.468 127.490 36.505 1.00 12.32 400 PRO B CA 1
ATOM 5825 C C . PRO B 1 372 ? 49.000 127.871 35.141 1.00 12.63 400 PRO B C 1
ATOM 5826 O O . PRO B 1 372 ? 48.721 128.978 34.638 1.00 11.45 400 PRO B O 1
ATOM 5830 N N . SER B 1 373 ? 49.763 126.974 34.516 1.00 11.93 401 SER B N 1
ATOM 5831 C CA . SER B 1 373 ? 50.108 127.165 33.134 1.00 11.74 401 SER B CA 1
ATOM 5832 C C . SER B 1 373 ? 48.939 126.783 32.173 1.00 11.98 401 SER B C 1
ATOM 5833 O O . SER B 1 373 ? 49.044 126.937 30.961 1.00 11.62 401 SER B O 1
ATOM 5836 N N . LEU B 1 374 ? 47.827 126.306 32.718 1.00 11.84 402 LEU B N 1
ATOM 5837 C CA . LEU B 1 374 ? 46.682 125.871 31.885 1.00 11.68 402 LEU B CA 1
ATOM 5838 C C . LEU B 1 374 ? 45.348 126.545 32.249 1.00 12.65 402 LEU B C 1
ATOM 5839 O O . LEU B 1 374 ? 44.298 126.188 31.700 1.00 11.55 402 LEU B O 1
ATOM 5844 N N . GLY B 1 375 ? 45.381 127.499 33.178 1.00 11.86 403 GLY B N 1
ATOM 5845 C CA . GLY B 1 375 ? 44.166 128.151 33.611 1.00 12.33 403 GLY B CA 1
ATOM 5846 C C . GLY B 1 375 ? 44.440 129.447 34.319 1.00 12.29 403 GLY B C 1
ATOM 5847 O O . GLY B 1 375 ? 45.592 129.731 34.676 1.00 12.11 403 GLY B O 1
ATOM 5848 N N . MET B 1 376 ? 43.373 130.240 34.480 1.00 12.67 404 MET B N 1
ATOM 5849 C CA . MET B 1 376 ? 43.422 131.610 34.947 1.00 12.82 404 MET B CA 1
ATOM 5850 C C . MET B 1 376 ? 43.204 131.611 36.465 1.00 11.95 404 MET B C 1
ATOM 5851 O O . MET B 1 376 ? 42.228 131.083 36.917 1.00 11.48 404 MET B O 1
ATOM 5856 N N . PRO B 1 377 ? 44.111 132.215 37.254 1.00 12.05 405 PRO B N 1
ATOM 5857 C CA . PRO B 1 377 ? 43.912 132.189 38.701 1.00 12.07 405 PRO B CA 1
ATOM 5858 C C . PRO B 1 377 ? 42.641 132.886 39.193 1.00 11.97 405 PRO B C 1
ATOM 5859 O O . PRO B 1 377 ? 42.356 134.014 38.764 1.00 11.31 405 PRO B O 1
ATOM 5863 N N . HIS B 1 378 ? 41.902 132.187 40.069 1.00 10.75 406 HIS B N 1
ATOM 5864 C CA . HIS B 1 378 ? 40.748 132.731 40.800 1.00 10.74 406 HIS B CA 1
ATOM 5865 C C . HIS B 1 378 ? 41.349 133.293 42.088 1.00 11.21 406 HIS B C 1
ATOM 5866 O O . HIS B 1 378 ? 41.665 132.554 43.032 1.00 12.62 406 HIS B O 1
ATOM 5873 N N . ILE B 1 379 ? 41.485 134.617 42.121 1.00 11.10 407 ILE B N 1
ATOM 5874 C CA . ILE B 1 379 ? 42.276 135.305 43.112 1.00 12.36 407 ILE B CA 1
ATOM 5875 C C . ILE B 1 379 ? 41.416 135.724 44.307 1.00 12.21 407 ILE B C 1
ATOM 5876 O O . ILE B 1 379 ? 40.424 136.428 44.128 1.00 13.36 407 ILE B O 1
ATOM 5881 N N . PHE B 1 380 ? 41.805 135.285 45.503 1.00 12.23 408 PHE B N 1
ATOM 5882 C CA . PHE B 1 380 ? 41.160 135.694 46.755 1.00 12.35 408 PHE B CA 1
ATOM 5883 C C . PHE B 1 380 ? 42.010 136.680 47.518 1.00 12.72 408 PHE B C 1
ATOM 5884 O O . PHE B 1 380 ? 43.235 136.547 47.598 1.00 14.94 408 PHE B O 1
ATOM 5892 N N . SER B 1 381 ? 41.335 137.647 48.115 1.00 12.61 409 SER B N 1
ATOM 5893 C CA . SER B 1 381 ? 41.963 138.692 48.890 1.00 13.53 409 SER B CA 1
ATOM 5894 C C . SER B 1 381 ? 41.370 138.707 50.301 1.00 13.77 409 SER B C 1
ATOM 5895 O O . SER B 1 381 ? 40.231 138.253 50.512 1.00 13.04 409 SER B O 1
ATOM 5898 N N . GLN B 1 382 ? 42.118 139.265 51.243 1.00 14.09 410 GLN B N 1
ATOM 5899 C CA . GLN B 1 382 ? 41.624 139.448 52.613 1.00 14.43 410 GLN B CA 1
ATOM 5900 C C . GLN B 1 382 ? 41.999 140.844 53.107 1.00 14.86 410 GLN B C 1
ATOM 5901 O O . GLN B 1 382 ? 43.166 141.247 53.048 1.00 15.23 410 GLN B O 1
ATOM 5907 N N . ILE B 1 383 ? 41.015 141.559 53.622 1.00 14.91 411 ILE B N 1
ATOM 5908 C CA . ILE B 1 383 ? 41.231 142.921 54.100 1.00 16.37 411 ILE B CA 1
ATOM 5909 C C . ILE B 1 383 ? 42.019 142.907 55.411 1.00 17.44 411 ILE B C 1
ATOM 5910 O O . ILE B 1 383 ? 41.689 142.171 56.322 1.00 18.52 411 ILE B O 1
ATOM 5915 N N . PHE B 1 384 ? 43.111 143.670 55.454 1.00 19.26 412 PHE B N 1
ATOM 5916 C CA . PHE B 1 384 ? 43.942 143.812 56.666 1.00 20.98 412 PHE B CA 1
ATOM 5917 C C . PHE B 1 384 ? 43.916 145.253 57.218 1.00 22.20 412 PHE B C 1
ATOM 5918 O O . PHE B 1 384 ? 44.336 145.483 58.357 1.00 22.75 412 PHE B O 1
ATOM 5926 N N . ASP B 1 385 ? 43.430 146.202 56.419 1.00 23.42 413 ASP B N 1
ATOM 5927 C CA . ASP B 1 385 ? 43.414 147.631 56.785 1.00 24.96 413 ASP B CA 1
ATOM 5928 C C . ASP B 1 385 ? 42.329 148.314 55.975 1.00 24.42 413 ASP B C 1
ATOM 5929 O O . ASP B 1 385 ? 42.267 148.169 54.746 1.00 23.63 413 ASP B O 1
ATOM 5934 N N . LYS B 1 386 ? 41.463 149.070 56.650 1.00 24.29 414 LYS B N 1
ATOM 5935 C CA . LYS B 1 386 ? 40.346 149.722 55.982 1.00 24.23 414 LYS B CA 1
ATOM 5936 C C . LYS B 1 386 ? 40.781 150.645 54.848 1.00 24.61 414 LYS B C 1
ATOM 5937 O O . LYS B 1 386 ? 39.989 150.966 53.970 1.00 24.72 414 LYS B O 1
ATOM 5943 N N . ALA B 1 387 ? 42.029 151.092 54.885 1.00 25.54 415 ALA B N 1
ATOM 5944 C CA . ALA B 1 387 ? 42.523 152.075 53.917 1.00 26.38 415 ALA B CA 1
ATOM 5945 C C . ALA B 1 387 ? 43.172 151.449 52.671 1.00 27.30 415 ALA B C 1
ATOM 5946 O O . ALA B 1 387 ? 43.618 152.175 51.777 1.00 27.24 415 ALA B O 1
ATOM 5948 N N . GLU B 1 388 ? 43.216 150.115 52.592 1.00 26.86 416 GLU B N 1
ATOM 5949 C CA . GLU B 1 388 ? 43.936 149.433 51.505 1.00 26.95 416 GLU B CA 1
ATOM 5950 C C . GLU B 1 388 ? 43.151 148.265 50.931 1.00 25.77 416 GLU B C 1
ATOM 5951 O O . GLU B 1 388 ? 42.338 147.664 51.638 1.00 24.60 416 GLU B O 1
ATOM 5957 N N . ASP B 1 389 ? 43.412 147.939 49.659 1.00 24.40 417 ASP B N 1
ATOM 5958 C CA . ASP B 1 389 ? 42.906 146.696 49.077 1.00 23.69 417 ASP B CA 1
ATOM 5959 C C . ASP B 1 389 ? 43.412 145.533 49.929 1.00 21.24 417 ASP B C 1
ATOM 5960 O O . ASP B 1 389 ? 44.453 145.620 50.610 1.00 21.13 417 ASP B O 1
ATOM 5965 N N . GLY B 1 390 ? 42.654 144.449 49.901 1.00 19.33 418 GLY B N 1
ATOM 5966 C CA . GLY B 1 390 ? 43.029 143.221 50.586 1.00 17.81 418 GLY B CA 1
ATOM 5967 C C . GLY B 1 390 ? 44.321 142.633 50.058 1.00 17.44 418 GLY B C 1
ATOM 5968 O O . GLY B 1 390 ? 44.742 142.925 48.950 1.00 18.24 418 GLY B O 1
ATOM 5969 N N . VAL B 1 391 ? 44.973 141.831 50.878 1.00 15.24 419 VAL B N 1
ATOM 5970 C CA . VAL B 1 391 ? 46.211 141.150 50.507 1.00 14.69 419 VAL B CA 1
ATOM 5971 C C . VAL B 1 391 ? 45.817 139.878 49.788 1.00 14.81 419 VAL B C 1
ATOM 5972 O O . VAL B 1 391 ? 44.817 139.271 50.144 1.00 14.14 419 VAL B O 1
ATOM 5976 N N . LEU B 1 392 ? 46.584 139.469 48.788 1.00 15.04 420 LEU B N 1
ATOM 5977 C CA . LEU B 1 392 ? 46.281 138.232 48.047 1.00 15.83 420 LEU B CA 1
ATOM 5978 C C . LEU B 1 392 ? 46.599 137.010 48.873 1.00 15.30 420 LEU B C 1
ATOM 5979 O O . LEU B 1 392 ? 47.750 136.808 49.278 1.00 15.84 420 LEU B O 1
ATOM 5984 N N . ILE B 1 393 ? 45.582 136.181 49.115 1.00 13.91 421 ILE B N 1
ATOM 5985 C CA . ILE B 1 393 ? 45.751 134.997 49.953 1.00 13.68 421 ILE B CA 1
ATOM 5986 C C . ILE B 1 393 ? 45.530 133.665 49.251 1.00 13.56 421 ILE B C 1
ATOM 5987 O O . ILE B 1 393 ? 45.725 132.633 49.866 1.00 13.60 421 ILE B O 1
ATOM 5992 N N . ALA B 1 394 ? 45.118 133.693 47.987 1.00 13.35 422 ALA B N 1
ATOM 5993 C CA . ALA B 1 394 ? 44.976 132.486 47.165 1.00 12.76 422 ALA B CA 1
ATOM 5994 C C . ALA B 1 394 ? 44.907 132.872 45.694 1.00 11.88 422 ALA B C 1
ATOM 5995 O O . ALA B 1 394 ? 44.484 133.957 45.356 1.00 11.98 422 ALA B O 1
ATOM 5997 N N . PRO B 1 395 ? 45.270 131.960 44.795 1.00 12.41 423 PRO B N 1
ATOM 5998 C CA . PRO B 1 395 ? 45.833 130.638 44.995 1.00 12.52 423 PRO B CA 1
ATOM 5999 C C . PRO B 1 395 ? 47.348 130.646 44.917 1.00 13.38 423 PRO B C 1
ATOM 6000 O O . PRO B 1 395 ? 47.926 131.443 44.154 1.00 12.74 423 PRO B O 1
ATOM 6004 N N . ALA B 1 396 ? 47.998 129.736 45.643 1.00 13.04 424 ALA B N 1
ATOM 6005 C CA . ALA B 1 396 ? 49.402 129.457 45.331 1.00 14.16 424 ALA B CA 1
ATOM 6006 C C . ALA B 1 396 ? 49.515 129.132 43.823 1.00 14.40 424 ALA B C 1
ATOM 6007 O O . ALA B 1 396 ? 48.636 128.452 43.278 1.00 15.64 424 ALA B O 1
ATOM 6009 N N . PRO B 1 397 ? 50.601 129.586 43.138 1.00 14.02 425 PRO B N 1
ATOM 6010 C CA . PRO B 1 397 ? 51.818 130.284 43.630 1.00 14.20 425 PRO B CA 1
ATOM 6011 C C . PRO B 1 397 ? 51.760 131.823 43.663 1.00 14.23 425 PRO B C 1
ATOM 6012 O O . PRO B 1 397 ? 52.815 132.494 43.617 1.00 14.76 425 PRO B O 1
ATOM 6016 N N . TYR B 1 398 ? 50.554 132.384 43.801 1.00 13.20 426 TYR B N 1
ATOM 6017 C CA . TYR B 1 398 ? 50.342 133.820 43.693 1.00 14.07 426 TYR B CA 1
ATOM 6018 C C . TYR B 1 398 ? 50.075 134.520 45.024 1.00 14.31 426 TYR B C 1
ATOM 6019 O O . TYR B 1 398 ? 49.764 135.725 45.030 1.00 14.81 426 TYR B O 1
ATOM 6028 N N . LYS B 1 399 ? 50.150 133.782 46.133 1.00 15.15 427 LYS B N 1
ATOM 6029 C CA . LYS B 1 399 ? 49.848 134.367 47.449 1.00 15.46 427 LYS B CA 1
ATOM 6030 C C . LYS B 1 399 ? 50.888 135.399 47.880 1.00 15.78 427 LYS B C 1
ATOM 6031 O O . LYS B 1 399 ? 52.108 135.240 47.634 1.00 15.38 427 LYS B O 1
ATOM 6037 N N . LYS B 1 400 ? 50.405 136.457 48.521 1.00 16.16 428 LYS B N 1
ATOM 6038 C CA . LYS B 1 400 ? 51.281 137.420 49.180 1.00 17.30 428 LYS B CA 1
ATOM 6039 C C . LYS B 1 400 ? 51.226 137.312 50.676 1.00 18.57 428 LYS B C 1
ATOM 6040 O O . LYS B 1 400 ? 52.086 137.877 51.347 1.00 19.44 428 LYS B O 1
ATOM 6046 N N . ALA B 1 401 ? 50.209 136.628 51.180 1.00 17.86 429 ALA B N 1
ATOM 6047 C CA . ALA B 1 401 ? 50.084 136.263 52.591 1.00 18.17 429 ALA B CA 1
ATOM 6048 C C . ALA B 1 401 ? 49.207 135.028 52.700 1.00 18.02 429 ALA B C 1
ATOM 6049 O O . ALA B 1 401 ? 48.547 134.656 51.734 1.00 17.93 429 ALA B O 1
ATOM 6051 N N . GLY B 1 402 ? 49.214 134.371 53.860 1.00 17.58 430 GLY B N 1
ATOM 6052 C CA . GLY B 1 402 ? 48.217 133.339 54.141 1.00 17.77 430 GLY B CA 1
ATOM 6053 C C . GLY B 1 402 ? 46.933 133.966 54.660 1.00 17.67 430 GLY B C 1
ATOM 6054 O O . GLY B 1 402 ? 46.942 135.088 55.153 1.00 17.64 430 GLY B O 1
ATOM 6055 N N . PHE B 1 403 ? 45.822 133.245 54.541 1.00 17.67 431 PHE B N 1
ATOM 6056 C CA . PHE B 1 403 ? 44.589 133.589 55.262 1.00 17.17 431 PHE B CA 1
ATOM 6057 C C . PHE B 1 403 ? 44.887 133.736 56.756 1.00 17.04 431 PHE B C 1
ATOM 6058 O O . PHE B 1 403 ? 45.585 132.896 57.334 1.00 17.35 431 PHE B O 1
ATOM 6066 N N . LYS B 1 404 ? 44.357 134.792 57.371 1.00 18.11 432 LYS B N 1
ATOM 6067 C CA . LYS B 1 404 ? 44.530 135.063 58.797 1.00 19.25 432 LYS B CA 1
ATOM 6068 C C . LYS B 1 404 ? 43.176 134.992 59.486 1.00 18.90 432 LYS B C 1
ATOM 6069 O O . LYS B 1 404 ? 42.181 135.508 58.967 1.00 17.73 432 LYS B O 1
ATOM 6075 N N . MET B 1 405 ? 43.107 134.314 60.625 1.00 18.78 433 MET B N 1
ATOM 6076 C CA A MET B 1 405 ? 41.830 134.198 61.314 0.50 18.90 433 MET B CA 1
ATOM 6077 C CA B MET B 1 405 ? 41.824 134.200 61.330 0.50 19.72 433 MET B CA 1
ATOM 6078 C C . MET B 1 405 ? 41.282 135.621 61.539 1.00 18.94 433 MET B C 1
ATOM 6079 O O . MET B 1 405 ? 42.009 136.514 61.986 1.00 19.53 433 MET B O 1
ATOM 6088 N N . PRO B 1 406 ? 40.016 135.868 61.164 1.00 18.34 434 PRO B N 1
ATOM 6089 C CA . PRO B 1 406 ? 39.467 137.204 61.377 1.00 18.86 434 PRO B CA 1
ATOM 6090 C C . PRO B 1 406 ? 39.432 137.632 62.846 1.00 19.50 434 PRO B C 1
ATOM 6091 O O . PRO B 1 406 ? 39.390 136.792 63.729 1.00 18.99 434 PRO B O 1
ATOM 6095 N N . PRO B 1 407 ? 39.426 138.934 63.090 1.00 19.87 435 PRO B N 1
ATOM 6096 C CA . PRO B 1 407 ? 39.508 139.394 64.492 1.00 21.00 435 PRO B CA 1
ATOM 6097 C C . PRO B 1 407 ? 38.321 138.967 65.354 1.00 21.25 435 PRO B C 1
ATOM 6098 O O . PRO B 1 407 ? 38.470 138.852 66.578 1.00 21.92 435 PRO B O 1
ATOM 6102 N N . TRP B 1 408 ? 37.171 138.687 64.727 1.00 20.04 436 TRP B N 1
ATOM 6103 C CA . TRP B 1 408 ? 35.954 138.286 65.453 1.00 20.41 436 TRP B CA 1
ATOM 6104 C C . TRP B 1 408 ? 35.901 136.780 65.753 1.00 21.59 436 TRP B C 1
ATOM 6105 O O . TRP B 1 408 ? 35.030 136.306 66.503 1.00 21.85 436 TRP B O 1
ATOM 6116 N N . MET B 1 409 ? 36.793 136.014 65.128 1.00 22.18 437 MET B N 1
ATOM 6117 C CA . MET B 1 409 ? 36.980 134.622 65.462 1.00 22.88 437 MET B CA 1
ATOM 6118 C C . MET B 1 409 ? 38.167 134.742 66.427 1.00 25.10 437 MET B C 1
ATOM 6119 O O . MET B 1 409 ? 38.121 134.242 67.522 1.00 28.95 437 MET B O 1
#

CATH classification: 3.40.50.2300 (+1 more: 3.40.50.2300)

Foldseek 3Di:
DAAEEEEEFACAADVVQLRVLQVLLLVVLQVVCVVVCHQVNHRYDYDYFHLNLDELVSSLVRLLCCCVVVQHQEYEYEAGNYQPCSCQCSCLVFLHAYEYQNQAPVLLVVCLVPVVRRLRYAYQFHHLLCLQLVVLVVVLVLVVVVAADQPDQEEEEEAEDDPSRVSNRVSNQVCSVVSRHHHQYYYYDYPDDPDCVVVLVSCVVPPGQEYEYSHAALLSVLRVLQVCVVPPGQYQYEHEHNLQDLVNLVSNPPSQAQYKYWDRWAFFPDPQSVVVLVVSCVVPNDVRDRRSSVRSNVVVVLLSVLQSVLVHGDGTPPNVSNSSSSVSSQQDFDQHRQFTGHADNSSSYFAEPPSRPPDSSRGGYTWMFGHHGSVDRTFTADDPPRGPDHRHRGPSD/DQDDPDAQEEEEEFQCAADVVQLRVLLVLLLVVLQVVCVVVQPQVSGRYDYDYFHLNLDELVSSLVRLLCCCPVVQHQEYEYAAGNYQPCSCQCSCLVFLHAYEYQNQAPVLQVVCLVPVVRRLRYAHQFHHLLCLQLVVLVVVVVLVVVVQADQPDQEEEEEAEDDDSRVSSRVSNQVCSVVSSHHYQYYYYDYPDDPDCVVVLVSCVVPPGAEYEYSHAALLSVLVVLQVCVVPPGNYQYEYEHNLQDLSNLVSNPPSQAQYKYWDRFAFFDDPQSVVVLVVSCVVPNPPRDRRSSVRSNVVVVLLSVLQSVLVHGDTTNPNVSNSSSSVSSQQDFDQHRQFTGHADSSSNYFAEPPSRPPDSSRGGYTWMFGHHGSVDGGFTADDPPRHPDHRHRGPSD

Secondary structure (DSSP, 8-state):
-PEEEEEEE--SSTTHHHHHHHHHHHHHHHHHHHTTTSBTTBPEEEEEEE-TT--HHHHHHHHHHHHHTT--SEEE-S--SS-S-HHHHHHHHHT-EEEE----HHHHHHHHH-TTT-TTEEESS--THHHHHHHHHHHHHHHHTTS---SSSEEEEEE-SSHHHHHHHHHHHHHGGGGT-EEEEEEE--SS-S--HHHHHHHHHS--SEEEE----HHHHHHHHHHHTTS--S-EEEE-SGGGSHHHHHHHGGGGTT-EEEESS---SSHHHHHHHHHHHHHH-TTS-HHHHHHHHHHHHHHHHHHHHTTSPPPTT-HHHHHHHHHHHHH-EEEETTEEEEB-TTT-BB-EETTT-S-TTSSEE-EEEE---TTSPPEEEESTTS-SS-----TT-/----SSPEEEEEEE--SSTTHHHHHHHHHHHHHHHHHHHHTTTBTTBPEEEEEEE-TT--HHHHHHHHHHHHHTT--SEEE-S--SS-S-HHHHHHHHHT-EEEE----HHHHHHHHH-TTT-TTEEESS--THHHHHHHHHHHHHHHHTTS---SSSEEEEEE-SSHHHHHHHHHHHHHGGGGT-EEEEEEE--SS-S--HHHHHHHHHS--SEEEE----HHHHHHHHHHHTTS--S-EEEE-SGGGSHHHHHHHGGGGTT-EEEESS---SSHHHHHHHHHHHHHH-TTS-HHHHHHHHHHHHHHHHHHHHTTSPPPTT-HHHHHHHHHHHHH-EEEETTEEEEB-TTT-BB-EETTT-S-TTSSEE-EEEE-S-TTSPPEEEESTTS-SS-----TT-

B-factor: mean 19.74, std 7.19, range [3.03, 60.52]

GO terms:
  GO:0015658 branched-chain amino acid transmembrane transporter activity (F, TAS)
  GO:0015803 branched-chain amino acid transport (P, TAS)
  GO:0030288 outer membrane-bounded periplasmic space (C, TAS)
  GO:0016597 amino acid binding (F, TAS)

InterPro domains:
  IPR006311 Twin-arginine translocation pathway, signal sequence [PS51318] (1-37)
  IPR019546 Twin-arginine translocation pathway, signal sequence, bacterial/archaeal [TIGR01409] (10-31)
  IPR028081 Leucine-binding protein domain [PF13458] (42-389)
  IPR028082 Periplasmic binding protein-like I [SSF53822] (42-392)
  IPR051010 Branched-chain amino acid transport protein [PTHR30483] (8-142)

Nearest PDB structures (foldseek):
  3h5l-assembly1_A  TM=1.003E+00  e=9.147E-87  Ruegeria pomeroyi
  4obb-assembly2_B  TM=7.876E-01  e=1.215E-20  Trichormus variabilis ATCC 29413
  3n0w-assembly2_B  TM=8.236E-01  e=6.596E-18  Paraburkholderia xenovorans LB400
  3i09-assembly2_B  TM=7.457E-01  e=3.410E-18  Burkholderia mallei
  3lop-assembly1_A  TM=7.156E-01  e=3.330E-17  Ralstonia pseudosolanacearum GMI1000

Radius of gyration: 28.29 Å; Cα contacts (8 Å, |Δi|>4): 1898; chains: 2; bounding box: 73×64×68 Å

Solvent-accessible surface area: 29023 Å² total; per-residue (Å²): 100,60,1,26,0,0,0,0,0,0,36,70,46,157,30,27,80,29,0,57,16,0,39,64,0,0,62,2,0,3,70,62,10,49,87,127,36,13,3,102,62,68,62,10,82,43,39,41,3,49,0,72,13,103,32,29,72,32,0,29,120,9,0,82,65,0,4,98,164,31,88,0,8,0,0,0,0,0,50,6,70,22,59,0,18,7,0,1,11,14,0,18,87,5,0,0,0,0,0,0,4,20,20,16,28,29,0,20,79,17,0,82,17,10,68,97,61,7,24,4,2,0,0,0,5,0,9,1,54,18,19,0,26,2,0,3,50,8,1,88,48,5,38,94,96,67,43,4,84,69,61,51,76,77,0,0,0,0,0,0,79,38,100,58,3,41,46,0,0,28,20,0,33,61,21,1,54,154,55,42,4,100,48,38,31,55,19,83,22,89,56,102,18,106,86,2,29,89,3,3,61,100,2,75,90,52,62,0,0,0,0,0,0,0,1,64,71,16,97,13,0,0,51,0,0,50,45,0,53,113,80,47,9,63,0,0,0,0,0,0,86,0,0,38,62,57,40,0,26,109,85,5,16,98,41,0,37,4,0,0,14,6,47,2,9,5,23,1,60,43,156,87,0,76,58,9,27,163,39,0,61,143,100,44,33,119,183,8,38,24,66,10,0,0,28,0,18,0,0,0,52,0,0,11,59,0,0,33,100,20,56,1,10,1,62,23,142,59,54,124,46,0,94,34,0,0,80,106,0,54,83,16,96,23,89,3,14,1,1,2,1,48,9,35,74,84,14,5,0,0,58,0,19,26,45,65,16,136,49,34,62,58,0,0,0,2,5,3,8,7,3,111,53,94,76,87,82,5,30,9,1,13,10,61,94,24,68,117,24,21,8,136,92,5,93,24,62,114,17,90,56,125,64,31,2,21,0,0,0,0,0,0,34,70,47,156,31,21,74,35,0,66,16,0,56,69,0,0,68,1,0,0,55,52,10,29,61,133,24,16,1,104,42,95,16,10,78,25,28,61,2,40,0,76,14,106,33,30,71,34,0,30,100,1,0,87,83,0,3,88,184,41,90,0,8,0,0,0,0,0,49,6,68,23,86,0,19,11,1,1,11,15,0,20,85,6,0,0,0,0,0,0,5,19,23,23,24,43,0,22,87,16,0,116,12,10,65,99,58,8,23,4,1,0,0,0,6,0,9,6,55,17,20,0,24,2,0,3,47,8,0,87,46,6,38,95,98,64,40,2,83,76,59,55,57,63,0,0,0,0,0,1,82,38,122,61,3,38,42,0,0,28,19,0,32,59,20,1,55,158,54,42,4,84,49,36,30,54,20,84,22,91,54,103,16,103,82,3,28,91,3,3,61,102,3,76,89,56,60,1,0,0,0,0,0,0,1,65,75,31,54,11,0,0,49,0,0,48,47,0,52,114,79,44,11,71,0,0,0,0,0,0,90,0,0,35,61,54,52,0,19,111,92,4,15,100,42,0,40,4,0,0,16,8,47,3,8,5,22,0,71,45,162,86,0,74,61,9,28,159,37,0,62,154,107,47,33,121,180,8,38,23,67,12,0,0,32,0,18,0,0,0,50,0,0,12,58,0,0,33,97,21,57,7,15,2,62,23,132,59,54,125,46,0,95,34,0,0,81,110,0,50,86,18,93,24,88,2,12,2,1,2,1,48,9,37,74,83,14,5,1,0,58,0,18,27,42,66,15,138,48,33,64,56,0,0,0,2,5,4,9,8,2,107,56,94,81,88,92,7,35,8,1,12,9,62,94,24,73,114,41,32,10,156,84,3,93,27,63

Organism: Ruegeria pomeroyi (strain ATCC 700808 / DSM 15171 / DSS-3) (NCBI:txid246200)